Protein AF-A0A9W8TEH3-F1 (afdb_monomer)

pLDDT: mean 74.49, std 23.92, range [21.52, 98.81]

InterPro domains:
  IPR009100 Acyl-CoA dehydrogenase/oxidase, N-terminal and middle domain superfamily [SSF56645] (70-230)
  IPR009100 Acyl-CoA dehydrogenase/oxidase, N-terminal and middle domain superfamily [SSF56645] (592-720)
  IPR012258 Acyl-CoA oxidase [PTHR10909] (7-383)
  IPR036250 Acyl-CoA dehydrogenase-like, C-terminal [SSF47203] (248-397)
  IPR046373 Acyl-CoA oxidase/dehydrogenase, middle domain superfamily [G3DSA:2.40.110.10] (108-241)
  IPR046373 Acyl-CoA oxidase/dehydrogenase, middle domain superfamily [G3DSA:2.40.110.10] (600-730)

Secondary structure (DSSP, 8-state):
--TTHHHHHSHHHH--GGGS-HHHHHHHHHHHHHHHHHHH---HHHHHHT-HHHHHHHH-THHHHSHHHHHHHIIIIIIIIHHHHHHHTT-HHHHHHHHHHHTTSSEEEEE--BSS-STTGGG---EEEEPTTS-EEEE--SGGGSEESS--S--SS-EEEEEEEEEEETTEEEEEEEEEEEEESSSSBPTTEEEEEPPPPTTS-----EEEEESSEEE-GGGB-S-SS--SSHHHHHHHH-HHHHHHHHHHHHHHHHHHHHHHHHHHHHHHH-EEE-TTT-SEEEGGGSHHHHHHHHHHHHHHHHHHHHHHHHHHHHHHHHHTT-HHHHHHHHHHHHHHHHHHHHHHHHHHHHHTTHHHHSGGGSHHHHHHHHHHHTTTTS-HHHHHHHHHHHHHTTSS-PPPPS-TTSHHHHHHHHHHHHHHHHHHHSSSTT-HHHHHHHHHHHHHHHHHHHHHHHHHHHHHTT--HHHHHHHHHHHHTTSHHHHHHTS---HHHHHHHHHHHHHHHGGGHHHHHHTT--GGG---GGG-HHHHHHHHHTSPEE-S-----THHHHHHHHHHT--HHHHHHHHHSHHHHHS-TT-HHHHHHHHHH-EEEEE--BTTTBT-TTT---EEEEPTTS-EEEE--SGGGPEEETT-S--SS-EEEEE--EEEETTEEEEE--EEEEEE-SSSBPTTEEEEES---S-TT---EEEEESSEEE-GGGB-S-----SSHHHHHHHHHHHHHHHHHHHHHHHHHHHHHHHHHTT----TT----------SS-------TTTTTTT-TT---------------TT--------SS---PPPP-SSS--------HHHHHHHHHTTSS---TTTHHHHHHHTHHHHHHHHHHHHHHHHHHHHHHTT--HHHHHHHHHHHHTTSHHHHHHTS---HHHHHHHHHHHHHHHGGGHHHHHHHTT-GGG---GGG-HHHHHHHHTS----S---------S------THHHHHHHHHHIIIIIHHHHHHHHHHHHHHHT--TTSPPPPTTSHHHHHHHHHHHHHHHHHIIIIIGGG--STTT----TTTSSHHHHHHHHHHSHHHHHHHHHHHHHHHHHHHHHHHHHHHHHHHTTT-S--STT-----HHHHHHHHIIIIIHHHHHHHHHHHHSPP---HHHHHHHHHHHHHSHHHH-

Nearest PDB structures (foldseek):
  5k3i-assembly2_C  TM=7.070E-01  e=4.811E-17  Caenorhabditis elegans
  5k3i-assembly3_F  TM=6.897E-01  e=6.397E-17  Caenorhabditis elegans
  5k3i-assembly4_G  TM=6.983E-01  e=1.227E-16  Caenorhabditis elegans
  2ddh-assembly1_A  TM=7.656E-01  e=3.185E-15  Rattus norvegicus
  5k3i-assembly4_H  TM=6.919E-01  e=1.131E-16  Caenorhabditis elegans

Sequence (1179 aa):
MWITNELALSPLFRVRTELLPLEERSRISYERTKAVVQLYSLTIDDILQATPRYWELFTDPILGMDNAVGILVNIQYNMTAGTLARYATERPDIAHMLDRVLNYELSGQYLMSEVAHGTNAIQMKTTATLMPDGSFELHTPSPDEAKFMPPTAPCGIPVVSVVFARLIVHNEDWGIKCFVITLSDGVQMNPGVECKVLPQRGGAHPVKHALTYFNHARIPASALLSKFDKAADPRDSYFNDITGVIRGGLCLGMMAVGAMHIVSFIGAEYSRRRHVIDASTRLPRPIISFSTQYIPVLTAVAQTLVFNAYAREAVNLFGIAARNGHIFRQHFISSLLKTGAVRMAQANSLELGERCGTQGIMEINQLSVIHGDLRGGAIADGDILTTSIRFAVEVLIGRMKPPATLYPDNILSRHEQYMIEELRGIIQSGTSHRDPSVEKQILPFCEPLMAAITYRMAYDAAMGDRLDSRIIDMFVASAVKLDPAWYAEKGGIPRMKQAQMQEAAACALLPDLPSFVEQLEAKDYITAPMISNEEWNGVRAGLLLLEERSRISYERIKAVIQLYNLTADDILEASSRYWELLYAPERPDVAKILKRVLSGQYLMTEIGHGTDAIRMGTTAILKPNGSFDLHTPSSSEAKFMLPSAPCGIPVISIVFPRFIVKDEDWGIKCFMVYLSDGVQMFPGLECEVLAQRAHPIKHAALTYFNHARIPASALLSRLDKSDDPRDSYFNDITAIAQTLVFDSYAREAVNLFDIAALNGDVPKQHFVSVVFKTSGGHRQFRLNLENDMKRKASWKPTKYPCFMEISEGPESPTVIFRLPQPSVYIFNSTPGPINIQRVGYTGFAMDVLLGRIKPPATLYPTIERRILPFCQPLIEAISYRMDYDAAMGHQVRSRIIDMFMASIIKLDPAWYAEKGRISRLKQMEMAEAAAHALYPDLPNLLEQLNAQEYVTAPMLSTEEWDGFDSLKTLRHGIDSAGPHWLHKPCFSAENTTKQLFQNLYLFWGLSGIHAASATLKRLLSPPGQPPRRLTHPISVTGYASLFFLTVHYLTHRYYPTLDVLPIDSLGPAELDYEFVKAGLRTWPIRSWLLYGGLVLYPMMHIVDGSALVRAAWVQEGRIFASFLKKQYSRRKRLVLALGGVVLPVLAGVYTLANEPSMTFASMTTRYLSVFQSSFAYRL

Radius of gyration: 36.96 Å; Cα contacts (8 Å, |Δi|>4): 1592; chains: 1; bounding box: 92×79×120 Å

Structure (mmCIF, N/CA/C/O backbone):
data_AF-A0A9W8TEH3-F1
#
_entry.id   AF-A0A9W8TEH3-F1
#
loop_
_atom_site.group_PDB
_atom_site.id
_atom_site.type_symbol
_atom_site.label_atom_id
_atom_site.label_alt_id
_atom_site.label_comp_id
_atom_site.label_asym_id
_atom_site.label_entity_id
_atom_site.label_seq_id
_atom_site.pdbx_PDB_ins_code
_atom_site.Cartn_x
_atom_site.Cartn_y
_atom_site.Cartn_z
_atom_site.occupancy
_atom_site.B_iso_or_equiv
_atom_site.auth_seq_id
_atom_site.auth_comp_id
_atom_site.auth_asym_id
_atom_site.auth_atom_id
_atom_site.pdbx_PDB_model_num
ATOM 1 N N . MET A 1 1 ? 1.093 -24.243 12.492 1.00 66.62 1 MET A N 1
ATOM 2 C CA . MET A 1 1 ? 2.406 -23.691 12.889 1.00 66.62 1 MET A CA 1
ATOM 3 C C . MET A 1 1 ? 3.306 -23.619 11.658 1.00 66.62 1 MET A C 1
ATOM 5 O O . MET A 1 1 ? 3.543 -24.642 11.025 1.00 66.62 1 MET A O 1
ATOM 9 N N . TRP A 1 2 ? 3.738 -22.418 11.280 1.00 89.62 2 TRP A N 1
ATOM 10 C CA . TRP A 1 2 ? 4.552 -22.125 10.089 1.00 89.62 2 TRP A CA 1
ATOM 11 C C . TRP A 1 2 ? 5.987 -22.680 10.160 1.00 89.62 2 TRP A C 1
ATOM 13 O O . TRP A 1 2 ? 6.563 -22.806 11.242 1.00 89.62 2 TRP A O 1
ATOM 23 N N . ILE A 1 3 ? 6.619 -22.931 9.009 1.00 93.81 3 ILE A N 1
ATOM 24 C CA . ILE A 1 3 ? 7.996 -23.464 8.955 1.00 93.81 3 ILE A CA 1
ATOM 25 C C . ILE A 1 3 ? 9.059 -22.474 9.464 1.00 93.81 3 ILE A C 1
ATOM 27 O O . ILE A 1 3 ? 10.175 -22.870 9.784 1.00 93.81 3 ILE A O 1
ATOM 31 N N . THR A 1 4 ? 8.725 -21.185 9.547 1.00 96.81 4 THR A N 1
ATOM 32 C CA . THR A 1 4 ? 9.632 -20.094 9.931 1.00 96.81 4 THR A CA 1
ATOM 33 C C . THR A 1 4 ? 9.649 -19.783 11.428 1.00 96.81 4 THR A C 1
ATOM 35 O O . THR A 1 4 ? 10.392 -18.888 11.821 1.00 96.81 4 THR A O 1
ATOM 38 N N . ASN A 1 5 ? 8.893 -20.493 12.280 1.00 95.06 5 ASN A N 1
ATOM 39 C CA . ASN A 1 5 ? 8.821 -20.184 13.721 1.00 95.06 5 ASN A CA 1
ATOM 40 C C . ASN A 1 5 ? 10.208 -20.180 14.390 1.00 95.06 5 ASN A C 1
ATOM 42 O O . ASN A 1 5 ? 10.574 -19.216 15.063 1.00 95.06 5 ASN A O 1
ATOM 46 N N . GLU A 1 6 ? 11.035 -21.200 14.131 1.00 96.31 6 GLU A N 1
ATOM 47 C CA . GLU A 1 6 ? 12.410 -21.249 14.654 1.00 96.31 6 GLU A CA 1
ATOM 48 C C . GLU A 1 6 ? 13.273 -20.091 14.125 1.00 96.31 6 GLU A C 1
ATOM 50 O O . GLU A 1 6 ? 14.065 -19.504 14.865 1.00 96.31 6 GLU A O 1
ATOM 55 N N . LEU A 1 7 ? 13.085 -19.704 12.859 1.00 97.44 7 LEU A N 1
ATOM 56 C CA . LEU A 1 7 ? 13.805 -18.583 12.258 1.00 97.44 7 LEU A CA 1
ATOM 57 C C . LEU A 1 7 ? 13.370 -17.238 12.861 1.00 97.44 7 LEU A C 1
ATOM 59 O O . LEU A 1 7 ? 14.227 -16.398 13.138 1.00 97.44 7 LEU A O 1
ATOM 63 N N . ALA A 1 8 ? 12.079 -17.043 13.134 1.00 97.31 8 ALA A N 1
ATOM 64 C CA . ALA A 1 8 ? 11.553 -15.852 13.802 1.00 97.31 8 ALA A CA 1
ATOM 65 C C . ALA A 1 8 ? 12.090 -15.711 15.242 1.00 97.31 8 ALA A C 1
ATOM 67 O O . ALA A 1 8 ? 12.298 -14.603 15.742 1.00 97.31 8 ALA A O 1
ATOM 68 N N . LEU A 1 9 ? 12.378 -16.832 15.910 1.00 96.56 9 LEU A N 1
ATOM 69 C CA . LEU A 1 9 ? 13.013 -16.879 17.232 1.00 96.56 9 LEU A CA 1
ATOM 70 C C . LEU A 1 9 ? 14.543 -16.725 17.194 1.00 96.56 9 LEU A C 1
ATOM 72 O O . LEU A 1 9 ? 15.157 -16.497 18.237 1.00 96.56 9 LEU A O 1
ATOM 76 N N . SER A 1 10 ? 15.169 -16.795 16.017 1.00 97.44 10 SER A N 1
ATOM 77 C CA . SER A 1 10 ? 16.623 -16.679 15.881 1.00 97.44 10 SER A CA 1
ATOM 78 C C . SER A 1 10 ? 17.153 -15.287 16.274 1.00 97.44 10 SER A C 1
ATOM 80 O O . SER A 1 10 ? 16.450 -14.281 16.118 1.00 97.44 10 SER A O 1
ATOM 82 N N . PRO A 1 11 ? 18.432 -15.174 16.693 1.00 96.25 11 PRO A N 1
ATOM 83 C CA . PRO A 1 11 ? 19.046 -13.883 17.009 1.00 96.25 11 PRO A CA 1
ATOM 84 C C . PRO A 1 11 ? 18.917 -12.843 15.887 1.00 96.25 11 PRO A C 1
ATOM 86 O O . PRO A 1 11 ? 18.714 -11.668 16.175 1.00 96.25 11 PRO A O 1
ATOM 89 N N . LEU A 1 12 ? 18.962 -13.272 14.618 1.00 96.19 12 LEU A N 1
ATOM 90 C CA . LEU A 1 12 ? 18.854 -12.407 13.436 1.00 96.19 12 LEU A CA 1
ATOM 91 C C . LEU A 1 12 ? 17.506 -11.666 13.364 1.00 96.19 12 LEU A C 1
ATOM 93 O O . LEU A 1 12 ? 17.436 -10.478 13.033 1.00 96.19 12 LEU A O 1
ATOM 97 N N . PHE A 1 13 ? 16.418 -12.354 13.696 1.00 95.94 13 PHE A N 1
ATOM 98 C CA . PHE A 1 13 ? 15.074 -11.781 13.696 1.00 95.94 13 PHE A CA 1
ATOM 99 C C . PHE A 1 13 ? 14.762 -11.036 15.005 1.00 95.94 13 PHE A C 1
ATOM 101 O O . PHE A 1 13 ? 13.969 -10.100 15.008 1.00 95.94 13 PHE A O 1
ATOM 108 N N . ARG A 1 14 ? 15.478 -11.328 16.096 1.00 93.31 14 ARG A N 1
ATOM 109 C CA . ARG A 1 14 ? 15.306 -10.654 17.395 1.00 93.31 14 ARG A CA 1
ATOM 110 C C . ARG A 1 14 ? 16.108 -9.363 17.580 1.00 93.31 14 ARG A C 1
ATOM 112 O O . ARG A 1 14 ? 15.918 -8.678 18.584 1.00 93.31 14 ARG A O 1
ATOM 119 N N . VAL A 1 15 ? 16.953 -8.983 16.617 1.00 90.06 15 VAL A N 1
ATOM 120 C CA . VAL A 1 15 ? 17.680 -7.701 16.657 1.00 90.06 15 VAL A CA 1
ATOM 121 C C . VAL A 1 15 ? 16.712 -6.507 16.665 1.00 90.06 15 VAL A C 1
ATOM 123 O O . VAL A 1 15 ? 15.855 -6.385 15.785 1.00 90.06 15 VAL A O 1
ATOM 126 N N . ARG A 1 16 ? 16.915 -5.581 17.614 1.00 85.25 16 ARG A N 1
ATOM 127 C CA . ARG A 1 16 ? 16.209 -4.289 17.737 1.00 85.25 16 ARG A CA 1
ATOM 128 C C . ARG A 1 16 ? 16.696 -3.286 16.681 1.00 85.25 16 ARG A C 1
ATOM 130 O O . ARG A 1 16 ? 17.455 -2.363 16.976 1.00 85.25 16 ARG A O 1
ATOM 137 N N . THR A 1 17 ? 16.324 -3.506 15.420 1.00 85.31 17 THR A N 1
ATOM 138 C CA . THR A 1 17 ? 16.832 -2.709 14.285 1.00 85.31 17 THR A CA 1
ATOM 139 C C . THR A 1 17 ? 16.503 -1.219 14.387 1.00 85.31 17 THR A C 1
ATOM 141 O O . THR A 1 17 ? 17.269 -0.388 13.923 1.00 85.31 17 THR A O 1
ATOM 144 N N . GLU A 1 18 ? 15.416 -0.843 15.048 1.00 80.69 18 GLU A N 1
ATOM 145 C CA . GLU A 1 18 ? 15.022 0.544 15.294 1.00 80.69 18 GLU A CA 1
ATOM 146 C C . GLU A 1 18 ? 16.035 1.353 16.121 1.00 80.69 18 GLU A C 1
ATOM 148 O O . GLU A 1 18 ? 16.002 2.582 16.085 1.00 80.69 18 GLU A O 1
ATOM 153 N N . LEU A 1 19 ? 16.956 0.679 16.819 1.00 76.94 19 LEU A N 1
ATOM 154 C CA . LEU A 1 19 ? 18.062 1.295 17.559 1.00 76.94 19 LEU A CA 1
ATOM 155 C C . LEU A 1 19 ? 19.350 1.420 16.726 1.00 76.94 19 LEU A C 1
ATOM 157 O O . LEU A 1 19 ? 20.350 1.935 17.219 1.00 76.94 19 LEU A O 1
ATOM 161 N N . LEU A 1 20 ? 19.353 0.938 15.479 1.00 81.69 20 LEU A N 1
ATOM 162 C CA . LEU A 1 20 ? 20.530 0.902 14.612 1.00 81.69 20 LEU A CA 1
ATOM 163 C C . LEU A 1 20 ? 20.482 1.997 13.531 1.00 81.69 20 LEU A C 1
ATOM 165 O O . LEU A 1 20 ? 19.399 2.416 13.105 1.00 81.69 20 LEU A O 1
ATOM 169 N N . PRO A 1 21 ? 21.644 2.444 13.014 1.00 81.31 21 PRO A N 1
ATOM 170 C CA . PRO A 1 21 ? 21.701 3.325 11.849 1.00 81.31 21 PRO A CA 1
ATOM 171 C C . PRO A 1 21 ? 21.009 2.715 10.620 1.00 81.31 21 PRO A C 1
ATOM 173 O O . PRO A 1 21 ? 21.067 1.508 10.402 1.00 81.31 21 PRO A O 1
ATOM 176 N N . LEU A 1 22 ? 20.411 3.557 9.769 1.00 81.44 22 LEU A N 1
ATOM 177 C CA . LEU A 1 22 ? 19.606 3.137 8.607 1.00 81.44 22 LEU A CA 1
ATOM 178 C C . LEU A 1 22 ? 20.310 2.130 7.677 1.00 81.44 22 LEU A C 1
ATOM 180 O O . LEU A 1 22 ? 19.679 1.201 7.171 1.00 81.44 22 LEU A O 1
ATOM 184 N N . GLU A 1 23 ? 21.611 2.316 7.463 1.00 84.38 23 GLU A N 1
ATOM 185 C CA . GLU A 1 23 ? 22.434 1.437 6.630 1.00 84.38 23 GLU A CA 1
ATOM 186 C C . GLU A 1 23 ? 22.499 0.016 7.202 1.00 84.38 23 GLU A C 1
ATOM 188 O O . GLU A 1 23 ? 22.256 -0.957 6.490 1.00 84.38 23 GLU A O 1
ATOM 193 N N . GLU A 1 24 ? 22.735 -0.095 8.510 1.00 88.56 24 GLU A N 1
ATOM 194 C CA . GLU A 1 24 ? 22.811 -1.374 9.214 1.00 88.56 24 GLU A CA 1
ATOM 195 C C . GLU A 1 24 ? 21.450 -2.072 9.254 1.00 88.56 24 GLU A C 1
ATOM 197 O O . GLU A 1 24 ? 21.352 -3.278 9.042 1.00 88.56 24 GLU A O 1
ATOM 202 N N . ARG A 1 25 ? 20.374 -1.300 9.434 1.00 90.12 25 ARG A N 1
ATOM 203 C CA . ARG A 1 25 ? 19.006 -1.826 9.353 1.00 90.12 25 ARG A CA 1
ATOM 204 C C . ARG A 1 25 ? 18.722 -2.447 7.992 1.00 90.12 25 ARG A C 1
ATOM 206 O O . ARG A 1 25 ? 18.236 -3.570 7.924 1.00 90.12 25 ARG A O 1
ATOM 213 N N . SER A 1 26 ? 19.067 -1.726 6.924 1.00 90.56 26 SER A N 1
ATOM 214 C CA . SER A 1 26 ? 18.898 -2.210 5.553 1.00 90.56 26 SER A CA 1
ATOM 215 C C . SER A 1 26 ? 19.699 -3.495 5.337 1.00 90.56 26 SER A C 1
ATOM 217 O O . SER A 1 26 ? 19.164 -4.463 4.807 1.00 90.56 26 SER A O 1
ATOM 219 N N . ARG A 1 27 ? 20.960 -3.533 5.793 1.00 92.38 27 ARG A N 1
ATOM 220 C CA . ARG A 1 27 ? 21.843 -4.708 5.718 1.00 92.38 27 ARG A CA 1
ATOM 221 C C . ARG A 1 27 ? 21.215 -5.939 6.383 1.00 92.38 27 ARG A C 1
ATOM 223 O O . ARG A 1 27 ? 21.153 -6.996 5.758 1.00 92.38 27 ARG A O 1
ATOM 230 N N . ILE A 1 28 ? 20.685 -5.788 7.598 1.00 95.19 28 ILE A N 1
ATOM 231 C CA . ILE A 1 28 ? 20.006 -6.866 8.335 1.00 95.19 28 ILE A CA 1
ATOM 232 C C . ILE A 1 28 ? 18.773 -7.372 7.575 1.00 95.19 28 ILE A C 1
ATOM 234 O O . ILE A 1 28 ? 18.555 -8.581 7.515 1.00 95.19 28 ILE A O 1
ATOM 238 N N . SER A 1 29 ? 17.986 -6.497 6.942 1.00 95.31 29 SER A N 1
ATOM 239 C CA . SER A 1 29 ? 16.839 -6.931 6.132 1.00 95.31 29 SER A CA 1
ATOM 240 C C . SER A 1 29 ? 17.256 -7.798 4.931 1.00 95.31 29 SER A C 1
ATOM 242 O O . SER A 1 29 ? 16.561 -8.764 4.605 1.00 95.31 29 SER A O 1
ATOM 244 N N . TYR A 1 30 ? 18.416 -7.546 4.308 1.00 95.06 30 TYR A N 1
ATOM 245 C CA . TYR A 1 30 ? 18.967 -8.440 3.274 1.00 95.06 30 TYR A CA 1
ATOM 246 C C . TYR A 1 30 ? 19.410 -9.796 3.844 1.00 95.06 30 TYR A C 1
ATOM 248 O O . TYR A 1 30 ? 19.154 -10.825 3.219 1.00 95.06 30 TYR A O 1
ATOM 256 N N . GLU A 1 31 ? 20.024 -9.826 5.031 1.00 95.81 31 GLU A N 1
ATOM 257 C CA . GLU A 1 31 ? 20.398 -11.080 5.708 1.00 95.81 31 GLU A CA 1
ATOM 258 C C . GLU A 1 31 ? 19.170 -11.913 6.087 1.00 95.81 31 GLU A C 1
ATOM 260 O O . GLU A 1 31 ? 19.124 -13.115 5.824 1.00 95.81 31 GLU A O 1
ATOM 265 N N . ARG A 1 32 ? 18.143 -11.263 6.643 1.00 97.50 32 ARG A N 1
ATOM 266 C CA . ARG A 1 32 ? 16.841 -11.875 6.938 1.00 97.50 32 ARG A CA 1
ATOM 267 C C . ARG A 1 32 ? 16.198 -12.441 5.683 1.00 97.50 32 ARG A C 1
ATOM 269 O O . ARG A 1 32 ? 15.716 -13.570 5.702 1.00 97.50 32 ARG A O 1
ATOM 276 N N . THR A 1 33 ? 16.253 -11.693 4.580 1.00 97.56 33 THR A N 1
ATOM 277 C CA . THR A 1 33 ? 15.743 -12.165 3.290 1.00 97.56 33 THR A CA 1
ATOM 278 C C . THR A 1 33 ? 16.473 -13.415 2.829 1.00 97.56 33 THR A C 1
ATOM 280 O O . THR A 1 33 ? 15.824 -14.401 2.495 1.00 97.56 33 THR A O 1
ATOM 283 N N . LYS A 1 34 ? 17.809 -13.419 2.877 1.00 96.94 34 LYS A N 1
ATOM 284 C CA . LYS A 1 34 ? 18.607 -14.596 2.526 1.00 96.94 34 LYS A CA 1
ATOM 285 C C . LYS A 1 34 ? 18.216 -15.815 3.364 1.00 96.94 34 LYS A C 1
ATOM 287 O O . LYS A 1 34 ? 18.026 -16.888 2.802 1.00 96.94 34 LYS A O 1
ATOM 292 N N . ALA A 1 35 ? 18.045 -15.646 4.675 1.00 97.88 35 ALA A N 1
ATOM 293 C CA . ALA A 1 35 ? 17.645 -16.733 5.566 1.00 97.88 35 ALA A CA 1
ATOM 294 C C . ALA A 1 35 ? 16.250 -17.292 5.226 1.00 97.88 35 ALA A C 1
ATOM 296 O O . ALA A 1 35 ? 16.075 -18.508 5.171 1.00 97.88 35 ALA A O 1
ATOM 297 N N . VAL A 1 36 ? 15.275 -16.422 4.933 1.00 98.12 36 VAL A N 1
ATOM 298 C CA . VAL A 1 36 ? 13.926 -16.841 4.507 1.00 98.12 36 VAL A CA 1
ATOM 299 C C . VAL A 1 36 ? 13.972 -17.563 3.161 1.00 98.12 36 VAL A C 1
ATOM 301 O O . VAL A 1 36 ? 13.377 -18.631 3.026 1.00 98.12 36 VAL A O 1
ATOM 304 N N . VAL A 1 37 ? 14.708 -17.030 2.180 1.00 96.62 37 VAL A N 1
ATOM 305 C CA . VAL A 1 37 ? 14.872 -17.663 0.862 1.00 96.62 37 VAL A CA 1
ATOM 306 C C . VAL A 1 37 ? 15.497 -19.046 1.013 1.00 96.62 37 VAL A C 1
ATOM 308 O O . VAL A 1 37 ? 14.950 -19.996 0.463 1.00 96.62 37 VAL A O 1
ATOM 311 N N . GLN A 1 38 ? 16.575 -19.185 1.787 1.00 94.88 38 GLN A N 1
ATOM 312 C CA . GLN A 1 38 ? 17.253 -20.466 2.001 1.00 94.88 38 GLN A CA 1
ATOM 313 C C . GLN A 1 38 ? 16.382 -21.478 2.753 1.00 94.88 38 GLN A C 1
ATOM 315 O O . GLN A 1 38 ? 16.412 -22.661 2.432 1.00 94.88 38 GLN A O 1
ATOM 320 N N . LEU A 1 39 ? 15.565 -21.042 3.712 1.00 96.75 39 LEU A N 1
ATOM 321 C CA . LEU A 1 39 ? 14.642 -21.936 4.412 1.00 96.75 39 LEU A CA 1
ATOM 322 C C . LEU A 1 39 ? 13.521 -22.435 3.486 1.00 96.75 39 LEU A C 1
ATOM 324 O O . LEU A 1 39 ? 13.223 -23.631 3.446 1.00 96.75 39 LEU A O 1
ATOM 328 N N . TYR A 1 40 ? 12.919 -21.533 2.705 1.00 96.81 40 TYR A N 1
ATOM 329 C CA . TYR A 1 40 ? 11.880 -21.909 1.748 1.00 96.81 40 TYR A CA 1
ATOM 330 C C . TYR A 1 40 ? 12.432 -22.673 0.546 1.00 96.81 40 TYR A C 1
ATOM 332 O O . TYR A 1 40 ? 11.719 -23.544 0.063 1.00 96.81 40 TYR A O 1
ATOM 340 N N . SER A 1 41 ? 13.666 -22.420 0.100 1.00 95.50 41 SER A N 1
ATOM 341 C CA . SER A 1 41 ? 14.362 -23.172 -0.960 1.00 95.50 41 SER A CA 1
ATOM 342 C C . SER A 1 41 ? 13.444 -23.517 -2.146 1.00 95.50 41 SER A C 1
ATOM 344 O O . SER A 1 41 ? 13.285 -24.686 -2.499 1.00 95.50 41 SER A O 1
ATOM 346 N N . LEU A 1 42 ? 12.751 -22.513 -2.701 1.00 96.19 42 LEU A N 1
ATOM 347 C CA . LEU A 1 42 ? 11.788 -22.749 -3.778 1.00 96.19 42 LEU A CA 1
ATOM 348 C C . LEU A 1 42 ? 12.512 -23.176 -5.054 1.00 96.19 42 LEU A C 1
ATOM 350 O O . LEU A 1 42 ? 13.485 -22.550 -5.475 1.00 96.19 42 LEU A O 1
ATOM 354 N N . THR A 1 43 ? 11.999 -24.220 -5.693 1.00 94.88 43 THR A N 1
ATOM 355 C CA . THR A 1 43 ? 12.515 -24.724 -6.966 1.00 94.88 43 THR A CA 1
ATOM 356 C C . THR A 1 43 ? 11.928 -23.961 -8.157 1.00 94.88 43 THR A C 1
ATOM 358 O O . THR A 1 43 ? 10.955 -23.211 -8.041 1.00 94.88 43 THR A O 1
ATOM 361 N N . ILE A 1 44 ? 12.494 -24.181 -9.349 1.00 93.25 44 ILE A N 1
ATOM 362 C CA . ILE A 1 44 ? 11.925 -23.668 -10.606 1.00 93.25 44 ILE A CA 1
ATOM 363 C C . ILE A 1 44 ? 10.477 -24.155 -10.779 1.00 93.25 44 ILE A C 1
ATOM 365 O O . ILE A 1 44 ? 9.606 -23.367 -11.155 1.00 93.25 44 ILE A O 1
ATOM 369 N N . ASP A 1 45 ? 10.207 -25.422 -10.455 1.00 92.38 45 ASP A N 1
ATOM 370 C CA . ASP A 1 45 ? 8.870 -26.009 -10.552 1.00 92.38 45 ASP A CA 1
ATOM 371 C C . ASP A 1 45 ? 7.895 -25.369 -9.560 1.00 92.38 45 ASP A C 1
ATOM 373 O O . ASP A 1 45 ? 6.764 -25.059 -9.940 1.00 92.38 45 ASP A O 1
ATOM 377 N N . ASP A 1 46 ? 8.341 -25.075 -8.331 1.00 94.81 46 ASP A N 1
ATOM 378 C CA . ASP A 1 46 ? 7.526 -24.353 -7.347 1.00 94.81 46 ASP A CA 1
ATOM 379 C C . ASP A 1 46 ? 7.059 -22.996 -7.880 1.00 94.81 46 ASP A C 1
ATOM 381 O O . ASP A 1 46 ? 5.904 -22.613 -7.695 1.00 94.81 46 ASP A O 1
ATOM 385 N N . ILE A 1 47 ? 7.935 -22.284 -8.591 1.00 92.75 47 ILE A N 1
ATOM 386 C CA . ILE A 1 47 ? 7.659 -20.953 -9.142 1.00 92.75 47 ILE A CA 1
ATOM 387 C C . ILE A 1 47 ? 6.785 -21.022 -10.395 1.00 92.75 47 ILE A C 1
ATOM 389 O O . ILE A 1 47 ? 5.844 -20.233 -10.537 1.00 92.75 47 ILE A O 1
ATOM 393 N N . LEU A 1 48 ? 7.080 -21.932 -11.326 1.00 89.56 48 LEU A N 1
ATOM 394 C CA . LEU A 1 48 ? 6.319 -22.061 -12.570 1.00 89.56 48 LEU A CA 1
ATOM 395 C C . LEU A 1 48 ? 4.903 -22.568 -12.306 1.00 89.56 48 LEU A C 1
ATOM 397 O O . LEU A 1 48 ? 3.947 -22.005 -12.843 1.00 89.56 48 LEU A O 1
ATOM 401 N N . GLN A 1 49 ? 4.772 -23.584 -11.451 1.00 89.12 49 GLN A N 1
ATOM 402 C CA . GLN A 1 49 ? 3.486 -24.192 -11.115 1.00 89.12 49 GLN A CA 1
ATOM 403 C C . GLN A 1 49 ? 2.756 -23.463 -9.986 1.00 89.12 49 GLN A C 1
ATOM 405 O O . GLN A 1 49 ? 1.577 -23.739 -9.769 1.00 89.12 49 GLN A O 1
ATOM 410 N N . ALA A 1 50 ? 3.429 -22.534 -9.296 1.00 90.50 50 ALA A N 1
ATOM 411 C CA . ALA A 1 50 ? 2.923 -21.866 -8.101 1.00 90.50 50 ALA A CA 1
ATOM 412 C C . ALA A 1 50 ? 2.362 -22.902 -7.109 1.00 90.50 50 ALA A C 1
ATOM 414 O O . ALA A 1 50 ? 1.156 -22.970 -6.854 1.00 90.50 50 ALA A O 1
ATOM 415 N N . THR A 1 51 ? 3.244 -23.782 -6.630 1.00 93.50 51 THR A N 1
ATOM 416 C CA . THR A 1 51 ? 2.900 -24.881 -5.714 1.00 93.50 51 THR A CA 1
ATOM 417 C C . THR A 1 51 ? 2.372 -24.348 -4.376 1.00 93.50 51 THR A C 1
ATOM 419 O O . THR A 1 51 ? 2.552 -23.170 -4.062 1.00 93.50 51 THR A O 1
ATOM 422 N N . PRO A 1 52 ? 1.739 -25.186 -3.531 1.00 93.00 52 PRO A N 1
ATOM 423 C CA . PRO A 1 52 ? 1.315 -24.762 -2.195 1.00 93.00 52 PRO A CA 1
ATOM 424 C C . PRO A 1 52 ? 2.431 -24.082 -1.387 1.00 93.00 52 PRO A C 1
ATOM 426 O O . PRO A 1 52 ? 2.196 -23.032 -0.802 1.00 93.00 52 PRO A O 1
ATOM 429 N N . ARG A 1 53 ? 3.668 -24.590 -1.471 1.00 93.94 53 ARG A N 1
ATOM 430 C CA . ARG A 1 53 ? 4.849 -24.017 -0.803 1.00 93.94 53 ARG A CA 1
ATOM 431 C C . ARG A 1 53 ? 5.162 -22.584 -1.255 1.00 93.94 53 ARG A C 1
ATOM 433 O O . ARG A 1 53 ? 5.543 -21.754 -0.435 1.00 93.94 53 ARG A O 1
ATOM 440 N N . TYR A 1 54 ? 4.984 -22.279 -2.545 1.00 95.69 54 TYR A N 1
ATOM 441 C CA . TYR A 1 54 ? 5.127 -20.916 -3.073 1.00 95.69 54 TYR A CA 1
ATOM 442 C C . TYR A 1 54 ? 4.105 -19.964 -2.443 1.00 95.69 54 TYR A C 1
ATOM 444 O O . TYR A 1 54 ? 4.437 -18.833 -2.106 1.00 95.69 54 TYR A O 1
ATOM 452 N N . TRP A 1 55 ? 2.864 -20.418 -2.267 1.00 95.38 55 TRP A N 1
ATOM 453 C CA . TRP A 1 55 ? 1.787 -19.615 -1.691 1.00 95.38 55 TRP A CA 1
ATOM 454 C C . TRP A 1 55 ? 1.914 -19.456 -0.174 1.00 95.38 55 TRP A C 1
ATOM 456 O O . TRP A 1 55 ? 1.721 -18.351 0.327 1.00 95.38 55 TRP A O 1
ATOM 466 N N . GLU A 1 56 ? 2.303 -20.514 0.541 1.00 94.69 56 GLU A N 1
ATOM 467 C CA . GLU A 1 56 ? 2.550 -20.490 1.989 1.00 94.69 56 GLU A CA 1
ATOM 468 C C . GLU A 1 56 ? 3.534 -19.380 2.381 1.00 94.69 56 GLU A C 1
ATOM 470 O O . GLU A 1 56 ? 3.256 -18.634 3.322 1.00 94.69 56 GLU A O 1
ATOM 475 N N . LEU A 1 57 ? 4.602 -19.192 1.592 1.00 97.00 57 LEU A N 1
ATOM 476 C CA . LEU A 1 57 ? 5.577 -18.110 1.766 1.00 97.00 57 LEU A CA 1
ATOM 477 C C . LEU A 1 57 ? 4.924 -16.729 1.860 1.00 97.00 57 LEU A C 1
ATOM 479 O O . LEU A 1 57 ? 5.310 -15.930 2.706 1.00 97.00 57 LEU A O 1
ATOM 483 N N . PHE A 1 58 ? 3.943 -16.431 1.007 1.00 97.00 58 PHE A N 1
ATOM 484 C CA . PHE A 1 58 ? 3.346 -15.095 0.946 1.00 97.00 58 PHE A CA 1
ATOM 485 C C . PHE A 1 58 ? 2.300 -14.836 2.031 1.00 97.00 58 PHE A C 1
ATOM 487 O O . PHE A 1 58 ? 1.944 -13.682 2.231 1.00 97.00 58 PHE A O 1
ATOM 494 N N . THR A 1 59 ? 1.824 -15.858 2.743 1.00 95.50 59 THR A N 1
ATOM 495 C CA . THR A 1 59 ? 1.000 -15.697 3.959 1.00 95.50 59 THR A CA 1
ATOM 496 C C . THR A 1 59 ? 1.806 -15.757 5.254 1.00 95.50 59 THR A C 1
ATOM 498 O O . THR A 1 59 ? 1.254 -15.480 6.317 1.00 95.50 59 THR A O 1
ATOM 501 N N . ASP A 1 60 ? 3.089 -16.113 5.181 1.00 97.44 60 ASP A N 1
ATOM 502 C CA . ASP A 1 60 ? 3.941 -16.303 6.348 1.00 97.44 60 ASP A CA 1
ATOM 503 C C . ASP A 1 60 ? 4.125 -14.985 7.133 1.00 97.44 60 ASP A C 1
ATOM 505 O O . ASP A 1 60 ? 4.619 -13.993 6.573 1.00 97.44 60 ASP A O 1
ATOM 509 N N . PRO A 1 61 ? 3.776 -14.942 8.435 1.00 97.12 61 PRO A N 1
ATOM 510 C CA . PRO A 1 61 ? 3.927 -13.744 9.254 1.00 97.12 61 PRO A CA 1
ATOM 511 C C . PRO A 1 61 ? 5.368 -13.220 9.343 1.00 97.12 61 PRO A C 1
ATOM 513 O O . PRO A 1 61 ? 5.554 -12.038 9.638 1.00 97.12 61 PRO A O 1
ATOM 516 N N . ILE A 1 62 ? 6.396 -14.024 9.030 1.00 97.62 62 ILE A N 1
ATOM 517 C CA . ILE A 1 62 ? 7.789 -13.548 9.006 1.00 97.62 62 ILE A CA 1
ATOM 518 C C . ILE A 1 62 ? 7.985 -12.361 8.057 1.00 97.62 62 ILE A C 1
ATOM 520 O O . ILE A 1 62 ? 8.817 -11.492 8.320 1.00 97.62 62 ILE A O 1
ATOM 524 N N . LEU A 1 63 ? 7.188 -12.284 6.983 1.00 96.69 63 LEU A N 1
ATOM 525 C CA . LEU A 1 63 ? 7.227 -11.165 6.046 1.00 96.69 63 LEU A CA 1
ATOM 526 C C . LEU A 1 63 ? 6.658 -9.884 6.670 1.00 96.69 63 LEU A C 1
ATOM 528 O O . LEU A 1 63 ? 7.117 -8.800 6.342 1.00 96.69 63 LEU A O 1
ATOM 532 N N . GLY A 1 64 ? 5.697 -9.987 7.593 1.00 92.94 64 GLY A N 1
ATOM 533 C CA . GLY A 1 64 ? 5.159 -8.844 8.342 1.00 92.94 64 GLY A CA 1
ATOM 534 C C . GLY A 1 64 ? 6.034 -8.419 9.527 1.00 92.94 64 GLY A C 1
ATOM 535 O O . GLY A 1 64 ? 5.918 -7.292 10.008 1.00 92.94 64 GLY A O 1
ATOM 536 N N . MET A 1 65 ? 6.922 -9.304 9.990 1.00 94.06 65 MET A N 1
ATOM 537 C CA . MET A 1 65 ? 7.888 -9.015 11.050 1.00 94.06 65 MET A CA 1
ATOM 538 C C . MET A 1 65 ? 8.984 -8.043 10.585 1.00 94.06 65 MET A C 1
ATOM 540 O O . MET A 1 65 ? 9.432 -7.209 11.368 1.00 94.06 65 MET A O 1
ATOM 544 N N . ASP A 1 66 ? 9.376 -8.134 9.313 1.00 94.25 66 ASP A N 1
ATOM 545 C CA . ASP A 1 66 ? 10.206 -7.156 8.608 1.00 94.25 66 ASP A CA 1
ATOM 546 C C . ASP A 1 66 ? 9.748 -7.078 7.144 1.00 94.25 66 ASP A C 1
ATOM 548 O O . ASP A 1 66 ? 10.144 -7.886 6.305 1.00 94.25 66 ASP A O 1
ATOM 552 N N . ASN A 1 67 ? 8.905 -6.100 6.811 1.00 93.25 67 ASN A N 1
ATOM 553 C CA . ASN A 1 67 ? 8.299 -6.018 5.478 1.00 93.25 67 ASN A CA 1
ATOM 554 C C . ASN A 1 67 ? 9.299 -5.677 4.362 1.00 93.25 67 ASN A C 1
ATOM 556 O O . ASN A 1 67 ? 8.998 -5.883 3.184 1.00 93.25 67 ASN A O 1
ATOM 560 N N . ALA A 1 68 ? 10.514 -5.229 4.700 1.00 94.75 68 ALA A N 1
ATOM 561 C CA . ALA A 1 68 ? 11.601 -5.176 3.728 1.00 94.75 68 ALA A CA 1
ATOM 562 C C . ALA A 1 68 ? 11.884 -6.571 3.144 1.00 94.75 68 ALA A C 1
ATOM 564 O O . ALA A 1 68 ? 12.104 -6.696 1.939 1.00 94.75 68 ALA A O 1
ATOM 565 N N . VAL A 1 69 ? 11.788 -7.617 3.974 1.00 96.75 69 VAL A N 1
ATOM 566 C CA . VAL A 1 69 ? 11.889 -9.017 3.547 1.00 96.75 69 VAL A CA 1
ATOM 567 C C . VAL A 1 69 ? 10.749 -9.370 2.602 1.00 96.75 69 VAL A C 1
ATOM 569 O O . VAL A 1 69 ? 11.009 -9.900 1.530 1.00 96.75 69 VAL A O 1
ATOM 572 N N . GLY A 1 70 ? 9.503 -9.015 2.933 1.00 95.81 70 GLY A N 1
ATOM 573 C CA . GLY A 1 70 ? 8.350 -9.226 2.045 1.00 95.81 70 GLY A CA 1
ATOM 574 C C . GLY A 1 70 ? 8.539 -8.608 0.655 1.00 95.81 70 GLY A C 1
ATOM 575 O O . GLY A 1 70 ? 8.328 -9.272 -0.362 1.00 95.81 70 GLY A O 1
ATOM 576 N N . ILE A 1 71 ? 9.022 -7.362 0.600 1.00 95.31 71 ILE A N 1
ATOM 577 C CA . ILE A 1 71 ? 9.330 -6.662 -0.657 1.00 95.31 71 ILE A CA 1
ATOM 578 C C . ILE A 1 71 ? 10.414 -7.409 -1.442 1.00 95.31 71 ILE A C 1
ATOM 580 O O . ILE A 1 71 ? 10.217 -7.711 -2.620 1.00 95.31 71 ILE A O 1
ATOM 584 N N . LEU A 1 72 ? 11.545 -7.715 -0.803 1.00 96.81 72 LEU A N 1
ATOM 585 C CA . LEU A 1 72 ? 12.678 -8.360 -1.466 1.00 96.81 72 LEU A CA 1
ATOM 586 C C . LEU A 1 72 ? 12.326 -9.779 -1.933 1.00 96.81 72 LEU A C 1
ATOM 588 O O . LEU A 1 72 ? 12.637 -10.127 -3.065 1.00 96.81 72 LEU A O 1
ATOM 592 N N . VAL A 1 73 ? 11.608 -10.565 -1.128 1.00 96.56 73 VAL A N 1
ATOM 593 C CA . VAL A 1 73 ? 11.127 -11.912 -1.480 1.00 96.56 73 VAL A CA 1
ATOM 594 C C . VAL A 1 73 ? 10.161 -11.875 -2.666 1.00 96.56 73 VAL A C 1
ATOM 596 O O . VAL A 1 73 ? 10.299 -12.682 -3.589 1.00 96.56 73 VAL A O 1
ATOM 599 N N . ASN A 1 74 ? 9.206 -10.937 -2.687 1.00 96.31 74 ASN A N 1
ATOM 600 C CA . ASN A 1 74 ? 8.284 -10.789 -3.817 1.00 96.31 74 ASN A CA 1
ATOM 601 C C . ASN A 1 74 ? 9.050 -10.443 -5.106 1.00 96.31 74 ASN A C 1
ATOM 603 O O . ASN A 1 74 ? 8.851 -11.074 -6.143 1.00 96.31 74 ASN A O 1
ATOM 607 N N . ILE A 1 75 ? 9.988 -9.495 -5.052 1.00 96.50 75 ILE A N 1
ATOM 608 C CA . ILE A 1 75 ? 10.793 -9.140 -6.229 1.00 96.50 75 ILE A CA 1
ATOM 609 C C . ILE A 1 75 ? 11.715 -10.304 -6.650 1.00 96.50 75 ILE A C 1
ATOM 611 O O . ILE A 1 75 ? 11.880 -10.564 -7.847 1.00 96.50 75 ILE A O 1
ATOM 615 N N . GLN A 1 76 ? 12.275 -11.042 -5.690 1.00 96.62 76 GLN A N 1
ATOM 616 C CA . GLN A 1 76 ? 13.167 -12.171 -5.937 1.00 96.62 76 GLN A CA 1
ATOM 617 C C . GLN A 1 76 ? 12.439 -13.321 -6.639 1.00 96.62 76 GLN A C 1
ATOM 619 O O . GLN A 1 76 ? 12.790 -13.679 -7.764 1.00 96.62 76 GLN A O 1
ATOM 624 N N . TYR A 1 77 ? 11.429 -13.902 -5.984 1.00 96.19 77 TYR A N 1
ATOM 625 C CA . TYR A 1 77 ? 10.804 -15.149 -6.427 1.00 96.19 77 TYR A CA 1
ATOM 626 C C . TYR A 1 77 ? 9.681 -14.932 -7.433 1.00 96.19 77 TYR A C 1
ATOM 628 O O . TYR A 1 77 ? 9.607 -15.629 -8.444 1.00 96.19 77 TYR A O 1
ATOM 636 N N . ASN A 1 78 ? 8.791 -13.977 -7.172 1.00 95.44 78 ASN A N 1
ATOM 637 C CA . ASN A 1 78 ? 7.633 -13.764 -8.030 1.00 95.44 78 ASN A CA 1
ATOM 638 C C . ASN A 1 78 ? 8.012 -12.991 -9.302 1.00 95.44 78 ASN A C 1
ATOM 640 O O . ASN A 1 78 ? 7.663 -13.415 -10.403 1.00 95.44 78 ASN A O 1
ATOM 644 N N . MET A 1 79 ? 8.769 -11.900 -9.172 1.00 95.06 79 MET A N 1
ATOM 645 C CA . MET A 1 79 ? 9.094 -11.047 -10.319 1.00 95.06 79 MET A CA 1
ATOM 646 C C . MET A 1 79 ? 10.291 -11.569 -11.114 1.00 95.06 79 MET A C 1
ATOM 648 O O . MET A 1 79 ? 10.149 -11.970 -12.271 1.00 95.06 79 MET A O 1
ATOM 652 N N . THR A 1 80 ? 11.478 -11.581 -10.507 1.00 96.56 80 THR A N 1
ATOM 653 C CA . THR A 1 80 ? 12.727 -11.903 -11.209 1.00 96.56 80 THR A CA 1
ATOM 654 C C . THR A 1 80 ? 12.790 -13.380 -11.568 1.00 96.56 80 THR A C 1
ATOM 656 O O . THR A 1 80 ? 12.806 -13.722 -12.751 1.00 96.56 80 THR A O 1
ATOM 659 N N . ALA A 1 81 ? 12.762 -14.267 -10.571 1.00 96.38 81 ALA A N 1
ATOM 660 C CA . ALA A 1 81 ? 12.835 -15.704 -10.805 1.00 96.38 81 ALA A CA 1
ATOM 661 C C . ALA A 1 81 ? 11.636 -16.204 -11.625 1.00 96.38 81 ALA A C 1
ATOM 663 O O . ALA A 1 81 ? 11.829 -16.956 -12.575 1.00 96.38 81 ALA A O 1
ATOM 664 N N . GLY A 1 82 ? 10.422 -15.714 -11.344 1.00 94.31 82 GLY A N 1
ATOM 665 C CA . GLY A 1 82 ? 9.224 -16.025 -12.129 1.00 94.31 82 GLY A CA 1
ATOM 666 C C . GLY A 1 82 ? 9.327 -15.646 -13.607 1.00 94.31 82 GLY A C 1
ATOM 667 O O . GLY A 1 82 ? 8.820 -16.372 -14.462 1.00 94.31 82 GLY A O 1
ATOM 668 N N . THR A 1 83 ? 10.030 -14.558 -13.935 1.00 94.50 83 THR A N 1
ATOM 669 C CA . THR A 1 83 ? 10.291 -14.187 -15.333 1.00 94.50 83 THR A CA 1
ATOM 670 C C . THR A 1 83 ? 11.371 -15.072 -15.953 1.00 94.50 83 THR A C 1
ATOM 672 O O . THR A 1 83 ? 11.164 -15.606 -17.041 1.00 94.50 83 THR A O 1
ATOM 675 N N . LEU A 1 84 ? 12.504 -15.268 -15.270 1.00 95.56 84 LEU A N 1
ATOM 676 C CA . LEU A 1 84 ? 13.631 -16.061 -15.782 1.00 95.56 84 LEU A CA 1
ATOM 677 C C . LEU A 1 84 ? 13.266 -17.542 -15.977 1.00 95.56 84 LEU A C 1
ATOM 679 O O . LEU A 1 84 ? 13.666 -18.150 -16.971 1.00 95.56 84 LEU A O 1
ATOM 683 N N . ALA A 1 85 ? 12.453 -18.109 -15.083 1.00 94.38 85 ALA A N 1
ATOM 684 C CA . ALA A 1 85 ? 12.018 -19.504 -15.126 1.00 94.38 85 ALA A CA 1
ATOM 685 C C . ALA A 1 85 ? 11.307 -19.874 -16.434 1.00 94.38 85 ALA A C 1
ATOM 687 O O . ALA A 1 85 ? 11.435 -21.002 -16.901 1.00 94.38 85 ALA A O 1
ATOM 688 N N . ARG A 1 86 ? 10.622 -18.918 -17.076 1.00 91.19 86 ARG A N 1
ATOM 689 C CA . ARG A 1 86 ? 9.937 -19.125 -18.364 1.00 91.19 86 ARG A CA 1
ATOM 690 C C . ARG A 1 86 ? 10.894 -19.425 -19.520 1.00 91.19 86 ARG A C 1
ATOM 692 O O . ARG A 1 86 ? 10.455 -19.966 -20.528 1.00 91.19 86 ARG A O 1
ATOM 699 N N . TYR A 1 87 ? 12.167 -19.059 -19.381 1.00 91.19 87 TYR A N 1
ATOM 700 C CA . TYR A 1 87 ? 13.185 -19.197 -20.423 1.00 91.19 87 TYR A CA 1
ATOM 701 C C . TYR A 1 87 ? 14.274 -20.212 -20.057 1.00 91.19 87 TYR A C 1
ATOM 703 O O . TYR A 1 87 ? 15.027 -20.638 -20.928 1.00 91.19 87 TYR A O 1
ATOM 711 N N . ALA A 1 88 ? 14.352 -20.623 -18.788 1.00 90.94 88 ALA A N 1
ATOM 712 C CA . ALA A 1 88 ? 15.432 -21.452 -18.261 1.00 90.94 88 ALA A CA 1
ATOM 713 C C . ALA A 1 88 ? 15.600 -22.793 -19.003 1.00 90.94 88 ALA A C 1
ATOM 715 O O . ALA A 1 88 ? 16.727 -23.229 -19.216 1.00 90.94 88 ALA A O 1
ATOM 716 N N . THR A 1 89 ? 14.512 -23.427 -19.454 1.00 88.38 89 THR A N 1
ATOM 717 C CA . THR A 1 89 ? 14.579 -24.717 -20.168 1.00 88.38 89 THR A CA 1
ATOM 718 C C . THR A 1 89 ? 15.300 -24.619 -21.516 1.00 88.38 89 THR A C 1
ATOM 720 O O . THR A 1 89 ? 15.996 -25.551 -21.910 1.00 88.38 89 THR A O 1
ATOM 723 N N . GLU A 1 90 ? 15.157 -23.496 -22.222 1.00 91.81 90 GLU A N 1
ATOM 724 C CA . GLU A 1 90 ? 15.713 -23.293 -23.569 1.00 91.81 90 GLU A CA 1
ATOM 725 C C . GLU A 1 90 ? 17.035 -22.506 -23.551 1.00 91.81 90 GLU A C 1
ATOM 727 O O . GLU A 1 90 ? 17.753 -22.456 -24.551 1.00 91.81 90 GLU A O 1
ATOM 732 N N . ARG A 1 91 ? 17.369 -21.879 -22.416 1.00 93.94 91 ARG A N 1
ATOM 733 C CA . ARG A 1 91 ? 18.502 -20.960 -22.256 1.00 93.94 91 ARG A CA 1
ATOM 734 C C . ARG A 1 91 ? 19.376 -21.369 -21.060 1.00 93.94 91 ARG A C 1
ATOM 736 O O . ARG A 1 91 ? 19.104 -20.934 -19.939 1.00 93.94 91 ARG A O 1
ATOM 743 N N . PRO A 1 92 ? 20.452 -22.156 -21.273 1.00 93.38 92 PRO A N 1
ATOM 744 C CA . PRO A 1 92 ? 21.341 -22.605 -20.195 1.00 93.38 92 PRO A CA 1
ATOM 745 C C . PRO A 1 92 ? 21.986 -21.464 -19.395 1.00 93.38 92 PRO A C 1
ATOM 747 O O . PRO A 1 92 ? 22.203 -21.590 -18.192 1.00 93.38 92 PRO A O 1
ATOM 750 N N . ASP A 1 93 ? 22.257 -20.332 -20.047 1.00 93.69 93 ASP A N 1
ATOM 751 C CA . ASP A 1 93 ? 22.764 -19.120 -19.403 1.00 93.69 93 ASP A CA 1
ATOM 752 C C . ASP A 1 93 ? 21.752 -18.527 -18.407 1.00 93.69 93 ASP A C 1
ATOM 754 O O . ASP A 1 93 ? 22.127 -18.124 -17.304 1.00 93.69 93 ASP A O 1
ATOM 758 N N . ILE A 1 94 ? 20.462 -18.551 -18.759 1.00 96.69 94 ILE A N 1
ATOM 759 C CA . ILE A 1 94 ? 19.368 -18.134 -17.875 1.00 96.69 94 ILE A CA 1
ATOM 760 C C . ILE A 1 94 ? 19.130 -19.162 -16.770 1.00 96.69 94 ILE A C 1
ATOM 762 O O . ILE A 1 94 ? 18.908 -18.759 -15.633 1.00 96.69 94 ILE A O 1
ATOM 766 N N . ALA A 1 95 ? 19.227 -20.464 -17.054 1.00 95.56 95 ALA A N 1
ATOM 767 C CA . ALA A 1 95 ? 19.104 -21.508 -16.034 1.00 95.56 95 ALA A CA 1
ATOM 768 C C . ALA A 1 95 ? 20.168 -21.367 -14.932 1.00 95.56 95 ALA A C 1
ATOM 770 O O . ALA A 1 95 ? 19.833 -21.375 -13.750 1.00 95.56 95 ALA A O 1
ATOM 771 N N . HIS A 1 96 ? 21.433 -21.162 -15.311 1.00 95.44 96 HIS A N 1
ATOM 772 C CA . HIS A 1 96 ? 22.521 -20.947 -14.353 1.00 95.44 96 HIS A CA 1
ATOM 773 C C . HIS A 1 96 ? 22.342 -19.646 -13.554 1.00 95.44 96 HIS A C 1
ATOM 775 O O . HIS A 1 96 ? 22.599 -19.600 -12.354 1.00 95.44 96 HIS A O 1
ATOM 781 N N . MET A 1 97 ? 21.885 -18.569 -14.200 1.00 97.12 97 MET A N 1
ATOM 782 C CA . MET A 1 97 ? 21.568 -17.323 -13.499 1.00 97.12 97 MET A CA 1
ATOM 783 C C . MET A 1 97 ? 20.408 -17.503 -12.513 1.00 97.12 97 MET A C 1
ATOM 785 O O . MET A 1 97 ? 20.482 -17.013 -11.389 1.00 97.12 97 MET A O 1
ATOM 789 N N . LEU A 1 98 ? 19.354 -18.206 -12.928 1.00 97.50 98 LEU A N 1
ATOM 790 C CA . LEU A 1 98 ? 18.179 -18.478 -12.114 1.00 97.50 98 LEU A CA 1
ATOM 791 C C . LEU A 1 98 ? 18.538 -19.292 -10.873 1.00 97.50 98 LEU A C 1
ATOM 793 O O . LEU A 1 98 ? 18.111 -18.908 -9.796 1.00 97.50 98 LEU A O 1
ATOM 797 N N . ASP A 1 99 ? 19.361 -20.334 -10.983 1.00 96.50 99 ASP A N 1
ATOM 798 C CA . ASP A 1 99 ? 19.819 -21.112 -9.822 1.00 96.50 99 ASP A CA 1
ATOM 799 C C . ASP A 1 99 ? 20.469 -20.216 -8.748 1.00 96.50 99 ASP A C 1
ATOM 801 O O . ASP A 1 99 ? 20.120 -20.256 -7.568 1.00 96.50 99 ASP A O 1
ATOM 805 N N . ARG A 1 100 ? 21.319 -19.278 -9.174 1.00 97.38 100 ARG A N 1
ATOM 806 C CA . ARG A 1 100 ? 21.949 -18.298 -8.276 1.00 97.38 100 ARG A CA 1
ATOM 807 C C . ARG A 1 100 ? 20.960 -17.286 -7.689 1.00 97.38 100 ARG A C 1
ATOM 809 O O . ARG A 1 100 ? 21.139 -16.842 -6.554 1.00 97.38 100 ARG A O 1
ATOM 816 N N . VAL A 1 101 ? 19.915 -16.920 -8.434 1.00 97.69 101 VAL A N 1
ATOM 817 C CA . VAL A 1 101 ? 18.789 -16.118 -7.921 1.00 97.69 101 VAL A CA 1
ATOM 818 C C . VAL A 1 101 ? 18.004 -16.927 -6.878 1.00 97.69 101 VAL A C 1
ATOM 820 O O . VAL A 1 101 ? 17.733 -16.414 -5.796 1.00 97.69 101 VAL A O 1
ATOM 823 N N . LEU A 1 102 ? 17.687 -18.198 -7.123 1.00 96.88 102 LEU A N 1
ATOM 824 C CA . LEU A 1 102 ? 16.959 -19.039 -6.161 1.00 96.88 102 LEU A CA 1
ATOM 825 C C . LEU A 1 102 ? 17.739 -19.246 -4.856 1.00 96.88 102 LEU A C 1
ATOM 827 O O . LEU A 1 102 ? 17.140 -19.249 -3.786 1.00 96.88 102 LEU A O 1
ATOM 831 N N . ASN A 1 103 ? 19.071 -19.306 -4.926 1.00 94.88 103 ASN A N 1
ATOM 832 C CA . ASN A 1 103 ? 19.951 -19.428 -3.759 1.00 94.88 103 ASN A CA 1
ATOM 833 C C . ASN A 1 103 ? 20.301 -18.082 -3.078 1.00 94.88 103 ASN A C 1
ATOM 835 O O . ASN A 1 103 ? 21.077 -18.053 -2.118 1.00 94.88 103 ASN A O 1
ATOM 839 N N . TYR A 1 104 ? 19.738 -16.960 -3.551 1.00 96.12 104 TYR A N 1
ATOM 840 C CA . TYR A 1 104 ? 20.038 -15.588 -3.099 1.00 96.12 104 TYR A CA 1
ATOM 841 C C . TYR A 1 104 ? 21.527 -15.200 -3.174 1.00 96.12 104 TYR A C 1
ATOM 843 O O . TYR A 1 104 ? 22.014 -14.366 -2.407 1.00 96.12 104 TYR A O 1
ATOM 851 N N . GLU A 1 105 ? 22.273 -15.805 -4.098 1.00 96.19 105 GLU A N 1
ATOM 852 C CA . GLU A 1 105 ? 23.627 -15.367 -4.457 1.00 96.19 105 GLU A CA 1
ATOM 853 C C . GLU A 1 105 ? 23.598 -14.148 -5.383 1.00 96.19 105 GLU A C 1
ATOM 855 O O . GLU A 1 105 ? 24.557 -13.379 -5.437 1.00 96.19 105 GLU A O 1
ATOM 860 N N . LEU A 1 106 ? 22.494 -13.992 -6.119 1.00 97.06 106 LEU A N 1
ATOM 861 C CA . LEU A 1 106 ? 22.146 -12.804 -6.884 1.00 97.06 106 LEU A CA 1
ATOM 862 C C . LEU A 1 106 ? 20.850 -12.217 -6.322 1.00 97.06 106 LEU A C 1
ATOM 864 O O . LEU A 1 106 ? 19.839 -12.918 -6.236 1.00 97.06 106 LEU A O 1
ATOM 868 N N . SER A 1 107 ? 20.856 -10.927 -5.989 1.00 96.88 107 SER A N 1
ATOM 869 C CA . SER A 1 107 ? 19.624 -10.200 -5.680 1.00 96.88 107 SER A CA 1
ATOM 870 C C . SER A 1 107 ? 18.932 -9.824 -6.988 1.00 96.88 107 SER A C 1
ATOM 872 O O . SER A 1 107 ? 19.482 -9.087 -7.805 1.00 96.88 107 SER A O 1
ATOM 874 N N . GLY A 1 108 ? 17.741 -10.369 -7.207 1.00 97.12 108 GLY A N 1
ATOM 875 C CA . GLY A 1 108 ? 16.907 -10.105 -8.367 1.00 97.12 108 GLY A CA 1
ATOM 876 C C . GLY A 1 108 ? 16.080 -8.838 -8.186 1.00 97.12 108 GLY A C 1
ATOM 877 O O . GLY A 1 108 ? 15.449 -8.657 -7.150 1.00 97.12 108 GLY A O 1
ATOM 878 N N . GLN A 1 109 ? 16.062 -7.976 -9.201 1.00 97.31 109 GLN A N 1
ATOM 879 C CA . GLN A 1 109 ? 15.290 -6.733 -9.235 1.00 97.31 109 GLN A CA 1
ATOM 880 C C . GLN A 1 109 ? 14.392 -6.650 -10.473 1.00 97.31 109 GLN A C 1
ATOM 882 O O . GLN A 1 109 ? 14.697 -7.215 -11.526 1.00 97.31 109 GLN A O 1
ATOM 887 N N . TYR A 1 110 ? 13.302 -5.887 -10.389 1.00 96.44 110 TYR A N 1
ATOM 888 C CA . TYR A 1 110 ? 12.323 -5.766 -11.473 1.00 96.44 110 TYR A CA 1
ATOM 889 C C . TYR A 1 110 ? 12.062 -4.301 -11.836 1.00 96.44 110 TYR A C 1
ATOM 891 O O . TYR A 1 110 ? 11.374 -3.573 -11.123 1.00 96.44 110 TYR A O 1
ATOM 899 N N . LEU A 1 111 ? 12.641 -3.859 -12.951 1.00 97.12 111 LEU A N 1
ATOM 900 C CA . LEU A 1 111 ? 12.694 -2.465 -13.384 1.00 97.12 111 LEU A CA 1
ATOM 901 C C . LEU A 1 111 ? 11.651 -2.195 -14.476 1.00 97.12 111 LEU A C 1
ATOM 903 O O . LEU A 1 111 ? 11.951 -2.231 -15.671 1.00 97.12 111 LEU A O 1
ATOM 907 N N . MET A 1 112 ? 10.420 -1.902 -14.051 1.00 95.00 112 MET A N 1
ATOM 908 C CA . MET A 1 112 ? 9.315 -1.538 -14.945 1.00 95.00 112 MET A CA 1
ATOM 909 C C . MET A 1 112 ? 8.944 -0.057 -14.829 1.00 95.00 112 MET A C 1
ATOM 911 O O . MET A 1 112 ? 9.080 0.675 -15.811 1.00 95.00 112 MET A O 1
ATOM 915 N N . SER A 1 113 ? 8.509 0.365 -13.639 1.00 95.06 113 SER A N 1
ATOM 916 C CA . SER A 1 113 ? 8.021 1.717 -13.358 1.00 95.06 113 SER A CA 1
ATOM 917 C C . SER A 1 113 ? 9.086 2.785 -13.586 1.00 95.06 113 SER A C 1
ATOM 919 O O . SER A 1 113 ? 10.245 2.604 -13.212 1.00 95.06 113 SER A O 1
ATOM 921 N N . GLU A 1 114 ? 8.664 3.912 -14.144 1.00 96.00 114 GLU A N 1
ATOM 922 C CA . GLU A 1 114 ? 9.450 5.139 -14.297 1.00 96.00 114 GLU A CA 1
ATOM 923 C C . GLU A 1 114 ? 8.838 6.252 -13.439 1.00 96.00 114 GLU A C 1
ATOM 925 O O . GLU A 1 114 ? 7.669 6.146 -13.058 1.00 96.00 114 GLU A O 1
ATOM 930 N N . VAL A 1 115 ? 9.598 7.311 -13.138 1.00 90.94 115 VAL A N 1
ATOM 931 C CA . VAL A 1 115 ? 9.112 8.447 -12.327 1.00 90.94 115 VAL A CA 1
ATOM 932 C C . VAL A 1 115 ? 7.801 9.012 -12.891 1.00 90.94 115 VAL A C 1
ATOM 934 O O . VAL A 1 115 ? 6.820 9.126 -12.158 1.00 90.94 115 VAL A O 1
ATOM 937 N N . ALA A 1 116 ? 7.739 9.267 -14.201 1.00 87.94 116 ALA A N 1
ATOM 938 C CA . ALA A 1 116 ? 6.536 9.768 -14.870 1.00 87.94 116 ALA A CA 1
ATOM 939 C C . ALA A 1 116 ? 5.504 8.679 -15.226 1.00 87.94 116 ALA A C 1
ATOM 941 O O . ALA A 1 116 ? 4.350 8.985 -15.552 1.00 87.94 116 ALA A O 1
ATOM 942 N N . HIS A 1 117 ? 5.883 7.396 -15.197 1.00 90.31 117 HIS A N 1
ATOM 943 C CA . HIS A 1 117 ? 5.063 6.301 -15.725 1.00 90.31 117 HIS A CA 1
ATOM 944 C C . HIS A 1 117 ? 5.017 5.090 -14.778 1.00 90.31 117 HIS A C 1
ATOM 946 O O . HIS A 1 117 ? 5.791 4.139 -14.901 1.00 90.31 117 HIS A O 1
ATOM 952 N N . GLY A 1 118 ? 4.040 5.103 -13.862 1.00 86.75 118 GLY A N 1
ATOM 953 C CA . GLY A 1 118 ? 3.692 3.975 -12.985 1.00 86.75 118 GLY A CA 1
ATOM 954 C C . GLY A 1 118 ? 2.445 3.217 -13.455 1.00 86.75 118 GLY A C 1
ATOM 955 O O . GLY A 1 118 ? 2.534 2.192 -14.127 1.00 86.75 118 GLY A O 1
ATOM 956 N N . THR A 1 119 ? 1.252 3.734 -13.140 1.00 84.44 119 THR A N 1
ATOM 957 C CA . THR A 1 119 ? -0.041 3.122 -13.525 1.00 84.44 119 THR A CA 1
ATOM 958 C C . THR A 1 119 ? -0.250 3.049 -15.041 1.00 84.44 119 THR A C 1
ATOM 960 O O . THR A 1 119 ? -0.966 2.171 -15.523 1.00 84.44 119 THR A O 1
ATOM 963 N N . ASN A 1 120 ? 0.419 3.923 -15.801 1.00 87.19 120 ASN A N 1
ATOM 964 C CA . ASN A 1 120 ? 0.440 3.939 -17.264 1.00 87.19 120 ASN A CA 1
ATOM 965 C C . ASN A 1 120 ? 1.796 3.474 -17.835 1.00 87.19 120 ASN A C 1
ATOM 967 O O . ASN A 1 120 ? 2.344 4.088 -18.748 1.00 87.19 120 ASN A O 1
ATOM 971 N N . ALA A 1 121 ? 2.356 2.388 -17.293 1.00 87.69 121 ALA A N 1
ATOM 972 C CA . ALA A 1 121 ? 3.678 1.875 -17.672 1.00 87.69 121 ALA A CA 1
ATOM 973 C C . ALA A 1 121 ? 3.834 1.536 -19.171 1.00 87.69 121 ALA A C 1
ATOM 975 O O . ALA A 1 121 ? 4.952 1.506 -19.674 1.00 87.69 121 ALA A O 1
ATOM 976 N N . ILE A 1 122 ? 2.747 1.344 -19.929 1.00 89.56 122 ILE A N 1
ATOM 977 C CA . ILE A 1 122 ? 2.823 1.133 -21.389 1.00 89.56 122 ILE A CA 1
ATOM 978 C C . ILE A 1 122 ? 3.401 2.350 -22.147 1.00 89.56 122 ILE A C 1
ATOM 980 O O . ILE A 1 122 ? 3.862 2.220 -23.284 1.00 89.56 122 ILE A O 1
ATOM 984 N N . GLN A 1 123 ? 3.386 3.532 -21.520 1.00 92.06 123 GLN A N 1
ATOM 985 C CA . GLN A 1 123 ? 3.950 4.773 -22.056 1.00 92.06 123 GLN A CA 1
ATOM 986 C C . GLN A 1 123 ? 5.425 4.996 -21.696 1.00 92.06 123 GLN A C 1
ATOM 988 O O . GLN A 1 123 ? 5.968 6.023 -22.101 1.00 92.06 123 GLN A O 1
ATOM 993 N N . MET A 1 124 ? 6.069 4.044 -21.004 1.00 94.94 124 MET A N 1
ATOM 994 C CA . MET A 1 124 ? 7.480 4.132 -20.607 1.00 94.94 124 MET A CA 1
ATOM 995 C C . MET A 1 124 ? 8.392 4.567 -21.759 1.00 94.94 124 MET A C 1
ATOM 997 O O . MET A 1 124 ? 8.141 4.179 -22.907 1.00 94.94 124 MET A O 1
ATOM 1001 N N . LYS A 1 125 ? 9.450 5.332 -21.466 1.00 96.94 125 LYS A N 1
ATOM 1002 C CA . LYS A 1 125 ? 10.377 5.855 -22.487 1.00 96.94 125 LYS A CA 1
ATOM 1003 C C . LYS A 1 125 ? 11.788 5.295 -22.418 1.00 96.94 125 LYS A C 1
ATOM 1005 O O . LYS A 1 125 ? 12.544 5.561 -23.348 1.00 96.94 125 LYS A O 1
ATOM 1010 N N . THR A 1 126 ? 12.157 4.505 -21.406 1.00 98.19 126 THR A N 1
ATOM 1011 C CA . THR A 1 126 ? 13.441 3.784 -21.449 1.00 98.19 126 THR A CA 1
ATOM 1012 C C . THR A 1 126 ? 13.517 2.966 -22.740 1.00 98.19 126 THR A C 1
ATOM 1014 O O . THR A 1 126 ? 12.587 2.223 -23.062 1.00 98.19 126 THR A O 1
ATOM 1017 N N . THR A 1 127 ? 14.613 3.100 -23.486 1.00 98.38 127 THR A N 1
ATOM 1018 C CA . THR A 1 127 ? 14.807 2.434 -24.784 1.00 98.38 127 THR A CA 1
ATOM 1019 C C . THR A 1 127 ? 15.883 1.360 -24.709 1.00 98.38 127 THR A C 1
ATOM 1021 O O . THR A 1 127 ? 16.798 1.449 -23.895 1.00 98.38 127 THR A O 1
ATOM 1024 N N . ALA A 1 128 ? 15.761 0.354 -25.572 1.00 98.50 128 ALA A N 1
ATOM 1025 C CA . ALA A 1 128 ? 16.773 -0.647 -25.874 1.00 98.50 128 ALA A CA 1
ATOM 1026 C C . ALA A 1 128 ? 17.000 -0.649 -27.392 1.00 98.50 128 ALA A C 1
ATOM 1028 O O . ALA A 1 128 ? 16.186 -1.186 -28.142 1.00 98.50 128 ALA A O 1
ATOM 1029 N N . THR A 1 129 ? 18.072 -0.017 -27.863 1.00 98.50 129 THR A N 1
ATOM 1030 C CA . THR A 1 129 ? 18.333 0.142 -29.303 1.00 98.50 129 THR A CA 1
ATOM 1031 C C . THR A 1 129 ? 19.224 -0.979 -29.821 1.00 98.50 129 THR A C 1
ATOM 1033 O O . THR A 1 129 ? 20.285 -1.228 -29.255 1.00 98.50 129 THR A O 1
ATOM 1036 N N . LEU A 1 130 ? 18.805 -1.661 -30.893 1.00 98.31 130 LEU A N 1
ATOM 1037 C CA . LEU A 1 130 ? 19.610 -2.679 -31.568 1.00 98.31 130 LEU A CA 1
ATOM 1038 C C . LEU A 1 130 ? 20.803 -2.036 -32.275 1.00 98.31 130 LEU A C 1
ATOM 1040 O O . LEU A 1 130 ? 20.656 -1.123 -33.091 1.00 98.31 130 LEU A O 1
ATOM 1044 N N . MET A 1 131 ? 21.978 -2.583 -32.008 1.00 97.81 131 MET A N 1
ATOM 1045 C CA . MET A 1 131 ? 23.248 -2.070 -32.491 1.00 97.81 131 MET A CA 1
ATOM 1046 C C . MET A 1 131 ? 23.754 -2.876 -33.694 1.00 97.81 131 MET A C 1
ATOM 1048 O O . MET A 1 131 ? 23.349 -4.025 -33.881 1.00 97.81 131 MET A O 1
ATOM 1052 N N . PRO A 1 132 ? 24.658 -2.316 -34.524 1.00 96.31 132 PRO A N 1
ATOM 1053 C CA . PRO A 1 132 ? 25.145 -3.001 -35.727 1.00 96.31 132 PRO A CA 1
ATOM 1054 C C . PRO A 1 132 ? 25.851 -4.342 -35.471 1.00 96.31 132 PRO A C 1
ATOM 1056 O O . PRO A 1 132 ? 25.882 -5.192 -36.353 1.00 96.31 132 PRO A O 1
ATOM 1059 N N . ASP A 1 133 ? 26.416 -4.527 -34.278 1.00 95.50 133 ASP A N 1
ATOM 1060 C CA . ASP A 1 133 ? 27.074 -5.758 -33.821 1.00 95.50 133 ASP A CA 1
ATOM 1061 C C . ASP A 1 133 ? 26.088 -6.799 -33.248 1.00 95.50 133 ASP A C 1
ATOM 1063 O O . ASP A 1 133 ? 26.506 -7.860 -32.790 1.00 95.50 133 ASP A O 1
ATOM 1067 N N . GLY A 1 134 ? 24.783 -6.503 -33.258 1.00 94.94 134 GLY A N 1
ATOM 1068 C CA . GLY A 1 134 ? 23.722 -7.343 -32.702 1.00 94.94 134 GLY A CA 1
ATOM 1069 C C . GLY A 1 134 ? 23.492 -7.169 -31.199 1.00 94.94 134 GLY A C 1
ATOM 1070 O O . GLY A 1 134 ? 22.553 -7.756 -30.668 1.00 94.94 134 GLY A O 1
ATOM 1071 N N . SER A 1 135 ? 24.309 -6.373 -30.504 1.00 97.44 135 SER A N 1
ATOM 1072 C CA . SER A 1 135 ? 24.080 -6.030 -29.095 1.00 97.44 135 SER A CA 1
ATOM 1073 C C . SER A 1 135 ? 22.958 -4.993 -28.940 1.00 97.44 135 SER A C 1
ATOM 1075 O O . SER A 1 135 ? 22.468 -4.443 -29.928 1.00 97.44 135 SER A O 1
ATOM 1077 N N . PHE A 1 136 ? 22.541 -4.714 -27.705 1.00 98.56 136 PHE A N 1
ATOM 1078 C CA . PHE A 1 136 ? 21.583 -3.650 -27.408 1.00 98.56 136 PHE A CA 1
ATOM 1079 C C . PHE A 1 136 ? 22.218 -2.551 -26.561 1.00 98.56 136 PHE A C 1
ATOM 1081 O O . PHE A 1 136 ? 23.120 -2.790 -25.757 1.00 98.56 136 PHE A O 1
ATOM 1088 N N . GLU A 1 137 ? 21.711 -1.339 -26.729 1.00 98.38 137 GLU A N 1
ATOM 1089 C CA . GLU A 1 137 ? 22.047 -0.185 -25.908 1.00 98.38 137 GLU A CA 1
ATOM 1090 C C . GLU A 1 137 ? 20.817 0.271 -25.123 1.00 98.38 137 GLU A C 1
ATOM 1092 O O . GLU A 1 137 ? 19.819 0.678 -25.720 1.00 98.38 137 GLU A O 1
ATOM 1097 N N . LEU A 1 138 ? 20.882 0.190 -23.792 1.00 98.44 138 LEU A N 1
ATOM 1098 C CA . LEU A 1 138 ? 19.851 0.714 -22.902 1.00 98.44 138 LEU A CA 1
ATOM 1099 C C . LEU A 1 138 ? 20.080 2.199 -22.629 1.00 98.44 138 LEU A C 1
ATOM 1101 O O . LEU A 1 138 ? 21.188 2.607 -22.268 1.00 98.44 138 LEU A O 1
ATOM 1105 N N . HIS A 1 139 ? 19.019 2.994 -22.744 1.00 98.50 139 HIS A N 1
ATOM 1106 C CA . HIS A 1 139 ? 19.091 4.428 -22.499 1.00 98.50 139 HIS A CA 1
ATOM 1107 C C . HIS A 1 139 ? 17.829 4.991 -21.834 1.00 98.50 139 HIS A C 1
ATOM 1109 O O . HIS A 1 139 ? 16.705 4.753 -22.288 1.00 98.50 139 HIS A O 1
ATOM 1115 N N . THR A 1 140 ? 18.049 5.768 -20.775 1.00 98.19 140 THR A N 1
ATOM 1116 C CA . THR A 1 140 ? 17.072 6.616 -20.089 1.00 98.19 140 THR A CA 1
ATOM 1117 C C . THR A 1 140 ? 17.131 8.026 -20.696 1.00 98.19 140 THR A C 1
ATOM 1119 O O . THR A 1 140 ? 18.143 8.703 -20.511 1.00 98.19 140 THR A O 1
ATOM 1122 N N . PRO A 1 141 ? 16.095 8.474 -21.432 1.00 95.12 141 PRO A N 1
ATOM 1123 C CA . PRO A 1 141 ? 16.163 9.708 -22.221 1.00 95.12 141 PRO A CA 1
ATOM 1124 C C . PRO A 1 141 ? 16.097 10.999 -21.390 1.00 95.12 141 PRO A C 1
ATOM 1126 O O . PRO A 1 141 ? 16.667 12.008 -21.806 1.00 95.12 141 PRO A O 1
ATOM 1129 N N . SER A 1 142 ? 15.425 10.994 -20.235 1.00 91.44 142 SER A N 1
ATOM 1130 C CA . SER A 1 142 ? 15.398 12.126 -19.303 1.00 91.44 142 SER A CA 1
ATOM 1131 C C . SER A 1 142 ? 15.216 11.663 -17.843 1.00 91.44 142 SER A C 1
ATOM 1133 O O . SER A 1 142 ? 14.943 10.480 -17.607 1.00 91.44 142 SER A O 1
ATOM 1135 N N . PRO A 1 143 ? 15.388 12.555 -16.845 1.00 88.00 143 PRO A N 1
ATOM 1136 C CA . PRO A 1 143 ? 15.197 12.221 -15.431 1.00 88.00 143 PRO A CA 1
ATOM 1137 C C . PRO A 1 143 ? 13.818 11.653 -15.083 1.00 88.00 143 PRO A C 1
ATOM 1139 O O . PRO A 1 143 ? 13.722 10.757 -14.244 1.00 88.00 143 PRO A O 1
ATOM 1142 N N . ASP A 1 144 ? 12.774 12.095 -15.784 1.00 88.38 144 ASP A N 1
ATOM 1143 C CA . ASP A 1 144 ? 11.400 11.611 -15.611 1.00 88.38 144 ASP A CA 1
ATOM 1144 C C . ASP A 1 144 ? 11.229 10.135 -16.007 1.00 88.38 144 ASP A C 1
ATOM 1146 O O . ASP A 1 144 ? 10.268 9.474 -15.597 1.00 88.38 144 ASP A O 1
ATOM 1150 N N . GLU A 1 145 ? 12.176 9.580 -16.769 1.00 94.56 145 GLU A N 1
ATOM 1151 C CA . GLU A 1 145 ? 12.167 8.176 -17.189 1.00 94.56 145 GLU A CA 1
ATOM 1152 C C . GLU A 1 145 ? 13.232 7.328 -16.501 1.00 94.56 145 GLU A C 1
ATOM 1154 O O . GLU A 1 145 ? 13.493 6.188 -16.897 1.00 94.56 145 GLU A O 1
ATOM 1159 N N . ALA A 1 146 ? 13.811 7.848 -15.417 1.00 95.25 146 ALA A N 1
ATOM 1160 C CA . ALA A 1 146 ? 14.530 7.025 -14.462 1.00 95.25 146 ALA A CA 1
ATOM 1161 C C . ALA A 1 146 ? 13.599 5.938 -13.921 1.00 95.25 146 ALA A C 1
ATOM 1163 O O . ALA A 1 146 ? 12.448 6.199 -13.551 1.00 95.25 146 ALA A O 1
ATOM 1164 N N . LYS A 1 147 ? 14.100 4.705 -13.835 1.00 97.75 147 LYS A N 1
ATOM 1165 C CA . LYS A 1 147 ? 13.345 3.628 -13.198 1.00 97.75 147 LYS A CA 1
ATOM 1166 C C . LYS A 1 147 ? 13.196 3.932 -11.714 1.00 97.75 147 LYS A C 1
ATOM 1168 O O . LYS A 1 147 ? 14.180 4.274 -11.064 1.00 97.75 147 LYS A O 1
ATOM 1173 N N . PHE A 1 148 ? 11.986 3.794 -11.185 1.00 94.00 148 PHE A N 1
ATOM 1174 C CA . PHE A 1 148 ? 11.615 4.316 -9.871 1.00 94.00 148 PHE A CA 1
ATOM 1175 C C . PHE A 1 148 ? 11.134 3.207 -8.936 1.00 94.00 148 PHE A C 1
ATOM 1177 O O . PHE A 1 148 ? 10.201 2.484 -9.283 1.00 94.00 148 PHE A O 1
ATOM 1184 N N . MET A 1 149 ? 11.736 3.141 -7.739 1.00 93.25 149 MET A N 1
ATOM 1185 C CA . MET A 1 149 ? 11.436 2.281 -6.578 1.00 93.25 149 MET A CA 1
ATOM 1186 C C . MET A 1 149 ? 12.286 1.018 -6.383 1.00 93.25 149 MET A C 1
ATOM 1188 O O . MET A 1 149 ? 12.665 0.796 -5.236 1.00 93.25 149 MET A O 1
ATOM 1192 N N . PRO A 1 150 ? 12.607 0.161 -7.368 1.00 95.12 150 PRO A N 1
ATOM 1193 C CA . PRO A 1 150 ? 13.370 -1.058 -7.087 1.00 95.12 150 PRO A CA 1
ATOM 1194 C C . PRO A 1 150 ? 14.684 -0.783 -6.330 1.00 95.12 150 PRO A C 1
ATOM 1196 O O . PRO A 1 150 ? 15.381 0.183 -6.655 1.00 95.12 150 PRO A O 1
ATOM 1199 N N . PRO A 1 151 ? 15.025 -1.575 -5.296 1.00 94.19 151 PRO A N 1
ATOM 1200 C CA . PRO A 1 151 ? 16.258 -1.386 -4.545 1.00 94.19 151 PRO A CA 1
ATOM 1201 C C . PRO A 1 151 ? 17.480 -1.882 -5.322 1.00 94.19 151 PRO A C 1
ATOM 1203 O O . PRO A 1 151 ? 17.933 -3.010 -5.163 1.00 94.19 151 PRO A O 1
ATOM 1206 N N . THR A 1 152 ? 18.013 -1.025 -6.189 1.00 94.88 152 THR A N 1
ATOM 1207 C CA . THR A 1 152 ? 19.136 -1.353 -7.085 1.00 94.88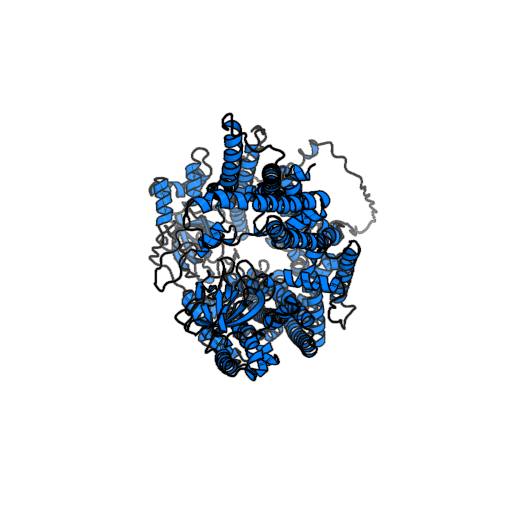 152 THR A CA 1
ATOM 1208 C C . THR A 1 152 ? 20.504 -0.962 -6.539 1.00 94.88 152 THR A C 1
ATOM 1210 O O . THR A 1 152 ? 21.525 -1.318 -7.128 1.00 94.88 152 THR A O 1
ATOM 1213 N N . ALA A 1 153 ? 20.541 -0.236 -5.421 1.00 91.62 153 ALA A N 1
ATOM 1214 C CA . ALA A 1 153 ? 21.787 0.222 -4.830 1.00 91.62 153 ALA A CA 1
ATOM 1215 C C . ALA A 1 153 ? 22.636 -0.954 -4.309 1.00 91.62 153 ALA A C 1
ATOM 1217 O O . ALA A 1 153 ? 22.083 -1.863 -3.684 1.00 91.62 153 ALA A O 1
ATOM 1218 N N . PRO A 1 154 ? 23.972 -0.922 -4.490 1.00 89.56 154 PRO A N 1
ATOM 1219 C CA . PRO A 1 154 ? 24.862 -1.961 -3.983 1.00 89.56 154 PRO A CA 1
ATOM 1220 C C . PRO A 1 154 ? 24.674 -2.220 -2.479 1.00 89.56 154 PRO A C 1
ATOM 1222 O O . PRO A 1 154 ? 24.609 -1.293 -1.660 1.00 89.56 154 PRO A O 1
ATOM 1225 N N . CYS A 1 155 ? 24.569 -3.499 -2.118 1.00 87.00 155 CYS A N 1
ATOM 1226 C CA . CYS A 1 155 ? 24.284 -3.953 -0.754 1.00 87.00 155 CYS A CA 1
ATOM 1227 C C . CYS A 1 155 ? 25.163 -5.137 -0.309 1.00 87.00 155 CYS A C 1
ATOM 1229 O O . CYS A 1 155 ? 24.795 -5.868 0.607 1.00 87.00 155 CYS A O 1
ATOM 1231 N N . GLY A 1 156 ? 26.302 -5.360 -0.972 1.00 90.06 156 GLY A N 1
ATOM 1232 C CA . GLY A 1 156 ? 27.201 -6.492 -0.719 1.00 90.06 156 GLY A CA 1
ATOM 1233 C C . GLY A 1 156 ? 26.801 -7.801 -1.411 1.00 90.06 156 GLY A C 1
ATOM 1234 O O . GLY A 1 156 ? 27.507 -8.795 -1.276 1.00 90.06 156 GLY A O 1
ATOM 1235 N N . ILE A 1 157 ? 25.696 -7.808 -2.164 1.00 94.00 157 ILE A N 1
ATOM 1236 C CA . ILE A 1 157 ? 25.234 -8.938 -2.981 1.00 94.00 157 ILE A CA 1
ATOM 1237 C C . ILE A 1 157 ? 25.127 -8.443 -4.429 1.00 94.00 157 ILE A C 1
ATOM 1239 O O . ILE A 1 157 ? 24.533 -7.381 -4.633 1.00 94.00 157 ILE A O 1
ATOM 1243 N N . PRO A 1 158 ? 25.675 -9.159 -5.431 1.00 96.88 158 PRO A N 1
ATOM 1244 C CA . PRO A 1 158 ? 25.511 -8.773 -6.826 1.00 96.88 158 PRO A CA 1
ATOM 1245 C C . PRO A 1 158 ? 24.037 -8.682 -7.217 1.00 96.88 158 PRO A C 1
ATOM 1247 O O . PRO A 1 158 ? 23.227 -9.538 -6.850 1.00 96.88 158 PRO A O 1
ATOM 1250 N N . VAL A 1 159 ? 23.693 -7.646 -7.977 1.00 97.50 159 VAL A N 1
ATOM 1251 C CA . VAL A 1 159 ? 22.308 -7.339 -8.338 1.00 97.50 159 VAL A CA 1
ATOM 1252 C C . VAL A 1 159 ? 22.086 -7.645 -9.812 1.00 97.50 159 VAL A C 1
ATOM 1254 O O . VAL A 1 159 ? 22.776 -7.108 -10.678 1.00 97.50 159 VAL A O 1
ATOM 1257 N N . VAL A 1 160 ? 21.089 -8.474 -10.105 1.00 97.62 160 VAL A N 1
ATOM 1258 C CA . VAL A 1 160 ? 20.603 -8.755 -11.460 1.00 97.62 160 VAL A CA 1
ATOM 1259 C C . VAL A 1 160 ? 19.186 -8.231 -11.606 1.00 97.62 160 VAL A C 1
ATOM 1261 O O . VAL A 1 160 ? 18.432 -8.205 -10.639 1.00 97.62 160 VAL A O 1
ATOM 1264 N N . SER A 1 161 ? 18.796 -7.799 -12.800 1.00 97.69 161 SER A N 1
ATOM 1265 C CA . SER A 1 161 ? 17.457 -7.272 -13.007 1.00 97.69 161 SER A CA 1
ATOM 1266 C C . SER A 1 161 ? 16.843 -7.632 -14.343 1.00 97.69 161 SER A C 1
ATOM 1268 O O . SER A 1 161 ? 17.526 -7.685 -15.364 1.00 97.69 161 SER A O 1
ATOM 1270 N N . VAL A 1 162 ? 15.523 -7.821 -14.309 1.00 97.75 162 VAL A N 1
ATOM 1271 C CA . VAL A 1 162 ? 14.652 -7.765 -15.480 1.00 97.75 162 VAL A CA 1
ATOM 1272 C C . VAL A 1 162 ? 14.262 -6.307 -15.724 1.00 97.75 162 VAL A C 1
ATOM 1274 O O . VAL A 1 162 ? 13.601 -5.689 -14.889 1.00 97.75 162 VAL A O 1
ATOM 1277 N N . VAL A 1 163 ? 14.654 -5.763 -16.873 1.00 97.88 163 VAL A N 1
ATOM 1278 C CA . VAL A 1 163 ? 14.408 -4.382 -17.299 1.00 97.88 163 VAL A CA 1
ATOM 1279 C C . VAL A 1 163 ? 13.387 -4.360 -18.427 1.00 97.88 163 VAL A C 1
ATOM 1281 O O . VAL A 1 163 ? 13.558 -5.036 -19.442 1.00 97.88 163 VAL A O 1
ATOM 1284 N N . PHE A 1 164 ? 12.349 -3.542 -18.267 1.00 97.38 164 PHE A N 1
ATOM 1285 C CA . PHE A 1 164 ? 11.382 -3.248 -19.320 1.00 97.38 164 PHE A CA 1
ATOM 1286 C C . PHE A 1 164 ? 11.800 -1.984 -20.059 1.00 97.38 164 PHE A C 1
ATOM 1288 O O . PHE A 1 164 ? 11.961 -0.921 -19.449 1.00 97.38 164 PHE A O 1
ATOM 1295 N N . ALA A 1 165 ? 11.952 -2.104 -21.374 1.00 97.50 165 ALA A N 1
ATOM 1296 C CA . ALA A 1 165 ? 12.332 -1.005 -22.250 1.00 97.50 165 ALA A CA 1
ATOM 1297 C C . ALA A 1 165 ? 11.662 -1.148 -23.620 1.00 97.50 165 ALA A C 1
ATOM 1299 O O . ALA A 1 165 ? 11.320 -2.254 -24.049 1.00 97.50 165 ALA A O 1
ATOM 1300 N N . ARG A 1 166 ? 11.490 -0.029 -24.325 1.00 96.81 166 ARG A N 1
ATOM 1301 C CA . ARG A 1 166 ? 11.025 -0.011 -25.715 1.00 96.81 166 ARG A CA 1
ATOM 1302 C C . ARG A 1 166 ? 12.149 -0.474 -26.636 1.00 96.81 166 ARG A C 1
ATOM 1304 O O . ARG A 1 166 ? 13.197 0.167 -26.693 1.00 96.81 166 ARG A O 1
ATOM 1311 N N . LEU A 1 167 ? 11.939 -1.573 -27.349 1.00 97.56 167 LEU A N 1
ATOM 1312 C CA . LEU A 1 167 ? 12.904 -2.109 -28.300 1.00 97.56 167 LEU A CA 1
ATOM 1313 C C . LEU A 1 167 ? 12.892 -1.266 -29.583 1.00 97.56 167 LEU A C 1
ATOM 1315 O O . LEU A 1 167 ? 11.866 -1.181 -30.252 1.00 97.56 167 LEU A O 1
ATOM 1319 N N . ILE A 1 168 ? 14.036 -0.684 -29.946 1.00 97.88 168 ILE A N 1
ATOM 1320 C CA . ILE A 1 168 ? 14.209 0.092 -31.178 1.00 97.88 168 ILE A CA 1
ATOM 1321 C C . ILE A 1 168 ? 15.064 -0.708 -32.166 1.00 97.88 168 ILE A C 1
ATOM 1323 O O . ILE A 1 168 ? 16.238 -0.971 -31.905 1.00 97.88 168 ILE A O 1
ATOM 1327 N N . VAL A 1 169 ? 14.503 -1.076 -33.320 1.00 97.50 169 VAL A N 1
ATOM 1328 C CA . VAL A 1 169 ? 15.197 -1.821 -34.387 1.00 97.50 169 VAL A CA 1
ATOM 1329 C C . VAL A 1 169 ? 15.143 -1.006 -35.669 1.00 97.50 169 VAL A C 1
ATOM 1331 O O . VAL A 1 169 ? 14.068 -0.636 -36.122 1.00 97.50 169 VAL A O 1
ATOM 1334 N N . HIS A 1 170 ? 16.299 -0.688 -36.257 1.00 94.69 170 HIS A N 1
ATOM 1335 C CA . HIS A 1 170 ? 16.381 0.146 -37.468 1.00 94.69 170 HIS A CA 1
ATOM 1336 C C . HIS A 1 170 ? 15.606 1.480 -37.353 1.00 94.69 170 HIS A C 1
ATOM 1338 O O . HIS A 1 170 ? 14.962 1.915 -38.306 1.00 94.69 170 HIS A O 1
ATOM 1344 N N . ASN A 1 171 ? 15.693 2.135 -36.185 1.00 93.12 171 ASN A N 1
ATOM 1345 C CA . ASN A 1 171 ? 14.954 3.356 -35.818 1.00 93.12 171 ASN A CA 1
ATOM 1346 C C . ASN A 1 171 ? 13.423 3.205 -35.775 1.00 93.12 171 ASN A C 1
ATOM 1348 O O . ASN A 1 171 ? 12.704 4.204 -35.790 1.00 93.12 171 ASN A O 1
ATOM 1352 N N . GLU A 1 172 ? 12.916 1.978 -35.704 1.00 96.19 172 GLU A N 1
ATOM 1353 C CA . GLU A 1 172 ? 11.502 1.682 -35.526 1.00 96.19 172 GLU A CA 1
ATOM 1354 C C . GLU A 1 172 ? 11.243 1.132 -34.121 1.00 96.19 172 GLU A C 1
ATOM 1356 O O . GLU A 1 172 ? 11.965 0.263 -33.638 1.00 96.19 172 GLU A O 1
ATOM 1361 N N . ASP A 1 173 ? 10.186 1.621 -33.475 1.00 94.75 173 ASP A N 1
ATOM 1362 C CA . ASP A 1 173 ? 9.727 1.128 -32.178 1.00 94.75 173 ASP A CA 1
ATOM 1363 C C . ASP A 1 173 ? 8.951 -0.188 -32.341 1.00 94.75 173 ASP A C 1
ATOM 1365 O O . ASP A 1 173 ? 7.888 -0.247 -32.970 1.00 94.75 173 ASP A O 1
ATOM 1369 N N . TRP A 1 174 ? 9.513 -1.259 -31.786 1.00 95.00 174 TRP A N 1
ATOM 1370 C CA . TRP A 1 174 ? 8.966 -2.616 -31.808 1.00 95.00 174 TRP A CA 1
ATOM 1371 C C . TRP A 1 174 ? 8.197 -2.966 -30.525 1.00 95.00 174 TRP A C 1
ATOM 1373 O O . TRP A 1 174 ? 7.795 -4.116 -30.330 1.00 95.00 174 TRP A O 1
ATOM 1383 N N . GLY A 1 175 ? 7.932 -1.970 -29.679 1.00 92.94 175 GLY A N 1
ATOM 1384 C CA . GLY A 1 175 ? 7.180 -2.104 -28.441 1.00 92.94 175 GLY A CA 1
ATOM 1385 C C . GLY A 1 175 ? 8.051 -2.465 -27.243 1.00 92.94 175 GLY A C 1
ATOM 1386 O O . GLY A 1 175 ? 9.277 -2.532 -27.314 1.00 92.94 175 GLY A O 1
ATOM 1387 N N . ILE A 1 176 ? 7.398 -2.675 -26.104 1.00 95.06 176 ILE A N 1
ATOM 1388 C CA . ILE A 1 176 ? 8.069 -2.985 -24.840 1.00 95.06 176 ILE A CA 1
ATOM 1389 C C . ILE A 1 176 ? 8.519 -4.445 -24.844 1.00 95.06 176 ILE A C 1
ATOM 1391 O O . ILE A 1 176 ? 7.744 -5.333 -25.199 1.00 95.06 176 ILE A O 1
ATOM 1395 N N . LYS A 1 177 ? 9.766 -4.680 -24.431 1.00 94.75 177 LYS A N 1
ATOM 1396 C CA . LYS A 1 177 ? 10.378 -6.004 -24.289 1.00 94.75 177 LYS A CA 1
ATOM 1397 C C . LYS A 1 177 ? 11.125 -6.104 -22.958 1.00 94.75 177 LYS A C 1
ATOM 1399 O O . LYS A 1 177 ? 11.488 -5.087 -22.360 1.00 94.75 177 LYS A O 1
ATOM 1404 N N . CYS A 1 178 ? 11.356 -7.336 -22.515 1.00 94.69 178 CYS A N 1
ATOM 1405 C CA . CYS A 1 178 ? 12.089 -7.647 -21.292 1.00 94.69 178 CYS A CA 1
ATOM 1406 C C . CYS A 1 178 ? 13.552 -7.979 -21.599 1.00 94.69 178 CYS A C 1
ATOM 1408 O O . CYS A 1 178 ? 13.832 -8.840 -22.438 1.00 94.69 178 CYS A O 1
ATOM 1410 N N . PHE A 1 179 ? 14.471 -7.360 -20.863 1.00 97.31 179 PHE A N 1
ATOM 1411 C CA . PHE A 1 179 ? 15.909 -7.611 -20.932 1.00 97.31 179 PHE A CA 1
ATOM 1412 C C . PHE A 1 179 ? 16.437 -8.031 -19.563 1.00 97.31 179 PHE A C 1
ATOM 1414 O O . PHE A 1 179 ? 15.954 -7.538 -18.549 1.00 97.31 179 PHE A O 1
ATOM 1421 N N . VAL A 1 180 ? 17.441 -8.902 -19.518 1.00 97.69 180 VAL A N 1
ATOM 1422 C CA . VAL A 1 180 ? 18.170 -9.224 -18.289 1.00 97.69 180 VAL A CA 1
ATOM 1423 C C . VAL A 1 180 ? 19.536 -8.549 -18.281 1.00 97.69 180 VAL A C 1
ATOM 1425 O O . VAL A 1 180 ? 20.279 -8.607 -19.259 1.00 97.69 180 VAL A O 1
ATOM 1428 N N . ILE A 1 181 ? 19.877 -7.898 -17.173 1.00 97.19 181 ILE A N 1
ATOM 1429 C CA . ILE A 1 181 ? 21.151 -7.198 -16.999 1.00 97.19 181 ILE A CA 1
ATOM 1430 C C . ILE A 1 181 ? 21.642 -7.343 -15.557 1.00 97.19 181 ILE A C 1
ATOM 1432 O O . ILE A 1 181 ? 20.861 -7.277 -14.610 1.00 97.19 181 ILE A O 1
ATOM 1436 N N . THR A 1 182 ? 22.949 -7.501 -15.372 1.00 96.44 182 THR A N 1
ATOM 1437 C CA . THR A 1 182 ? 23.580 -7.300 -14.063 1.00 96.44 182 THR A CA 1
ATOM 1438 C C . THR A 1 182 ? 23.701 -5.797 -13.810 1.00 96.44 182 THR A C 1
ATOM 1440 O O . THR A 1 182 ? 24.312 -5.091 -14.607 1.00 96.44 182 THR A O 1
ATOM 1443 N N . LEU A 1 183 ? 23.124 -5.283 -12.727 1.00 97.44 183 LEU A N 1
ATOM 1444 C CA . LEU A 1 183 ? 23.184 -3.859 -12.384 1.00 97.44 183 LEU A CA 1
ATOM 1445 C C . LEU A 1 183 ? 24.438 -3.507 -11.586 1.00 97.44 183 LEU A C 1
ATOM 1447 O O . LEU A 1 183 ? 24.992 -2.430 -11.779 1.00 97.44 183 LEU A O 1
ATOM 1451 N N . SER A 1 184 ? 24.878 -4.400 -10.698 1.00 96.25 184 SER A N 1
ATOM 1452 C CA . SER A 1 184 ? 26.057 -4.204 -9.852 1.00 96.25 184 SER A CA 1
ATOM 1453 C C . SER A 1 184 ? 26.698 -5.535 -9.463 1.00 96.25 184 SER A C 1
ATOM 1455 O O . SER A 1 184 ? 26.040 -6.578 -9.452 1.00 96.25 184 SER A O 1
ATOM 1457 N N . ASP A 1 185 ? 27.976 -5.496 -9.094 1.00 94.62 185 ASP A N 1
ATOM 1458 C CA . ASP A 1 185 ? 28.698 -6.636 -8.509 1.00 94.62 185 ASP A CA 1
ATOM 1459 C C . ASP A 1 185 ? 28.498 -6.758 -6.982 1.00 94.62 185 ASP A C 1
ATOM 1461 O O . ASP A 1 185 ? 29.126 -7.583 -6.323 1.00 94.62 185 ASP A O 1
ATOM 1465 N N . GLY A 1 186 ? 27.603 -5.940 -6.417 1.00 92.19 186 GLY A N 1
ATOM 1466 C CA . GLY A 1 186 ? 27.344 -5.835 -4.983 1.00 92.19 186 GLY A CA 1
ATOM 1467 C C . GLY A 1 186 ? 28.138 -4.728 -4.293 1.00 92.19 186 GLY A C 1
ATOM 1468 O O . GLY A 1 186 ? 27.773 -4.340 -3.182 1.00 92.19 186 GLY A O 1
ATOM 1469 N N . VAL A 1 187 ? 29.147 -4.163 -4.959 1.00 92.00 187 VAL A N 1
ATOM 1470 C CA . VAL A 1 187 ? 29.948 -3.030 -4.476 1.00 92.00 187 VAL A CA 1
ATOM 1471 C C . VAL A 1 187 ? 29.832 -1.837 -5.427 1.00 92.00 187 VAL A C 1
ATOM 1473 O O . VAL A 1 187 ? 29.549 -0.725 -4.985 1.00 92.00 187 VAL A O 1
ATOM 1476 N N . GLN A 1 188 ? 30.001 -2.058 -6.728 1.00 93.69 188 GLN A N 1
ATOM 1477 C CA . GLN A 1 188 ? 29.997 -1.039 -7.773 1.00 93.69 188 GLN A CA 1
ATOM 1478 C C . GLN A 1 188 ? 28.911 -1.310 -8.814 1.00 93.69 188 GLN A C 1
ATOM 1480 O O . GLN A 1 188 ? 28.604 -2.454 -9.149 1.00 93.69 188 GLN A O 1
ATOM 1485 N N . MET A 1 189 ? 28.334 -0.230 -9.342 1.00 95.75 189 MET A N 1
ATOM 1486 C CA . MET A 1 189 ? 27.404 -0.298 -10.469 1.00 95.75 189 MET A CA 1
ATOM 1487 C C . MET A 1 189 ? 28.144 -0.671 -11.757 1.00 95.75 189 MET A C 1
ATOM 1489 O O . MET A 1 189 ? 29.288 -0.263 -11.966 1.00 95.75 189 MET A O 1
ATOM 1493 N N . ASN A 1 190 ? 27.477 -1.412 -12.638 1.00 95.25 190 ASN A N 1
ATOM 1494 C CA . ASN A 1 190 ? 28.029 -1.771 -13.938 1.00 95.25 190 ASN A CA 1
ATOM 1495 C C . ASN A 1 190 ? 28.141 -0.555 -14.876 1.00 95.25 190 ASN A C 1
ATOM 1497 O O . ASN A 1 190 ? 27.370 0.400 -14.748 1.00 95.25 190 ASN A O 1
ATOM 1501 N N . PRO A 1 191 ? 29.071 -0.582 -15.853 1.00 95.75 191 PRO A N 1
ATOM 1502 C CA . PRO A 1 191 ? 29.265 0.527 -16.784 1.00 95.75 191 PRO A CA 1
ATOM 1503 C C . PRO A 1 191 ? 27.972 0.950 -17.494 1.00 95.75 191 PRO A C 1
ATOM 1505 O O . PRO A 1 191 ? 27.258 0.121 -18.056 1.00 95.75 191 PRO A O 1
ATOM 1508 N N . GLY A 1 192 ? 27.690 2.255 -17.481 1.00 95.88 192 GLY A N 1
ATOM 1509 C CA . GLY A 1 192 ? 26.474 2.831 -18.062 1.00 95.88 192 GLY A CA 1
ATOM 1510 C C . GLY A 1 192 ? 25.221 2.693 -17.190 1.00 95.88 192 GLY A C 1
ATOM 1511 O O . GLY A 1 192 ? 24.160 3.142 -17.610 1.00 95.88 192 GLY A O 1
ATOM 1512 N N . VAL A 1 193 ? 25.312 2.107 -15.991 1.00 97.31 193 VAL A N 1
ATOM 1513 C CA . VAL A 1 193 ? 24.209 2.041 -15.022 1.00 97.31 193 VAL A CA 1
ATOM 1514 C C . VAL A 1 193 ? 24.516 2.955 -13.841 1.00 97.31 193 VAL A C 1
ATOM 1516 O O . VAL A 1 193 ? 25.579 2.868 -13.230 1.00 97.31 193 VAL A O 1
ATOM 1519 N N . GLU A 1 194 ? 23.568 3.813 -13.484 1.00 94.62 194 GLU A N 1
ATOM 1520 C CA . GLU A 1 194 ? 23.682 4.699 -12.325 1.00 94.62 194 GLU A CA 1
ATOM 1521 C C . GLU A 1 194 ? 22.478 4.502 -11.405 1.00 94.62 194 GLU A C 1
ATOM 1523 O O . GLU A 1 194 ? 21.354 4.327 -11.875 1.00 94.62 194 GLU A O 1
ATOM 1528 N N . CYS A 1 195 ? 22.695 4.538 -10.088 1.00 92.19 195 CYS A N 1
ATOM 1529 C CA . CYS A 1 195 ? 21.611 4.507 -9.109 1.00 92.19 195 CYS A CA 1
ATOM 1530 C C . CYS A 1 195 ? 21.696 5.686 -8.133 1.00 92.19 195 CYS A C 1
ATOM 1532 O O . CYS A 1 195 ? 22.787 6.067 -7.701 1.00 92.19 195 CYS A O 1
ATOM 1534 N N . LYS A 1 196 ? 20.541 6.215 -7.721 1.00 90.75 196 LYS A N 1
ATOM 1535 C CA . LYS A 1 196 ? 20.419 7.206 -6.643 1.00 90.75 196 LYS A CA 1
ATOM 1536 C C . LYS A 1 196 ? 19.434 6.696 -5.596 1.00 90.75 196 LYS A C 1
ATOM 1538 O O . LYS A 1 196 ? 18.270 6.463 -5.907 1.00 90.75 196 LYS A O 1
ATOM 1543 N N . VAL A 1 197 ? 19.902 6.493 -4.366 1.00 89.56 197 VAL A N 1
ATOM 1544 C CA . VAL A 1 197 ? 19.068 5.986 -3.265 1.00 89.56 197 VAL A CA 1
ATOM 1545 C C . VAL A 1 197 ? 18.045 7.045 -2.858 1.00 89.56 197 VAL A C 1
ATOM 1547 O O . VAL A 1 197 ? 18.400 8.193 -2.600 1.00 89.56 197 VAL A O 1
ATOM 1550 N N . LEU A 1 198 ? 16.781 6.641 -2.781 1.00 87.25 198 LEU A N 1
ATOM 1551 C CA . LEU A 1 198 ? 15.679 7.468 -2.312 1.00 87.25 198 LEU A CA 1
ATOM 1552 C C . LEU A 1 198 ? 15.687 7.559 -0.776 1.00 87.25 198 LEU A C 1
ATOM 1554 O O . LEU A 1 198 ? 16.089 6.611 -0.096 1.00 87.25 198 LEU A O 1
ATOM 1558 N N . PRO A 1 199 ? 15.199 8.668 -0.196 1.00 83.50 199 PRO A N 1
ATOM 1559 C CA . PRO A 1 199 ? 14.990 8.780 1.239 1.00 83.50 199 PRO A CA 1
ATOM 1560 C C . PRO A 1 199 ? 14.052 7.702 1.780 1.00 83.50 199 PRO A C 1
ATOM 1562 O O . PRO A 1 199 ? 13.162 7.203 1.088 1.00 83.50 199 PRO A O 1
ATOM 1565 N N . GLN A 1 200 ? 14.218 7.401 3.068 1.00 80.69 200 GLN A N 1
ATOM 1566 C CA . GLN A 1 200 ? 13.398 6.411 3.753 1.00 80.69 200 GLN A CA 1
ATOM 1567 C C . GLN A 1 200 ? 11.908 6.772 3.690 1.00 80.69 200 GLN A C 1
ATOM 1569 O O . GLN A 1 200 ? 11.506 7.895 4.007 1.00 80.69 200 GLN A O 1
ATOM 1574 N N . ARG A 1 201 ? 11.077 5.779 3.356 1.00 83.62 201 ARG A N 1
ATOM 1575 C CA . ARG A 1 201 ? 9.617 5.906 3.411 1.00 83.62 201 ARG A CA 1
ATOM 1576 C C . ARG A 1 201 ? 9.179 6.131 4.860 1.00 83.62 201 ARG A C 1
ATOM 1578 O O . ARG A 1 201 ? 9.585 5.402 5.766 1.00 83.62 201 ARG A O 1
ATOM 1585 N N . GLY A 1 202 ? 8.361 7.158 5.085 1.00 70.31 202 GLY A N 1
ATOM 1586 C CA . GLY A 1 202 ? 7.943 7.568 6.424 1.00 70.31 202 GLY A CA 1
ATOM 1587 C C . GLY A 1 202 ? 7.221 6.450 7.178 1.00 70.31 202 GLY A C 1
ATOM 1588 O O . GLY A 1 202 ? 6.102 6.097 6.820 1.00 70.31 202 GLY A O 1
ATOM 1589 N N . GLY A 1 203 ? 7.858 5.931 8.231 1.00 76.12 203 GLY A N 1
ATOM 1590 C CA . GLY A 1 203 ? 7.272 4.921 9.113 1.00 76.12 203 GLY A CA 1
ATOM 1591 C C . GLY A 1 203 ? 7.209 3.509 8.530 1.00 76.12 203 GLY A C 1
ATOM 1592 O O . GLY A 1 203 ? 6.372 2.751 8.976 1.00 76.12 203 GLY A O 1
ATOM 1593 N N . ALA A 1 204 ? 8.037 3.153 7.545 1.00 86.12 204 ALA A N 1
ATOM 1594 C CA . ALA A 1 204 ? 8.123 1.795 6.988 1.00 86.12 204 ALA A CA 1
ATOM 1595 C C . ALA A 1 204 ? 9.490 1.151 7.280 1.00 86.12 204 ALA A C 1
ATOM 1597 O O . ALA A 1 204 ? 10.457 1.879 7.543 1.00 86.12 204 ALA A O 1
ATOM 1598 N N . HIS A 1 205 ? 9.596 -0.181 7.175 1.00 89.31 205 HIS A N 1
ATOM 1599 C CA . HIS A 1 205 ? 10.891 -0.870 7.247 1.00 89.31 205 HIS A CA 1
ATOM 1600 C C . HIS A 1 205 ? 11.853 -0.375 6.146 1.00 89.31 205 HIS A C 1
ATOM 1602 O O . HIS A 1 205 ? 11.419 -0.002 5.045 1.00 89.31 205 HIS A O 1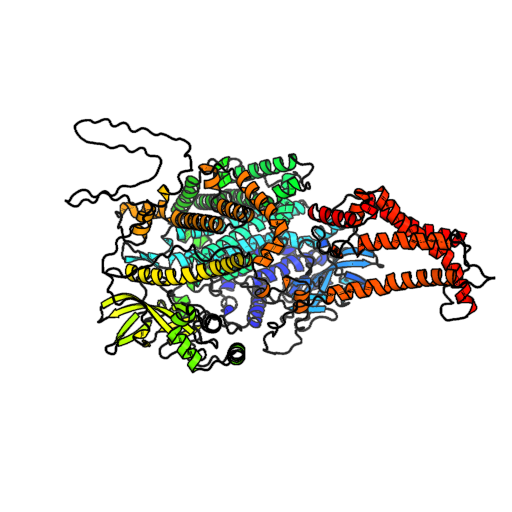
ATOM 1608 N N . PRO A 1 206 ? 13.166 -0.299 6.427 1.00 85.69 206 PRO A N 1
ATOM 1609 C CA . PRO A 1 206 ? 14.115 0.295 5.505 1.00 85.69 206 PRO A CA 1
ATOM 1610 C C . PRO A 1 206 ? 14.507 -0.634 4.366 1.00 85.69 206 PRO A C 1
ATOM 1612 O O . PRO A 1 206 ? 14.984 -1.745 4.561 1.00 85.69 206 PRO A O 1
ATOM 1615 N N . VAL A 1 207 ? 14.336 -0.114 3.155 1.00 87.50 207 VAL A N 1
ATOM 1616 C CA . VAL A 1 207 ? 14.761 -0.720 1.897 1.00 87.50 207 VAL A CA 1
ATOM 1617 C C . VAL A 1 207 ? 15.421 0.386 1.092 1.00 87.50 207 VAL A C 1
ATOM 1619 O O . VAL A 1 207 ? 14.871 1.485 0.994 1.00 87.50 207 VAL A O 1
ATOM 1622 N N . LYS A 1 208 ? 16.581 0.105 0.492 1.00 89.06 208 LYS A N 1
ATOM 1623 C CA . LYS A 1 208 ? 17.321 1.060 -0.349 1.00 89.06 208 LYS A CA 1
ATOM 1624 C C . LYS A 1 208 ? 16.663 1.258 -1.718 1.00 89.06 208 LYS A C 1
ATOM 1626 O O . LYS A 1 208 ? 17.298 1.028 -2.743 1.00 89.06 208 LYS A O 1
ATOM 1631 N N . HIS A 1 209 ? 15.388 1.644 -1.735 1.00 92.50 209 HIS A N 1
ATOM 1632 C CA . HIS A 1 209 ? 14.684 2.038 -2.952 1.00 92.50 209 HIS A CA 1
ATOM 1633 C C . HIS A 1 209 ? 15.500 3.093 -3.699 1.00 92.50 209 HIS A C 1
ATOM 1635 O O . HIS A 1 209 ? 16.113 3.954 -3.068 1.00 92.50 209 HIS A O 1
ATOM 1641 N N . ALA A 1 210 ? 15.530 3.024 -5.025 1.00 93.62 210 ALA A N 1
ATOM 1642 C CA . ALA A 1 210 ? 16.400 3.882 -5.814 1.00 93.62 210 ALA A CA 1
ATOM 1643 C C . ALA A 1 210 ? 15.744 4.358 -7.113 1.00 93.62 210 ALA A C 1
ATOM 1645 O O . ALA A 1 210 ? 14.807 3.743 -7.631 1.00 93.62 210 ALA A O 1
ATOM 1646 N N . LEU A 1 211 ? 16.284 5.457 -7.635 1.00 95.31 211 LEU A N 1
ATOM 1647 C CA . LEU A 1 211 ? 16.222 5.816 -9.046 1.00 95.31 211 LEU A CA 1
ATOM 1648 C C . LEU A 1 211 ? 17.336 5.069 -9.776 1.00 95.31 211 LEU A C 1
ATOM 1650 O O . LEU A 1 211 ? 18.465 5.044 -9.285 1.00 95.31 211 LEU A O 1
ATOM 1654 N N . THR A 1 212 ? 17.042 4.468 -10.927 1.00 97.19 212 THR A N 1
ATOM 1655 C CA . THR A 1 212 ? 18.044 3.788 -11.766 1.00 97.19 212 THR A CA 1
ATOM 1656 C C . THR A 1 212 ? 18.026 4.348 -13.180 1.00 97.19 212 THR A C 1
ATOM 1658 O O . THR A 1 212 ? 16.970 4.409 -13.810 1.00 97.19 212 THR A O 1
ATOM 1661 N N . TYR A 1 213 ? 19.202 4.722 -13.677 1.00 97.56 213 TYR A N 1
ATOM 1662 C CA . TYR A 1 213 ? 19.409 5.329 -14.986 1.00 97.56 213 TYR A CA 1
ATOM 1663 C C . TYR A 1 213 ? 20.275 4.426 -15.853 1.00 97.56 213 TYR A C 1
ATOM 1665 O O . TYR A 1 213 ? 21.231 3.812 -15.371 1.00 97.56 213 TYR A O 1
ATOM 1673 N N . PHE A 1 214 ? 19.972 4.415 -17.147 1.00 98.38 214 PHE A N 1
ATOM 1674 C CA . PHE A 1 214 ? 20.810 3.804 -18.166 1.00 98.38 214 PHE A CA 1
ATOM 1675 C C . PHE A 1 214 ? 21.400 4.896 -19.058 1.00 98.38 214 PHE A C 1
ATOM 1677 O O . PHE A 1 214 ? 20.694 5.576 -19.803 1.00 98.38 214 PHE A O 1
ATOM 1684 N N . ASN A 1 215 ? 22.712 5.069 -18.991 1.00 97.31 215 ASN A N 1
ATOM 1685 C CA . ASN A 1 215 ? 23.462 5.999 -19.818 1.00 97.31 215 ASN A CA 1
ATOM 1686 C C . ASN A 1 215 ? 24.215 5.216 -20.900 1.00 97.31 215 ASN A C 1
ATOM 1688 O O . ASN A 1 215 ? 25.367 4.825 -20.707 1.00 97.31 215 ASN A O 1
ATOM 1692 N N . HIS A 1 216 ? 23.522 4.938 -22.008 1.00 97.38 216 HIS A N 1
ATOM 1693 C CA . HIS A 1 216 ? 24.034 4.166 -23.145 1.00 97.38 216 HIS A CA 1
ATOM 1694 C C . HIS A 1 216 ? 24.688 2.832 -22.722 1.00 97.38 216 HIS A C 1
ATOM 1696 O O . HIS A 1 216 ? 25.767 2.458 -23.189 1.00 97.38 216 HIS A O 1
ATOM 1702 N N . ALA A 1 217 ? 24.039 2.107 -21.803 1.00 97.94 217 ALA A N 1
ATOM 1703 C CA . ALA A 1 217 ? 24.557 0.858 -21.255 1.00 97.94 217 ALA A CA 1
ATOM 1704 C C . ALA A 1 217 ? 24.507 -0.257 -22.308 1.00 97.94 217 ALA A C 1
ATOM 1706 O O . ALA A 1 217 ? 23.445 -0.578 -22.843 1.00 97.94 217 ALA A O 1
ATOM 1707 N N . ARG A 1 218 ? 25.656 -0.872 -22.596 1.00 97.69 218 ARG A N 1
ATOM 1708 C CA . ARG A 1 218 ? 25.781 -1.942 -23.595 1.00 97.69 218 ARG A CA 1
ATOM 1709 C C . ARG A 1 218 ? 25.457 -3.296 -22.979 1.00 97.69 218 ARG A C 1
ATOM 1711 O O . ARG A 1 218 ? 26.110 -3.706 -22.023 1.00 97.69 218 ARG A O 1
ATOM 1718 N N . ILE A 1 219 ? 24.503 -4.013 -23.565 1.00 97.56 219 ILE A N 1
ATOM 1719 C CA . ILE A 1 219 ? 24.120 -5.370 -23.160 1.00 97.56 219 ILE A CA 1
ATOM 1720 C C . ILE A 1 219 ? 24.181 -6.326 -24.360 1.00 97.56 219 ILE A C 1
ATOM 1722 O O . ILE A 1 219 ? 23.903 -5.917 -25.488 1.00 97.56 219 ILE A O 1
ATOM 1726 N N . PRO A 1 220 ? 24.561 -7.600 -24.167 1.00 97.00 220 PRO A N 1
ATOM 1727 C CA . PRO A 1 220 ? 24.687 -8.549 -25.271 1.00 97.00 220 PRO A CA 1
ATOM 1728 C C . PRO A 1 220 ? 23.329 -8.878 -25.905 1.00 97.00 220 PRO A C 1
ATOM 1730 O O . PRO A 1 220 ? 22.286 -8.727 -25.274 1.00 97.00 220 PRO A O 1
ATOM 1733 N N . ALA A 1 221 ? 23.339 -9.419 -27.127 1.00 95.38 221 ALA A N 1
ATOM 1734 C CA . ALA A 1 221 ? 22.126 -9.897 -27.804 1.00 95.38 221 ALA A CA 1
ATOM 1735 C C . ALA A 1 221 ? 21.337 -10.912 -26.952 1.00 95.38 221 ALA A C 1
ATOM 1737 O O . ALA A 1 221 ? 20.107 -10.916 -26.941 1.00 95.38 221 ALA A O 1
ATOM 1738 N N . SER A 1 222 ? 22.058 -11.744 -26.190 1.00 95.25 222 SER A N 1
ATOM 1739 C CA . SER A 1 222 ? 21.490 -12.733 -25.271 1.00 95.25 222 SER A CA 1
ATOM 1740 C C . SER A 1 222 ? 20.705 -12.114 -24.109 1.00 95.25 222 SER A C 1
ATOM 1742 O O . SER A 1 222 ? 19.923 -12.822 -23.481 1.00 95.25 222 SER A O 1
ATOM 1744 N N . ALA A 1 223 ? 20.857 -10.817 -23.827 1.00 96.69 223 ALA A N 1
ATOM 1745 C CA . ALA A 1 223 ? 20.120 -10.145 -22.761 1.00 96.69 223 ALA A CA 1
ATOM 1746 C C . ALA A 1 223 ? 18.613 -10.048 -23.041 1.00 96.69 223 ALA A C 1
ATOM 1748 O O . ALA A 1 223 ? 17.831 -9.940 -22.101 1.00 96.69 223 ALA A O 1
ATOM 1749 N N . LEU A 1 224 ? 18.185 -10.084 -24.306 1.00 96.06 224 LEU A N 1
ATOM 1750 C CA . LEU A 1 224 ? 16.767 -10.071 -24.654 1.00 96.06 224 LEU A CA 1
ATOM 1751 C C . LEU A 1 224 ? 16.101 -11.395 -24.233 1.00 96.06 224 LEU A C 1
ATOM 1753 O O . LEU A 1 224 ? 16.488 -12.470 -24.697 1.00 96.06 224 LEU A O 1
ATOM 1757 N N . LEU A 1 225 ? 15.095 -11.297 -23.357 1.00 93.88 225 LEU A N 1
ATOM 1758 C CA . LEU A 1 225 ? 14.284 -12.427 -22.892 1.00 93.88 225 LEU A CA 1
ATOM 1759 C C . LEU A 1 225 ? 13.036 -12.620 -23.760 1.00 93.88 225 LEU A C 1
ATOM 1761 O O . LEU A 1 225 ? 12.721 -13.738 -24.160 1.00 93.88 225 LEU A O 1
ATOM 1765 N N . SER A 1 226 ? 12.323 -11.530 -24.058 1.00 88.00 226 SER A N 1
ATOM 1766 C CA . SER A 1 226 ? 11.126 -11.567 -24.907 1.00 88.00 226 SER A CA 1
ATOM 1767 C C . SER A 1 226 ? 11.473 -11.995 -26.342 1.00 88.00 226 SER A C 1
ATOM 1769 O O . SER A 1 226 ? 12.616 -11.903 -26.788 1.00 88.00 226 SER A O 1
ATOM 1771 N N . LYS A 1 227 ? 10.470 -12.406 -27.124 1.00 86.94 227 LYS A N 1
ATOM 1772 C CA . LYS A 1 227 ? 10.671 -12.711 -28.550 1.00 86.94 227 LYS A CA 1
ATOM 1773 C C . LYS A 1 227 ? 11.200 -11.487 -29.311 1.00 86.94 227 LYS A C 1
ATOM 1775 O O . LYS A 1 227 ? 10.716 -10.367 -29.114 1.00 86.94 227 LYS A O 1
ATOM 1780 N N . PHE A 1 228 ? 12.178 -11.718 -30.189 1.00 92.19 228 PHE A N 1
ATOM 1781 C CA . PHE A 1 228 ? 12.735 -10.705 -31.088 1.00 92.19 228 PHE A CA 1
ATOM 1782 C C . PHE A 1 228 ? 11.830 -10.517 -32.313 1.00 92.19 228 PHE A C 1
ATOM 1784 O O . PHE A 1 228 ? 12.113 -10.983 -33.414 1.00 92.19 228 PHE A O 1
ATOM 1791 N N . ASP A 1 229 ? 10.688 -9.880 -32.091 1.00 91.12 229 ASP A N 1
ATOM 1792 C CA . ASP A 1 229 ? 9.665 -9.625 -33.097 1.00 91.12 229 ASP A CA 1
ATOM 1793 C C . ASP A 1 229 ? 8.904 -8.327 -32.806 1.00 91.12 229 ASP A C 1
ATOM 1795 O O . ASP A 1 229 ? 8.791 -7.880 -31.659 1.00 91.12 229 ASP A O 1
ATOM 1799 N N . LYS A 1 230 ? 8.344 -7.727 -33.859 1.00 91.69 230 LYS A N 1
ATOM 1800 C CA . LYS A 1 230 ? 7.348 -6.669 -33.715 1.00 91.69 230 LYS A CA 1
ATOM 1801 C C . LYS A 1 230 ? 5.983 -7.320 -33.504 1.00 91.69 230 LYS A C 1
ATOM 1803 O O . LYS A 1 230 ? 5.461 -7.970 -34.410 1.00 91.69 230 LYS A O 1
ATOM 1808 N N . ALA A 1 231 ? 5.416 -7.161 -32.311 1.00 85.50 231 ALA A N 1
ATOM 1809 C CA . ALA A 1 231 ? 4.124 -7.754 -31.977 1.00 85.50 231 ALA A CA 1
ATOM 1810 C C . ALA A 1 231 ? 2.996 -7.186 -32.858 1.00 85.50 231 ALA A C 1
ATOM 1812 O O . ALA A 1 231 ? 2.959 -5.986 -33.132 1.00 85.50 231 ALA A O 1
ATOM 1813 N N . ALA A 1 232 ? 2.051 -8.043 -33.258 1.00 86.31 232 ALA A N 1
ATOM 1814 C CA . ALA A 1 232 ? 0.854 -7.620 -33.990 1.00 86.31 232 ALA A CA 1
ATOM 1815 C C . ALA A 1 232 ? -0.079 -6.759 -33.118 1.00 86.31 232 ALA A C 1
ATOM 1817 O O . ALA A 1 232 ? -0.602 -5.752 -33.588 1.00 86.31 232 ALA A O 1
ATOM 1818 N N . ASP A 1 233 ? -0.235 -7.135 -31.843 1.00 86.88 233 ASP A N 1
ATOM 1819 C CA . ASP A 1 233 ? -0.894 -6.337 -30.809 1.00 86.88 233 ASP A CA 1
ATOM 1820 C C . ASP A 1 233 ? 0.116 -6.025 -29.683 1.00 86.88 233 ASP A C 1
ATOM 1822 O O . ASP A 1 233 ? 0.455 -6.903 -28.877 1.00 86.88 233 ASP A O 1
ATOM 1826 N N . PRO A 1 234 ? 0.629 -4.781 -29.614 1.00 85.00 234 PRO A N 1
ATOM 1827 C CA . PRO A 1 234 ? 1.576 -4.368 -28.580 1.00 85.00 234 PRO A CA 1
ATOM 1828 C C . PRO A 1 234 ? 1.020 -4.462 -27.155 1.00 85.00 234 PRO A C 1
ATOM 1830 O O . PRO A 1 234 ? 1.781 -4.684 -26.212 1.00 85.00 234 PRO A O 1
ATOM 1833 N N . ARG A 1 235 ? -0.294 -4.291 -26.975 1.00 84.31 235 ARG A N 1
ATOM 1834 C CA . ARG A 1 235 ? -0.936 -4.311 -25.658 1.00 84.31 235 ARG A CA 1
ATOM 1835 C C . ARG A 1 235 ? -1.030 -5.735 -25.129 1.00 84.31 235 ARG A C 1
ATOM 1837 O O . ARG A 1 235 ? -0.701 -5.964 -23.966 1.00 84.31 235 ARG A O 1
ATOM 1844 N N . ASP A 1 236 ? -1.431 -6.678 -25.972 1.00 83.06 236 ASP A N 1
ATOM 1845 C CA . ASP A 1 236 ? -1.482 -8.092 -25.594 1.00 83.06 236 ASP A CA 1
ATOM 1846 C C . ASP A 1 236 ? -0.076 -8.647 -25.333 1.00 83.06 236 ASP A C 1
ATOM 1848 O O . ASP A 1 236 ? 0.136 -9.341 -24.338 1.00 83.06 236 ASP A O 1
ATOM 1852 N N . SER A 1 237 ? 0.913 -8.275 -26.159 1.00 85.00 237 SER A N 1
ATOM 1853 C CA . SER A 1 237 ? 2.321 -8.614 -25.905 1.00 85.00 237 SER A CA 1
ATOM 1854 C C . SER A 1 237 ? 2.793 -8.084 -24.549 1.00 85.00 237 SER A C 1
ATOM 1856 O O . SER A 1 237 ? 3.399 -8.828 -23.785 1.00 85.00 237 SER A O 1
ATOM 1858 N N . TYR A 1 238 ? 2.472 -6.830 -24.217 1.00 86.12 238 TYR A N 1
ATOM 1859 C CA . TYR A 1 238 ? 2.817 -6.236 -22.926 1.00 86.12 238 TYR A CA 1
ATOM 1860 C C . TYR A 1 238 ? 2.191 -7.001 -21.748 1.00 86.12 238 TYR A C 1
ATOM 1862 O O . TYR A 1 238 ? 2.898 -7.357 -20.808 1.00 86.12 238 TYR A O 1
ATOM 1870 N N . PHE A 1 239 ? 0.890 -7.322 -21.799 1.00 82.81 239 PHE A N 1
ATOM 1871 C CA . PHE A 1 239 ? 0.227 -8.072 -20.721 1.00 82.81 239 PHE A CA 1
ATOM 1872 C C . PHE A 1 239 ? 0.775 -9.495 -20.537 1.00 82.81 239 PHE A C 1
ATOM 1874 O O . PHE A 1 239 ? 0.811 -9.984 -19.407 1.00 82.81 239 PHE A O 1
ATOM 1881 N N . ASN A 1 240 ? 1.233 -10.138 -21.613 1.00 82.31 240 ASN A N 1
ATOM 1882 C CA . ASN A 1 240 ? 1.889 -11.446 -21.548 1.00 82.31 240 ASN A CA 1
ATOM 1883 C C . ASN A 1 240 ? 3.290 -11.391 -20.915 1.00 82.31 240 ASN A C 1
ATOM 1885 O O . ASN A 1 240 ? 3.735 -12.387 -20.332 1.00 82.31 240 ASN A O 1
ATOM 1889 N N . ASP A 1 241 ? 3.967 -10.247 -21.003 1.00 85.00 241 ASP A N 1
ATOM 1890 C CA . ASP A 1 241 ? 5.289 -10.028 -20.410 1.00 85.00 241 ASP A CA 1
ATOM 1891 C C . ASP A 1 241 ? 5.196 -9.625 -18.921 1.00 85.00 241 ASP A C 1
ATOM 1893 O O . ASP A 1 241 ? 6.078 -9.966 -18.134 1.00 85.00 241 ASP A O 1
ATOM 1897 N N . ILE A 1 242 ? 4.091 -9.002 -18.484 1.00 87.25 242 ILE A N 1
ATOM 1898 C CA . ILE A 1 242 ? 3.881 -8.572 -17.083 1.00 87.25 242 ILE A CA 1
ATOM 1899 C C . ILE A 1 242 ? 3.081 -9.564 -16.217 1.00 87.25 242 ILE A C 1
ATOM 1901 O O . ILE A 1 242 ? 2.451 -9.176 -15.231 1.00 87.25 242 ILE A O 1
ATOM 1905 N N . THR A 1 243 ? 3.094 -10.861 -16.536 1.00 86.50 243 THR A N 1
ATOM 1906 C CA . THR A 1 243 ? 2.387 -11.886 -15.735 1.00 86.50 243 THR A CA 1
ATOM 1907 C C . THR A 1 243 ? 2.829 -11.907 -14.268 1.00 86.50 243 THR A C 1
ATOM 1909 O O . THR A 1 243 ? 2.013 -12.204 -13.395 1.00 86.50 243 THR A O 1
ATOM 1912 N N . GLY A 1 244 ? 4.092 -11.552 -13.992 1.00 88.75 244 GLY A N 1
ATOM 1913 C CA . GLY A 1 244 ? 4.620 -11.397 -12.632 1.00 88.75 244 GLY A CA 1
ATOM 1914 C C . GLY A 1 244 ? 3.854 -10.348 -11.824 1.00 88.75 244 GLY A C 1
ATOM 1915 O O . GLY A 1 244 ? 3.468 -10.619 -10.695 1.00 88.75 244 GLY A O 1
ATOM 1916 N N . VAL A 1 245 ? 3.505 -9.208 -12.433 1.00 91.75 245 VAL A N 1
ATOM 1917 C CA . VAL A 1 245 ? 2.716 -8.129 -11.803 1.00 91.75 245 VAL A CA 1
ATOM 1918 C C . VAL A 1 245 ? 1.316 -8.610 -11.420 1.00 91.75 245 VAL A C 1
ATOM 1920 O O . VAL A 1 245 ? 0.839 -8.351 -10.318 1.00 91.75 245 VAL A O 1
ATOM 1923 N N . ILE A 1 246 ? 0.668 -9.373 -12.304 1.00 92.50 246 ILE A N 1
ATOM 1924 C CA . ILE A 1 246 ? -0.665 -9.939 -12.052 1.00 92.50 246 ILE A CA 1
ATOM 1925 C C . ILE A 1 246 ? -0.636 -10.894 -10.856 1.00 92.50 246 ILE A C 1
ATOM 1927 O O . ILE A 1 246 ? -1.504 -10.817 -9.984 1.00 92.50 246 ILE A O 1
ATOM 1931 N N . ARG A 1 247 ? 0.362 -11.782 -10.805 1.00 94.31 247 ARG A N 1
ATOM 1932 C CA . ARG A 1 247 ? 0.568 -12.702 -9.681 1.00 94.31 247 ARG A CA 1
ATOM 1933 C C . ARG A 1 247 ? 0.961 -11.950 -8.402 1.00 94.31 247 ARG A C 1
ATOM 1935 O O . ARG A 1 247 ? 0.452 -12.270 -7.334 1.00 94.31 247 ARG A O 1
ATOM 1942 N N . GLY A 1 248 ? 1.775 -10.902 -8.528 1.00 94.81 248 GLY A N 1
ATOM 1943 C CA . GLY A 1 248 ? 2.234 -10.047 -7.430 1.00 94.81 248 GLY A CA 1
ATOM 1944 C C . GLY A 1 248 ? 1.118 -9.337 -6.687 1.00 94.81 248 GLY A C 1
ATOM 1945 O O . GLY A 1 248 ? 1.154 -9.281 -5.462 1.00 94.81 248 GLY A O 1
ATOM 1946 N N . GLY A 1 249 ? 0.059 -8.914 -7.383 1.00 95.81 249 GLY A N 1
ATOM 1947 C CA . GLY A 1 249 ? -1.139 -8.400 -6.715 1.00 95.81 249 GLY A CA 1
ATOM 1948 C C . GLY A 1 249 ? -1.743 -9.399 -5.714 1.00 95.81 249 GLY A C 1
ATOM 1949 O O . GLY A 1 249 ? -2.111 -9.003 -4.608 1.00 95.81 249 GLY A O 1
ATOM 1950 N N . LEU A 1 250 ? -1.754 -10.696 -6.049 1.00 96.62 250 LEU A N 1
ATOM 1951 C CA . LEU A 1 250 ? -2.250 -11.757 -5.173 1.00 96.62 250 LEU A CA 1
ATOM 1952 C C . LEU A 1 250 ? -1.281 -11.978 -4.004 1.00 96.62 250 LEU A C 1
ATOM 1954 O O . LEU A 1 250 ? -1.721 -12.005 -2.858 1.00 96.62 250 LEU A O 1
ATOM 1958 N N . CYS A 1 251 ? 0.028 -12.033 -4.282 1.00 97.62 251 CYS A N 1
ATOM 1959 C CA . CYS A 1 251 ? 1.080 -12.113 -3.264 1.00 97.62 251 CYS A CA 1
ATOM 1960 C C . CYS A 1 251 ? 0.987 -10.962 -2.244 1.00 97.62 251 CYS A C 1
ATOM 1962 O O . CYS A 1 251 ? 1.091 -11.204 -1.047 1.00 97.62 251 CYS A O 1
ATOM 1964 N N . LEU A 1 252 ? 0.740 -9.720 -2.680 1.00 97.50 252 LEU A N 1
ATOM 1965 C CA . LEU A 1 252 ? 0.546 -8.560 -1.792 1.00 97.50 252 LEU A CA 1
ATOM 1966 C C . LEU A 1 252 ? -0.716 -8.676 -0.935 1.00 97.50 252 LEU A C 1
ATOM 1968 O O . LEU A 1 252 ? -0.685 -8.319 0.242 1.00 97.50 252 LEU A O 1
ATOM 1972 N N . GLY A 1 253 ? -1.811 -9.195 -1.497 1.00 97.69 253 GLY A N 1
ATOM 1973 C CA . GLY A 1 253 ? -3.010 -9.511 -0.722 1.00 97.69 253 GLY A CA 1
ATOM 1974 C C . GLY A 1 253 ? -2.733 -10.551 0.367 1.00 97.69 253 GLY A C 1
ATOM 1975 O O . GLY A 1 253 ? -3.143 -10.369 1.507 1.00 97.69 253 GLY A O 1
ATOM 1976 N N . MET A 1 254 ? -1.974 -11.597 0.043 1.00 97.69 254 MET A N 1
ATOM 1977 C CA . MET A 1 254 ? -1.569 -12.642 0.989 1.00 97.69 254 MET A CA 1
ATOM 1978 C C . MET A 1 254 ? -0.620 -12.125 2.075 1.00 97.69 254 MET A C 1
ATOM 1980 O O . MET A 1 254 ? -0.825 -12.422 3.251 1.00 97.69 254 MET A O 1
ATOM 1984 N N . MET A 1 255 ? 0.346 -11.275 1.715 1.00 97.75 255 MET A N 1
ATOM 1985 C CA . MET A 1 255 ? 1.249 -10.641 2.683 1.00 97.75 255 MET A CA 1
ATOM 1986 C C . MET A 1 255 ? 0.477 -9.757 3.666 1.00 97.75 255 MET A C 1
ATOM 1988 O O . MET A 1 255 ? 0.791 -9.729 4.856 1.00 97.75 255 MET A O 1
ATOM 1992 N N . ALA A 1 256 ? -0.575 -9.075 3.198 1.00 98.12 256 ALA A N 1
ATOM 1993 C CA . ALA A 1 256 ? -1.467 -8.326 4.075 1.00 98.12 256 ALA A CA 1
ATOM 1994 C C . ALA A 1 256 ? -2.197 -9.241 5.071 1.00 98.12 256 ALA A C 1
ATOM 1996 O O . ALA A 1 256 ? -2.307 -8.871 6.238 1.00 98.12 256 ALA A O 1
ATOM 1997 N N . VAL A 1 257 ? -2.622 -10.444 4.659 1.00 98.12 257 VAL A N 1
ATOM 1998 C CA . VAL A 1 257 ? -3.174 -11.449 5.586 1.00 98.12 257 VAL A CA 1
ATOM 1999 C C . VAL A 1 257 ? -2.132 -11.831 6.638 1.00 98.12 257 VAL A C 1
ATOM 2001 O O . VAL A 1 257 ? -2.431 -11.732 7.825 1.00 98.12 257 VAL A O 1
ATOM 2004 N N . GLY A 1 258 ? -0.893 -12.150 6.245 1.00 97.12 258 GLY A N 1
ATOM 2005 C CA . GLY A 1 258 ? 0.201 -12.440 7.187 1.00 97.12 258 GLY A CA 1
ATOM 2006 C C . GLY A 1 258 ? 0.458 -11.307 8.194 1.00 97.12 258 GLY A C 1
ATOM 2007 O O . GLY A 1 258 ? 0.629 -11.547 9.389 1.00 97.12 258 GLY A O 1
ATOM 2008 N N . ALA A 1 259 ? 0.385 -10.048 7.754 1.00 97.56 259 ALA A N 1
ATOM 2009 C CA . ALA A 1 259 ? 0.488 -8.884 8.637 1.00 97.56 259 ALA A CA 1
ATOM 2010 C C . ALA A 1 259 ? -0.697 -8.761 9.622 1.00 97.56 259 ALA A C 1
ATOM 2012 O O . ALA A 1 259 ? -0.504 -8.357 10.773 1.00 97.56 259 ALA A O 1
ATOM 2013 N N . MET A 1 260 ? -1.915 -9.134 9.208 1.00 98.12 260 MET A N 1
ATOM 2014 C CA . MET A 1 260 ? -3.101 -9.123 10.077 1.00 98.12 260 MET A CA 1
ATOM 2015 C C . MET A 1 260 ? -2.967 -10.088 11.263 1.00 98.12 260 MET A C 1
ATOM 2017 O O . MET A 1 260 ? -3.454 -9.766 12.349 1.00 98.12 260 MET A O 1
ATOM 2021 N N . HIS A 1 261 ? -2.262 -11.215 11.097 1.00 98.25 261 HIS A N 1
ATOM 2022 C CA . HIS A 1 261 ? -1.955 -12.142 12.193 1.00 98.25 261 HIS A CA 1
ATOM 2023 C C . HIS A 1 261 ? -1.160 -11.450 13.315 1.00 98.25 261 HIS A C 1
ATOM 2025 O O . HIS A 1 261 ? -1.566 -11.503 14.478 1.00 98.25 261 HIS A O 1
ATOM 2031 N N . ILE A 1 262 ? -0.086 -10.728 12.972 1.00 98.25 262 ILE A N 1
ATOM 2032 C CA . ILE A 1 262 ? 0.748 -9.988 13.937 1.00 98.25 262 ILE A CA 1
ATOM 2033 C C . ILE A 1 262 ? -0.055 -8.871 14.613 1.00 98.25 262 ILE A C 1
ATOM 2035 O O . ILE A 1 262 ? -0.094 -8.772 15.839 1.00 98.25 262 ILE A O 1
ATOM 2039 N N . VAL A 1 263 ? -0.719 -8.037 13.812 1.00 98.06 263 VAL A N 1
ATOM 2040 C CA . VAL A 1 263 ? -1.454 -6.853 14.285 1.00 98.06 263 VAL A CA 1
ATOM 2041 C C . VAL A 1 263 ? -2.577 -7.237 15.252 1.00 98.06 263 VAL A C 1
ATOM 2043 O O . VAL A 1 263 ? -2.699 -6.643 16.327 1.00 98.06 263 VAL A O 1
ATOM 2046 N N . SER A 1 264 ? -3.362 -8.260 14.904 1.00 98.31 264 SER A N 1
ATOM 2047 C CA . SER A 1 264 ? -4.471 -8.739 15.736 1.00 98.31 264 SER A CA 1
ATOM 2048 C C . SER A 1 264 ? -3.977 -9.344 17.050 1.00 98.31 264 SER A C 1
ATOM 2050 O O . SER A 1 264 ? -4.558 -9.080 18.103 1.00 98.31 264 SER A O 1
ATOM 2052 N N . PHE A 1 265 ? -2.878 -10.106 17.009 1.00 98.38 265 PHE A N 1
ATOM 2053 C CA . PHE A 1 265 ? -2.290 -10.721 18.198 1.00 98.38 265 PHE A CA 1
ATOM 2054 C C . PHE A 1 265 ? -1.771 -9.666 19.181 1.00 98.38 265 PHE A C 1
ATOM 2056 O O . PHE A 1 265 ? -2.120 -9.694 20.362 1.00 98.38 265 PHE A O 1
ATOM 2063 N N . ILE A 1 266 ? -0.998 -8.688 18.691 1.00 97.88 266 ILE A N 1
ATOM 2064 C CA . ILE A 1 266 ? -0.460 -7.597 19.515 1.00 97.88 266 ILE A CA 1
ATOM 2065 C C . ILE A 1 266 ? -1.592 -6.820 20.190 1.00 97.88 266 ILE A C 1
ATOM 2067 O O . ILE A 1 266 ? -1.554 -6.604 21.404 1.00 97.88 266 ILE A O 1
ATOM 2071 N N . GLY A 1 267 ? -2.610 -6.416 19.422 1.00 96.75 267 GLY A N 1
ATOM 2072 C CA . GLY A 1 267 ? -3.744 -5.665 19.958 1.00 96.75 267 GLY A CA 1
ATOM 2073 C C . GLY A 1 267 ? -4.521 -6.448 21.018 1.00 96.75 267 GLY A C 1
ATOM 2074 O O . GLY A 1 267 ? -4.914 -5.875 22.038 1.00 96.75 267 GLY A O 1
ATOM 2075 N N . ALA A 1 268 ? -4.701 -7.758 20.827 1.00 97.12 268 ALA A N 1
ATOM 2076 C CA . ALA A 1 268 ? -5.386 -8.617 21.787 1.00 97.12 268 ALA A CA 1
ATOM 2077 C C . ALA A 1 268 ? -4.598 -8.790 23.094 1.00 97.12 268 ALA A C 1
ATOM 2079 O O . ALA A 1 268 ? -5.143 -8.528 24.171 1.00 97.12 268 ALA A O 1
ATOM 2080 N N . GLU A 1 269 ? -3.320 -9.169 23.019 1.00 96.19 269 GLU A N 1
ATOM 2081 C CA . GLU A 1 269 ? -2.485 -9.403 24.204 1.00 96.19 269 GLU A CA 1
ATOM 2082 C C . GLU A 1 269 ? -2.230 -8.116 24.992 1.00 96.19 269 GLU A C 1
ATOM 2084 O O . GLU A 1 269 ? -2.398 -8.087 26.216 1.00 96.19 269 GLU A O 1
ATOM 2089 N N . TYR A 1 270 ? -1.947 -7.006 24.298 1.00 94.38 270 TYR A N 1
ATOM 2090 C CA . TYR A 1 270 ? -1.840 -5.700 24.944 1.00 94.38 270 TYR A CA 1
ATOM 2091 C C . TYR A 1 270 ? -3.118 -5.358 25.718 1.00 94.38 270 TYR A C 1
ATOM 2093 O O . TYR A 1 270 ? -3.057 -4.965 26.884 1.00 94.38 270 TYR A O 1
ATOM 2101 N N . SER A 1 271 ? -4.285 -5.545 25.096 1.00 93.50 271 SER A N 1
ATOM 2102 C CA . SER A 1 271 ? -5.574 -5.195 25.700 1.00 93.50 271 SER A CA 1
ATOM 2103 C C . SER A 1 271 ? -5.930 -6.063 26.906 1.00 93.50 271 SER A C 1
ATOM 2105 O O . SER A 1 271 ? -6.566 -5.583 27.847 1.00 93.50 271 SER A O 1
ATOM 2107 N N . ARG A 1 272 ? -5.533 -7.340 26.893 1.00 92.62 272 ARG A N 1
ATOM 2108 C CA . ARG A 1 272 ? -5.726 -8.274 28.013 1.00 92.62 272 ARG A CA 1
ATOM 2109 C C . ARG A 1 272 ? -4.817 -7.936 29.192 1.00 92.62 272 ARG A C 1
ATOM 2111 O O . ARG A 1 272 ? -5.248 -8.026 30.339 1.00 92.62 272 ARG A O 1
ATOM 2118 N N . ARG A 1 273 ? -3.577 -7.524 28.913 1.00 88.50 273 ARG A N 1
ATOM 2119 C CA . ARG A 1 273 ? -2.577 -7.181 29.933 1.00 88.50 273 ARG A CA 1
ATOM 2120 C C . ARG A 1 273 ? -2.779 -5.786 30.522 1.00 88.50 273 ARG A C 1
ATOM 2122 O O . ARG A 1 273 ? -2.566 -5.588 31.720 1.00 88.50 273 ARG A O 1
ATOM 2129 N N . ARG A 1 274 ? -3.122 -4.786 29.708 1.00 84.06 274 ARG A N 1
ATOM 2130 C CA . ARG A 1 274 ? -3.191 -3.385 30.144 1.00 84.06 274 ARG A CA 1
ATOM 2131 C C . ARG A 1 274 ? -4.415 -3.155 31.028 1.00 84.06 274 ARG A C 1
ATOM 2133 O O . ARG A 1 274 ? -5.522 -3.519 30.655 1.00 84.06 274 ARG A O 1
ATOM 2140 N N . HIS A 1 275 ? -4.219 -2.516 32.180 1.00 81.44 275 HIS A N 1
ATOM 2141 C CA . HIS A 1 275 ? -5.281 -2.207 33.140 1.00 81.44 275 HIS A CA 1
ATOM 2142 C C . HIS A 1 275 ? -5.486 -0.699 33.295 1.00 81.44 275 HIS A C 1
ATOM 2144 O O . HIS A 1 275 ? -4.546 0.081 33.154 1.00 81.44 275 HIS A O 1
ATOM 2150 N N . VAL A 1 276 ? -6.710 -0.321 33.653 1.00 68.94 276 VAL A N 1
ATOM 2151 C CA . VAL A 1 276 ? -7.096 1.007 34.159 1.00 68.94 276 VAL A CA 1
ATOM 2152 C C . VAL A 1 276 ? -7.817 0.839 35.498 1.00 68.94 276 VAL A C 1
ATOM 2154 O O . VAL A 1 276 ? -8.225 -0.277 35.832 1.00 68.94 276 VAL A O 1
ATOM 2157 N N . ILE A 1 277 ? -7.972 1.907 36.285 1.00 63.69 277 ILE A N 1
ATOM 2158 C CA . ILE A 1 277 ? -8.842 1.857 37.467 1.00 63.69 277 ILE A CA 1
ATOM 2159 C C . ILE A 1 277 ? -10.289 2.082 37.069 1.00 63.69 277 ILE A C 1
ATOM 2161 O O . ILE A 1 277 ? -10.648 3.099 36.480 1.00 63.69 277 ILE A O 1
ATOM 2165 N N . ASP A 1 278 ? -11.143 1.142 37.455 1.00 61.41 278 ASP A N 1
ATOM 2166 C CA . ASP A 1 278 ? -12.578 1.322 37.345 1.00 61.41 278 ASP A CA 1
ATOM 2167 C C . ASP A 1 278 ? -13.030 2.408 38.336 1.00 61.41 278 ASP A C 1
ATOM 2169 O O . ASP A 1 278 ? -12.834 2.299 39.549 1.00 61.41 278 ASP A O 1
ATOM 2173 N N . ALA A 1 279 ? -13.631 3.482 37.823 1.00 53.62 279 ALA A N 1
ATOM 2174 C CA . ALA A 1 279 ? -14.026 4.630 38.637 1.00 53.62 279 ALA A CA 1
ATOM 2175 C C . ALA A 1 279 ? -15.077 4.283 39.710 1.00 53.62 279 ALA A C 1
ATOM 2177 O O . ALA A 1 279 ? -15.154 4.963 40.737 1.00 53.62 279 ALA A O 1
ATOM 2178 N N . SER A 1 280 ? -15.880 3.237 39.483 1.00 52.94 280 SER A N 1
ATOM 2179 C CA . SER A 1 280 ? -16.961 2.822 40.378 1.00 52.94 280 SER A CA 1
ATOM 2180 C C . SER A 1 280 ? -16.464 1.914 41.504 1.00 52.94 280 SER A C 1
ATOM 2182 O O . SER A 1 280 ? -16.851 2.107 42.657 1.00 52.94 280 SER A O 1
ATOM 2184 N N . THR A 1 281 ? -15.574 0.968 41.187 1.00 63.28 281 THR A N 1
ATOM 2185 C CA . THR A 1 281 ? -15.064 -0.026 42.148 1.00 63.28 281 THR A CA 1
ATOM 2186 C C . THR A 1 281 ? -13.712 0.344 42.751 1.00 63.28 281 THR A C 1
ATOM 2188 O O . THR A 1 281 ? -13.341 -0.205 43.784 1.00 63.28 281 THR A O 1
ATOM 2191 N N . ARG A 1 282 ? -12.974 1.276 42.131 1.00 64.25 282 ARG A N 1
ATOM 2192 C CA . ARG A 1 282 ? -11.576 1.628 42.443 1.00 64.25 282 ARG A CA 1
ATOM 2193 C C . ARG A 1 282 ? -10.589 0.462 42.298 1.00 64.25 282 ARG A C 1
ATOM 2195 O O . ARG A 1 282 ? -9.450 0.567 42.750 1.00 64.25 282 ARG A O 1
ATOM 2202 N N . LEU A 1 283 ? -10.995 -0.625 41.641 1.00 72.44 283 LEU A N 1
ATOM 2203 C CA . LEU A 1 283 ? -10.154 -1.790 41.387 1.00 72.44 283 LEU A CA 1
ATOM 2204 C C . LEU A 1 283 ? -9.549 -1.747 39.973 1.00 72.44 283 LEU A C 1
ATOM 2206 O O . LEU A 1 283 ? -10.143 -1.154 39.066 1.00 72.44 283 LEU A O 1
ATOM 2210 N N . PRO A 1 284 ? -8.373 -2.368 39.758 1.00 72.44 284 PRO A N 1
ATOM 2211 C CA . PRO A 1 284 ? -7.817 -2.538 38.422 1.00 72.44 284 PRO A CA 1
ATOM 2212 C C . PRO A 1 284 ? -8.736 -3.414 37.568 1.00 72.44 284 PRO A C 1
ATOM 2214 O O . PRO A 1 284 ? -9.139 -4.495 37.992 1.00 72.44 284 PRO A O 1
ATOM 2217 N N . ARG A 1 285 ? -9.009 -2.974 36.341 1.00 79.19 285 ARG A N 1
ATOM 2218 C CA . ARG A 1 285 ? -9.795 -3.704 35.343 1.00 79.19 285 ARG A CA 1
ATOM 2219 C C . ARG A 1 285 ? -9.036 -3.695 34.007 1.00 79.19 285 ARG A C 1
ATOM 2221 O O . ARG A 1 285 ? -8.551 -2.631 33.610 1.00 79.19 285 ARG A O 1
ATOM 2228 N N . PRO A 1 286 ? -8.874 -4.843 33.322 1.00 85.31 286 PRO A N 1
ATOM 2229 C CA . PRO A 1 286 ? -8.156 -4.891 32.053 1.00 85.31 286 PRO A CA 1
ATOM 2230 C C . PRO A 1 286 ? -8.940 -4.146 30.971 1.00 85.31 286 PRO A C 1
ATOM 2232 O O . PRO A 1 286 ? -10.172 -4.227 30.927 1.00 85.31 286 PRO A O 1
ATOM 2235 N N . ILE A 1 287 ? -8.255 -3.434 30.078 1.00 85.69 287 ILE A N 1
ATOM 2236 C CA . ILE A 1 287 ? -8.919 -2.583 29.084 1.00 85.69 287 ILE A CA 1
ATOM 2237 C C . ILE A 1 287 ? -9.738 -3.396 28.079 1.00 85.69 287 ILE A C 1
ATOM 2239 O O . ILE A 1 287 ? -10.749 -2.906 27.590 1.00 85.69 287 ILE A O 1
ATOM 2243 N N . ILE A 1 288 ? -9.390 -4.668 27.836 1.00 89.06 288 ILE A N 1
ATOM 2244 C CA . ILE A 1 288 ? -10.199 -5.567 26.995 1.00 89.06 288 ILE A CA 1
ATOM 2245 C C . ILE A 1 288 ? -11.634 -5.742 27.509 1.00 89.06 288 ILE A C 1
ATOM 2247 O O . ILE A 1 288 ? -12.501 -6.192 26.781 1.00 89.06 288 ILE A O 1
ATOM 2251 N N . SER A 1 289 ? -11.932 -5.393 28.758 1.00 84.62 289 SER A N 1
ATOM 2252 C CA . SER A 1 289 ? -13.287 -5.513 29.300 1.00 84.62 289 SER A CA 1
ATOM 2253 C C . SER A 1 289 ? -14.241 -4.378 28.887 1.00 84.62 289 SER A C 1
ATOM 2255 O O . SER A 1 289 ? -15.419 -4.437 29.247 1.00 84.62 289 SER A O 1
ATOM 2257 N N . PHE A 1 290 ? -13.767 -3.358 28.160 1.00 82.81 290 PHE A N 1
ATOM 2258 C CA . PHE A 1 290 ? -14.595 -2.276 27.615 1.00 82.81 290 PHE A CA 1
ATOM 2259 C C . PHE A 1 290 ? -15.009 -2.579 26.174 1.00 82.81 290 PHE A C 1
ATOM 2261 O O . PHE A 1 290 ? -14.188 -3.010 25.366 1.00 82.81 290 PHE A O 1
ATOM 2268 N N . SER A 1 291 ? -16.266 -2.296 25.820 1.00 79.31 291 SER A N 1
ATOM 2269 C CA . SER A 1 291 ? -16.802 -2.509 24.462 1.00 79.31 291 SER A CA 1
ATOM 2270 C C . SER A 1 291 ? -16.037 -1.757 23.387 1.00 79.31 291 SER A C 1
ATOM 2272 O O . SER A 1 291 ? -15.771 -2.301 22.320 1.00 79.31 291 SER A O 1
ATOM 2274 N N . THR A 1 292 ? -15.584 -0.550 23.705 1.00 81.50 292 THR A N 1
ATOM 2275 C CA . THR A 1 292 ? -14.729 0.270 22.843 1.00 81.50 292 THR A CA 1
ATOM 2276 C C . THR A 1 292 ? -13.341 -0.329 22.600 1.00 81.50 292 THR A C 1
ATOM 2278 O O . THR A 1 292 ? -12.661 0.116 21.680 1.00 81.50 292 THR A O 1
ATOM 2281 N N . GLN A 1 293 ? -12.934 -1.339 23.378 1.00 85.75 293 GLN A N 1
ATOM 2282 C CA . GLN A 1 293 ? -11.672 -2.059 23.214 1.00 85.75 293 GLN A CA 1
ATOM 2283 C C . GLN A 1 293 ? -11.869 -3.456 22.618 1.00 85.75 293 GLN A C 1
ATOM 2285 O O . GLN A 1 293 ? -11.190 -3.806 21.654 1.00 85.75 293 GLN A O 1
ATOM 2290 N N . TYR A 1 294 ? -12.785 -4.271 23.160 1.00 92.50 294 TYR A N 1
ATOM 2291 C CA . TYR A 1 294 ? -12.938 -5.643 22.667 1.00 92.50 294 TYR A CA 1
ATOM 2292 C C . TYR A 1 294 ? -13.570 -5.720 21.283 1.00 92.50 294 TYR A C 1
ATOM 2294 O O . TYR A 1 294 ? -13.247 -6.647 20.548 1.00 92.50 294 TYR A O 1
ATOM 2302 N N . ILE A 1 295 ? -14.444 -4.780 20.899 1.00 94.56 295 ILE A N 1
ATOM 2303 C CA . ILE A 1 295 ? -15.089 -4.817 19.580 1.00 94.56 295 ILE A CA 1
ATOM 2304 C C . ILE A 1 295 ? -14.043 -4.680 18.459 1.00 94.56 295 ILE A C 1
ATOM 2306 O O . ILE A 1 295 ? -14.028 -5.550 17.586 1.00 94.56 295 ILE A O 1
ATOM 2310 N N . PRO A 1 296 ? -13.140 -3.675 18.461 1.00 95.44 296 PRO A N 1
ATOM 2311 C CA . PRO A 1 296 ? -12.075 -3.587 17.459 1.00 95.44 296 PRO A CA 1
ATOM 2312 C C . PRO A 1 296 ? -11.125 -4.791 17.463 1.00 95.44 296 PRO A C 1
ATOM 2314 O O . PRO A 1 296 ? -10.815 -5.328 16.403 1.00 95.44 296 PRO A O 1
ATOM 2317 N N . VAL A 1 297 ? -10.717 -5.272 18.644 1.00 97.94 297 VAL A N 1
ATOM 2318 C CA . VAL A 1 297 ? -9.831 -6.446 18.772 1.00 97.94 297 VAL A CA 1
ATOM 2319 C C . VAL A 1 297 ? -10.473 -7.693 18.158 1.00 97.94 297 VAL A C 1
ATOM 2321 O O . VAL A 1 297 ? -9.864 -8.358 17.324 1.00 97.94 297 VAL A O 1
ATOM 2324 N N . LEU A 1 298 ? -11.722 -7.993 18.520 1.00 98.38 298 LEU A N 1
ATOM 2325 C CA . LEU A 1 298 ? -12.452 -9.148 17.994 1.00 98.38 298 LEU A CA 1
ATOM 2326 C C . LEU A 1 298 ? -12.781 -9.002 16.507 1.00 98.38 298 LEU A C 1
ATOM 2328 O O . LEU A 1 298 ? -12.801 -10.001 15.794 1.00 98.38 298 LEU A O 1
ATOM 2332 N N . THR A 1 299 ? -12.992 -7.771 16.030 1.00 98.44 299 THR A N 1
ATOM 2333 C CA . THR A 1 299 ? -13.150 -7.484 14.598 1.00 98.44 299 THR A CA 1
ATOM 2334 C C . THR A 1 299 ? -11.893 -7.899 13.839 1.00 98.44 299 THR A C 1
ATOM 2336 O O . THR A 1 299 ? -11.994 -8.659 12.879 1.00 98.44 299 THR A O 1
ATOM 2339 N N . ALA A 1 300 ? -10.715 -7.464 14.293 1.00 98.50 300 ALA A N 1
ATOM 2340 C CA . ALA A 1 300 ? -9.447 -7.775 13.640 1.00 98.50 300 ALA A CA 1
ATOM 2341 C C . ALA A 1 300 ? -9.143 -9.284 13.653 1.00 98.50 300 ALA A C 1
ATOM 2343 O O . ALA A 1 300 ? -8.780 -9.850 12.619 1.00 98.50 300 ALA A O 1
ATOM 2344 N N . VAL A 1 301 ? -9.382 -9.963 14.783 1.00 98.69 301 VAL A N 1
ATOM 2345 C CA . VAL A 1 301 ? -9.244 -11.427 14.893 1.00 98.69 301 VAL A CA 1
ATOM 2346 C C . VAL A 1 301 ? -10.172 -12.140 13.904 1.00 98.69 301 VAL A C 1
ATOM 2348 O O . VAL A 1 301 ? -9.714 -12.973 13.124 1.00 98.69 301 VAL A O 1
ATOM 2351 N N . ALA A 1 302 ? -11.460 -11.783 13.878 1.00 98.69 302 ALA A N 1
ATOM 2352 C CA . ALA A 1 302 ? -12.430 -12.415 12.989 1.00 98.69 302 ALA A CA 1
ATOM 2353 C C . ALA A 1 302 ? -12.106 -12.183 11.507 1.00 98.69 302 ALA A C 1
ATOM 2355 O O . ALA A 1 302 ? -12.134 -13.122 10.712 1.00 98.69 302 ALA A O 1
ATOM 2356 N N . GLN A 1 303 ? -11.740 -10.952 11.140 1.00 98.69 303 GLN A N 1
ATOM 2357 C CA . GLN A 1 303 ? -11.300 -10.623 9.786 1.00 98.69 303 GLN A CA 1
ATOM 2358 C C . GLN A 1 303 ? -10.059 -11.417 9.384 1.00 98.69 303 GLN A C 1
ATOM 2360 O O . GLN A 1 303 ? -10.017 -11.915 8.266 1.00 98.69 303 GLN A O 1
ATOM 2365 N N . THR A 1 304 ? -9.084 -11.584 10.281 1.00 98.62 304 THR A N 1
ATOM 2366 C CA . THR A 1 304 ? -7.862 -12.356 10.004 1.00 98.62 304 THR A CA 1
ATOM 2367 C C . THR A 1 304 ? -8.182 -13.815 9.691 1.00 98.62 304 THR A C 1
ATOM 2369 O O . THR A 1 304 ? -7.743 -14.336 8.667 1.00 98.62 304 THR A O 1
ATOM 2372 N N . LEU A 1 305 ? -9.007 -14.465 10.518 1.00 98.50 305 LEU A N 1
ATOM 2373 C CA . LEU A 1 305 ? -9.379 -15.869 10.321 1.00 98.50 305 LEU A CA 1
ATOM 2374 C C . LEU A 1 305 ? -10.195 -16.080 9.034 1.00 98.50 305 LEU A C 1
ATOM 2376 O O . LEU A 1 305 ? -9.939 -17.026 8.288 1.00 98.50 305 LEU A O 1
ATOM 2380 N N . VAL A 1 306 ? -11.126 -15.170 8.727 1.00 98.81 306 VAL A N 1
ATOM 2381 C CA . VAL A 1 306 ? -11.917 -15.214 7.486 1.00 98.81 306 VAL A CA 1
ATOM 2382 C C . VAL A 1 306 ? -11.051 -14.952 6.251 1.00 98.81 306 VAL A C 1
ATOM 2384 O O . VAL A 1 306 ? -11.166 -15.669 5.257 1.00 98.81 306 VAL A O 1
ATOM 2387 N N . PHE A 1 307 ? -10.148 -13.970 6.297 1.00 98.62 307 PHE A N 1
ATOM 2388 C CA . PHE A 1 307 ? -9.258 -13.687 5.171 1.00 98.62 307 PHE A CA 1
ATOM 2389 C C . PHE A 1 307 ? -8.207 -14.775 4.947 1.00 98.62 307 PHE A C 1
ATOM 2391 O O . PHE A 1 307 ? -7.794 -14.971 3.808 1.00 98.62 307 PHE A O 1
ATOM 2398 N N . ASN A 1 308 ? -7.833 -15.537 5.977 1.00 97.56 308 ASN A N 1
ATOM 2399 C CA . ASN A 1 308 ? -6.997 -16.722 5.808 1.00 97.56 308 ASN A CA 1
ATOM 2400 C C . ASN A 1 308 ? -7.715 -17.816 4.986 1.00 97.56 308 ASN A C 1
ATOM 2402 O O . ASN A 1 308 ? -7.125 -18.394 4.072 1.00 97.56 308 ASN A O 1
ATOM 2406 N N . ALA A 1 309 ? -9.010 -18.055 5.240 1.00 98.25 309 ALA A N 1
ATOM 2407 C CA . ALA A 1 309 ? -9.835 -18.937 4.402 1.00 98.25 309 ALA A CA 1
ATOM 2408 C C . ALA A 1 309 ? -9.980 -18.389 2.974 1.00 98.25 309 ALA A C 1
ATOM 2410 O O . ALA A 1 309 ? -9.784 -19.103 1.989 1.00 98.25 309 ALA A O 1
ATOM 2411 N N . TYR A 1 310 ? -10.246 -17.087 2.847 1.00 98.56 310 TYR A N 1
ATOM 2412 C CA . TYR A 1 310 ? -10.387 -16.448 1.545 1.00 98.56 310 TYR A CA 1
ATOM 2413 C C . TYR A 1 310 ? -9.102 -16.476 0.709 1.00 98.56 310 TYR A C 1
ATOM 2415 O O . TYR A 1 310 ? -9.174 -16.702 -0.495 1.00 98.56 310 TYR A O 1
ATOM 2423 N N . ALA A 1 311 ? -7.929 -16.291 1.318 1.00 98.25 311 ALA A N 1
ATOM 2424 C CA . ALA A 1 311 ? -6.650 -16.352 0.618 1.00 98.25 311 ALA A CA 1
ATOM 2425 C C . ALA A 1 311 ? -6.432 -17.722 -0.046 1.00 98.25 311 ALA A C 1
ATOM 2427 O O . ALA A 1 311 ? -6.039 -17.777 -1.213 1.00 98.25 311 ALA A O 1
ATOM 2428 N N . ARG A 1 312 ? -6.765 -18.823 0.647 1.00 97.31 312 ARG A N 1
ATOM 2429 C CA . ARG A 1 312 ? -6.704 -20.183 0.079 1.00 97.31 312 ARG A CA 1
ATOM 2430 C C . ARG A 1 312 ? -7.632 -20.345 -1.122 1.00 97.31 312 ARG A C 1
ATOM 2432 O O . ARG A 1 312 ? -7.212 -20.857 -2.160 1.00 97.31 312 ARG A O 1
ATOM 2439 N N . GLU A 1 313 ? -8.870 -19.870 -1.011 1.00 97.62 313 GLU A N 1
ATOM 2440 C CA . GLU A 1 313 ? -9.826 -19.960 -2.117 1.00 97.62 313 GLU A CA 1
ATOM 2441 C C . GLU A 1 313 ? -9.444 -19.045 -3.292 1.00 97.62 313 GLU A C 1
ATOM 2443 O O . GLU A 1 313 ? -9.550 -19.435 -4.454 1.00 97.62 313 GLU A O 1
ATOM 2448 N N . ALA A 1 314 ? -8.909 -17.852 -3.026 1.00 98.06 314 ALA A N 1
ATOM 2449 C CA . ALA A 1 314 ? -8.400 -16.959 -4.062 1.00 98.06 314 ALA A CA 1
ATOM 2450 C C . ALA A 1 314 ? -7.233 -17.598 -4.835 1.00 98.06 314 ALA A C 1
ATOM 2452 O O . ALA A 1 314 ? -7.212 -17.528 -6.065 1.00 98.06 314 ALA A O 1
ATOM 2453 N N . VAL A 1 315 ? -6.310 -18.284 -4.149 1.00 97.62 315 VAL A N 1
ATOM 2454 C CA . VAL A 1 315 ? -5.237 -19.074 -4.779 1.00 97.62 315 VAL A CA 1
ATOM 2455 C C . VAL A 1 315 ? -5.809 -20.197 -5.649 1.00 97.62 315 VAL A C 1
ATOM 2457 O O . VAL A 1 315 ? -5.386 -20.367 -6.796 1.00 97.62 315 VAL A O 1
ATOM 2460 N N . ASN A 1 316 ? -6.809 -20.931 -5.156 1.00 96.81 316 ASN A N 1
ATOM 2461 C CA . ASN A 1 316 ? -7.479 -21.984 -5.920 1.00 96.81 316 ASN A CA 1
ATOM 2462 C C . ASN A 1 316 ? -8.122 -21.434 -7.211 1.00 96.81 316 ASN A C 1
ATOM 2464 O O . ASN A 1 316 ? -7.840 -21.917 -8.313 1.00 96.81 316 ASN A O 1
ATOM 2468 N N . LEU A 1 317 ? -8.920 -20.368 -7.101 1.00 96.81 317 LEU A N 1
ATOM 2469 C CA . LEU A 1 317 ? -9.575 -19.709 -8.236 1.00 96.81 317 LEU A CA 1
ATOM 2470 C C . LEU A 1 317 ? -8.570 -19.114 -9.228 1.00 96.81 317 LEU A C 1
ATOM 2472 O O . LEU A 1 317 ? -8.762 -19.218 -10.445 1.00 96.81 317 LEU A O 1
ATOM 2476 N N . PHE A 1 318 ? -7.483 -18.527 -8.725 1.00 96.19 318 PHE A N 1
ATOM 2477 C CA . PHE A 1 318 ? -6.379 -18.040 -9.544 1.00 96.19 318 PHE A CA 1
ATOM 2478 C C . PHE A 1 318 ? -5.739 -19.190 -10.334 1.00 96.19 318 PHE A C 1
ATOM 2480 O O . PHE A 1 318 ? -5.584 -19.086 -11.551 1.00 96.19 318 PHE A O 1
ATOM 2487 N N . GLY A 1 319 ? -5.455 -20.321 -9.680 1.00 94.88 319 GLY A N 1
ATOM 2488 C CA . GLY A 1 319 ? -4.907 -21.520 -10.316 1.00 94.88 319 GLY A CA 1
ATOM 2489 C C . GLY A 1 319 ? -5.837 -22.127 -11.374 1.00 94.88 319 GLY A C 1
ATOM 2490 O O . GLY A 1 319 ? -5.380 -22.516 -12.450 1.00 94.88 319 GLY A O 1
ATOM 2491 N N . ILE A 1 320 ? -7.152 -22.160 -11.125 1.00 95.38 320 ILE A N 1
ATOM 2492 C CA . ILE A 1 320 ? -8.154 -22.584 -12.121 1.00 95.38 320 ILE A CA 1
ATOM 2493 C C . ILE A 1 320 ? -8.128 -21.653 -13.340 1.00 95.38 320 ILE A C 1
ATOM 2495 O O . ILE A 1 320 ? -8.138 -22.119 -14.481 1.00 95.38 320 ILE A O 1
ATOM 2499 N N . ALA A 1 321 ? -8.084 -20.337 -13.125 1.00 94.38 321 ALA A N 1
ATOM 2500 C CA . ALA A 1 321 ? -7.999 -19.369 -14.214 1.00 94.38 321 ALA A CA 1
ATOM 2501 C C . ALA A 1 321 ? -6.687 -19.505 -15.006 1.00 94.38 321 ALA A C 1
ATOM 2503 O O . ALA A 1 321 ? -6.710 -19.396 -16.232 1.00 94.38 321 ALA A O 1
ATOM 2504 N N . ALA A 1 322 ? -5.572 -19.788 -14.327 1.00 91.19 322 ALA A N 1
ATOM 2505 C CA . ALA A 1 322 ? -4.273 -20.025 -14.948 1.00 91.19 322 ALA A CA 1
ATOM 2506 C C . ALA A 1 322 ? -4.267 -21.268 -15.846 1.00 91.19 322 ALA A C 1
ATOM 2508 O O . ALA A 1 322 ? -3.902 -21.159 -17.015 1.00 91.19 322 ALA A O 1
ATOM 2509 N N . ARG A 1 323 ? -4.759 -22.416 -15.356 1.00 92.88 323 ARG A N 1
ATOM 2510 C CA . ARG A 1 323 ? -4.848 -23.664 -16.142 1.00 92.88 323 ARG A CA 1
ATOM 2511 C C . ARG A 1 323 ? -5.717 -23.532 -17.395 1.00 92.88 323 ARG A C 1
ATOM 2513 O O . ARG A 1 323 ? -5.459 -24.200 -18.388 1.00 92.88 323 ARG A O 1
ATOM 2520 N N . ASN A 1 324 ? -6.709 -22.645 -17.361 1.00 92.62 324 ASN A N 1
ATOM 2521 C CA . ASN A 1 324 ? -7.584 -22.357 -18.498 1.00 92.62 324 ASN A CA 1
ATOM 2522 C C . ASN A 1 324 ? -7.056 -21.233 -19.415 1.00 92.62 324 ASN A C 1
ATOM 2524 O O . ASN A 1 324 ? -7.750 -20.836 -20.344 1.00 92.62 324 ASN A O 1
ATOM 2528 N N . GLY A 1 325 ? -5.869 -20.669 -19.157 1.00 88.81 325 GLY A N 1
ATOM 2529 C CA . GLY A 1 325 ? -5.302 -19.581 -19.964 1.00 88.81 325 GLY A CA 1
ATOM 2530 C C . GLY A 1 325 ? -6.026 -18.233 -19.825 1.00 88.81 325 GLY A C 1
ATOM 2531 O O . GLY A 1 325 ? -5.871 -17.348 -20.663 1.00 88.81 325 GLY A O 1
ATOM 2532 N N . HIS A 1 326 ? -6.829 -18.034 -18.775 1.00 91.44 326 HIS A N 1
ATOM 2533 C CA . HIS A 1 326 ? -7.651 -16.833 -18.588 1.00 91.44 326 HIS A CA 1
ATOM 2534 C C . HIS A 1 326 ? -6.914 -15.753 -17.772 1.00 91.44 326 HIS A C 1
ATOM 2536 O O . HIS A 1 326 ? -7.238 -15.501 -16.608 1.00 91.44 326 HIS A O 1
ATOM 2542 N N . ILE A 1 327 ? -5.933 -15.078 -18.379 1.00 90.06 327 ILE A N 1
ATOM 2543 C CA . ILE A 1 327 ? -5.090 -14.063 -17.710 1.00 90.06 327 ILE A CA 1
ATOM 2544 C C . ILE A 1 327 ? -5.884 -12.898 -17.092 1.00 90.06 327 ILE A C 1
ATOM 2546 O O . ILE A 1 327 ? -5.599 -12.461 -15.978 1.00 90.06 327 ILE A O 1
ATOM 2550 N N . PHE A 1 328 ? -6.943 -12.423 -17.754 1.00 91.38 328 PHE A N 1
ATOM 2551 C CA . PHE A 1 328 ? -7.781 -11.350 -17.205 1.00 91.38 328 PHE A CA 1
ATOM 2552 C C . PHE A 1 328 ? -8.585 -11.796 -15.981 1.00 91.38 328 PHE A C 1
ATOM 2554 O O . PHE A 1 328 ? -8.834 -10.983 -15.094 1.00 91.38 328 PHE A O 1
ATOM 2561 N N . ARG A 1 329 ? -8.954 -13.083 -15.901 1.00 95.12 329 ARG A N 1
ATOM 2562 C CA . ARG A 1 329 ? -9.617 -13.649 -14.721 1.00 95.12 329 ARG A CA 1
ATOM 2563 C C . ARG A 1 329 ? -8.628 -13.845 -13.571 1.00 95.12 329 ARG A C 1
ATOM 2565 O O . ARG A 1 329 ? -8.992 -13.554 -12.441 1.00 95.12 329 ARG A O 1
ATOM 2572 N N . GLN A 1 330 ? -7.383 -14.241 -13.849 1.00 94.81 330 GLN A N 1
ATOM 2573 C CA . GLN A 1 330 ? -6.307 -14.241 -12.845 1.00 94.81 330 GLN A CA 1
ATOM 2574 C C . GLN A 1 330 ? -6.120 -12.846 -12.234 1.00 94.81 330 GLN A C 1
ATOM 2576 O O . GLN A 1 330 ? -6.122 -12.692 -11.016 1.00 94.81 330 GLN A O 1
ATOM 2581 N N . HIS A 1 331 ? -6.030 -11.819 -13.082 1.00 95.44 331 HIS A N 1
ATOM 2582 C CA . HIS A 1 331 ? -5.877 -10.438 -12.632 1.00 95.44 331 HIS A CA 1
ATOM 2583 C C . HIS A 1 331 ? -7.093 -9.947 -11.841 1.00 95.44 331 HIS A C 1
ATOM 2585 O O . HIS A 1 331 ? -6.917 -9.328 -10.802 1.00 95.44 331 HIS A O 1
ATOM 2591 N N . PHE A 1 332 ? -8.310 -10.304 -12.249 1.00 97.50 332 PHE A N 1
ATOM 2592 C CA . PHE A 1 332 ? -9.508 -9.978 -11.479 1.00 97.50 332 PHE A CA 1
ATOM 2593 C C . PHE A 1 332 ? -9.487 -10.580 -10.061 1.00 97.50 332 PHE A C 1
ATOM 2595 O O . PHE A 1 332 ? -9.718 -9.855 -9.097 1.00 97.50 332 PHE A O 1
ATOM 2602 N N . ILE A 1 333 ? -9.152 -11.870 -9.914 1.00 97.94 333 ILE A N 1
ATOM 2603 C CA . ILE A 1 333 ? -9.049 -12.537 -8.600 1.00 97.94 333 ILE A CA 1
ATOM 2604 C C . ILE A 1 333 ? -7.937 -11.920 -7.739 1.00 97.94 333 ILE A C 1
ATOM 2606 O O . ILE A 1 333 ? -8.149 -11.643 -6.560 1.00 97.94 333 ILE A O 1
ATOM 2610 N N . SER A 1 334 ? -6.781 -11.650 -8.346 1.00 97.06 334 SER A N 1
ATOM 2611 C CA . SER A 1 334 ? -5.654 -10.955 -7.714 1.00 97.06 334 SER A CA 1
ATOM 2612 C C . SER A 1 334 ? -6.064 -9.582 -7.169 1.00 97.06 334 SER A C 1
ATOM 2614 O O . SER A 1 334 ? -5.849 -9.292 -5.991 1.00 97.06 334 SER A O 1
ATOM 2616 N N . SER A 1 335 ? -6.752 -8.772 -7.982 1.00 97.75 335 SER A N 1
ATOM 2617 C CA . SER A 1 335 ? -7.263 -7.465 -7.563 1.00 97.75 335 SER A CA 1
ATOM 2618 C C . SER A 1 335 ? -8.279 -7.568 -6.425 1.00 97.75 335 SER A C 1
ATOM 2620 O O . SER A 1 335 ? -8.224 -6.752 -5.513 1.00 97.75 335 SER A O 1
ATOM 2622 N N . LEU A 1 336 ? -9.171 -8.564 -6.427 1.00 98.31 336 LEU A N 1
ATOM 2623 C CA . LEU A 1 336 ? -10.151 -8.749 -5.350 1.00 98.31 336 LEU A CA 1
ATOM 2624 C C . LEU A 1 336 ? -9.478 -9.050 -4.003 1.00 98.31 336 LEU A C 1
ATOM 2626 O O . LEU A 1 336 ? -9.703 -8.324 -3.035 1.00 98.31 336 LEU A O 1
ATOM 2630 N N . LEU A 1 337 ? -8.616 -10.077 -3.931 1.00 98.25 337 LEU A N 1
ATOM 2631 C CA . LEU A 1 337 ? -7.921 -10.411 -2.679 1.00 98.25 337 LEU A CA 1
ATOM 2632 C C . LEU A 1 337 ? -7.132 -9.216 -2.149 1.00 98.25 337 LEU A C 1
ATOM 2634 O O . LEU A 1 337 ? -7.248 -8.872 -0.973 1.00 98.25 337 LEU A O 1
ATOM 2638 N N . LYS A 1 338 ? -6.376 -8.559 -3.030 1.00 98.00 338 LYS A N 1
ATOM 2639 C CA . LYS A 1 338 ? -5.575 -7.393 -2.677 1.00 98.00 338 LYS A CA 1
ATOM 2640 C C . LYS A 1 338 ? -6.422 -6.256 -2.116 1.00 98.00 338 LYS A C 1
ATOM 2642 O O . LYS A 1 338 ? -6.100 -5.748 -1.045 1.00 98.00 338 LYS A O 1
ATOM 2647 N N . THR A 1 339 ? -7.500 -5.877 -2.805 1.00 97.81 339 THR A N 1
ATOM 2648 C CA . THR A 1 339 ? -8.390 -4.795 -2.368 1.00 97.81 339 THR A CA 1
ATOM 2649 C C . THR A 1 339 ? -8.948 -5.074 -0.977 1.00 97.81 339 THR A C 1
ATOM 2651 O O . THR A 1 339 ? -8.845 -4.219 -0.102 1.00 97.81 339 THR A O 1
ATOM 2654 N N . GLY A 1 340 ? -9.488 -6.271 -0.727 1.00 97.06 340 GLY A N 1
ATOM 2655 C CA . GLY A 1 340 ? -10.054 -6.592 0.585 1.00 97.06 340 GLY A CA 1
ATOM 2656 C C . GLY A 1 340 ? -9.006 -6.691 1.694 1.00 97.06 340 GLY A C 1
ATOM 2657 O O . GLY A 1 340 ? -9.146 -6.034 2.727 1.00 97.06 340 GLY A O 1
ATOM 2658 N N . ALA A 1 341 ? -7.956 -7.489 1.475 1.00 98.00 341 ALA A N 1
ATOM 2659 C CA . ALA A 1 341 ? -6.986 -7.832 2.512 1.00 98.00 341 ALA A CA 1
ATOM 2660 C C . ALA A 1 341 ? -6.144 -6.619 2.919 1.00 98.00 341 ALA A C 1
ATOM 2662 O O . ALA A 1 341 ? -6.002 -6.337 4.106 1.00 98.00 341 ALA A O 1
ATOM 2663 N N . VAL A 1 342 ? -5.644 -5.843 1.948 1.00 98.25 342 VAL A N 1
ATOM 2664 C CA . VAL A 1 342 ? -4.823 -4.656 2.234 1.00 98.25 342 VAL A CA 1
ATOM 2665 C C . VAL A 1 342 ? -5.643 -3.585 2.952 1.00 98.25 342 VAL A C 1
ATOM 2667 O O . VAL A 1 342 ? -5.146 -2.988 3.905 1.00 98.25 342 VAL A O 1
ATOM 2670 N N . ARG A 1 343 ? -6.903 -3.348 2.553 1.00 97.06 343 ARG A N 1
ATOM 2671 C CA . ARG A 1 343 ? -7.761 -2.351 3.220 1.00 97.06 343 ARG A CA 1
ATOM 2672 C C . ARG A 1 343 ? -8.101 -2.743 4.652 1.00 97.06 343 ARG A C 1
ATOM 2674 O O . ARG A 1 343 ? -8.017 -1.893 5.536 1.00 97.06 343 ARG A O 1
ATOM 2681 N N . MET A 1 344 ? -8.423 -4.014 4.897 1.00 96.25 344 MET A N 1
ATOM 2682 C CA . MET A 1 344 ? -8.656 -4.497 6.260 1.00 96.25 344 MET A CA 1
ATOM 2683 C C . MET A 1 344 ? -7.388 -4.442 7.110 1.00 96.25 344 MET A C 1
ATOM 2685 O O . MET A 1 344 ? -7.435 -3.943 8.230 1.00 96.25 344 MET A O 1
ATOM 2689 N N . ALA A 1 345 ? -6.243 -4.865 6.573 1.00 97.50 345 ALA A N 1
ATOM 2690 C CA . ALA A 1 345 ? -4.970 -4.780 7.278 1.00 97.50 345 ALA A CA 1
ATOM 2691 C C . ALA A 1 345 ? -4.623 -3.327 7.651 1.00 97.50 345 ALA A C 1
ATOM 2693 O O . ALA A 1 345 ? -4.308 -3.053 8.806 1.00 97.50 345 ALA A O 1
ATOM 2694 N N . GLN A 1 346 ? -4.762 -2.376 6.715 1.00 96.88 346 GLN A N 1
ATOM 2695 C CA . GLN A 1 346 ? -4.530 -0.948 6.970 1.00 96.88 346 GLN A CA 1
ATOM 2696 C C . GLN A 1 346 ? -5.436 -0.401 8.080 1.00 96.88 346 GLN A C 1
ATOM 2698 O O . GLN A 1 346 ? -4.941 0.297 8.971 1.00 96.88 346 GLN A O 1
ATOM 2703 N N . ALA A 1 347 ? -6.733 -0.725 8.030 1.00 95.69 347 ALA A N 1
ATOM 2704 C CA . ALA A 1 347 ? -7.711 -0.302 9.028 1.00 95.69 347 ALA A CA 1
ATOM 2705 C C . ALA A 1 347 ? -7.402 -0.896 10.411 1.00 95.69 347 ALA A C 1
ATOM 2707 O O . ALA A 1 347 ? -7.363 -0.160 11.393 1.00 95.69 347 ALA A O 1
ATOM 2708 N N . ASN A 1 348 ? -7.096 -2.195 10.478 1.00 96.81 348 ASN A N 1
ATOM 2709 C CA . ASN A 1 348 ? -6.784 -2.884 11.730 1.00 96.81 348 ASN A CA 1
ATOM 2710 C C . ASN A 1 348 ? -5.495 -2.360 12.370 1.00 96.81 348 ASN A C 1
ATOM 2712 O O . ASN A 1 348 ? -5.472 -2.135 13.577 1.00 96.81 348 ASN A O 1
ATOM 2716 N N . SER A 1 349 ? -4.432 -2.122 11.591 1.00 95.25 349 SER A N 1
ATOM 2717 C CA . SER A 1 349 ? -3.179 -1.578 12.134 1.00 95.25 349 SER A CA 1
ATOM 2718 C C . SER A 1 349 ? -3.356 -0.174 12.708 1.00 95.25 349 SER A C 1
ATOM 2720 O O . SER A 1 349 ? -2.768 0.133 13.744 1.00 95.25 349 SER A O 1
ATOM 2722 N N . LEU A 1 350 ? -4.168 0.665 12.056 1.00 91.69 350 LEU A N 1
ATOM 2723 C CA . LEU A 1 350 ? -4.464 2.011 12.539 1.00 91.69 350 LEU A CA 1
ATOM 2724 C C . LEU A 1 350 ? -5.329 1.962 13.803 1.00 91.69 350 LEU A C 1
ATOM 2726 O O . LEU A 1 350 ? -4.925 2.488 14.837 1.00 91.69 350 LEU A O 1
ATOM 2730 N N . GLU A 1 351 ? -6.480 1.285 13.738 1.00 90.94 351 GLU A N 1
ATOM 2731 C CA . GLU A 1 351 ? -7.431 1.247 14.848 1.00 90.94 351 GLU A CA 1
ATOM 2732 C C . GLU A 1 351 ? -6.804 0.585 16.081 1.00 90.94 351 GLU A C 1
ATOM 2734 O O . GLU A 1 351 ? -6.823 1.170 17.160 1.00 90.94 351 GLU A O 1
ATOM 2739 N N . LEU A 1 352 ? -6.163 -0.583 15.951 1.00 94.25 352 LEU A N 1
ATOM 2740 C CA . LEU A 1 352 ? -5.511 -1.227 17.098 1.00 94.25 352 LEU A CA 1
ATOM 2741 C C . LEU A 1 352 ? -4.304 -0.433 17.615 1.00 94.25 352 LEU A C 1
ATOM 2743 O O . LEU A 1 352 ? -4.075 -0.414 18.823 1.00 94.25 352 LEU A O 1
ATOM 2747 N N . GLY A 1 353 ? -3.576 0.269 16.739 1.00 88.94 353 GLY A N 1
ATOM 2748 C CA . GLY A 1 353 ? -2.516 1.198 17.138 1.00 88.94 353 GLY A CA 1
ATOM 2749 C C . GLY A 1 353 ? -3.032 2.295 18.071 1.00 88.94 353 GLY A C 1
ATOM 2750 O O . GLY A 1 353 ? -2.469 2.507 19.144 1.00 88.94 353 GLY A O 1
ATOM 2751 N N . GLU A 1 354 ? -4.152 2.932 17.724 1.00 83.44 354 GLU A N 1
ATOM 2752 C CA . GLU A 1 354 ? -4.810 3.939 18.568 1.00 83.44 354 GLU A CA 1
ATOM 2753 C C . GLU A 1 354 ? -5.332 3.340 19.885 1.00 83.44 354 GLU A C 1
ATOM 2755 O O . GLU A 1 354 ? -5.198 3.948 20.951 1.00 83.44 354 GLU A O 1
ATOM 2760 N N . ARG A 1 355 ? -5.863 2.110 19.845 1.00 84.94 355 ARG A N 1
ATOM 2761 C CA . ARG A 1 355 ? -6.326 1.369 21.035 1.00 84.94 355 ARG A CA 1
ATOM 2762 C C . ARG A 1 355 ? -5.193 0.935 21.973 1.00 84.94 355 ARG A C 1
ATOM 2764 O O . ARG A 1 355 ? -5.463 0.603 23.129 1.00 84.94 355 ARG A O 1
ATOM 2771 N N . CYS A 1 356 ? -3.942 0.966 21.516 1.00 83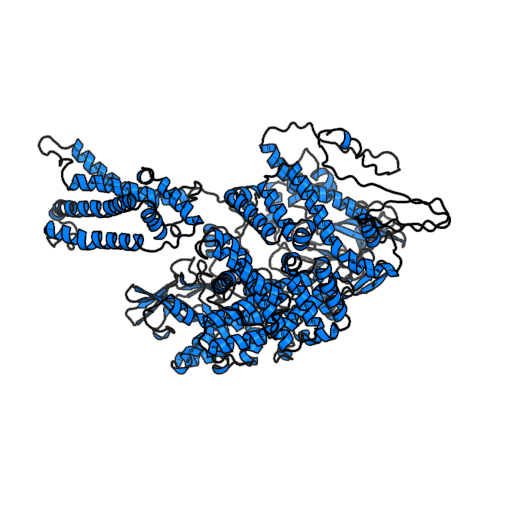.25 356 CYS A N 1
ATOM 2772 C CA . CYS A 1 356 ? -2.742 0.770 22.334 1.00 83.25 356 CYS A CA 1
ATOM 2773 C C . CYS A 1 356 ? -2.188 2.085 22.924 1.00 83.25 356 CYS A C 1
ATOM 2775 O O . CYS A 1 356 ? -1.146 2.083 23.589 1.00 83.25 356 CYS A O 1
ATOM 2777 N N . GLY A 1 357 ? -2.865 3.216 22.692 1.00 72.44 357 GLY A N 1
ATOM 2778 C CA . GLY A 1 357 ? -2.408 4.541 23.099 1.00 72.44 357 GLY A CA 1
ATOM 2779 C C . GLY A 1 357 ? -1.054 4.894 22.481 1.00 72.44 357 GLY A C 1
ATOM 2780 O O . GLY A 1 357 ? -0.677 4.404 21.420 1.00 72.44 357 GLY A O 1
ATOM 2781 N N . THR A 1 358 ? -0.264 5.715 23.172 1.00 66.31 358 THR A N 1
ATOM 2782 C CA . THR A 1 358 ? 1.048 6.149 22.669 1.00 66.31 358 THR A CA 1
ATOM 2783 C C . THR A 1 358 ? 2.014 4.987 22.400 1.00 66.31 358 THR A C 1
ATOM 2785 O O . THR A 1 358 ? 2.869 5.082 21.526 1.00 66.31 358 THR A O 1
ATOM 2788 N N . GLN A 1 359 ? 1.897 3.861 23.109 1.00 77.44 359 GLN A N 1
ATOM 2789 C CA . GLN A 1 359 ? 2.762 2.710 22.831 1.00 77.44 359 GLN A CA 1
ATOM 2790 C C . GLN A 1 359 ? 2.502 2.137 21.428 1.00 77.44 359 GLN A C 1
ATOM 2792 O O . GLN A 1 359 ? 3.446 1.697 20.777 1.00 77.44 359 GLN A O 1
ATOM 2797 N N . GLY A 1 360 ? 1.270 2.230 20.916 1.00 79.50 360 GLY A N 1
ATOM 2798 C CA . GLY A 1 360 ? 0.914 1.749 19.580 1.00 79.50 360 GLY A CA 1
ATOM 2799 C C . GLY A 1 360 ? 1.538 2.533 18.422 1.00 79.50 360 GLY A C 1
ATOM 2800 O O . GLY A 1 360 ? 1.677 1.985 17.332 1.00 79.50 360 GLY A O 1
ATOM 2801 N N . ILE A 1 361 ? 1.975 3.781 18.644 1.00 77.06 361 ILE A N 1
ATOM 2802 C CA . ILE A 1 361 ? 2.667 4.575 17.611 1.00 77.06 361 ILE A CA 1
ATOM 2803 C C . ILE A 1 361 ? 4.185 4.348 17.593 1.00 77.06 361 ILE A C 1
ATOM 2805 O O . ILE A 1 361 ? 4.858 4.760 16.645 1.00 77.06 361 ILE A O 1
ATOM 2809 N N . MET A 1 362 ? 4.740 3.692 18.616 1.00 77.06 362 MET A N 1
ATOM 2810 C CA . MET A 1 362 ? 6.175 3.437 18.707 1.00 77.06 362 MET A CA 1
ATOM 2811 C C . MET A 1 362 ? 6.587 2.333 17.732 1.00 77.06 362 MET A C 1
ATOM 2813 O O . MET A 1 362 ? 6.054 1.228 17.764 1.00 77.06 362 MET A O 1
ATOM 2817 N N . GLU A 1 363 ? 7.598 2.621 16.914 1.00 83.44 363 GLU A N 1
ATOM 2818 C CA . GLU A 1 363 ? 8.165 1.689 15.928 1.00 83.44 363 GLU A CA 1
ATOM 2819 C C . GLU A 1 363 ? 8.592 0.345 16.554 1.00 83.44 363 GLU A C 1
ATOM 2821 O O . GLU A 1 363 ? 8.404 -0.712 15.958 1.00 83.44 363 GLU A O 1
ATOM 2826 N N . ILE A 1 364 ? 9.033 0.384 17.815 1.00 85.12 364 ILE A N 1
ATOM 2827 C CA . ILE A 1 364 ? 9.405 -0.764 18.651 1.00 85.12 364 ILE A CA 1
ATOM 2828 C C . ILE A 1 364 ? 8.302 -1.836 18.788 1.00 85.12 364 ILE A C 1
ATOM 2830 O O . ILE A 1 364 ? 8.606 -2.987 19.103 1.00 85.12 364 ILE A O 1
ATOM 2834 N N . ASN A 1 365 ? 7.037 -1.449 18.569 1.00 89.12 365 ASN A N 1
ATOM 2835 C CA . ASN A 1 365 ? 5.837 -2.254 18.792 1.00 89.12 365 ASN A CA 1
ATOM 2836 C C . ASN A 1 365 ? 5.162 -2.747 17.497 1.00 89.12 365 ASN A C 1
ATOM 2838 O O . ASN A 1 365 ? 4.024 -3.208 17.548 1.00 89.12 365 ASN A O 1
ATOM 2842 N N . GLN A 1 366 ? 5.844 -2.660 16.348 1.00 92.88 366 GLN A N 1
ATOM 2843 C CA . GLN A 1 366 ? 5.441 -3.179 15.025 1.00 92.88 366 GLN A CA 1
ATOM 2844 C C . GLN A 1 366 ? 4.200 -2.531 14.371 1.00 92.88 366 GLN A C 1
ATOM 2846 O O . GLN A 1 366 ? 4.206 -2.347 13.157 1.00 92.88 366 GLN A O 1
ATOM 2851 N N . LEU A 1 367 ? 3.158 -2.141 15.118 1.00 92.38 367 LEU A N 1
ATOM 2852 C CA . LEU A 1 367 ? 1.864 -1.689 14.573 1.00 92.38 367 LEU A CA 1
ATOM 2853 C C . LEU A 1 367 ? 1.985 -0.506 13.599 1.00 92.38 367 LEU A C 1
ATOM 2855 O O . LEU A 1 367 ? 1.495 -0.579 12.469 1.00 92.38 367 LEU A O 1
ATOM 2859 N N . SER A 1 368 ? 2.661 0.572 14.012 1.00 89.44 368 SER A N 1
ATOM 2860 C CA . SER A 1 368 ? 2.821 1.772 13.180 1.00 89.44 368 SER A CA 1
ATOM 2861 C C . SER A 1 368 ? 3.676 1.519 11.938 1.00 89.44 368 SER A C 1
ATOM 2863 O O . SER A 1 368 ? 3.408 2.102 10.885 1.00 89.44 368 SER A O 1
ATOM 2865 N N . VAL A 1 369 ? 4.653 0.611 12.038 1.00 90.38 369 VAL A N 1
ATOM 2866 C CA . VAL A 1 369 ? 5.544 0.267 10.925 1.00 90.38 369 VAL A CA 1
ATOM 2867 C C . VAL A 1 369 ? 4.832 -0.595 9.893 1.00 90.38 369 VAL A C 1
ATOM 2869 O O . VAL A 1 369 ? 4.857 -0.279 8.707 1.00 90.38 369 VAL A O 1
ATOM 2872 N N . ILE A 1 370 ? 4.115 -1.624 10.354 1.00 94.69 370 ILE A N 1
ATOM 2873 C CA . ILE A 1 370 ? 3.274 -2.471 9.503 1.00 94.69 370 ILE A CA 1
ATOM 2874 C C . ILE A 1 370 ? 2.244 -1.613 8.759 1.00 94.69 370 ILE A C 1
ATOM 2876 O O . ILE A 1 370 ? 2.063 -1.777 7.553 1.00 94.69 370 ILE A O 1
ATOM 2880 N N . HIS A 1 371 ? 1.619 -0.640 9.432 1.00 94.12 371 HIS A N 1
ATOM 2881 C CA . HIS A 1 371 ? 0.721 0.301 8.762 1.00 94.12 371 HIS A CA 1
ATOM 2882 C C . HIS A 1 371 ? 1.438 1.098 7.656 1.00 94.12 371 HIS A C 1
ATOM 2884 O O . HIS A 1 371 ? 0.934 1.185 6.533 1.00 94.12 371 HIS A O 1
ATOM 2890 N N . GLY A 1 372 ? 2.620 1.662 7.941 1.00 91.56 372 GLY A N 1
ATOM 2891 C CA . GLY A 1 372 ? 3.427 2.388 6.955 1.00 91.56 372 GLY A CA 1
ATOM 2892 C C . GLY A 1 372 ? 3.832 1.529 5.752 1.00 91.56 372 GLY A C 1
ATOM 2893 O O . GLY A 1 372 ? 3.838 2.001 4.613 1.00 91.56 372 GLY A O 1
ATOM 2894 N N . ASP A 1 373 ? 4.094 0.249 5.983 1.00 92.62 373 ASP A N 1
ATOM 2895 C CA . ASP A 1 373 ? 4.441 -0.728 4.960 1.00 92.62 373 ASP A CA 1
ATOM 2896 C C . ASP A 1 373 ? 3.269 -1.112 4.052 1.00 92.62 373 ASP A C 1
ATOM 2898 O O . ASP A 1 373 ? 3.396 -1.066 2.821 1.00 92.62 373 ASP A O 1
ATOM 2902 N N . LEU A 1 374 ? 2.097 -1.377 4.635 1.00 93.81 374 LEU A N 1
ATOM 2903 C CA . LEU A 1 374 ? 0.868 -1.700 3.906 1.00 93.81 374 LEU A CA 1
ATOM 2904 C C . LEU A 1 374 ? 0.424 -0.575 2.958 1.00 93.81 374 LEU A C 1
ATOM 2906 O O . LEU A 1 374 ? -0.266 -0.834 1.969 1.00 93.81 374 LEU A O 1
ATOM 2910 N N . ARG A 1 375 ? 0.826 0.681 3.204 1.00 91.75 375 ARG A N 1
ATOM 2911 C CA . ARG A 1 375 ? 0.599 1.793 2.259 1.00 91.75 375 ARG A CA 1
ATOM 2912 C C . ARG A 1 375 ? 1.321 1.581 0.929 1.00 91.75 375 ARG A C 1
ATOM 2914 O O . ARG A 1 375 ? 0.769 1.925 -0.109 1.00 91.75 375 ARG A O 1
ATOM 2921 N N . GLY A 1 376 ? 2.515 0.986 0.949 1.00 89.69 376 GLY A N 1
ATOM 2922 C CA . GLY A 1 376 ? 3.230 0.601 -0.269 1.00 89.69 376 GLY A CA 1
ATOM 2923 C C . GLY A 1 376 ? 2.521 -0.529 -1.020 1.00 89.69 376 GLY A C 1
ATOM 2924 O O . GLY A 1 376 ? 2.366 -0.451 -2.237 1.00 89.69 376 GLY A O 1
ATOM 2925 N N . GLY A 1 377 ? 2.019 -1.535 -0.294 1.00 91.00 377 GLY A N 1
ATOM 2926 C CA . GLY A 1 377 ? 1.290 -2.672 -0.872 1.00 91.00 377 GLY A CA 1
ATOM 2927 C C . GLY A 1 377 ? -0.020 -2.292 -1.575 1.00 91.00 377 GLY A C 1
ATOM 2928 O O . GLY A 1 377 ? -0.411 -2.942 -2.540 1.00 91.00 377 GLY A O 1
ATOM 2929 N N . ALA A 1 378 ? -0.670 -1.200 -1.158 1.00 93.94 378 ALA A N 1
ATOM 2930 C CA . ALA A 1 378 ? -1.851 -0.669 -1.845 1.00 93.94 378 ALA A CA 1
ATOM 2931 C C . ALA A 1 378 ? -1.547 -0.107 -3.251 1.00 93.94 378 ALA A C 1
ATOM 2933 O O . ALA A 1 378 ? -2.451 -0.040 -4.083 1.00 93.94 378 ALA A O 1
ATOM 2934 N N . ILE A 1 379 ? -0.290 0.275 -3.511 1.00 92.62 379 ILE A N 1
ATOM 2935 C CA . ILE A 1 379 ? 0.148 0.987 -4.723 1.00 92.62 379 ILE A CA 1
ATOM 2936 C C . ILE A 1 379 ? 0.933 0.058 -5.666 1.00 92.62 379 ILE A C 1
ATOM 2938 O O . ILE A 1 379 ? 0.702 0.061 -6.876 1.00 92.62 379 ILE A O 1
ATOM 2942 N N . ALA A 1 380 ? 1.866 -0.734 -5.125 1.00 91.81 380 ALA A N 1
ATOM 2943 C CA . ALA A 1 380 ? 2.726 -1.649 -5.887 1.00 91.81 380 ALA A CA 1
ATOM 2944 C C . ALA A 1 380 ? 1.914 -2.752 -6.581 1.00 91.81 380 ALA A C 1
ATOM 2946 O O . ALA A 1 380 ? 0.861 -3.104 -6.084 1.00 91.81 380 ALA A O 1
ATOM 2947 N N . ASP A 1 381 ? 2.375 -3.321 -7.697 1.00 90.19 381 ASP A N 1
ATOM 2948 C CA . ASP A 1 381 ? 1.681 -4.377 -8.464 1.00 90.19 381 ASP A CA 1
ATOM 2949 C C . ASP A 1 381 ? 0.205 -4.068 -8.793 1.00 90.19 381 ASP A C 1
ATOM 2951 O O . ASP A 1 381 ? -0.696 -4.892 -8.617 1.00 90.19 381 ASP A O 1
ATOM 2955 N N . GLY A 1 382 ? -0.046 -2.832 -9.230 1.00 88.62 382 GLY A N 1
ATOM 2956 C CA . GLY A 1 382 ? -1.361 -2.334 -9.631 1.00 88.62 382 GLY A CA 1
ATOM 2957 C C . GLY A 1 382 ? -2.096 -1.634 -8.494 1.00 88.62 382 GLY A C 1
ATOM 2958 O O . GLY A 1 382 ? -2.663 -2.283 -7.619 1.00 88.62 382 GLY A O 1
ATOM 2959 N N . ASP A 1 383 ? -2.129 -0.307 -8.540 1.00 94.75 383 ASP A N 1
ATOM 2960 C CA . ASP A 1 383 ? -2.858 0.523 -7.581 1.00 94.75 383 ASP A CA 1
ATOM 2961 C C . ASP A 1 383 ? -4.308 0.030 -7.378 1.00 94.75 383 ASP A C 1
ATOM 2963 O O . ASP A 1 383 ? -5.017 -0.273 -8.348 1.00 94.75 383 ASP A O 1
ATOM 2967 N N . ILE A 1 384 ? -4.735 -0.091 -6.113 1.00 96.50 384 ILE A N 1
ATOM 2968 C CA . ILE A 1 384 ? -6.053 -0.643 -5.748 1.00 96.50 384 ILE A CA 1
ATOM 2969 C C . ILE A 1 384 ? -7.180 0.125 -6.438 1.00 96.50 384 ILE A C 1
ATOM 2971 O O . ILE A 1 384 ? -8.093 -0.500 -6.979 1.00 96.50 384 ILE A O 1
ATOM 2975 N N . LEU A 1 385 ? -7.119 1.457 -6.475 1.00 95.19 385 LEU A N 1
ATOM 2976 C CA . LEU A 1 385 ? -8.170 2.260 -7.094 1.00 95.19 385 LEU A CA 1
ATOM 2977 C C . LEU A 1 385 ? -8.191 2.044 -8.610 1.00 95.19 385 LEU A C 1
ATOM 2979 O O . LEU A 1 385 ? -9.236 1.748 -9.185 1.00 95.19 385 LEU A O 1
ATOM 2983 N N . THR A 1 386 ? -7.031 2.116 -9.258 1.00 94.38 386 THR A N 1
ATOM 2984 C CA . THR A 1 386 ? -6.889 1.954 -10.712 1.00 94.38 386 THR A CA 1
ATOM 2985 C C . THR A 1 386 ? -7.354 0.572 -11.180 1.00 94.38 386 THR A C 1
ATOM 2987 O O . THR A 1 386 ? -8.096 0.443 -12.160 1.00 94.38 386 THR A O 1
ATOM 2990 N N . THR A 1 387 ? -6.949 -0.485 -10.472 1.00 95.31 387 THR A N 1
ATOM 2991 C CA . THR A 1 387 ? -7.388 -1.858 -10.763 1.00 95.31 387 THR A CA 1
ATOM 2992 C C . THR A 1 387 ? -8.869 -2.054 -10.455 1.00 95.31 387 THR A C 1
ATOM 2994 O O . THR A 1 387 ? -9.565 -2.725 -11.222 1.00 95.31 387 THR A O 1
ATOM 2997 N N . SER A 1 388 ? -9.383 -1.407 -9.407 1.00 97.38 388 SER A N 1
ATOM 2998 C CA . SER A 1 388 ? -10.806 -1.445 -9.092 1.00 97.38 388 SER A CA 1
ATOM 2999 C C . SER A 1 388 ? -11.653 -0.765 -10.159 1.00 97.38 388 SER A C 1
ATOM 3001 O O . SER A 1 388 ? -12.640 -1.349 -10.584 1.00 97.38 388 SER A O 1
ATOM 3003 N N . ILE A 1 389 ? -11.248 0.406 -10.664 1.00 95.75 389 ILE A N 1
ATOM 3004 C CA . ILE A 1 389 ? -11.912 1.088 -11.787 1.00 95.75 389 ILE A CA 1
ATOM 3005 C C . ILE A 1 389 ? -11.988 0.162 -12.996 1.00 95.75 389 ILE A C 1
ATOM 3007 O O . ILE A 1 389 ? -13.065 -0.056 -13.551 1.00 95.75 389 ILE A O 1
ATOM 3011 N N . ARG A 1 390 ? -10.855 -0.443 -13.370 1.00 93.50 390 ARG A N 1
ATOM 3012 C CA . ARG A 1 390 ? -10.800 -1.388 -14.488 1.00 93.50 390 ARG A CA 1
ATOM 3013 C C . ARG A 1 390 ? -11.813 -2.519 -14.317 1.00 93.50 390 ARG A C 1
ATOM 3015 O O . ARG A 1 390 ? -12.611 -2.762 -15.219 1.00 93.50 390 ARG A O 1
ATOM 3022 N N . PHE A 1 391 ? -11.753 -3.249 -13.207 1.00 97.19 391 PHE A N 1
ATOM 3023 C CA . PHE A 1 391 ? -12.532 -4.477 -13.069 1.00 97.19 391 PHE A CA 1
ATOM 3024 C C . PHE A 1 391 ? -13.989 -4.244 -12.689 1.00 97.19 391 PHE A C 1
ATOM 3026 O O . PHE A 1 391 ? -14.844 -4.975 -13.184 1.00 97.19 391 PHE A O 1
ATOM 3033 N N . ALA A 1 392 ? -14.292 -3.206 -11.910 1.00 97.50 392 ALA A N 1
ATOM 3034 C CA . ALA A 1 392 ? -15.664 -2.781 -11.668 1.00 97.50 392 ALA A CA 1
ATOM 3035 C C . ALA A 1 392 ? -16.362 -2.474 -12.996 1.00 97.50 392 ALA A C 1
ATOM 3037 O O . ALA A 1 392 ? -17.409 -3.048 -13.277 1.00 97.50 392 ALA A O 1
ATOM 3038 N N . VAL A 1 393 ? -15.751 -1.664 -13.869 1.00 95.69 393 VAL A N 1
ATOM 3039 C CA . VAL A 1 393 ? -16.332 -1.349 -15.183 1.00 95.69 393 VAL A CA 1
ATOM 3040 C C . VAL A 1 393 ? -16.537 -2.612 -16.024 1.00 95.69 393 VAL A C 1
ATOM 3042 O O . VAL A 1 393 ? -17.617 -2.787 -16.584 1.00 95.69 393 VAL A O 1
ATOM 3045 N N . GLU A 1 394 ? -15.564 -3.528 -16.074 1.00 96.25 394 GLU A N 1
ATOM 3046 C CA . GLU A 1 394 ? -15.692 -4.801 -16.807 1.00 96.25 394 GLU A CA 1
ATOM 3047 C C . GLU A 1 394 ? -16.821 -5.699 -16.256 1.00 96.25 394 GLU A C 1
ATOM 3049 O O . GLU A 1 394 ? -17.520 -6.360 -17.033 1.00 96.25 394 GLU A O 1
ATOM 3054 N N . VAL A 1 395 ? -17.047 -5.699 -14.935 1.00 97.38 395 VAL A N 1
ATOM 3055 C CA . VAL A 1 395 ? -18.193 -6.369 -14.293 1.00 97.38 395 VAL A CA 1
ATOM 3056 C C . VAL A 1 395 ? -19.508 -5.697 -14.686 1.00 97.38 395 VAL A C 1
ATOM 3058 O O . VAL A 1 395 ? -20.467 -6.372 -15.079 1.00 97.38 395 VAL A O 1
ATOM 3061 N N . LEU A 1 396 ? -19.562 -4.368 -14.635 1.00 95.75 396 LEU A N 1
ATOM 3062 C CA . LEU A 1 396 ? -20.773 -3.607 -14.924 1.00 95.75 396 LEU A CA 1
ATOM 3063 C C . LEU A 1 396 ? -21.205 -3.760 -16.390 1.00 95.75 396 LEU A C 1
ATOM 3065 O O . LEU A 1 396 ? -22.379 -4.020 -16.641 1.00 95.75 396 LEU A O 1
ATOM 3069 N N . ILE A 1 397 ? -20.277 -3.739 -17.350 1.00 94.31 397 ILE A N 1
ATOM 3070 C CA . ILE A 1 397 ? -20.587 -3.967 -18.777 1.00 94.31 397 ILE A CA 1
ATOM 3071 C C . ILE A 1 397 ? -20.759 -5.452 -19.147 1.00 94.31 397 ILE A C 1
ATOM 3073 O O . ILE A 1 397 ? -21.045 -5.771 -20.299 1.00 94.31 397 ILE A O 1
ATOM 3077 N N . GLY A 1 398 ? -20.581 -6.371 -18.191 1.00 93.94 398 GLY A N 1
ATOM 3078 C CA . GLY A 1 398 ? -20.860 -7.801 -18.357 1.00 93.94 398 GLY A CA 1
ATOM 3079 C C . GLY A 1 398 ? -19.765 -8.617 -19.050 1.00 93.94 398 GLY A C 1
ATOM 3080 O O . GLY A 1 398 ? -20.002 -9.780 -19.382 1.00 93.94 398 GLY A O 1
ATOM 3081 N N . ARG A 1 399 ? -18.572 -8.047 -19.251 1.00 94.38 399 ARG A N 1
ATOM 3082 C CA . ARG A 1 399 ? -17.402 -8.752 -19.809 1.00 94.38 399 ARG A CA 1
ATOM 3083 C C . ARG A 1 399 ? -16.671 -9.596 -18.768 1.00 94.38 399 ARG A C 1
ATOM 3085 O O . ARG A 1 399 ? -16.085 -10.621 -19.108 1.00 94.38 399 ARG A O 1
ATOM 3092 N N . MET A 1 400 ? -16.743 -9.194 -17.503 1.00 95.94 400 MET A N 1
ATOM 3093 C CA . MET A 1 400 ? -16.286 -9.968 -16.354 1.00 95.94 400 MET A CA 1
ATOM 3094 C C . MET A 1 400 ? -17.489 -10.358 -15.494 1.00 95.94 400 MET A C 1
ATOM 3096 O O . MET A 1 400 ? -18.461 -9.612 -15.386 1.00 95.94 400 MET A O 1
ATOM 3100 N N . LYS A 1 401 ? -17.436 -11.534 -14.868 1.00 94.75 401 LYS A N 1
ATOM 3101 C CA . LYS A 1 401 ? -18.438 -11.962 -13.884 1.00 94.75 401 LYS A CA 1
ATOM 3102 C C . LYS A 1 401 ? -17.737 -12.361 -12.587 1.00 94.75 401 LYS A C 1
ATOM 3104 O O . LYS A 1 401 ? -16.801 -13.169 -12.674 1.00 94.75 401 LYS A O 1
ATOM 3109 N N . PRO A 1 402 ? -18.188 -11.844 -11.428 1.00 94.69 402 PRO A N 1
ATOM 3110 C CA . PRO A 1 402 ? -17.804 -12.377 -10.128 1.00 94.69 402 PRO A CA 1
ATOM 3111 C C . PRO A 1 402 ? -18.034 -13.894 -10.064 1.00 94.69 402 PRO A C 1
ATOM 3113 O O . PRO A 1 402 ? -18.966 -14.395 -10.707 1.00 94.69 402 PRO A O 1
ATOM 3116 N N . PRO A 1 403 ? -17.193 -14.650 -9.338 1.00 93.75 403 PRO A N 1
ATOM 3117 C CA . PRO A 1 403 ? -17.479 -16.046 -9.027 1.00 93.75 403 PRO A CA 1
ATOM 3118 C C . PRO A 1 403 ? -18.856 -16.187 -8.372 1.00 93.75 403 PRO A C 1
ATOM 3120 O O . PRO A 1 403 ? -19.219 -15.385 -7.513 1.00 93.75 403 PRO A O 1
ATOM 3123 N N . ALA A 1 404 ? -19.625 -17.188 -8.805 1.00 92.69 404 ALA A N 1
ATOM 3124 C CA . ALA A 1 404 ? -20.971 -17.415 -8.294 1.00 92.69 404 ALA A CA 1
ATOM 3125 C C . ALA A 1 404 ? -20.937 -17.771 -6.802 1.00 92.69 404 ALA A C 1
ATOM 3127 O O . ALA A 1 404 ? -20.024 -18.460 -6.348 1.00 92.69 404 ALA A O 1
ATOM 3128 N N . THR A 1 405 ? -21.949 -17.321 -6.063 1.00 95.12 405 THR A N 1
ATOM 3129 C CA . THR A 1 405 ? -22.106 -17.649 -4.645 1.00 95.12 405 THR A CA 1
ATOM 3130 C C . THR A 1 405 ? -22.974 -18.882 -4.438 1.00 95.12 405 THR A C 1
ATOM 3132 O O . THR A 1 405 ? -23.924 -19.113 -5.189 1.00 95.12 405 THR A O 1
ATOM 3135 N N . LEU A 1 406 ? -22.666 -19.649 -3.393 1.00 93.06 406 LEU A N 1
ATOM 3136 C CA . LEU A 1 406 ? -23.527 -20.732 -2.903 1.00 93.06 406 LEU A CA 1
ATOM 3137 C C . LEU A 1 406 ? -24.587 -20.237 -1.905 1.00 93.06 406 LEU A C 1
ATOM 3139 O O . LEU A 1 406 ? -25.485 -20.994 -1.541 1.00 93.06 406 LEU A O 1
ATOM 3143 N N . TYR A 1 407 ? -24.508 -18.971 -1.486 1.00 95.44 407 TYR A N 1
ATOM 3144 C CA . TYR A 1 407 ? -25.351 -18.373 -0.451 1.00 95.44 407 TYR A CA 1
ATOM 3145 C C . TYR A 1 407 ? -26.048 -17.103 -0.972 1.00 95.44 407 TYR A C 1
ATOM 3147 O O . TYR A 1 407 ? -25.836 -16.015 -0.430 1.00 95.44 407 TYR A O 1
ATOM 3155 N N . PRO A 1 408 ? -26.894 -17.201 -2.018 1.00 92.50 408 PRO A N 1
ATOM 3156 C CA . PRO A 1 408 ? -27.481 -16.032 -2.678 1.00 92.50 408 PRO A CA 1
ATOM 3157 C C . PRO A 1 408 ? -28.322 -15.155 -1.738 1.00 92.50 408 PRO A C 1
ATOM 3159 O O . PRO A 1 408 ? -28.344 -13.937 -1.910 1.00 92.50 408 PRO A O 1
ATOM 3162 N N . ASP A 1 409 ? -28.944 -15.755 -0.719 1.00 89.50 409 ASP A N 1
ATOM 3163 C CA . ASP A 1 409 ? -29.804 -15.070 0.254 1.00 89.50 409 ASP A CA 1
ATOM 3164 C C . ASP A 1 409 ? -29.031 -14.349 1.374 1.00 89.50 409 ASP A C 1
ATOM 3166 O O . ASP A 1 409 ? -29.619 -13.578 2.141 1.00 89.50 409 ASP A O 1
ATOM 3170 N N . ASN A 1 410 ? -27.716 -14.572 1.482 1.00 94.25 410 ASN A N 1
ATOM 3171 C CA . ASN A 1 410 ? -26.877 -13.883 2.457 1.00 94.25 410 ASN A CA 1
ATOM 3172 C C . ASN A 1 410 ? -26.864 -12.363 2.200 1.00 94.25 410 ASN A C 1
ATOM 3174 O O . ASN A 1 410 ? -26.878 -11.899 1.058 1.00 94.25 410 ASN A O 1
ATOM 3178 N N . ILE A 1 411 ? -26.796 -11.567 3.271 1.00 95.38 411 ILE A N 1
ATOM 3179 C CA . ILE A 1 411 ? -26.883 -10.103 3.177 1.00 95.38 411 ILE A CA 1
ATOM 3180 C C . ILE A 1 411 ? -25.736 -9.463 2.378 1.00 95.38 411 ILE A C 1
ATOM 3182 O O . ILE A 1 411 ? -25.976 -8.460 1.713 1.00 95.38 411 ILE A O 1
ATOM 3186 N N . LEU A 1 412 ? -24.533 -10.049 2.390 1.00 97.31 412 LEU A N 1
ATOM 3187 C CA . LEU A 1 412 ? -23.387 -9.578 1.605 1.00 97.31 412 LEU A CA 1
ATOM 3188 C C . LEU A 1 412 ? -23.560 -9.920 0.118 1.00 97.31 412 LEU A C 1
ATOM 3190 O O . LEU A 1 412 ? -23.258 -9.095 -0.738 1.00 97.31 412 LEU A O 1
ATOM 3194 N N . SER A 1 413 ? -24.118 -11.096 -0.197 1.00 96.56 413 SER A N 1
ATOM 3195 C CA . SER A 1 413 ? -24.480 -11.472 -1.576 1.00 96.56 413 SER A CA 1
ATOM 3196 C C . SER A 1 413 ? -25.531 -10.525 -2.151 1.00 96.56 413 SER A C 1
ATOM 3198 O O . SER A 1 413 ? -25.372 -10.001 -3.252 1.00 96.56 413 SER A O 1
ATOM 3200 N N . ARG A 1 414 ? -26.581 -10.234 -1.377 1.00 96.19 414 ARG A N 1
ATOM 3201 C CA . ARG A 1 414 ? -27.618 -9.276 -1.777 1.00 96.19 414 ARG A CA 1
ATOM 3202 C C . ARG A 1 414 ? -27.059 -7.865 -1.974 1.00 96.19 414 ARG A C 1
ATOM 3204 O O . ARG A 1 414 ? -27.503 -7.171 -2.884 1.00 96.19 414 ARG A O 1
ATOM 3211 N N . HIS A 1 415 ? -26.103 -7.446 -1.140 1.00 96.50 415 HIS A N 1
ATOM 3212 C CA . HIS A 1 415 ? -25.411 -6.160 -1.282 1.00 96.50 415 HIS A CA 1
ATOM 3213 C C . HIS A 1 415 ? -24.602 -6.091 -2.575 1.00 96.50 415 HIS A C 1
ATOM 3215 O O . HIS A 1 415 ? -24.801 -5.158 -3.349 1.00 96.50 415 HIS A O 1
ATOM 3221 N N . GLU A 1 416 ? -23.777 -7.104 -2.855 1.00 96.88 416 GLU A N 1
ATOM 3222 C CA . GLU A 1 416 ? -23.019 -7.213 -4.108 1.00 96.88 416 GLU A CA 1
ATOM 3223 C C . GLU A 1 416 ? -23.945 -7.124 -5.330 1.00 96.88 416 GLU A C 1
ATOM 3225 O O . GLU A 1 416 ? -23.746 -6.280 -6.207 1.00 96.88 416 GLU A O 1
ATOM 3230 N N . GLN A 1 417 ? -24.974 -7.975 -5.378 1.00 95.25 417 GLN A N 1
ATOM 3231 C CA . GLN A 1 417 ? -25.911 -8.046 -6.501 1.00 95.25 417 GLN A CA 1
ATOM 3232 C C . GLN A 1 417 ? -26.605 -6.703 -6.733 1.00 95.25 417 GLN A C 1
ATOM 3234 O O . GLN A 1 417 ? -26.615 -6.198 -7.856 1.00 95.25 417 GLN A O 1
ATOM 3239 N N . TYR A 1 418 ? -27.109 -6.087 -5.662 1.00 94.62 418 TYR A N 1
ATOM 3240 C CA . TYR A 1 418 ? -27.776 -4.797 -5.755 1.00 94.62 418 TYR A CA 1
ATOM 3241 C C . TYR A 1 418 ? -26.822 -3.692 -6.217 1.00 94.62 418 TYR A C 1
ATOM 3243 O O . TYR A 1 418 ? -27.203 -2.882 -7.056 1.00 94.62 418 TYR A O 1
ATOM 3251 N N . MET A 1 419 ? -25.585 -3.638 -5.707 1.00 94.06 419 MET A N 1
ATOM 3252 C CA . MET A 1 419 ? -24.606 -2.640 -6.158 1.00 94.06 419 MET A CA 1
ATOM 3253 C C . MET A 1 419 ? -24.313 -2.775 -7.656 1.00 94.06 419 MET A C 1
ATOM 3255 O O . MET A 1 419 ? -24.242 -1.769 -8.360 1.00 94.06 419 MET A O 1
ATOM 3259 N N . ILE A 1 420 ? -24.179 -4.004 -8.165 1.00 95.94 420 ILE A N 1
ATOM 3260 C CA . ILE A 1 420 ? -23.988 -4.251 -9.601 1.00 95.94 420 ILE A CA 1
ATOM 3261 C C . ILE A 1 420 ? -25.205 -3.768 -10.401 1.00 95.94 420 ILE A C 1
ATOM 3263 O O . ILE A 1 420 ? -25.034 -3.137 -11.444 1.00 95.94 420 ILE A O 1
ATOM 3267 N N . GLU A 1 421 ? -26.422 -4.057 -9.941 1.00 94.38 421 GLU A N 1
ATOM 3268 C CA . GLU A 1 421 ? -27.666 -3.636 -10.598 1.00 94.38 421 GLU A CA 1
ATOM 3269 C C . GLU A 1 421 ? -27.841 -2.112 -10.599 1.00 94.38 421 GLU A C 1
ATOM 3271 O O . GLU A 1 421 ? -28.102 -1.528 -11.651 1.00 94.38 421 GLU A O 1
ATOM 3276 N N . GLU A 1 422 ? -27.634 -1.463 -9.451 1.00 90.88 422 GLU A N 1
ATOM 3277 C CA . GLU A 1 422 ? -27.720 -0.009 -9.276 1.00 90.88 422 GLU A CA 1
ATOM 3278 C C . GLU A 1 422 ? -26.763 0.715 -10.231 1.00 90.88 422 GLU A C 1
ATOM 3280 O O . GLU A 1 422 ? -27.180 1.563 -11.021 1.00 90.88 422 GLU A O 1
ATOM 3285 N N . LEU A 1 423 ? -25.486 0.323 -10.232 1.00 92.50 423 LEU A N 1
ATOM 3286 C CA . LEU A 1 423 ? -24.462 0.950 -11.069 1.00 92.50 423 LEU A CA 1
ATOM 3287 C C . LEU A 1 423 ? -24.647 0.636 -12.563 1.00 92.50 423 LEU A C 1
ATOM 3289 O O . LEU A 1 423 ? -24.352 1.476 -13.415 1.00 92.50 423 LEU A O 1
ATOM 3293 N N . ARG A 1 424 ? -25.187 -0.540 -12.914 1.00 94.06 424 ARG A N 1
ATOM 3294 C CA . ARG A 1 424 ? -25.602 -0.836 -14.297 1.00 94.06 424 ARG A CA 1
ATOM 3295 C C . ARG A 1 424 ? -26.735 0.072 -14.756 1.00 94.06 424 ARG A C 1
ATOM 3297 O O . ARG A 1 424 ? -26.704 0.511 -15.905 1.00 94.06 424 ARG A O 1
ATOM 3304 N N . GLY A 1 425 ? -27.688 0.380 -13.878 1.00 90.88 425 GLY A N 1
ATOM 3305 C CA . GLY A 1 425 ? -28.755 1.343 -14.153 1.00 90.88 425 GLY A CA 1
ATOM 3306 C C . GLY A 1 425 ? -28.207 2.725 -14.521 1.00 90.88 425 GLY A C 1
ATOM 3307 O O . GLY A 1 425 ? -28.677 3.335 -15.480 1.00 90.88 425 GLY A O 1
ATOM 3308 N N . ILE A 1 426 ? -27.145 3.175 -13.841 1.00 87.62 426 ILE A N 1
ATOM 3309 C CA . ILE A 1 426 ? -26.462 4.438 -14.169 1.00 87.62 426 ILE A CA 1
ATOM 3310 C C . ILE A 1 426 ? -25.830 4.367 -15.564 1.00 87.62 426 ILE A C 1
ATOM 3312 O O . ILE A 1 426 ? -26.037 5.268 -16.374 1.00 87.62 426 ILE A O 1
ATOM 3316 N N . ILE A 1 427 ? -25.122 3.283 -15.901 1.00 88.19 427 ILE A N 1
ATOM 3317 C CA . ILE A 1 427 ? -24.516 3.123 -17.237 1.00 88.19 427 ILE A CA 1
ATOM 3318 C C . ILE A 1 427 ? -25.572 3.133 -18.347 1.00 88.19 427 ILE A C 1
ATOM 3320 O O . ILE A 1 427 ? -25.346 3.731 -19.396 1.00 88.19 427 ILE A O 1
ATOM 3324 N N . GLN A 1 428 ? -26.724 2.499 -18.116 1.00 87.25 428 GLN A N 1
ATOM 3325 C CA . GLN A 1 428 ? -27.835 2.462 -19.072 1.00 87.25 428 GLN A CA 1
ATOM 3326 C C . GLN A 1 428 ? -28.493 3.833 -19.289 1.00 87.25 428 GLN A C 1
ATOM 3328 O O . GLN A 1 428 ? -29.146 4.028 -20.312 1.00 87.25 428 GLN A O 1
ATOM 3333 N N . SER A 1 429 ? -28.327 4.775 -18.354 1.00 83.44 429 SER A N 1
ATOM 3334 C CA . SER A 1 429 ? -28.857 6.137 -18.482 1.00 83.44 429 SER A CA 1
ATOM 3335 C C . SER A 1 429 ? -28.035 7.034 -19.420 1.00 83.44 429 SER A C 1
ATOM 3337 O O . SER A 1 429 ? -28.548 8.050 -19.889 1.00 83.44 429 SER A O 1
ATOM 3339 N N . GLY A 1 430 ? -26.786 6.660 -19.721 1.00 81.69 430 GLY A N 1
ATOM 3340 C CA . GLY A 1 430 ? -25.904 7.391 -20.632 1.00 81.69 430 GLY A CA 1
ATOM 3341 C C . GLY A 1 430 ? -25.680 6.693 -21.972 1.00 81.69 430 GLY A C 1
ATOM 3342 O O . GLY A 1 430 ? -26.219 5.626 -22.260 1.00 81.69 430 GLY A O 1
ATOM 3343 N N . THR A 1 431 ? -24.843 7.302 -22.815 1.00 78.75 431 THR A N 1
ATOM 3344 C CA . THR A 1 431 ? -24.520 6.758 -24.149 1.00 78.75 431 THR A CA 1
ATOM 3345 C C . THR A 1 431 ? -23.529 5.593 -24.100 1.00 78.75 431 THR A C 1
ATOM 3347 O O . THR A 1 431 ? -23.562 4.697 -24.945 1.00 78.75 431 THR A O 1
ATOM 3350 N N . SER A 1 432 ? -22.625 5.598 -23.118 1.00 83.75 432 SER A N 1
ATOM 3351 C CA . SER A 1 432 ? -21.673 4.521 -22.847 1.00 83.75 432 SER A CA 1
ATOM 3352 C C . SER A 1 432 ? -21.099 4.646 -21.432 1.00 83.75 432 SER A C 1
ATOM 3354 O O . SER A 1 432 ? -21.220 5.685 -20.793 1.00 83.75 432 SER A O 1
ATOM 3356 N N . HIS A 1 433 ? -20.369 3.628 -20.971 1.00 77.31 433 HIS A N 1
ATOM 3357 C CA . HIS A 1 433 ? -19.596 3.693 -19.721 1.00 77.31 433 HIS A CA 1
ATOM 3358 C C . HIS A 1 433 ? -18.454 4.733 -19.739 1.00 77.31 433 HIS A C 1
ATOM 3360 O O . HIS A 1 433 ? -17.838 4.959 -18.706 1.00 77.31 433 HIS A O 1
ATOM 3366 N N . ARG A 1 434 ? -18.148 5.333 -20.902 1.00 80.69 434 ARG A N 1
ATOM 3367 C CA . ARG A 1 434 ? -17.175 6.430 -21.070 1.00 80.69 434 ARG A CA 1
ATOM 3368 C C . ARG A 1 434 ? -17.841 7.795 -21.235 1.00 80.69 434 ARG A C 1
ATOM 3370 O O . ARG A 1 434 ? -17.172 8.772 -21.553 1.00 80.69 434 ARG A O 1
ATOM 3377 N N . ASP A 1 435 ? -19.163 7.853 -21.113 1.00 81.12 435 ASP A N 1
ATOM 3378 C CA . ASP A 1 435 ? -19.877 9.119 -21.074 1.00 81.12 435 ASP A CA 1
ATOM 3379 C C . ASP A 1 435 ? -19.430 9.886 -19.816 1.00 81.12 435 ASP A C 1
ATOM 3381 O O . ASP A 1 435 ? -19.547 9.328 -18.723 1.00 81.12 435 ASP A O 1
ATOM 3385 N N . PRO A 1 436 ? -18.934 11.133 -19.921 1.00 81.94 436 PRO A N 1
ATOM 3386 C CA . PRO A 1 436 ? -18.424 11.877 -18.768 1.00 81.94 436 PRO A CA 1
ATOM 3387 C C . PRO A 1 436 ? -19.444 12.022 -17.632 1.00 81.94 436 PRO A C 1
ATOM 3389 O O . PRO A 1 436 ? -19.064 12.104 -16.467 1.00 81.94 436 PRO A O 1
ATOM 3392 N N . SER A 1 437 ? -20.741 12.047 -17.958 1.00 77.94 437 SER A N 1
ATOM 3393 C CA . SER A 1 437 ? -21.814 12.132 -16.962 1.00 77.94 437 SER A CA 1
ATOM 3394 C C . SER A 1 437 ? -22.034 10.819 -16.201 1.00 77.94 437 SER A C 1
ATOM 3396 O O . SER A 1 437 ? -22.386 10.851 -15.022 1.00 77.94 437 SER A O 1
ATOM 3398 N N . VAL A 1 438 ? -21.785 9.677 -16.849 1.00 83.06 438 VAL A N 1
ATOM 3399 C CA . VAL A 1 438 ? -21.837 8.334 -16.249 1.00 83.06 438 VAL A CA 1
ATOM 3400 C C . VAL A 1 438 ? -20.559 8.055 -15.471 1.00 83.06 438 VAL A C 1
ATOM 3402 O O . VAL A 1 438 ? -20.625 7.609 -14.331 1.00 83.06 438 VAL A O 1
ATOM 3405 N N . GLU A 1 439 ? -19.401 8.339 -16.068 1.00 84.19 439 GLU A N 1
ATOM 3406 C CA . GLU A 1 439 ? -18.079 8.125 -15.477 1.00 84.19 439 GLU A CA 1
ATOM 3407 C C . GLU A 1 439 ? -17.985 8.780 -14.095 1.00 84.19 439 GLU A C 1
ATOM 3409 O O . GLU A 1 439 ? -17.659 8.125 -13.104 1.00 84.19 439 GLU A O 1
ATOM 3414 N N . LYS A 1 440 ? -18.385 10.052 -14.015 1.00 81.50 440 LYS A N 1
ATOM 3415 C CA . LYS A 1 440 ? -18.397 10.845 -12.783 1.00 81.50 440 LYS A CA 1
ATOM 3416 C C . LYS A 1 440 ? -19.202 10.192 -11.651 1.00 81.50 440 LYS A C 1
ATOM 3418 O O . LYS A 1 440 ? -18.781 10.247 -10.498 1.00 81.50 440 LYS A O 1
ATOM 3423 N N . GLN A 1 441 ? -20.299 9.519 -11.996 1.00 81.69 441 GLN A N 1
ATOM 3424 C CA . GLN A 1 441 ? -21.162 8.831 -11.040 1.00 81.69 441 GLN A CA 1
ATOM 3425 C C . GLN A 1 441 ? -20.641 7.440 -10.664 1.00 81.69 441 GLN A C 1
ATOM 3427 O O . GLN A 1 441 ? -20.788 7.048 -9.515 1.00 81.69 441 GLN A O 1
ATOM 3432 N N . ILE A 1 442 ? -20.030 6.678 -11.582 1.00 88.62 442 ILE A N 1
ATOM 3433 C CA . ILE A 1 442 ? -19.608 5.289 -11.304 1.00 88.62 442 ILE A CA 1
ATOM 3434 C C . ILE A 1 442 ? -18.218 5.177 -10.665 1.00 88.62 442 ILE A C 1
ATOM 3436 O O . ILE A 1 442 ? -17.990 4.265 -9.865 1.00 88.62 442 ILE A O 1
ATOM 3440 N N . LEU A 1 443 ? -17.276 6.070 -10.998 1.00 89.81 443 LEU A N 1
ATOM 3441 C CA . LEU A 1 443 ? -15.882 5.959 -10.545 1.00 89.81 443 LEU A CA 1
ATOM 3442 C C . LEU A 1 443 ? -15.740 5.920 -9.012 1.00 89.81 443 LEU A C 1
ATOM 3444 O O . LEU A 1 443 ? -15.014 5.046 -8.527 1.00 89.81 443 LEU A O 1
ATOM 3448 N N . PRO A 1 444 ? -16.459 6.751 -8.226 1.00 88.06 444 PRO A N 1
ATOM 3449 C CA . PRO A 1 444 ? -16.388 6.706 -6.763 1.00 88.06 444 PRO A CA 1
ATOM 3450 C C . PRO A 1 444 ? -16.802 5.361 -6.146 1.00 88.06 444 PRO A C 1
ATOM 3452 O O . PRO A 1 444 ? -16.445 5.079 -5.004 1.00 88.06 444 PRO A O 1
ATOM 3455 N N . PHE A 1 445 ? -17.540 4.522 -6.880 1.00 90.12 445 PHE A N 1
ATOM 3456 C CA . PHE A 1 445 ? -18.028 3.227 -6.402 1.00 90.12 445 PHE A CA 1
ATOM 3457 C C . PHE A 1 445 ? -17.210 2.035 -6.874 1.00 90.12 445 PHE A C 1
ATOM 3459 O O . PHE A 1 445 ? -17.487 0.915 -6.453 1.00 90.12 445 PHE A O 1
ATOM 3466 N N . CYS A 1 446 ? -16.222 2.237 -7.740 1.00 95.50 446 CYS A N 1
ATOM 3467 C CA . CYS A 1 446 ? -15.489 1.119 -8.317 1.00 95.50 446 CYS A CA 1
ATOM 3468 C C . CYS A 1 446 ? -14.722 0.322 -7.252 1.00 95.50 446 CYS A C 1
ATOM 3470 O O . CYS A 1 446 ? -14.816 -0.903 -7.216 1.00 95.50 446 CYS A O 1
ATOM 3472 N N . GLU A 1 447 ? -14.016 1.001 -6.343 1.00 96.31 447 GLU A N 1
ATOM 3473 C CA . GLU A 1 447 ? -13.362 0.339 -5.207 1.00 96.31 447 GLU A CA 1
ATOM 3474 C C . GLU A 1 447 ? -14.379 -0.258 -4.211 1.00 96.31 447 GLU A C 1
ATOM 3476 O O . GLU A 1 447 ? -14.263 -1.452 -3.928 1.00 96.31 447 GLU A O 1
ATOM 3481 N N . PRO A 1 448 ? -15.419 0.470 -3.745 1.00 95.19 448 PRO A N 1
ATOM 3482 C CA . PRO A 1 448 ? -16.481 -0.116 -2.922 1.00 95.19 448 PRO A CA 1
ATOM 3483 C C . PRO A 1 448 ? -17.149 -1.360 -3.523 1.00 95.19 448 PRO A C 1
ATOM 3485 O O . PRO A 1 448 ? -17.411 -2.315 -2.798 1.00 95.19 448 PRO A O 1
ATOM 3488 N N . LEU A 1 449 ? -17.390 -1.392 -4.839 1.00 97.19 449 LEU A N 1
ATOM 3489 C CA . LEU A 1 449 ? -17.949 -2.558 -5.525 1.00 97.19 449 LEU A CA 1
ATOM 3490 C C . LEU A 1 449 ? -16.987 -3.750 -5.476 1.00 97.19 449 LEU A C 1
ATOM 3492 O O . LEU A 1 449 ? -17.396 -4.863 -5.155 1.00 97.19 449 LEU A O 1
ATOM 3496 N N . MET A 1 450 ? -15.705 -3.526 -5.768 1.00 98.00 450 MET A N 1
ATOM 3497 C CA . MET A 1 450 ? -14.685 -4.575 -5.682 1.00 98.00 450 MET A CA 1
ATOM 3498 C C . MET A 1 450 ? -14.522 -5.098 -4.253 1.00 98.00 450 MET A C 1
ATOM 3500 O O . MET A 1 450 ? -14.353 -6.303 -4.051 1.00 98.00 450 MET A O 1
ATOM 3504 N N . ALA A 1 451 ? -14.623 -4.217 -3.257 1.00 97.31 451 ALA A N 1
ATOM 3505 C CA . ALA A 1 451 ? -14.626 -4.589 -1.850 1.00 97.31 451 ALA A CA 1
ATOM 3506 C C . ALA A 1 451 ? -15.878 -5.410 -1.484 1.00 97.31 451 ALA A C 1
ATOM 3508 O O . ALA A 1 451 ? -15.742 -6.462 -0.867 1.00 97.31 451 ALA A O 1
ATOM 3509 N N . ALA A 1 452 ? -17.075 -5.011 -1.931 1.00 97.56 452 ALA A N 1
ATOM 3510 C CA . ALA A 1 452 ? -18.321 -5.751 -1.701 1.00 97.56 452 ALA A CA 1
ATOM 3511 C C . ALA A 1 452 ? -18.267 -7.173 -2.284 1.00 97.56 452 ALA A C 1
ATOM 3513 O O . ALA A 1 452 ? -18.567 -8.134 -1.571 1.00 97.56 452 ALA A O 1
ATOM 3514 N N . ILE A 1 453 ? -17.788 -7.316 -3.530 1.00 98.44 453 ILE A N 1
ATOM 3515 C CA . ILE A 1 453 ? -17.539 -8.628 -4.149 1.00 98.44 453 ILE A CA 1
ATOM 3516 C C . ILE A 1 453 ? -16.588 -9.436 -3.265 1.00 98.44 453 ILE A C 1
ATOM 3518 O O . ILE A 1 453 ? -16.873 -10.579 -2.916 1.00 98.44 453 ILE A O 1
ATOM 3522 N N . THR A 1 454 ? -15.476 -8.823 -2.856 1.00 98.25 454 THR A N 1
ATOM 3523 C CA . THR A 1 454 ? -14.456 -9.463 -2.021 1.00 98.25 454 THR A CA 1
ATOM 3524 C C . THR A 1 454 ? -15.007 -9.968 -0.689 1.00 98.25 454 THR A C 1
ATOM 3526 O O . THR A 1 454 ? -14.752 -11.113 -0.328 1.00 98.25 454 THR A O 1
ATOM 3529 N N . TYR A 1 455 ? -15.774 -9.161 0.044 1.00 98.00 455 TYR A N 1
ATOM 3530 C CA . TYR A 1 455 ? -16.296 -9.559 1.354 1.00 98.00 455 TYR A CA 1
ATOM 3531 C C . TYR A 1 455 ? -17.328 -10.673 1.251 1.00 98.00 455 TYR A C 1
ATOM 3533 O O . TYR A 1 455 ? -17.347 -11.565 2.099 1.00 98.00 455 TYR A O 1
ATOM 3541 N N . ARG A 1 456 ? -18.129 -10.684 0.182 1.00 98.06 456 ARG A N 1
ATOM 3542 C CA . ARG A 1 456 ? -18.977 -11.834 -0.117 1.00 98.06 456 ARG A CA 1
ATOM 3543 C C . ARG A 1 456 ? -18.143 -13.076 -0.447 1.00 98.06 456 ARG A C 1
ATOM 3545 O O . ARG A 1 456 ? -18.454 -14.150 0.058 1.00 98.06 456 ARG A O 1
ATOM 3552 N N . MET A 1 457 ? -17.066 -12.960 -1.230 1.00 98.38 457 MET A N 1
ATOM 3553 C CA . MET A 1 457 ? -16.183 -14.108 -1.501 1.00 98.38 457 MET A CA 1
ATOM 3554 C C . MET A 1 457 ? -15.546 -14.652 -0.223 1.00 98.38 457 MET A C 1
ATOM 3556 O O . MET A 1 457 ? -15.463 -15.864 -0.043 1.00 98.38 457 MET A O 1
ATOM 3560 N N . ALA A 1 458 ? -15.119 -13.758 0.665 1.00 98.50 458 ALA A N 1
ATOM 3561 C CA . ALA A 1 458 ? -14.514 -14.128 1.930 1.00 98.50 458 ALA A CA 1
ATOM 3562 C C . ALA A 1 458 ? -15.518 -14.822 2.862 1.00 98.50 458 ALA A C 1
ATOM 3564 O O . ALA A 1 458 ? -15.170 -15.806 3.510 1.00 98.50 458 ALA A O 1
ATOM 3565 N N . TYR A 1 459 ? -16.778 -14.376 2.866 1.00 98.56 459 TYR A N 1
ATOM 3566 C CA . TYR A 1 459 ? -17.866 -15.076 3.546 1.00 98.56 459 TYR A CA 1
ATOM 3567 C C . TYR A 1 459 ? -18.080 -16.491 2.992 1.00 98.56 459 TYR A C 1
ATOM 3569 O O . TYR A 1 459 ? -18.115 -17.444 3.766 1.00 98.56 459 TYR A O 1
ATOM 3577 N N . ASP A 1 460 ? -18.170 -16.657 1.669 1.00 98.31 460 ASP A N 1
ATOM 3578 C CA . ASP A 1 460 ? -18.337 -17.983 1.059 1.00 98.31 460 ASP A CA 1
ATOM 3579 C C . ASP A 1 460 ? -17.165 -18.915 1.386 1.00 98.31 460 ASP A C 1
ATOM 3581 O O . ASP A 1 460 ? -17.388 -20.084 1.696 1.00 98.31 460 ASP A O 1
ATOM 3585 N N . ALA A 1 461 ? -15.933 -18.398 1.365 1.00 98.25 461 ALA A N 1
ATOM 3586 C CA . ALA A 1 461 ? -14.745 -19.158 1.740 1.00 98.25 461 ALA A CA 1
ATOM 3587 C C . ALA A 1 461 ? -14.785 -19.577 3.219 1.00 98.25 461 ALA A C 1
ATOM 3589 O O . ALA A 1 461 ? -14.541 -20.737 3.535 1.00 98.25 461 ALA A O 1
ATOM 3590 N N . ALA A 1 462 ? -15.168 -18.670 4.123 1.00 98.31 462 ALA A N 1
ATOM 3591 C CA . ALA A 1 462 ? -15.322 -18.974 5.546 1.00 98.31 462 ALA A CA 1
ATOM 3592 C C . ALA A 1 462 ? -16.402 -20.036 5.815 1.00 98.31 462 ALA A C 1
ATOM 3594 O O . ALA A 1 462 ? -16.219 -20.907 6.666 1.00 98.31 462 ALA A O 1
ATOM 3595 N N . MET A 1 463 ? -17.513 -19.987 5.074 1.00 97.94 463 MET A N 1
ATOM 3596 C CA . MET A 1 463 ? -18.562 -21.006 5.133 1.00 97.94 463 MET A CA 1
ATOM 3597 C C . MET A 1 463 ? -18.078 -22.353 4.575 1.00 97.94 463 MET A C 1
ATOM 3599 O O . MET A 1 463 ? -18.362 -23.397 5.167 1.00 97.94 463 MET A O 1
ATOM 3603 N N . GLY A 1 464 ? -17.328 -22.338 3.468 1.00 96.44 464 GLY A N 1
ATOM 3604 C CA . GLY A 1 464 ? -16.723 -23.527 2.860 1.00 96.44 464 GLY A CA 1
ATOM 3605 C C . GLY A 1 464 ? -15.733 -24.230 3.790 1.00 96.44 464 GLY A C 1
ATOM 3606 O O . GLY A 1 464 ? -15.799 -25.451 3.947 1.00 96.44 464 GLY A O 1
ATOM 3607 N N . ASP A 1 465 ? -14.904 -23.449 4.484 1.00 96.69 465 ASP A N 1
ATOM 3608 C CA . ASP A 1 465 ? -13.941 -23.922 5.487 1.00 96.69 465 ASP A CA 1
ATOM 3609 C C . ASP A 1 465 ? -14.585 -24.252 6.845 1.00 96.69 465 ASP A C 1
ATOM 3611 O O . ASP A 1 465 ? -13.906 -24.740 7.749 1.00 96.69 465 ASP A O 1
ATOM 3615 N N . ARG A 1 466 ? -15.901 -24.037 6.992 1.00 97.06 466 ARG A N 1
ATOM 3616 C CA . ARG A 1 466 ? -16.677 -24.311 8.213 1.00 97.06 466 ARG A CA 1
ATOM 3617 C C . ARG A 1 466 ? -16.104 -23.613 9.450 1.00 97.06 466 ARG A C 1
ATOM 3619 O O . ARG A 1 466 ? -16.023 -24.216 10.522 1.00 97.06 466 ARG A O 1
ATOM 3626 N N . LEU A 1 467 ? -15.713 -22.346 9.301 1.00 97.44 467 LEU A N 1
ATOM 3627 C CA . LEU A 1 467 ? -15.281 -21.531 10.437 1.00 97.44 467 LEU A CA 1
ATOM 3628 C C . LEU A 1 467 ? -16.403 -21.399 11.480 1.00 97.44 467 LEU A C 1
ATOM 3630 O O . LEU A 1 467 ? -17.589 -21.503 11.161 1.00 97.44 467 LEU A O 1
ATOM 3634 N N . ASP A 1 468 ? -16.017 -21.154 12.736 1.00 97.19 468 ASP A N 1
ATOM 3635 C CA . ASP A 1 468 ? -16.956 -20.903 13.834 1.00 97.19 468 ASP A CA 1
ATOM 3636 C C . ASP A 1 468 ? -17.950 -19.798 13.434 1.00 97.19 468 ASP A C 1
ATOM 3638 O O . ASP A 1 468 ? -17.553 -18.709 13.005 1.00 97.19 468 ASP A O 1
ATOM 3642 N N . SER A 1 469 ? -19.251 -20.065 13.579 1.00 96.81 469 SER A N 1
ATOM 3643 C CA . SER A 1 469 ? -20.299 -19.134 13.153 1.00 96.81 469 SER A CA 1
ATOM 3644 C C . SER A 1 469 ? -20.182 -17.773 13.836 1.00 96.81 469 SER A C 1
ATOM 3646 O O . SER A 1 469 ? -20.516 -16.762 13.233 1.00 96.81 469 SER A O 1
ATOM 3648 N N . ARG A 1 470 ? -19.639 -17.715 15.058 1.00 97.44 470 ARG A N 1
ATOM 3649 C CA . ARG A 1 470 ? -19.430 -16.464 15.799 1.00 97.44 470 ARG A CA 1
ATOM 3650 C C . ARG A 1 470 ? -18.353 -15.589 15.155 1.00 97.44 470 ARG A C 1
ATOM 3652 O O . ARG A 1 470 ? -18.475 -14.366 15.159 1.00 97.44 470 ARG A O 1
ATOM 3659 N N . ILE A 1 471 ? -17.315 -16.204 14.579 1.00 98.31 471 ILE A N 1
ATOM 3660 C CA . ILE A 1 471 ? -16.281 -15.504 13.799 1.00 98.31 471 ILE A CA 1
ATOM 3661 C C . ILE A 1 471 ? -16.899 -14.944 12.520 1.00 98.31 471 ILE A C 1
ATOM 3663 O O . ILE A 1 471 ? -16.684 -13.779 12.184 1.00 98.31 471 ILE A O 1
ATOM 3667 N N . ILE A 1 472 ? -17.719 -15.751 11.846 1.00 98.44 472 ILE A N 1
ATOM 3668 C CA . ILE A 1 472 ? -18.432 -15.346 10.632 1.00 98.44 472 ILE A CA 1
ATOM 3669 C C . ILE A 1 472 ? -19.393 -14.185 10.927 1.00 98.44 472 ILE A C 1
ATOM 3671 O O . ILE A 1 472 ? -19.389 -13.195 10.199 1.00 98.44 472 ILE A O 1
ATOM 3675 N N . ASP A 1 473 ? -20.161 -14.249 12.015 1.00 98.31 473 ASP A N 1
ATOM 3676 C CA . ASP A 1 473 ? -21.090 -13.190 12.422 1.00 98.31 473 ASP A CA 1
ATOM 3677 C C . ASP A 1 473 ? -20.359 -11.873 12.714 1.00 98.31 473 ASP A C 1
ATOM 3679 O O . ASP A 1 473 ? -20.803 -10.801 12.290 1.00 98.31 473 ASP A O 1
ATOM 3683 N N . MET A 1 474 ? -19.204 -11.943 13.384 1.00 98.25 474 MET A N 1
ATOM 3684 C CA . MET A 1 474 ? -18.370 -10.772 13.657 1.00 98.25 474 MET A CA 1
ATOM 3685 C C . MET A 1 474 ? -17.792 -10.173 12.370 1.00 98.25 474 MET A C 1
ATOM 3687 O O . MET A 1 474 ? -17.802 -8.952 12.189 1.00 98.25 474 MET A O 1
ATOM 3691 N N . PHE A 1 475 ? -17.343 -11.023 11.444 1.00 98.50 475 PHE A N 1
ATOM 3692 C CA . PHE A 1 475 ? -16.884 -10.599 10.125 1.00 98.50 475 PHE A CA 1
ATOM 3693 C C . PHE A 1 475 ? -17.998 -9.904 9.333 1.00 98.50 475 PHE A C 1
ATOM 3695 O O . PHE A 1 475 ? -17.795 -8.792 8.839 1.00 98.50 475 PHE A O 1
ATOM 3702 N N . VAL A 1 476 ? -19.191 -10.503 9.271 1.00 98.25 476 VAL A N 1
ATOM 3703 C CA . VAL A 1 476 ? -20.365 -9.935 8.592 1.00 98.25 476 VAL A CA 1
ATOM 3704 C C . VAL A 1 476 ? -20.742 -8.587 9.209 1.00 98.25 476 VAL A C 1
ATOM 3706 O O . VAL A 1 476 ? -20.948 -7.622 8.474 1.00 98.25 476 VAL A O 1
ATOM 3709 N N . ALA A 1 477 ? -20.766 -8.473 10.540 1.00 97.25 477 ALA A N 1
ATOM 3710 C CA . ALA A 1 477 ? -21.021 -7.200 11.214 1.00 97.25 477 ALA A CA 1
ATOM 3711 C C . ALA A 1 477 ? -19.975 -6.129 10.849 1.00 97.25 477 ALA A C 1
ATOM 3713 O O . ALA A 1 477 ? -20.327 -4.964 10.651 1.00 97.25 477 ALA A O 1
ATOM 3714 N N . SER A 1 478 ? -18.705 -6.520 10.699 1.00 96.44 478 SER A N 1
ATOM 3715 C CA . SER A 1 478 ? -17.643 -5.608 10.263 1.00 96.44 478 SER A CA 1
ATOM 3716 C C . SER A 1 478 ? -17.806 -5.146 8.810 1.00 96.44 478 SER A C 1
ATOM 3718 O O . SER A 1 478 ? -17.602 -3.969 8.525 1.00 96.44 478 SER A O 1
ATOM 3720 N N . ALA A 1 479 ? -18.246 -6.028 7.905 1.00 96.25 479 ALA A N 1
ATOM 3721 C CA . ALA A 1 479 ? -18.503 -5.692 6.505 1.00 96.25 479 ALA A CA 1
ATOM 3722 C C . ALA A 1 479 ? -19.731 -4.777 6.348 1.00 96.25 479 ALA A C 1
ATOM 3724 O O . ALA A 1 479 ? -19.708 -3.837 5.555 1.00 96.25 479 ALA A O 1
ATOM 3725 N N . VAL A 1 480 ? -20.778 -4.987 7.157 1.00 95.75 480 VAL A N 1
ATOM 3726 C CA . VAL A 1 480 ? -21.980 -4.133 7.181 1.00 95.75 480 VAL A CA 1
ATOM 3727 C C . VAL A 1 480 ? -21.641 -2.673 7.506 1.00 95.75 480 VAL A C 1
ATOM 3729 O O . VAL A 1 480 ? -22.231 -1.759 6.927 1.00 95.75 480 VAL A O 1
ATOM 3732 N N . LYS A 1 481 ? -20.646 -2.436 8.372 1.00 91.75 481 LYS A N 1
ATOM 3733 C CA . LYS A 1 481 ? -20.181 -1.091 8.755 1.00 91.75 481 LYS A CA 1
ATOM 3734 C C . LYS A 1 481 ? -19.606 -0.285 7.578 1.00 91.75 481 LYS A C 1
ATOM 3736 O O . LYS A 1 481 ? -19.511 0.934 7.688 1.00 91.75 481 LYS A O 1
ATOM 3741 N N . LEU A 1 482 ? -19.236 -0.931 6.470 1.00 91.81 482 LEU A N 1
ATOM 3742 C CA . LEU A 1 482 ? -18.608 -0.278 5.315 1.00 91.81 482 LEU A CA 1
ATOM 3743 C C . LEU A 1 482 ? -19.615 0.371 4.353 1.00 91.81 482 LEU A C 1
ATOM 3745 O O . LEU A 1 482 ? -19.238 1.270 3.608 1.00 91.81 482 LEU A O 1
ATOM 3749 N N . ASP A 1 483 ? -20.890 -0.029 4.390 1.00 93.38 483 ASP A N 1
ATOM 3750 C CA . ASP A 1 483 ? -21.966 0.628 3.628 1.00 93.38 483 ASP A CA 1
ATOM 3751 C C . ASP A 1 483 ? -23.275 0.704 4.441 1.00 93.38 483 ASP A C 1
ATOM 3753 O O . ASP A 1 483 ? -24.320 0.172 4.046 1.00 93.38 483 ASP A O 1
ATOM 3757 N N . PRO A 1 484 ? -23.254 1.343 5.624 1.00 93.19 484 PRO A N 1
ATOM 3758 C CA . PRO A 1 484 ? -24.330 1.195 6.595 1.00 93.19 484 PRO A CA 1
ATOM 3759 C C . PRO A 1 484 ? -25.627 1.881 6.125 1.00 93.19 484 PRO A C 1
ATOM 3761 O O . PRO A 1 484 ? -26.717 1.484 6.544 1.00 93.19 484 PRO A O 1
ATOM 3764 N N . ALA A 1 485 ? -25.543 2.860 5.212 1.00 92.88 485 ALA A N 1
ATOM 3765 C CA . ALA A 1 485 ? -26.707 3.460 4.557 1.00 92.88 485 ALA A CA 1
ATOM 3766 C C . ALA A 1 485 ? -27.426 2.477 3.632 1.00 92.88 485 ALA A C 1
ATOM 3768 O O . ALA A 1 485 ? -28.656 2.411 3.661 1.00 92.88 485 ALA A O 1
ATOM 3769 N N . TRP A 1 486 ? -26.686 1.676 2.858 1.00 93.56 486 TRP A N 1
ATOM 3770 C CA . TRP A 1 486 ? -27.300 0.656 2.016 1.00 93.56 486 TRP A CA 1
ATOM 3771 C C . TRP A 1 486 ? -28.016 -0.402 2.860 1.00 93.56 486 TRP A C 1
ATOM 3773 O O . TRP A 1 486 ? -29.176 -0.728 2.597 1.00 93.56 486 TRP A O 1
ATOM 3783 N N . TYR A 1 487 ? -27.371 -0.899 3.921 1.00 95.00 487 TYR A N 1
ATOM 3784 C CA . TYR A 1 487 ? -27.977 -1.908 4.797 1.00 95.00 487 TYR A CA 1
ATOM 3785 C C . TYR A 1 487 ? -29.222 -1.384 5.524 1.00 95.00 487 TYR A C 1
ATOM 3787 O O . TYR A 1 487 ? -30.176 -2.140 5.717 1.00 95.00 487 TYR A O 1
ATOM 3795 N N . ALA A 1 488 ? -29.255 -0.094 5.865 1.00 93.06 488 ALA A N 1
ATOM 3796 C CA . ALA A 1 488 ? -30.438 0.553 6.421 1.00 93.06 488 ALA A CA 1
ATOM 3797 C C . ALA A 1 488 ? -31.571 0.688 5.389 1.00 93.06 488 ALA A C 1
ATOM 3799 O O . ALA A 1 488 ? -32.703 0.293 5.666 1.00 93.06 488 ALA A O 1
ATOM 3800 N N . GLU A 1 489 ? -31.272 1.215 4.198 1.00 91.62 489 GLU A N 1
ATOM 3801 C CA . GLU A 1 489 ? -32.275 1.553 3.182 1.00 91.62 489 GLU A CA 1
ATOM 3802 C C . GLU A 1 489 ? -32.806 0.324 2.425 1.00 91.62 489 GLU A C 1
ATOM 3804 O O . GLU A 1 489 ? -34.012 0.191 2.219 1.00 91.62 489 GLU A O 1
ATOM 3809 N N . LYS A 1 490 ? -31.910 -0.568 1.989 1.00 90.81 490 LYS A N 1
ATOM 3810 C CA . LYS A 1 490 ? -32.217 -1.721 1.121 1.00 90.81 490 LYS A CA 1
ATOM 3811 C C . LYS A 1 490 ? -32.078 -3.054 1.843 1.00 90.81 490 LYS A C 1
ATOM 3813 O O . LYS A 1 490 ? -32.835 -3.985 1.571 1.00 90.81 490 LYS A O 1
ATOM 3818 N N . GLY A 1 491 ? -31.138 -3.143 2.783 1.00 89.50 491 GLY A N 1
ATOM 3819 C CA . GLY A 1 491 ? -30.925 -4.347 3.587 1.00 89.50 491 GLY A CA 1
ATOM 3820 C C . GLY A 1 491 ? -32.015 -4.593 4.637 1.00 89.50 491 GLY A C 1
ATOM 3821 O O . GLY A 1 491 ? -32.153 -5.719 5.113 1.00 89.50 491 GLY A O 1
ATOM 3822 N N . GLY A 1 492 ? -32.802 -3.573 5.001 1.00 90.56 492 GLY A N 1
ATOM 3823 C CA . GLY A 1 492 ? -33.798 -3.671 6.074 1.00 90.56 492 GLY A CA 1
ATOM 3824 C C . GLY A 1 492 ? -33.168 -3.870 7.458 1.00 90.56 492 GLY A C 1
ATOM 3825 O O . GLY A 1 492 ? -33.797 -4.435 8.356 1.00 90.56 492 GLY A O 1
ATOM 3826 N N . ILE A 1 493 ? -31.914 -3.441 7.629 1.00 94.00 493 ILE A N 1
ATOM 3827 C CA . ILE A 1 493 ? -31.147 -3.533 8.872 1.00 94.00 493 ILE A CA 1
ATOM 3828 C C . ILE A 1 493 ? -30.899 -2.108 9.374 1.00 94.00 493 ILE A C 1
ATOM 3830 O O . ILE A 1 493 ? -29.909 -1.490 8.981 1.00 94.00 493 ILE A O 1
ATOM 3834 N N . PRO A 1 494 ? -31.769 -1.565 10.244 1.00 91.38 494 PRO A N 1
ATOM 3835 C CA . PRO A 1 494 ? -31.591 -0.214 10.756 1.00 91.38 494 PRO A CA 1
ATOM 3836 C C . PRO A 1 494 ? -30.260 -0.056 11.495 1.00 91.38 494 PRO A C 1
ATOM 3838 O O . PRO A 1 494 ? -29.784 -1.013 12.106 1.00 91.38 494 PRO A O 1
ATOM 3841 N N . ARG A 1 495 ? -29.703 1.153 11.542 1.00 88.38 495 ARG A N 1
ATOM 3842 C CA . ARG A 1 495 ? -28.448 1.523 12.207 1.00 88.38 495 ARG A CA 1
ATOM 3843 C C . ARG A 1 495 ? -28.332 0.913 13.598 1.00 88.38 495 ARG A C 1
ATOM 3845 O O . ARG A 1 495 ? -27.297 0.355 13.950 1.00 88.38 495 ARG A O 1
ATOM 3852 N N . MET A 1 496 ? -29.406 0.974 14.387 1.00 85.69 496 MET A N 1
ATOM 3853 C CA . MET A 1 496 ? -29.383 0.399 15.731 1.00 85.69 496 MET A CA 1
ATOM 3854 C C . MET A 1 496 ? -29.264 -1.123 15.741 1.00 85.69 496 MET A C 1
ATOM 3856 O O . MET A 1 496 ? -28.607 -1.674 16.618 1.00 85.69 496 MET A O 1
ATOM 3860 N N . LYS A 1 497 ? -29.862 -1.801 14.760 1.00 91.56 497 LYS A N 1
ATOM 3861 C CA . LYS A 1 497 ? -29.710 -3.244 14.580 1.00 91.56 497 LYS A CA 1
ATOM 3862 C C . LYS A 1 497 ? -28.305 -3.593 14.088 1.00 91.56 497 LYS A C 1
ATOM 3864 O O . LYS A 1 497 ? -27.755 -4.580 14.552 1.00 91.56 497 LYS A O 1
ATOM 3869 N N . GLN A 1 498 ? -27.698 -2.772 13.228 1.00 92.94 498 GLN A N 1
ATOM 3870 C CA . GLN A 1 498 ? -26.303 -2.954 12.803 1.00 92.94 498 GLN A CA 1
ATOM 3871 C C . GLN A 1 498 ? -25.344 -2.887 14.005 1.00 92.94 498 GLN A C 1
ATOM 3873 O O . GLN A 1 498 ? -24.520 -3.780 14.188 1.00 92.94 498 GLN A O 1
ATOM 3878 N N . ALA A 1 499 ? -25.511 -1.891 14.885 1.00 88.00 499 ALA A N 1
ATOM 3879 C CA . ALA A 1 499 ? -24.734 -1.790 16.124 1.00 88.00 499 ALA A CA 1
ATOM 3880 C C . ALA A 1 499 ? -24.957 -3.002 17.053 1.00 88.00 499 ALA A C 1
ATOM 3882 O O . ALA A 1 499 ? -24.001 -3.549 17.597 1.00 88.00 499 ALA A O 1
ATOM 3883 N N . GLN A 1 500 ? -26.205 -3.467 17.186 1.00 89.38 500 GLN A N 1
ATOM 3884 C CA . GLN A 1 500 ? -26.539 -4.665 17.967 1.00 89.38 500 GLN A CA 1
ATOM 3885 C C . GLN A 1 500 ? -25.932 -5.945 17.386 1.00 89.38 500 GLN A C 1
ATOM 3887 O O . GLN A 1 500 ? -25.525 -6.807 18.154 1.00 89.38 500 GLN A O 1
ATOM 3892 N N . MET A 1 501 ? -25.863 -6.084 16.058 1.00 93.81 501 MET A N 1
ATOM 3893 C CA . MET A 1 501 ? -25.208 -7.226 15.409 1.00 93.81 501 MET A CA 1
ATOM 3894 C C . MET A 1 501 ? -23.730 -7.289 15.793 1.00 93.81 501 MET A C 1
ATOM 3896 O O . MET A 1 501 ? -23.250 -8.345 16.194 1.00 93.81 501 MET A O 1
ATOM 3900 N N . GLN A 1 502 ? -23.032 -6.151 15.733 1.00 92.25 502 GLN A N 1
ATOM 3901 C CA . GLN A 1 502 ? -21.624 -6.069 16.117 1.00 92.25 502 GLN A CA 1
ATOM 3902 C C . GLN A 1 502 ? -21.421 -6.363 17.607 1.00 92.25 502 GLN A C 1
ATOM 3904 O O . GLN A 1 502 ? -20.549 -7.150 17.968 1.00 92.25 502 GLN A O 1
ATOM 3909 N N . GLU A 1 503 ? -22.237 -5.764 18.476 1.00 88.44 503 GLU A N 1
ATOM 3910 C CA . GLU A 1 503 ? -22.160 -5.995 19.919 1.00 88.44 503 GLU A CA 1
ATOM 3911 C C . GLU A 1 503 ? -22.445 -7.461 20.275 1.00 88.44 503 GLU A C 1
ATOM 3913 O O . GLU A 1 503 ? -21.713 -8.052 21.068 1.00 88.44 503 GLU A O 1
ATOM 3918 N N . ALA A 1 504 ? -23.481 -8.062 19.683 1.00 92.19 504 ALA A N 1
ATOM 3919 C CA . ALA A 1 504 ? -23.868 -9.445 19.938 1.00 92.19 504 ALA A CA 1
ATOM 3920 C C . ALA A 1 504 ? -22.783 -10.430 19.485 1.00 92.19 504 ALA A C 1
ATOM 3922 O O . ALA A 1 504 ? -22.416 -11.316 20.258 1.00 92.19 504 ALA A O 1
ATOM 3923 N N . ALA A 1 505 ? -22.231 -10.244 18.282 1.00 95.75 505 ALA A N 1
ATOM 3924 C CA . ALA A 1 505 ? -21.142 -11.072 17.772 1.00 95.75 505 ALA A CA 1
ATOM 3925 C C . ALA A 1 505 ? -19.880 -10.944 18.642 1.00 95.75 505 ALA A C 1
ATOM 3927 O O . ALA A 1 505 ? -19.296 -11.948 19.049 1.00 95.75 505 ALA A O 1
ATOM 3928 N N . ALA A 1 506 ? -19.511 -9.718 19.026 1.00 94.81 506 ALA A N 1
ATOM 3929 C CA . ALA A 1 506 ? -18.375 -9.485 19.910 1.00 94.81 506 ALA A CA 1
ATOM 3930 C C . ALA A 1 506 ? -18.588 -10.115 21.298 1.00 94.81 506 ALA A C 1
ATOM 3932 O O . ALA A 1 506 ? -17.702 -10.788 21.821 1.00 94.81 506 ALA A O 1
ATOM 3933 N N . CYS A 1 507 ? -19.779 -9.966 21.885 1.00 93.31 507 CYS A N 1
ATOM 3934 C CA . CYS A 1 507 ? -20.118 -10.583 23.168 1.00 93.31 507 CYS A CA 1
ATOM 3935 C C . CYS A 1 507 ? -20.077 -12.119 23.112 1.00 93.31 507 CYS A C 1
ATOM 3937 O O . CYS A 1 507 ? -19.693 -12.743 24.098 1.00 93.31 507 CYS A O 1
ATOM 3939 N N . ALA A 1 508 ? -20.452 -12.724 21.981 1.00 95.62 508 ALA A N 1
ATOM 3940 C CA . ALA A 1 508 ? -20.406 -14.174 21.788 1.00 95.62 508 ALA A CA 1
ATOM 3941 C C . ALA A 1 508 ? -18.973 -14.722 21.656 1.00 95.62 508 ALA A C 1
ATOM 3943 O O . ALA A 1 508 ? -18.724 -15.872 22.022 1.00 95.62 508 ALA A O 1
ATOM 3944 N N . LEU A 1 509 ? -18.040 -13.913 21.142 1.00 95.44 509 LEU A N 1
ATOM 3945 C CA . LEU A 1 509 ? -16.633 -14.287 20.972 1.00 95.44 509 LEU A CA 1
ATOM 3946 C C . LEU A 1 509 ? -15.763 -13.990 22.198 1.00 95.44 509 LEU A C 1
ATOM 3948 O O . LEU A 1 509 ? -14.799 -14.709 22.446 1.00 95.44 509 LEU A O 1
ATOM 3952 N N . LEU A 1 510 ? -16.078 -12.934 22.955 1.00 94.81 510 LEU A N 1
ATOM 3953 C CA . LEU A 1 510 ? -15.228 -12.423 24.035 1.00 94.81 510 LEU A CA 1
ATOM 3954 C C . LEU A 1 510 ? -14.771 -13.487 25.059 1.00 94.81 510 LEU A C 1
ATOM 3956 O O . LEU A 1 510 ? -13.589 -13.455 25.410 1.00 94.81 510 LEU A O 1
ATOM 3960 N N . PRO A 1 511 ? -15.621 -14.429 25.528 1.00 95.62 511 PRO A N 1
ATOM 3961 C CA . PRO A 1 511 ? -15.195 -15.460 26.481 1.00 95.62 511 PRO A CA 1
ATOM 3962 C C . PRO A 1 511 ? -14.068 -16.358 25.953 1.00 95.62 511 PRO A C 1
ATOM 3964 O O . PRO A 1 511 ? -13.178 -16.730 26.715 1.00 95.62 511 PRO A O 1
ATOM 3967 N N . ASP A 1 512 ? -14.070 -16.632 24.647 1.00 96.25 512 ASP A N 1
ATOM 3968 C CA . ASP A 1 512 ? -13.137 -17.544 23.979 1.00 96.25 512 ASP A CA 1
ATOM 3969 C C . ASP A 1 512 ? -12.023 -16.805 23.221 1.00 96.25 512 ASP A C 1
ATOM 3971 O O . ASP A 1 512 ? -11.229 -17.429 22.516 1.00 96.25 512 ASP A O 1
ATOM 3975 N N . LEU A 1 513 ? -11.904 -15.480 23.402 1.00 95.31 513 LEU A N 1
ATOM 3976 C CA . LEU A 1 513 ? -10.835 -14.666 22.815 1.00 95.31 513 LEU A CA 1
ATOM 3977 C C . LEU A 1 513 ? -9.437 -15.315 22.923 1.00 95.31 513 LEU A C 1
ATOM 3979 O O . LEU A 1 513 ? -8.757 -15.332 21.902 1.00 95.31 513 LEU A O 1
ATOM 3983 N N . PRO A 1 514 ? -8.979 -15.865 24.074 1.00 95.94 514 PRO A N 1
ATOM 3984 C CA . PRO A 1 514 ? -7.649 -16.475 24.123 1.00 95.94 514 PRO A CA 1
ATOM 3985 C C . PRO A 1 514 ? -7.478 -17.653 23.149 1.00 95.94 514 PRO A C 1
ATOM 3987 O O . PRO A 1 514 ? -6.417 -17.777 22.548 1.00 95.94 514 PRO A O 1
ATOM 3990 N N . SER A 1 515 ? -8.519 -18.466 22.933 1.00 96.81 515 SER A N 1
ATOM 3991 C CA . SER A 1 515 ? -8.466 -19.569 21.964 1.00 96.81 515 SER A CA 1
ATOM 3992 C C . SER A 1 515 ? -8.388 -19.051 20.526 1.00 96.81 515 SER A C 1
ATOM 3994 O O . SER A 1 515 ? -7.608 -19.559 19.724 1.00 96.81 515 SER A O 1
ATOM 3996 N N . PHE A 1 516 ? -9.139 -17.999 20.191 1.00 96.44 516 PHE A N 1
ATOM 3997 C CA . PHE A 1 516 ? -9.065 -17.397 18.857 1.00 96.44 516 PHE A CA 1
ATOM 3998 C C . PHE A 1 516 ? -7.739 -16.672 18.600 1.00 96.44 516 PHE A C 1
ATOM 4000 O O . PHE A 1 516 ? -7.260 -16.669 17.470 1.00 96.44 516 PHE A O 1
ATOM 4007 N N . VAL A 1 517 ? -7.122 -16.085 19.631 1.00 96.12 517 VAL A N 1
ATOM 4008 C CA . VAL A 1 517 ? -5.781 -15.486 19.534 1.00 96.12 517 VAL A CA 1
ATOM 4009 C C . VAL A 1 517 ? -4.716 -16.561 19.299 1.00 96.12 517 VAL A C 1
ATOM 4011 O O . VAL A 1 517 ? -3.804 -16.341 18.507 1.00 96.12 517 VAL A O 1
ATOM 4014 N N . GLU A 1 518 ? -4.847 -17.740 19.912 1.00 96.00 518 GLU A N 1
ATOM 4015 C CA . GLU A 1 518 ? -3.957 -18.882 19.660 1.00 96.00 518 GLU A CA 1
ATOM 4016 C C . GLU A 1 518 ? -4.049 -19.378 18.207 1.00 96.00 518 GLU A C 1
ATOM 4018 O O . GLU A 1 518 ? -3.022 -19.637 17.581 1.00 96.00 518 GLU A O 1
ATOM 4023 N N . GLN A 1 519 ? -5.255 -19.395 17.622 1.00 95.75 519 GLN A N 1
ATOM 4024 C CA . GLN A 1 519 ? -5.471 -19.735 16.205 1.00 95.75 519 GLN A CA 1
ATOM 4025 C C . GLN A 1 519 ? -4.802 -18.761 15.222 1.00 95.75 519 GLN A C 1
ATOM 4027 O O . GLN A 1 519 ? -4.656 -19.091 14.045 1.00 95.75 519 GLN A O 1
ATOM 4032 N N . LEU A 1 520 ? -4.380 -17.571 15.669 1.00 95.81 520 LEU A N 1
ATOM 4033 C CA . LEU A 1 520 ? -3.585 -16.674 14.831 1.00 95.81 520 LEU A CA 1
ATOM 4034 C C . LEU A 1 520 ? -2.163 -17.207 14.607 1.00 95.81 520 LEU A C 1
ATOM 4036 O O . LEU A 1 520 ? -1.505 -16.736 13.689 1.00 95.81 520 LEU A O 1
ATOM 4040 N N . GLU A 1 521 ? -1.653 -18.127 15.431 1.00 95.56 521 GLU A N 1
ATOM 4041 C CA . GLU A 1 521 ? -0.295 -18.686 15.297 1.00 95.56 521 GLU A CA 1
ATOM 4042 C C . GLU A 1 521 ? 0.812 -17.613 15.147 1.00 95.56 521 GLU A C 1
ATOM 4044 O O . GLU A 1 521 ? 1.818 -17.822 14.471 1.00 95.56 521 GLU A O 1
ATOM 4049 N N . ALA A 1 522 ? 0.614 -16.434 15.752 1.00 96.00 522 ALA A N 1
ATOM 4050 C CA . ALA A 1 522 ? 1.452 -15.251 15.531 1.00 96.00 522 ALA A CA 1
ATOM 4051 C C . ALA A 1 522 ? 2.472 -14.991 16.651 1.00 96.00 522 ALA A C 1
ATOM 4053 O O . ALA A 1 522 ? 3.329 -14.122 16.504 1.00 96.00 522 ALA A O 1
ATOM 4054 N N . LYS A 1 523 ? 2.380 -15.721 17.772 1.00 95.50 523 LYS A N 1
ATOM 4055 C CA . LYS A 1 523 ? 3.149 -15.474 19.004 1.00 95.50 523 LYS A CA 1
ATOM 4056 C C . LYS A 1 523 ? 4.655 -15.359 18.752 1.00 95.50 523 LYS A C 1
ATOM 4058 O O . LYS A 1 523 ? 5.285 -14.416 19.224 1.00 95.50 523 LYS A O 1
ATOM 4063 N N . ASP A 1 524 ? 5.211 -16.272 17.965 1.00 95.81 524 ASP A N 1
ATOM 4064 C CA . ASP A 1 524 ? 6.650 -16.329 17.703 1.00 95.81 524 ASP A CA 1
ATOM 4065 C C . ASP A 1 524 ? 7.125 -15.230 16.738 1.00 95.81 524 ASP A C 1
ATOM 4067 O O . ASP A 1 524 ? 8.322 -15.034 16.577 1.00 95.81 524 ASP A O 1
ATOM 4071 N N . TYR A 1 525 ? 6.226 -14.439 16.154 1.00 96.94 525 TYR A N 1
ATOM 4072 C CA . TYR A 1 525 ? 6.556 -13.318 15.262 1.00 96.94 525 TYR A CA 1
ATOM 4073 C C . TYR A 1 525 ? 6.474 -11.958 15.957 1.00 96.94 525 TYR A C 1
ATOM 4075 O O . TYR A 1 525 ? 6.729 -10.915 15.345 1.00 96.94 525 TYR A O 1
ATOM 4083 N N . ILE A 1 526 ? 6.105 -11.948 17.240 1.00 95.81 526 ILE A N 1
ATOM 4084 C CA . ILE A 1 526 ? 5.957 -10.714 18.000 1.00 95.81 526 ILE A CA 1
ATOM 4085 C C . ILE A 1 526 ? 7.302 -10.301 18.585 1.00 95.81 526 ILE A C 1
ATOM 4087 O O . ILE A 1 526 ? 7.919 -11.037 19.353 1.00 95.81 526 ILE A O 1
ATOM 4091 N N . THR A 1 527 ? 7.743 -9.099 18.235 1.00 93.31 527 THR A N 1
ATOM 4092 C CA . THR A 1 527 ? 8.874 -8.381 18.838 1.00 93.31 527 THR A CA 1
ATOM 4093 C C . THR A 1 527 ? 8.432 -7.160 19.633 1.00 93.31 527 THR A C 1
ATOM 4095 O O . THR A 1 527 ? 9.276 -6.500 20.241 1.00 93.31 527 THR A O 1
ATOM 4098 N N . ALA A 1 528 ? 7.135 -6.848 19.638 1.00 92.62 528 ALA A N 1
ATOM 4099 C CA . ALA A 1 528 ? 6.560 -5.738 20.378 1.00 92.62 528 ALA A CA 1
ATOM 4100 C C . ALA A 1 528 ? 6.664 -5.964 21.899 1.00 92.62 528 ALA A C 1
ATOM 4102 O O . ALA A 1 528 ? 5.863 -6.720 22.445 1.00 92.62 528 ALA A O 1
ATOM 4103 N N . PRO A 1 529 ? 7.568 -5.278 22.625 1.00 89.00 529 PRO A N 1
ATOM 4104 C CA . PRO A 1 529 ? 7.772 -5.536 24.052 1.00 89.00 529 PRO A CA 1
ATOM 4105 C C . PRO A 1 529 ? 6.546 -5.172 24.896 1.00 89.00 529 PRO A C 1
ATOM 4107 O O . PRO A 1 529 ? 6.405 -5.627 26.026 1.00 89.00 529 PRO A O 1
ATOM 4110 N N . MET A 1 530 ? 5.620 -4.362 24.367 1.00 87.56 530 MET A N 1
ATOM 4111 C CA . MET A 1 530 ? 4.411 -3.965 25.087 1.00 87.56 530 MET A CA 1
ATOM 4112 C C . MET A 1 530 ? 3.432 -5.114 25.367 1.00 87.56 530 MET A C 1
ATOM 4114 O O . MET A 1 530 ? 2.451 -4.900 26.079 1.00 87.56 530 MET A O 1
ATOM 4118 N N . ILE A 1 531 ? 3.639 -6.323 24.844 1.00 89.25 531 ILE A N 1
ATOM 4119 C CA . ILE A 1 531 ? 2.782 -7.463 25.195 1.00 89.25 531 ILE A CA 1
ATOM 4120 C C . ILE A 1 531 ? 3.166 -8.098 26.541 1.00 89.25 531 ILE A C 1
ATOM 4122 O O . ILE A 1 531 ? 2.357 -8.822 27.111 1.00 89.25 531 ILE A O 1
ATOM 4126 N N . SER A 1 532 ? 4.335 -7.763 27.106 1.00 86.25 532 SER A N 1
ATOM 4127 C CA . SER A 1 532 ? 4.831 -8.296 28.381 1.00 86.25 532 SER A CA 1
ATOM 4128 C C . SER A 1 532 ? 5.413 -7.196 29.275 1.00 86.25 532 SER A C 1
ATOM 4130 O O . SER A 1 532 ? 6.139 -6.318 28.823 1.00 86.25 532 SER A O 1
ATOM 4132 N N . ASN A 1 533 ? 5.120 -7.237 30.581 1.00 78.56 533 ASN A N 1
ATOM 4133 C CA . ASN A 1 533 ? 5.753 -6.312 31.534 1.00 78.56 533 ASN A CA 1
ATOM 4134 C C . ASN A 1 533 ? 7.263 -6.559 31.641 1.00 78.56 533 ASN A C 1
ATOM 4136 O O . ASN A 1 533 ? 8.027 -5.615 31.800 1.00 78.56 533 ASN A O 1
ATOM 4140 N N . GLU A 1 534 ? 7.679 -7.822 31.574 1.00 84.44 534 GLU A N 1
ATOM 4141 C CA . GLU A 1 534 ? 9.082 -8.219 31.672 1.00 84.44 534 GLU A CA 1
ATOM 4142 C C . GLU A 1 534 ? 9.875 -7.719 30.463 1.00 84.44 534 GLU A C 1
ATOM 4144 O O . GLU A 1 534 ? 10.885 -7.039 30.632 1.00 84.44 534 GLU A O 1
ATOM 4149 N N . GLU A 1 535 ? 9.369 -7.959 29.250 1.00 82.94 535 GLU A N 1
ATOM 4150 C CA . GLU A 1 535 ? 10.018 -7.507 28.013 1.00 82.94 535 GLU A CA 1
ATOM 4151 C C . GLU A 1 535 ? 10.054 -5.981 27.921 1.00 82.94 535 GLU A C 1
ATOM 4153 O O . GLU A 1 535 ? 11.088 -5.406 27.578 1.00 82.94 535 GLU A O 1
ATOM 4158 N N . TRP A 1 536 ? 8.952 -5.309 28.280 1.00 81.19 536 TRP A N 1
ATOM 4159 C CA . TRP A 1 536 ? 8.899 -3.850 28.352 1.00 81.19 536 TRP A CA 1
ATOM 4160 C C . TRP A 1 536 ? 9.955 -3.282 29.305 1.00 81.19 536 TRP A C 1
ATOM 4162 O O . TRP A 1 536 ? 10.685 -2.356 28.946 1.00 81.19 536 TRP A O 1
ATOM 4172 N N . ASN A 1 537 ? 10.078 -3.856 30.503 1.00 77.75 537 ASN A N 1
ATOM 4173 C CA . ASN A 1 537 ? 11.064 -3.416 31.487 1.00 77.75 537 ASN A CA 1
ATOM 4174 C C . ASN A 1 537 ? 12.503 -3.717 31.041 1.00 77.75 537 ASN A C 1
ATOM 4176 O O . ASN A 1 537 ? 13.387 -2.891 31.267 1.00 77.75 537 ASN A O 1
ATOM 4180 N N . GLY A 1 538 ? 12.739 -4.855 30.382 1.00 75.12 538 GLY A N 1
ATOM 4181 C CA . GLY A 1 538 ? 14.050 -5.226 29.847 1.00 75.12 538 GLY A CA 1
ATOM 4182 C C . GLY A 1 538 ? 14.524 -4.280 28.743 1.00 75.12 538 GLY A C 1
ATOM 4183 O O . GLY A 1 538 ? 15.646 -3.783 28.795 1.00 75.12 538 GLY A O 1
ATOM 4184 N N . VAL A 1 539 ? 13.649 -3.966 27.782 1.00 72.75 539 VAL A N 1
ATOM 4185 C CA . VAL A 1 539 ? 13.929 -2.973 26.732 1.00 72.75 539 VAL A CA 1
ATOM 4186 C C . VAL A 1 539 ? 14.224 -1.607 27.337 1.00 72.75 539 VAL A C 1
ATOM 4188 O O . VAL A 1 539 ? 15.182 -0.949 26.936 1.00 72.75 539 VAL A O 1
ATOM 4191 N N . ARG A 1 540 ? 13.427 -1.194 28.326 1.00 66.81 540 ARG A N 1
ATOM 4192 C CA . ARG A 1 540 ? 13.620 0.084 29.005 1.00 66.81 540 ARG A CA 1
ATOM 4193 C C . ARG A 1 540 ? 14.992 0.183 29.674 1.00 66.81 540 ARG A C 1
ATOM 4195 O O . ARG A 1 540 ? 15.650 1.203 29.527 1.00 66.81 540 ARG A O 1
ATOM 4202 N N . ALA A 1 541 ? 15.436 -0.861 30.374 1.00 66.88 541 ALA A N 1
ATOM 4203 C CA . ALA A 1 541 ? 16.736 -0.866 31.050 1.00 66.88 541 ALA A CA 1
ATOM 4204 C C . ALA A 1 541 ? 17.927 -0.649 30.092 1.00 66.88 541 ALA A C 1
ATOM 4206 O O . ALA A 1 541 ? 18.998 -0.245 30.535 1.00 66.88 541 ALA A O 1
ATOM 4207 N N . GLY A 1 542 ? 17.743 -0.910 28.792 1.00 61.56 542 GLY A N 1
ATOM 4208 C CA . GLY A 1 542 ? 18.735 -0.654 27.746 1.00 61.56 542 GLY A CA 1
ATOM 4209 C C . GLY A 1 542 ? 18.630 0.716 27.064 1.00 61.56 542 GLY A C 1
ATOM 4210 O O . GLY A 1 542 ? 19.441 1.002 26.183 1.00 61.56 542 GLY A O 1
ATOM 4211 N N . LEU A 1 543 ? 17.650 1.555 27.417 1.00 64.94 543 LEU A N 1
ATOM 4212 C CA . LEU A 1 543 ? 17.537 2.910 26.873 1.00 64.94 543 LEU A CA 1
ATOM 4213 C C . LEU A 1 543 ? 18.639 3.814 27.435 1.00 64.94 543 LEU A C 1
ATOM 4215 O O . LEU A 1 543 ? 19.075 3.677 28.576 1.00 64.94 543 LEU A O 1
ATOM 4219 N N . LEU A 1 544 ? 19.086 4.772 26.623 1.00 57.12 544 LEU A N 1
ATOM 4220 C CA . LEU A 1 544 ? 20.095 5.742 27.037 1.00 57.12 544 LEU A CA 1
ATOM 4221 C C . LEU A 1 544 ? 19.483 6.786 27.973 1.00 57.12 544 LEU A C 1
ATOM 4223 O O . LEU A 1 544 ? 18.607 7.557 27.568 1.00 57.12 544 LEU A O 1
ATOM 4227 N N . LEU A 1 545 ? 20.005 6.831 29.197 1.00 54.28 545 LEU A N 1
ATOM 4228 C CA . LEU A 1 545 ? 19.767 7.894 30.163 1.00 54.28 545 LEU A CA 1
ATOM 4229 C C . LEU A 1 545 ? 20.633 9.107 29.778 1.00 54.28 545 LEU A C 1
ATOM 4231 O O . LEU A 1 545 ? 21.862 9.015 29.734 1.00 54.28 545 LEU A O 1
ATOM 4235 N N . LEU A 1 546 ? 20.012 10.239 29.441 1.00 52.78 546 LEU A N 1
ATOM 4236 C CA . LEU A 1 546 ? 20.742 11.471 29.140 1.00 52.78 546 LEU A CA 1
ATOM 4237 C C . LEU A 1 546 ? 21.017 12.240 30.435 1.00 52.78 546 LEU A C 1
ATOM 4239 O O . LEU A 1 546 ? 20.176 13.021 30.873 1.00 52.78 546 LEU A O 1
ATOM 4243 N N . GLU A 1 547 ? 22.201 12.046 31.018 1.00 47.12 547 GLU A N 1
ATOM 4244 C CA . GLU A 1 547 ? 22.643 12.812 32.195 1.00 47.12 547 GLU A CA 1
ATOM 4245 C C . GLU A 1 547 ? 23.561 13.993 31.847 1.00 47.12 547 GLU A C 1
ATOM 4247 O O . GLU A 1 547 ? 23.543 14.987 32.562 1.00 47.12 547 GLU A O 1
ATOM 4252 N N . GLU A 1 548 ? 24.297 13.979 30.726 1.00 41.19 548 GLU A N 1
ATOM 4253 C CA . GLU A 1 548 ? 25.132 15.121 30.323 1.00 41.19 548 GLU A CA 1
ATOM 4254 C C . GLU A 1 548 ? 25.561 15.074 28.839 1.00 41.19 548 GLU A C 1
ATOM 4256 O O . GLU A 1 548 ? 25.945 14.035 28.306 1.00 41.19 548 GLU A O 1
ATOM 4261 N N . ARG A 1 549 ? 25.563 16.255 28.198 1.00 38.41 549 ARG A N 1
ATOM 4262 C CA . ARG A 1 549 ? 26.119 16.599 26.866 1.00 38.41 549 ARG A CA 1
ATOM 4263 C C . ARG A 1 549 ? 25.511 15.921 25.621 1.00 38.41 549 ARG A C 1
ATOM 4265 O O . ARG A 1 549 ? 26.166 15.121 24.956 1.00 38.41 549 ARG A O 1
ATOM 4272 N N . SER A 1 550 ? 24.387 16.454 25.131 1.00 36.78 550 SER A N 1
ATOM 4273 C CA . SER A 1 550 ? 24.071 16.472 23.688 1.00 36.78 550 SER A CA 1
ATOM 4274 C C . SER A 1 550 ? 24.386 17.854 23.084 1.00 36.78 550 SER A C 1
ATOM 4276 O O . SER A 1 550 ? 23.558 18.759 23.033 1.00 36.78 550 SER A O 1
ATOM 4278 N N . ARG A 1 551 ? 25.613 18.058 22.583 1.00 40.19 551 ARG A N 1
ATOM 4279 C CA . ARG A 1 551 ? 25.913 19.211 21.707 1.00 40.19 551 ARG A CA 1
ATOM 4280 C C . ARG A 1 551 ? 25.308 18.960 20.326 1.00 40.19 551 ARG A C 1
ATOM 4282 O O . ARG A 1 551 ? 26.007 18.421 19.473 1.00 40.19 551 ARG A O 1
ATOM 4289 N N . ILE A 1 552 ? 24.057 19.352 20.066 1.00 40.22 552 ILE A N 1
ATOM 4290 C CA . ILE A 1 552 ? 23.546 19.361 18.685 1.00 40.22 552 ILE A CA 1
ATOM 4291 C C . ILE A 1 552 ? 22.754 20.640 18.342 1.00 40.22 552 ILE A C 1
ATOM 4293 O O . ILE A 1 552 ? 21.729 20.951 18.930 1.00 40.22 552 ILE A O 1
ATOM 4297 N N . SER A 1 553 ? 23.289 21.344 17.332 1.00 38.16 553 SER A N 1
ATOM 4298 C CA . SER A 1 553 ? 22.735 22.396 16.458 1.00 38.16 553 SER A CA 1
ATOM 4299 C C . SER A 1 553 ? 22.158 23.690 17.066 1.00 38.16 553 SER A C 1
ATOM 4301 O O . SER A 1 553 ? 21.028 24.086 16.785 1.00 38.16 553 SER A O 1
ATOM 4303 N N . TYR A 1 554 ? 23.029 24.437 17.744 1.00 38.16 554 TYR A N 1
ATOM 4304 C CA . TYR A 1 554 ? 22.856 25.828 18.196 1.00 38.16 554 TYR A CA 1
ATOM 4305 C C . TYR A 1 554 ? 22.685 26.869 17.055 1.00 38.16 554 TYR A C 1
ATOM 4307 O O . TYR A 1 554 ? 22.195 27.970 17.285 1.00 38.16 554 TYR A O 1
ATOM 4315 N N . GLU A 1 555 ? 23.044 26.540 15.809 1.00 38.66 555 GLU A N 1
ATOM 4316 C CA . GLU A 1 555 ? 23.219 27.512 14.708 1.00 38.66 555 GLU A CA 1
ATOM 4317 C C . GLU A 1 555 ? 21.933 28.236 14.253 1.00 38.66 555 GLU A C 1
ATOM 4319 O O . GLU A 1 555 ? 21.967 29.430 13.962 1.00 38.66 555 GLU A O 1
ATOM 4324 N N . ARG A 1 556 ? 20.769 27.567 14.236 1.00 37.62 556 ARG A N 1
ATOM 4325 C CA . ARG A 1 556 ? 19.508 28.194 13.774 1.00 37.62 556 ARG A CA 1
ATOM 4326 C C . ARG A 1 556 ? 18.931 29.195 14.771 1.00 37.62 556 ARG A C 1
ATOM 4328 O O . ARG A 1 556 ? 18.381 30.215 14.373 1.00 37.62 556 ARG A O 1
ATOM 4335 N N . ILE A 1 557 ? 19.068 28.910 16.061 1.00 42.06 557 ILE A N 1
ATOM 4336 C CA . ILE A 1 557 ? 18.592 29.792 17.131 1.00 42.06 557 ILE A CA 1
ATOM 4337 C C . ILE A 1 557 ? 19.560 30.952 17.292 1.00 42.06 557 ILE A C 1
ATOM 4339 O O . ILE A 1 557 ? 19.115 32.080 17.440 1.00 42.06 557 ILE A O 1
ATOM 4343 N N . LYS A 1 558 ? 20.870 30.707 17.151 1.00 41.25 558 LYS A N 1
ATOM 4344 C CA . LYS A 1 558 ? 21.879 31.766 17.080 1.00 41.25 558 LYS A CA 1
ATOM 4345 C C . LYS A 1 558 ? 21.582 32.744 15.948 1.00 41.25 558 LYS A C 1
ATOM 4347 O O . LYS A 1 558 ? 21.665 33.940 16.180 1.00 41.25 558 LYS A O 1
ATOM 4352 N N . ALA A 1 559 ? 21.158 32.255 14.779 1.00 41.38 559 ALA A N 1
ATOM 4353 C CA . ALA A 1 559 ? 20.736 33.113 13.676 1.00 41.38 559 ALA A CA 1
ATOM 4354 C C . ALA A 1 559 ? 19.522 33.982 14.047 1.00 41.38 559 ALA A C 1
ATOM 4356 O O . ALA A 1 559 ? 19.537 35.162 13.738 1.00 41.38 559 ALA A O 1
ATOM 4357 N N . VAL A 1 560 ? 18.517 33.455 14.761 1.00 40.94 560 VAL A N 1
ATOM 4358 C CA . VAL A 1 560 ? 17.357 34.240 15.242 1.00 40.94 560 VAL A CA 1
ATOM 4359 C C . VAL A 1 560 ? 17.751 35.220 16.356 1.00 40.94 560 VAL A C 1
ATOM 4361 O O . VAL A 1 560 ? 17.385 36.389 16.297 1.00 40.94 560 VAL A O 1
ATOM 4364 N N . ILE A 1 561 ? 18.540 34.780 17.338 1.00 44.62 561 ILE A N 1
ATOM 4365 C CA . ILE A 1 561 ? 19.064 35.612 18.431 1.00 44.62 561 ILE A CA 1
ATOM 4366 C C . ILE A 1 561 ? 19.935 36.746 17.875 1.00 44.62 561 ILE A C 1
ATOM 4368 O O . ILE A 1 561 ? 19.834 37.869 18.352 1.00 44.62 561 ILE A O 1
ATOM 4372 N N . GLN A 1 562 ? 20.739 36.484 16.839 1.00 45.91 562 GLN A N 1
ATOM 4373 C CA . GLN A 1 562 ? 21.556 37.490 16.154 1.00 45.91 562 GLN A CA 1
ATOM 4374 C C . GLN A 1 562 ? 20.729 38.405 15.246 1.00 45.91 562 GLN A C 1
ATOM 4376 O O . GLN A 1 562 ? 21.006 39.599 15.207 1.00 45.91 562 GLN A O 1
ATOM 4381 N N . LEU A 1 563 ? 19.706 37.888 14.550 1.00 42.47 563 LEU A N 1
ATOM 4382 C CA . LEU A 1 563 ? 18.823 38.707 13.706 1.00 42.47 563 LEU A CA 1
ATOM 4383 C C . LEU A 1 563 ? 18.059 39.756 14.528 1.00 42.47 563 LEU A C 1
ATOM 4385 O O . LEU A 1 563 ? 17.769 40.835 14.020 1.00 42.47 563 LEU A O 1
ATOM 4389 N N . TYR A 1 564 ? 17.729 39.424 15.781 1.00 43.91 564 TYR A N 1
ATOM 4390 C CA . TYR A 1 564 ? 16.916 40.254 16.676 1.00 43.91 564 TYR A CA 1
ATOM 4391 C C . TYR A 1 564 ? 17.673 40.795 17.901 1.00 43.91 564 TYR A C 1
ATOM 4393 O O . TYR A 1 564 ? 17.071 41.463 18.736 1.00 43.91 564 TYR A O 1
ATOM 4401 N N . ASN A 1 565 ? 18.982 40.545 17.993 1.00 42.84 565 ASN A N 1
ATOM 4402 C CA . ASN A 1 565 ? 19.894 41.058 19.020 1.00 42.84 565 ASN A CA 1
ATOM 4403 C C . ASN A 1 565 ? 19.435 40.821 20.480 1.00 42.84 565 ASN A C 1
ATOM 4405 O O . ASN A 1 565 ? 19.523 41.719 21.315 1.00 42.84 565 ASN A O 1
ATOM 4409 N N . LEU A 1 566 ? 18.921 39.623 20.778 1.00 46.44 566 LEU A N 1
ATOM 4410 C CA . LEU A 1 566 ? 18.356 39.268 22.091 1.00 46.44 566 LEU A CA 1
ATOM 4411 C C . LEU A 1 566 ? 19.460 38.878 23.092 1.00 46.44 566 LEU A C 1
ATOM 4413 O O . LEU A 1 566 ? 20.341 38.082 22.755 1.00 46.44 566 LEU A O 1
ATOM 4417 N N . THR A 1 567 ? 19.408 39.387 24.327 1.00 46.84 567 THR A N 1
ATOM 4418 C CA . THR A 1 567 ? 20.326 38.995 25.415 1.00 46.84 567 THR A CA 1
ATOM 4419 C C . THR A 1 567 ? 19.785 37.813 26.235 1.00 46.84 567 THR A C 1
ATOM 4421 O O . THR A 1 567 ? 18.616 37.442 26.132 1.00 46.84 567 THR A O 1
ATOM 4424 N N . ALA A 1 568 ? 20.634 37.185 27.059 1.00 40.41 568 ALA A N 1
ATOM 4425 C CA . ALA A 1 568 ? 20.210 36.103 27.957 1.00 40.41 568 ALA A CA 1
ATOM 4426 C C . ALA A 1 568 ? 19.195 36.583 29.014 1.00 40.41 568 ALA A C 1
ATOM 4428 O O . ALA A 1 568 ? 18.259 35.851 29.337 1.00 40.41 568 ALA A O 1
ATOM 4429 N N . ASP A 1 569 ? 19.340 37.825 29.485 1.00 43.28 569 ASP A N 1
ATOM 4430 C CA . ASP A 1 569 ? 18.408 38.448 30.426 1.00 43.28 569 ASP A CA 1
ATOM 4431 C C . ASP A 1 569 ? 17.055 38.751 29.760 1.00 43.28 569 ASP A C 1
ATOM 4433 O O . ASP A 1 569 ? 16.021 38.520 30.380 1.00 43.28 569 ASP A O 1
ATOM 4437 N N . ASP A 1 570 ? 17.031 39.128 28.472 1.00 43.16 570 ASP A N 1
ATOM 4438 C CA . ASP A 1 570 ? 15.778 39.309 27.715 1.00 43.16 570 ASP A CA 1
ATOM 4439 C C . ASP A 1 570 ? 14.978 38.002 27.602 1.00 43.16 570 ASP A C 1
ATOM 4441 O O . ASP A 1 570 ? 13.750 38.010 27.672 1.00 43.16 570 ASP A O 1
ATOM 4445 N N . ILE A 1 571 ? 15.658 36.861 27.444 1.00 42.53 571 ILE A N 1
ATOM 4446 C CA . ILE A 1 571 ? 15.016 35.539 27.369 1.00 42.53 571 ILE A CA 1
ATOM 4447 C C . ILE A 1 571 ? 14.442 35.139 28.738 1.00 42.53 571 ILE A C 1
ATOM 4449 O O . ILE A 1 571 ? 13.327 34.619 28.796 1.00 42.53 571 ILE A O 1
ATOM 4453 N N . LEU A 1 572 ? 15.168 35.415 29.827 1.00 39.50 572 LEU A N 1
ATOM 4454 C CA . LEU A 1 572 ? 14.749 35.137 31.208 1.00 39.50 572 LEU A CA 1
ATOM 4455 C C . LEU A 1 572 ? 13.606 36.052 31.688 1.00 39.50 572 LEU A C 1
ATOM 4457 O O . LEU A 1 572 ? 12.658 35.602 32.345 1.00 39.50 572 LEU A O 1
ATOM 4461 N N . GLU A 1 573 ? 13.657 37.339 31.348 1.00 41.44 573 GLU A N 1
ATOM 4462 C CA . 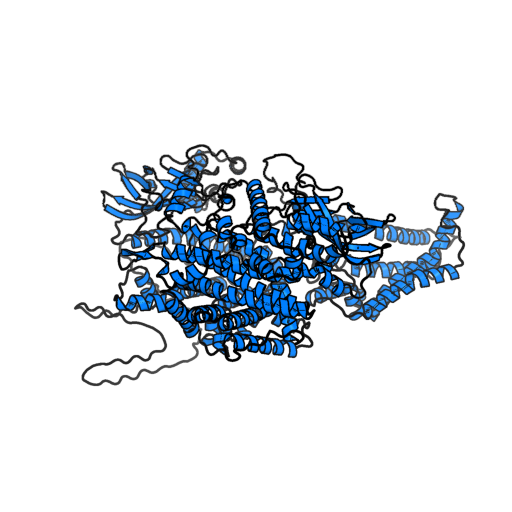GLU A 1 573 ? 12.579 38.285 31.637 1.00 41.44 573 GLU A CA 1
ATOM 4463 C C . GLU A 1 573 ? 11.328 37.937 30.815 1.00 41.44 573 GLU A C 1
ATOM 4465 O O . GLU A 1 573 ? 10.211 37.912 31.339 1.00 41.44 573 GLU A O 1
ATOM 4470 N N . ALA A 1 574 ? 11.504 37.542 29.553 1.00 40.03 574 ALA A N 1
ATOM 4471 C CA . ALA A 1 574 ? 10.396 37.145 28.700 1.00 40.03 574 ALA A CA 1
ATOM 4472 C C . ALA A 1 574 ? 9.763 35.792 29.073 1.00 40.03 574 ALA A C 1
ATOM 4474 O O . ALA A 1 574 ? 8.559 35.616 28.883 1.00 40.03 574 ALA A O 1
ATOM 4475 N N . SER A 1 575 ? 10.519 34.847 29.644 1.00 36.97 575 SER A N 1
ATOM 4476 C CA . SER A 1 575 ? 9.976 33.576 30.147 1.00 36.97 575 SER A CA 1
ATOM 4477 C C . SER A 1 575 ? 9.232 33.729 31.477 1.00 36.97 575 SER A C 1
ATOM 4479 O O . SER A 1 575 ? 8.256 33.021 31.719 1.00 36.97 575 SER A O 1
ATOM 4481 N N . SER A 1 576 ? 9.640 34.674 32.330 1.00 36.50 576 SER A N 1
ATOM 4482 C CA . SER A 1 576 ? 8.948 34.967 33.598 1.00 36.50 576 SER A CA 1
ATOM 4483 C C . SER A 1 576 ? 7.677 35.807 33.412 1.00 36.50 576 SER A C 1
ATOM 4485 O O . SER A 1 576 ? 6.722 35.645 34.171 1.00 36.50 576 SER A O 1
ATOM 4487 N N . ARG A 1 577 ? 7.622 36.638 32.362 1.00 40.06 577 ARG A N 1
ATOM 4488 C CA . ARG A 1 577 ? 6.461 37.468 31.981 1.00 40.06 577 ARG A CA 1
ATOM 4489 C C . ARG A 1 577 ? 5.724 36.954 30.742 1.00 40.06 577 ARG A C 1
ATOM 4491 O O . ARG A 1 577 ? 4.972 37.701 30.118 1.00 40.06 577 ARG A O 1
ATOM 4498 N N . TYR A 1 578 ? 5.918 35.680 30.397 1.00 40.84 578 TYR A N 1
ATOM 4499 C CA . TYR A 1 578 ? 5.429 35.047 29.165 1.00 40.84 578 TYR A CA 1
ATOM 4500 C C . TYR A 1 578 ? 3.960 35.373 28.858 1.00 40.84 578 TYR A C 1
ATOM 4502 O O . TYR A 1 578 ? 3.624 35.755 27.740 1.00 40.84 578 TYR A O 1
ATOM 4510 N N . TRP A 1 579 ? 3.098 35.310 29.877 1.00 39.75 579 TRP A N 1
ATOM 4511 C CA . TRP A 1 579 ? 1.666 35.595 29.760 1.00 39.75 579 TRP A CA 1
ATOM 4512 C C . TRP A 1 579 ? 1.329 37.084 29.616 1.00 39.75 579 TRP A C 1
ATOM 4514 O O . TRP A 1 579 ? 0.368 37.415 28.933 1.00 39.75 579 TRP A O 1
ATOM 4524 N N . GLU A 1 580 ? 2.108 37.993 30.202 1.00 40.03 580 GLU A N 1
ATOM 4525 C CA . GLU A 1 580 ? 1.901 39.439 30.032 1.00 40.03 580 GLU A CA 1
ATOM 4526 C C . GLU A 1 580 ? 2.342 39.901 28.638 1.00 40.03 580 GLU A C 1
ATOM 4528 O O . GLU A 1 580 ? 1.684 40.736 28.026 1.00 40.03 580 GLU A O 1
ATOM 4533 N N . LEU A 1 581 ? 3.427 39.324 28.111 1.00 37.84 581 LEU A N 1
ATOM 4534 C CA . LEU A 1 581 ? 4.021 39.701 26.827 1.00 37.84 581 LEU A CA 1
ATOM 4535 C C . LEU A 1 581 ? 3.294 39.099 25.617 1.00 37.84 581 LEU A C 1
ATOM 4537 O O . LEU A 1 581 ? 3.283 39.723 24.559 1.00 37.84 581 LEU A O 1
ATOM 4541 N N . LEU A 1 582 ? 2.648 37.932 25.754 1.00 38.66 582 LEU A N 1
ATOM 4542 C CA . LEU A 1 582 ? 1.845 37.337 24.674 1.00 38.66 582 LEU A CA 1
ATOM 4543 C C . LEU A 1 582 ? 0.596 38.169 24.332 1.00 38.66 582 LEU A C 1
ATOM 4545 O O . LEU A 1 582 ? 0.113 38.103 23.201 1.00 38.66 582 LEU A O 1
ATOM 4549 N N . TYR A 1 583 ? 0.093 38.933 25.308 1.00 39.31 583 TYR A N 1
ATOM 4550 C CA . TYR A 1 583 ? -1.133 39.733 25.222 1.00 39.31 583 TYR A CA 1
ATOM 4551 C C . TYR A 1 583 ? -0.891 41.245 25.377 1.00 39.31 583 TYR A C 1
ATOM 4553 O O . TYR A 1 583 ? -1.854 42.011 25.408 1.00 39.31 583 TYR A O 1
ATOM 4561 N N . ALA A 1 584 ? 0.369 41.692 25.451 1.00 38.31 584 ALA A N 1
ATOM 4562 C CA . ALA A 1 584 ? 0.723 43.108 25.492 1.00 38.31 584 ALA A CA 1
ATOM 4563 C C . ALA A 1 584 ? 0.505 43.750 24.105 1.00 38.31 584 ALA A C 1
ATOM 4565 O O . ALA A 1 584 ? 1.232 43.417 23.164 1.00 38.31 584 ALA A O 1
ATOM 4566 N N . PRO A 1 585 ? -0.432 44.706 23.950 1.00 40.22 585 PRO A N 1
ATOM 4567 C CA . PRO A 1 585 ? -0.725 45.327 22.653 1.00 40.22 585 PRO A CA 1
ATOM 4568 C C . PRO A 1 585 ? 0.450 46.125 22.068 1.00 40.22 585 PRO A C 1
ATOM 4570 O O . PRO A 1 585 ? 0.471 46.413 20.875 1.00 40.22 585 PRO A O 1
ATOM 4573 N N . GLU A 1 586 ? 1.415 46.505 22.907 1.00 38.12 586 GLU A N 1
ATOM 4574 C CA . GLU A 1 586 ? 2.431 47.508 22.578 1.00 38.12 586 GLU A CA 1
ATOM 4575 C C . GLU A 1 586 ? 3.747 46.924 22.022 1.00 38.12 586 GLU A C 1
ATOM 4577 O O . GLU A 1 586 ? 4.599 47.686 21.570 1.00 38.12 586 GLU A O 1
ATOM 4582 N N . ARG A 1 587 ? 3.932 45.588 22.025 1.00 38.66 587 ARG A N 1
ATOM 4583 C CA . ARG A 1 587 ? 5.173 44.894 21.583 1.00 38.66 587 ARG A CA 1
ATOM 4584 C C . ARG A 1 587 ? 4.893 43.590 20.788 1.00 38.66 587 ARG A C 1
ATOM 4586 O O . ARG A 1 587 ? 5.255 42.496 21.232 1.00 38.66 587 ARG A O 1
ATOM 4593 N N . PRO A 1 588 ? 4.215 43.658 19.624 1.00 45.03 588 PRO A N 1
ATOM 4594 C CA . PRO A 1 588 ? 3.806 42.480 18.837 1.00 45.03 588 PRO A CA 1
ATOM 4595 C C . PRO A 1 588 ? 4.976 41.678 18.230 1.00 45.03 588 PRO A C 1
ATOM 4597 O O . PRO A 1 588 ? 4.841 40.493 17.918 1.00 45.03 588 PRO A O 1
ATOM 4600 N N . ASP A 1 589 ? 6.136 42.307 18.083 1.00 42.41 589 ASP A N 1
ATOM 4601 C CA . ASP A 1 589 ? 7.411 41.728 17.664 1.00 42.41 589 ASP A CA 1
ATOM 4602 C C . ASP A 1 589 ? 7.961 40.715 18.684 1.00 42.41 589 ASP A C 1
ATOM 4604 O O . ASP A 1 589 ? 8.331 39.598 18.312 1.00 42.41 589 ASP A O 1
ATOM 4608 N N . VAL A 1 590 ? 7.915 41.048 19.977 1.00 38.97 590 VAL A N 1
ATOM 4609 C CA . VAL A 1 590 ? 8.393 40.183 21.071 1.00 38.97 590 VAL A CA 1
ATOM 4610 C C . VAL A 1 590 ? 7.510 38.940 21.233 1.00 38.97 590 VAL A C 1
ATOM 4612 O O . VAL A 1 590 ? 8.024 37.829 21.373 1.00 38.97 590 VAL A O 1
ATOM 4615 N N . ALA A 1 591 ? 6.185 39.077 21.118 1.00 42.62 591 ALA A N 1
ATOM 4616 C CA . ALA A 1 591 ? 5.257 37.943 21.154 1.00 42.62 591 ALA A CA 1
ATOM 4617 C C . ALA A 1 591 ? 5.488 36.957 19.990 1.00 42.62 591 ALA A C 1
ATOM 4619 O O . ALA A 1 591 ? 5.401 35.740 20.166 1.00 42.62 591 ALA A O 1
ATOM 4620 N N . LYS A 1 592 ? 5.828 37.463 18.795 1.00 42.12 592 LYS A N 1
ATOM 4621 C CA . LYS A 1 592 ? 6.130 36.649 17.603 1.00 42.12 592 LYS A CA 1
ATOM 4622 C C . LYS A 1 592 ? 7.451 35.881 17.748 1.00 42.12 592 LYS A C 1
ATOM 4624 O O . LYS A 1 592 ? 7.564 34.761 17.252 1.00 42.12 592 LYS A O 1
ATOM 4629 N N . ILE A 1 593 ? 8.422 36.462 18.454 1.00 40.75 593 ILE A N 1
ATOM 4630 C CA . ILE A 1 593 ? 9.717 35.854 18.790 1.00 40.75 593 ILE A CA 1
ATOM 4631 C C . ILE A 1 593 ? 9.555 34.794 19.889 1.00 40.75 593 ILE A C 1
ATOM 4633 O O . ILE A 1 593 ? 10.024 33.671 19.721 1.00 40.75 593 ILE A O 1
ATOM 4637 N N . LEU A 1 594 ? 8.822 35.084 20.969 1.00 42.47 594 LEU A N 1
ATOM 4638 C CA . LEU A 1 594 ? 8.577 34.125 22.056 1.00 42.47 594 LEU A CA 1
ATOM 4639 C C . LEU A 1 594 ? 7.824 32.880 21.582 1.00 42.47 594 LEU A C 1
ATOM 4641 O O . LEU A 1 594 ? 8.169 31.769 21.977 1.00 42.47 594 LEU A O 1
ATOM 4645 N N . LYS A 1 595 ? 6.871 33.050 20.655 1.00 45.12 595 LYS A N 1
ATOM 4646 C CA . LYS A 1 595 ? 6.176 31.948 19.965 1.00 45.12 595 LYS A CA 1
ATOM 4647 C C . LYS A 1 595 ? 7.106 31.060 19.125 1.00 45.12 595 LYS A C 1
ATOM 4649 O O . LYS A 1 595 ? 6.734 29.934 18.812 1.00 45.12 595 LYS A O 1
ATOM 4654 N N . ARG A 1 596 ? 8.287 31.555 18.736 1.00 38.59 596 ARG A N 1
ATOM 4655 C CA . ARG A 1 596 ? 9.290 30.825 17.937 1.00 38.59 596 ARG A CA 1
ATOM 4656 C C . ARG A 1 596 ? 10.423 30.225 18.778 1.00 38.59 596 ARG A C 1
ATOM 4658 O O . ARG A 1 596 ? 11.068 29.296 18.303 1.00 38.59 596 ARG A O 1
ATOM 4665 N N . VAL A 1 597 ? 10.676 30.753 19.979 1.00 36.50 597 VAL A N 1
ATOM 4666 C CA . VAL A 1 597 ? 11.849 30.409 20.810 1.00 36.50 597 VAL A CA 1
ATOM 4667 C C . VAL A 1 597 ? 11.492 29.554 22.033 1.00 36.50 597 VAL A C 1
ATOM 4669 O O . VAL A 1 597 ? 12.330 28.774 22.466 1.00 36.50 597 VAL A O 1
ATOM 4672 N N . LEU A 1 598 ? 10.271 29.629 22.577 1.00 39.62 598 LEU A N 1
ATOM 4673 C CA . LEU A 1 598 ? 9.851 28.813 23.726 1.00 39.62 598 LEU A CA 1
ATOM 4674 C C . LEU A 1 598 ? 8.914 27.680 23.286 1.00 39.62 598 LEU A C 1
ATOM 4676 O O . LEU A 1 598 ? 7.801 27.924 22.822 1.00 39.62 598 LEU A O 1
ATOM 4680 N N . SER A 1 599 ? 9.345 26.430 23.472 1.00 42.16 599 SER A N 1
ATOM 4681 C CA . SER A 1 599 ? 8.482 25.253 23.319 1.00 42.16 599 SER A CA 1
ATOM 4682 C C . SER A 1 599 ? 7.755 24.980 24.639 1.00 42.16 599 SER A C 1
ATOM 4684 O O . SER A 1 599 ? 8.297 24.287 25.498 1.00 42.16 599 SER A O 1
ATOM 4686 N N . GLY A 1 600 ? 6.534 25.495 24.800 1.00 44.47 600 GLY A N 1
ATOM 4687 C CA . GLY A 1 600 ? 5.652 25.121 25.913 1.00 44.47 600 GLY A CA 1
ATOM 4688 C C . GLY A 1 600 ? 5.077 23.710 25.731 1.00 44.47 600 GLY A C 1
ATOM 4689 O O . GLY A 1 600 ? 4.534 23.405 24.670 1.00 44.47 600 GLY A O 1
ATOM 4690 N N . GLN A 1 601 ? 5.207 22.844 26.742 1.00 55.84 601 GLN A N 1
ATOM 4691 C CA . GLN A 1 601 ? 4.773 21.434 26.692 1.00 55.84 601 GLN A CA 1
ATOM 4692 C C . GLN A 1 601 ? 3.829 21.044 27.838 1.00 55.84 601 GLN A C 1
ATOM 4694 O O . GLN A 1 601 ? 3.683 21.787 28.805 1.00 55.84 601 GLN A O 1
ATOM 4699 N N . TYR A 1 602 ? 3.189 19.871 27.731 1.00 57.03 602 TYR A N 1
ATOM 4700 C CA . TYR A 1 602 ? 2.271 19.325 28.741 1.00 57.03 602 TYR A CA 1
ATOM 4701 C C . TYR A 1 602 ? 2.654 17.889 29.115 1.00 57.03 602 TYR A C 1
ATOM 4703 O O . TYR A 1 602 ? 2.372 16.944 28.384 1.00 57.03 602 TYR A O 1
ATOM 4711 N N . LEU A 1 603 ? 3.246 17.705 30.290 1.00 56.78 603 LEU A N 1
ATOM 4712 C CA . LEU A 1 603 ? 3.574 16.404 30.869 1.00 56.78 603 LEU A CA 1
ATOM 4713 C C . LEU A 1 603 ? 2.399 15.901 31.717 1.00 56.78 603 LEU A C 1
ATOM 4715 O O . LEU A 1 603 ? 2.426 15.924 32.951 1.00 56.78 603 LEU A O 1
ATOM 4719 N N . MET A 1 604 ? 1.340 15.473 31.028 1.00 58.78 604 MET A N 1
ATOM 4720 C CA . MET A 1 604 ? 0.140 14.907 31.653 1.00 58.78 604 MET A CA 1
ATOM 4721 C C . MET A 1 604 ? 0.171 13.374 31.705 1.00 58.78 604 MET A C 1
ATOM 4723 O O . MET A 1 604 ? -0.286 12.785 32.681 1.00 58.78 604 MET A O 1
ATOM 4727 N N . THR A 1 605 ? 0.726 12.734 30.675 1.00 59.03 605 THR A N 1
ATOM 4728 C CA . THR A 1 605 ? 0.619 11.286 30.453 1.00 59.03 605 THR A CA 1
ATOM 4729 C C . THR A 1 605 ? 1.763 10.518 31.112 1.00 59.03 605 THR A C 1
ATOM 4731 O O . THR A 1 605 ? 2.928 10.794 30.833 1.00 59.03 605 THR A O 1
ATOM 4734 N N . GLU A 1 606 ? 1.432 9.518 31.932 1.00 66.38 606 GLU A N 1
ATOM 4735 C CA . GLU A 1 606 ? 2.374 8.535 32.488 1.00 66.38 606 GLU A CA 1
ATOM 4736 C C . GLU A 1 606 ? 2.387 7.247 31.647 1.00 66.38 606 GLU A C 1
ATOM 4738 O O . GLU A 1 606 ? 1.354 6.832 31.124 1.00 66.38 606 GLU A O 1
ATOM 4743 N N . ILE A 1 607 ? 3.525 6.562 31.504 1.00 61.47 607 ILE A N 1
ATOM 4744 C CA . ILE A 1 607 ? 3.620 5.341 30.669 1.00 61.47 607 ILE A CA 1
ATOM 4745 C C . ILE A 1 607 ? 2.674 4.228 31.163 1.00 61.47 607 ILE A C 1
ATOM 4747 O O . ILE A 1 607 ? 1.940 3.589 30.400 1.00 61.47 607 ILE A O 1
ATOM 4751 N N . GLY A 1 608 ? 2.708 3.959 32.462 1.00 54.16 608 GLY A N 1
ATOM 4752 C CA . GLY A 1 608 ? 2.000 2.873 33.133 1.00 54.16 608 GLY A CA 1
ATOM 4753 C C . GLY A 1 608 ? 0.528 3.166 33.394 1.00 54.16 608 GLY A C 1
ATOM 4754 O O . GLY A 1 608 ? -0.269 2.231 33.411 1.00 54.16 608 GLY A O 1
ATOM 4755 N N . HIS A 1 609 ? 0.156 4.444 33.497 1.00 58.97 609 HIS A N 1
ATOM 4756 C CA . HIS A 1 609 ? -1.201 4.858 33.881 1.00 58.97 609 HIS A CA 1
ATOM 4757 C C . HIS A 1 609 ? -1.911 5.716 32.825 1.00 58.97 609 HIS A C 1
ATOM 4759 O O . HIS A 1 609 ? -3.115 5.934 32.907 1.00 58.97 609 HIS A O 1
ATOM 4765 N N . GLY A 1 610 ? -1.219 6.147 31.768 1.00 58.44 610 GLY A N 1
ATOM 4766 C CA . GLY A 1 610 ? -1.782 7.024 30.743 1.00 58.44 610 GLY A CA 1
ATOM 4767 C C . GLY A 1 610 ? -2.184 8.372 31.340 1.00 58.44 610 GLY A C 1
ATOM 4768 O O . GLY A 1 610 ? -1.399 9.008 32.039 1.00 58.44 610 GLY A O 1
ATOM 4769 N N . THR A 1 611 ? -3.416 8.797 31.076 1.00 51.41 611 THR A N 1
ATOM 4770 C CA . THR A 1 611 ? -4.036 9.997 31.661 1.00 51.41 611 THR A CA 1
ATOM 4771 C C . THR A 1 611 ? -4.921 9.675 32.873 1.00 51.41 611 THR A C 1
ATOM 4773 O O . THR A 1 611 ? -5.742 10.503 33.265 1.00 51.41 611 THR A O 1
ATOM 4776 N N . ASP A 1 612 ? -4.782 8.485 33.479 1.00 59.47 612 ASP A N 1
ATOM 4777 C CA . ASP A 1 612 ? -5.518 8.105 34.691 1.00 59.47 612 ASP A CA 1
ATOM 4778 C C . ASP A 1 612 ? -5.075 8.966 35.887 1.00 59.47 612 ASP A C 1
ATOM 4780 O O . ASP A 1 612 ? -4.133 8.657 36.620 1.00 59.47 612 ASP A O 1
ATOM 4784 N N . ALA A 1 613 ? -5.800 10.068 36.079 1.00 56.47 613 ALA A N 1
ATOM 4785 C CA . ALA A 1 613 ? -5.605 11.043 37.141 1.00 56.47 613 ALA A CA 1
ATOM 4786 C C . ALA A 1 613 ? -5.606 10.435 38.559 1.00 56.47 613 ALA A C 1
ATOM 4788 O O . ALA A 1 613 ? -5.008 10.991 39.477 1.00 56.47 613 ALA A O 1
ATOM 4789 N N . ILE A 1 614 ? -6.269 9.294 38.770 1.00 58.00 614 ILE A N 1
ATOM 4790 C CA . ILE A 1 614 ? -6.360 8.665 40.095 1.00 58.00 614 ILE A CA 1
ATOM 4791 C C . ILE A 1 614 ? -5.066 7.912 40.423 1.00 58.00 614 ILE A C 1
ATOM 4793 O O . ILE A 1 614 ? -4.637 7.888 41.579 1.00 58.00 614 ILE A O 1
ATOM 4797 N N . ARG A 1 615 ? -4.456 7.281 39.416 1.00 60.62 615 ARG A N 1
ATOM 4798 C CA . ARG A 1 615 ? -3.233 6.478 39.562 1.00 60.62 615 ARG A CA 1
ATOM 4799 C C . ARG A 1 615 ? -1.942 7.218 39.291 1.00 60.62 615 ARG A C 1
ATOM 4801 O O . ARG A 1 615 ? -0.885 6.624 39.475 1.00 60.62 615 ARG A O 1
ATOM 4808 N N . MET A 1 616 ? -2.034 8.479 38.893 1.00 70.88 616 MET A N 1
ATOM 4809 C CA . MET A 1 616 ? -0.876 9.323 38.665 1.00 70.88 616 MET A CA 1
ATOM 4810 C C . MET A 1 616 ? 0.070 9.248 39.864 1.00 70.88 616 MET A C 1
ATOM 4812 O O . MET A 1 616 ? -0.306 9.620 40.976 1.00 70.88 616 MET A O 1
ATOM 4816 N N . GLY A 1 617 ? 1.260 8.694 39.662 1.00 78.00 617 GLY A N 1
ATOM 4817 C CA . GLY A 1 617 ? 2.178 8.436 40.767 1.00 78.00 617 GLY A CA 1
ATOM 4818 C C . GLY A 1 617 ? 3.285 9.475 40.889 1.00 78.00 617 GLY A C 1
ATOM 4819 O O . GLY A 1 617 ? 3.928 9.538 41.933 1.00 78.00 617 GLY A O 1
ATOM 4820 N N . THR A 1 618 ? 3.467 10.347 39.892 1.00 83.88 618 THR A N 1
ATOM 4821 C CA . THR A 1 618 ? 4.302 11.544 40.058 1.00 83.88 618 THR A CA 1
ATOM 4822 C C . THR A 1 618 ? 3.707 12.442 41.144 1.00 83.88 618 THR A C 1
ATOM 4824 O O . THR A 1 618 ? 2.547 12.849 41.037 1.00 83.88 618 THR A O 1
ATOM 4827 N N . THR A 1 619 ? 4.486 12.789 42.169 1.00 89.19 619 THR A N 1
ATOM 4828 C CA . THR A 1 619 ? 4.054 13.650 43.282 1.00 89.19 619 THR A CA 1
ATOM 4829 C C . THR A 1 619 ? 4.775 14.996 43.284 1.00 89.19 619 THR A C 1
ATOM 4831 O O . THR A 1 619 ? 5.871 15.118 42.748 1.00 89.19 619 THR A O 1
ATOM 4834 N N . ALA A 1 620 ? 4.146 16.011 43.878 1.00 88.12 620 ALA A N 1
ATOM 4835 C CA . ALA A 1 620 ? 4.736 17.300 44.223 1.00 88.12 620 ALA A CA 1
ATOM 4836 C C . ALA A 1 620 ? 4.475 17.577 45.707 1.00 88.12 620 ALA A C 1
ATOM 4838 O O . ALA A 1 620 ? 3.335 17.816 46.103 1.00 88.12 620 ALA A O 1
ATOM 4839 N N . ILE A 1 621 ? 5.520 17.537 46.531 1.00 88.94 621 ILE A N 1
ATOM 4840 C CA . ILE A 1 621 ? 5.412 17.698 47.986 1.00 88.94 621 ILE A CA 1
ATOM 4841 C C . ILE A 1 621 ? 5.775 19.134 48.372 1.00 88.94 621 ILE A C 1
ATOM 4843 O O . ILE A 1 621 ? 6.882 19.590 48.080 1.00 88.94 621 ILE A O 1
ATOM 4847 N N . LEU A 1 622 ? 4.879 19.842 49.068 1.00 84.25 622 LEU A N 1
ATOM 4848 C CA . LEU A 1 622 ? 5.170 21.175 49.612 1.00 84.25 622 LEU A CA 1
ATOM 4849 C C . LEU A 1 622 ? 6.193 21.086 50.758 1.00 84.25 622 LEU A C 1
ATOM 4851 O O . LEU A 1 622 ? 5.960 20.416 51.765 1.00 84.25 622 LEU A O 1
ATOM 4855 N N . LYS A 1 623 ? 7.315 21.800 50.634 1.00 86.44 623 LYS A N 1
ATOM 4856 C CA . LYS A 1 623 ? 8.365 21.888 51.658 1.00 86.44 623 LYS A CA 1
ATOM 4857 C C . LYS A 1 623 ? 8.166 23.107 52.575 1.00 86.44 623 LYS A C 1
ATOM 4859 O O . LYS A 1 623 ? 7.523 24.080 52.181 1.00 86.44 623 LYS A O 1
ATOM 4864 N N . PRO A 1 624 ? 8.761 23.114 53.787 1.00 79.19 624 PRO A N 1
ATOM 4865 C CA . PRO A 1 624 ? 8.584 24.198 54.765 1.00 79.19 624 PRO A CA 1
ATOM 4866 C C . PRO A 1 624 ? 9.006 25.593 54.281 1.00 79.19 624 PRO A C 1
ATOM 4868 O O . PRO A 1 624 ? 8.491 26.595 54.761 1.00 79.19 624 PRO A O 1
ATOM 4871 N N . ASN A 1 625 ? 9.934 25.664 53.326 1.00 78.19 625 ASN A N 1
ATOM 4872 C CA . ASN A 1 625 ? 10.399 26.910 52.712 1.00 78.19 625 ASN A CA 1
ATOM 4873 C C . ASN A 1 625 ? 9.487 27.411 51.569 1.00 78.19 625 ASN A C 1
ATOM 4875 O O . ASN A 1 625 ? 9.864 28.338 50.859 1.00 78.19 625 ASN A O 1
ATOM 4879 N N . GLY A 1 626 ? 8.335 26.770 51.344 1.00 74.19 626 GLY A N 1
ATOM 4880 C CA . GLY A 1 626 ? 7.384 27.106 50.283 1.00 74.19 626 GLY A CA 1
ATOM 4881 C C . GLY A 1 626 ? 7.709 26.516 48.906 1.00 74.19 626 GLY A C 1
ATOM 4882 O O . GLY A 1 626 ? 6.888 26.634 48.004 1.00 74.19 626 GLY A O 1
ATOM 4883 N N . SER A 1 627 ? 8.870 25.877 48.723 1.00 79.81 627 SER A N 1
ATOM 4884 C CA . SER A 1 627 ? 9.210 25.179 47.471 1.00 79.81 627 SER A CA 1
ATOM 4885 C C . SER A 1 627 ? 8.509 23.822 47.357 1.00 79.81 627 SER A C 1
ATOM 4887 O O . SER A 1 627 ? 8.053 23.262 48.355 1.00 79.81 627 SER A O 1
ATOM 4889 N N . PHE A 1 628 ? 8.441 23.283 46.145 1.00 84.69 628 PHE A N 1
ATOM 4890 C CA . PHE A 1 628 ? 7.887 21.966 45.852 1.00 84.69 628 PHE A CA 1
ATOM 4891 C C . PHE A 1 628 ? 8.996 20.983 45.501 1.00 84.69 628 PHE A C 1
ATOM 4893 O O . PHE A 1 628 ? 9.979 21.344 44.860 1.00 84.69 628 PHE A O 1
ATOM 4900 N N . ASP A 1 629 ? 8.825 19.738 45.915 1.00 88.12 629 ASP A N 1
ATOM 4901 C CA . ASP A 1 629 ? 9.707 18.622 45.589 1.00 88.12 629 ASP A CA 1
ATOM 4902 C C . ASP A 1 629 ? 8.943 17.650 44.706 1.00 88.12 629 ASP A C 1
ATOM 4904 O O . ASP A 1 629 ? 7.993 17.013 45.171 1.00 88.12 629 ASP A O 1
ATOM 4908 N N . LEU A 1 630 ? 9.301 17.613 43.424 1.00 89.00 630 LEU A N 1
ATOM 4909 C CA . LEU A 1 630 ? 8.674 16.715 42.469 1.00 89.00 630 LEU A CA 1
ATOM 4910 C C . LEU A 1 630 ? 9.415 15.385 42.438 1.00 89.00 630 LEU A C 1
ATOM 4912 O O . LEU A 1 630 ? 10.639 15.344 42.298 1.00 89.00 630 LEU A O 1
ATOM 4916 N N . HIS A 1 631 ? 8.653 14.298 42.518 1.00 89.69 631 HIS A N 1
ATOM 4917 C CA . HIS A 1 631 ? 9.201 12.953 42.534 1.00 89.69 631 HIS A CA 1
ATOM 4918 C C . HIS A 1 631 ? 8.397 11.987 41.662 1.00 89.69 631 HIS A C 1
ATOM 4920 O O . HIS A 1 631 ? 7.172 11.910 41.748 1.00 89.69 631 HIS A O 1
ATOM 4926 N N . THR A 1 632 ? 9.100 11.235 40.822 1.00 85.81 632 THR A N 1
ATOM 4927 C CA . THR A 1 632 ? 8.593 10.120 40.023 1.00 85.81 632 THR A CA 1
ATOM 4928 C C . THR A 1 632 ? 9.062 8.823 40.682 1.00 85.81 632 THR A C 1
ATOM 4930 O O . THR A 1 632 ? 10.252 8.523 40.618 1.00 85.81 632 THR A O 1
ATOM 4933 N N . PRO A 1 633 ? 8.168 8.059 41.334 1.00 79.50 633 PRO A N 1
ATOM 4934 C CA . PRO A 1 633 ? 8.564 6.947 42.200 1.00 79.50 633 PRO A CA 1
ATOM 4935 C C . PRO A 1 633 ? 9.044 5.722 41.427 1.00 79.50 633 PRO A C 1
ATOM 4937 O O . PRO A 1 633 ? 9.821 4.921 41.944 1.00 79.50 633 PRO A O 1
ATOM 4940 N N . SER A 1 634 ? 8.563 5.539 40.200 1.00 74.19 634 SER A N 1
ATOM 4941 C CA . SER A 1 634 ? 9.010 4.463 39.335 1.00 74.19 634 SER A CA 1
ATOM 4942 C C . SER A 1 634 ? 8.762 4.805 37.871 1.00 74.19 634 SER A C 1
ATOM 4944 O O . SER A 1 634 ? 8.217 5.840 37.496 1.00 74.19 634 SER A O 1
ATOM 4946 N N . SER A 1 635 ? 9.172 3.897 37.006 1.00 64.50 635 SER A N 1
ATOM 4947 C CA . SER A 1 635 ? 9.052 4.062 35.570 1.00 64.50 635 SER A CA 1
ATOM 4948 C C . SER A 1 635 ? 7.671 3.956 34.974 1.00 64.50 635 SER A C 1
ATOM 4950 O O . SER A 1 635 ? 7.452 4.492 33.891 1.00 64.50 635 SER A O 1
ATOM 4952 N N . SER A 1 636 ? 6.735 3.293 35.652 1.00 64.44 636 SER A N 1
ATOM 4953 C CA . SER A 1 636 ? 5.337 3.353 35.228 1.00 64.44 636 SER A CA 1
ATOM 4954 C C . SER A 1 636 ? 4.781 4.771 35.348 1.00 64.44 636 SER A C 1
ATOM 4956 O O . SER A 1 636 ? 3.852 5.116 34.627 1.00 64.44 636 SER A O 1
ATOM 4958 N N . GLU A 1 637 ? 5.375 5.613 36.188 1.00 78.75 637 GLU A N 1
ATOM 4959 C CA . GLU A 1 637 ? 4.940 6.983 36.443 1.00 78.75 637 GLU A CA 1
ATOM 4960 C C . GLU A 1 637 ? 5.739 8.020 35.640 1.00 78.75 637 GLU A C 1
ATOM 4962 O O . GLU A 1 637 ? 5.458 9.212 35.732 1.00 78.75 637 GLU A O 1
ATOM 4967 N N . ALA A 1 638 ? 6.716 7.592 34.833 1.00 73.00 638 ALA A N 1
ATOM 4968 C CA . ALA A 1 638 ? 7.496 8.493 33.992 1.00 73.00 638 ALA A CA 1
ATOM 4969 C C . ALA A 1 638 ? 6.593 9.241 33.007 1.00 73.00 638 ALA A C 1
ATOM 4971 O O . ALA A 1 638 ? 5.706 8.646 32.379 1.00 73.00 638 ALA A O 1
ATOM 4972 N N . LYS A 1 639 ? 6.825 10.547 32.855 1.00 73.31 639 LYS A N 1
ATOM 4973 C CA . LYS A 1 639 ? 6.028 11.391 31.963 1.00 73.31 639 LYS A CA 1
ATOM 4974 C C . LYS A 1 639 ? 6.536 11.258 30.525 1.00 73.31 639 LYS A C 1
ATOM 4976 O O . LYS A 1 639 ? 7.720 11.442 30.275 1.00 73.31 639 LYS A O 1
ATOM 4981 N N . PHE A 1 640 ? 5.655 10.963 29.573 1.00 60.06 640 PHE A N 1
ATOM 4982 C CA . PHE A 1 640 ? 6.008 10.813 28.151 1.00 60.06 640 PHE A CA 1
ATOM 4983 C C . PHE A 1 640 ? 5.663 12.081 27.356 1.00 60.06 640 PHE A C 1
ATOM 4985 O O . PHE A 1 640 ? 4.489 12.445 27.359 1.00 60.06 640 PHE A O 1
ATOM 4992 N N . MET A 1 641 ? 6.616 12.698 26.630 1.00 60.91 641 MET A N 1
ATOM 4993 C CA . MET A 1 641 ? 6.350 13.773 25.642 1.00 60.91 641 MET A CA 1
ATOM 4994 C C . MET A 1 641 ? 7.485 13.986 24.609 1.00 60.91 641 MET A C 1
ATOM 4996 O O . MET A 1 641 ? 8.597 13.474 24.731 1.00 60.91 641 MET A O 1
ATOM 5000 N N . LEU A 1 642 ? 7.179 14.778 23.572 1.00 49.78 642 LEU A N 1
ATOM 5001 C CA . LEU A 1 642 ? 8.065 15.228 22.490 1.00 49.78 642 LEU A CA 1
ATOM 5002 C C . LEU A 1 642 ? 8.180 16.771 22.482 1.00 49.78 642 LEU A C 1
ATOM 5004 O O . LEU A 1 642 ? 7.134 17.416 22.383 1.00 49.78 642 LEU A O 1
ATOM 5008 N N . PRO A 1 643 ? 9.386 17.374 22.398 1.00 48.09 643 PRO A N 1
ATOM 5009 C CA . PRO A 1 643 ? 10.694 16.901 22.876 1.00 48.09 643 PRO A CA 1
ATOM 5010 C C . PRO A 1 643 ? 10.984 17.323 24.331 1.00 48.09 643 PRO A C 1
ATOM 5012 O O . PRO A 1 643 ? 11.121 18.512 24.603 1.00 48.09 643 PRO A O 1
ATOM 5015 N N . SER A 1 644 ? 11.159 16.381 25.262 1.00 49.94 644 SER A N 1
ATOM 5016 C CA . SER A 1 644 ? 11.582 16.700 26.641 1.00 49.94 644 SER A CA 1
ATOM 5017 C C . SER A 1 644 ? 13.097 16.601 26.882 1.00 49.94 644 SER A C 1
ATOM 5019 O O . SER A 1 644 ? 13.573 16.985 27.948 1.00 49.94 644 SER A O 1
ATOM 5021 N N . ALA A 1 645 ? 13.869 16.114 25.904 1.00 53.53 645 ALA A N 1
ATOM 5022 C CA . ALA A 1 645 ? 15.332 16.043 25.962 1.00 53.53 645 ALA A CA 1
ATOM 5023 C C . ALA A 1 645 ? 16.005 17.366 25.521 1.00 53.53 645 ALA A C 1
ATOM 5025 O O . ALA A 1 645 ? 15.435 18.081 24.686 1.00 53.53 645 ALA A O 1
ATOM 5026 N N . PRO A 1 646 ? 17.232 17.675 25.999 1.00 52.62 646 PRO A N 1
ATOM 5027 C CA . PRO A 1 646 ? 17.987 18.844 25.549 1.00 52.62 646 PRO A CA 1
ATOM 5028 C C . PRO A 1 646 ? 18.192 18.824 24.026 1.00 52.62 646 PRO A C 1
ATOM 5030 O O . PRO A 1 646 ? 18.828 17.922 23.474 1.00 52.62 646 PRO A O 1
ATOM 5033 N N . CYS A 1 647 ? 17.619 19.817 23.344 1.00 49.25 647 CYS A N 1
ATOM 5034 C CA . CYS A 1 647 ? 17.559 19.901 21.878 1.00 49.25 647 CYS A CA 1
ATOM 5035 C C . CYS A 1 647 ? 18.078 21.240 21.325 1.00 49.25 647 CYS A C 1
ATOM 5037 O O . CYS A 1 647 ? 17.745 21.638 20.209 1.00 49.25 647 CYS A O 1
ATOM 5039 N N . GLY A 1 648 ? 18.878 21.960 22.114 1.00 48.22 648 GLY A N 1
ATOM 5040 C CA . GLY A 1 648 ? 19.419 23.274 21.767 1.00 48.22 648 GLY A CA 1
ATOM 5041 C C . GLY A 1 648 ? 18.506 24.458 22.100 1.00 48.22 648 GLY A C 1
ATOM 5042 O O . GLY A 1 648 ? 18.932 25.591 21.898 1.00 48.22 648 GLY A O 1
ATOM 5043 N N . ILE A 1 649 ? 17.289 24.224 22.616 1.00 48.22 649 ILE A N 1
ATOM 5044 C CA . ILE A 1 649 ? 16.303 25.248 23.022 1.00 48.22 649 ILE A CA 1
ATOM 5045 C C . ILE A 1 649 ? 15.874 25.000 24.477 1.00 48.22 649 ILE A C 1
ATOM 5047 O O . ILE A 1 649 ? 15.605 23.842 24.805 1.00 48.22 649 ILE A O 1
ATOM 5051 N N . PRO A 1 650 ? 15.744 26.036 25.331 1.00 51.81 650 PRO A N 1
ATOM 5052 C CA . PRO A 1 650 ? 15.117 25.893 26.641 1.00 51.81 650 PRO A CA 1
ATOM 5053 C C . PRO A 1 650 ? 13.712 25.281 26.549 1.00 51.81 650 PRO A C 1
ATOM 5055 O O . PRO A 1 650 ? 12.861 25.748 25.788 1.00 51.81 650 PRO A O 1
ATOM 5058 N N . VAL A 1 651 ? 13.455 24.245 27.344 1.00 55.75 651 VAL A N 1
ATOM 5059 C CA . VAL A 1 651 ? 12.171 23.535 27.376 1.00 55.75 651 VAL A CA 1
ATOM 5060 C C . VAL A 1 651 ? 11.461 23.847 28.685 1.00 55.75 651 VAL A C 1
ATOM 5062 O O . VAL A 1 651 ? 11.987 23.576 29.765 1.00 55.75 651 VAL A O 1
ATOM 5065 N N . ILE A 1 652 ? 10.244 24.380 28.583 1.00 57.44 652 ILE A N 1
ATOM 5066 C CA . ILE A 1 652 ? 9.346 24.616 29.716 1.00 57.44 652 ILE A CA 1
ATOM 5067 C C . ILE A 1 652 ? 8.120 23.730 29.524 1.00 57.44 652 ILE A C 1
ATOM 5069 O O . ILE A 1 652 ? 7.528 23.695 28.445 1.00 57.44 652 ILE A O 1
ATOM 5073 N N . SER A 1 653 ? 7.710 23.028 30.573 1.00 61.94 653 SER A N 1
ATOM 5074 C CA . SER A 1 653 ? 6.520 22.191 30.547 1.00 61.94 653 SER A CA 1
ATOM 5075 C C . SER A 1 653 ? 5.590 22.500 31.700 1.00 61.94 653 SER A C 1
ATOM 5077 O O . SER A 1 653 ? 6.006 22.708 32.833 1.00 61.94 653 SER A O 1
ATOM 5079 N N . ILE A 1 654 ? 4.300 22.431 31.418 1.00 66.38 654 ILE A N 1
ATOM 5080 C CA . ILE A 1 654 ? 3.268 22.250 32.418 1.00 66.38 654 ILE A CA 1
ATOM 5081 C C . ILE A 1 654 ? 3.278 20.779 32.843 1.00 66.38 654 ILE A C 1
ATOM 5083 O O . ILE A 1 654 ? 3.191 19.887 32.001 1.00 66.38 654 ILE A O 1
ATOM 5087 N N . VAL A 1 655 ? 3.418 20.517 34.135 1.00 69.38 655 VAL A N 1
ATOM 5088 C CA . VAL A 1 655 ? 3.451 19.179 34.729 1.00 69.38 655 VAL A CA 1
ATOM 5089 C C . VAL A 1 655 ? 2.234 19.020 35.622 1.00 69.38 655 VAL A C 1
ATOM 5091 O O . VAL A 1 655 ? 1.906 19.914 36.405 1.00 69.38 655 VAL A O 1
ATOM 5094 N N . PHE A 1 656 ? 1.596 17.858 35.520 1.00 74.38 656 PHE A N 1
ATOM 5095 C CA . PHE A 1 656 ? 0.489 17.457 36.379 1.00 74.38 656 PHE A CA 1
ATOM 5096 C C . PHE A 1 656 ? 0.983 16.350 37.320 1.00 74.38 656 PHE A C 1
ATOM 5098 O O . PHE A 1 656 ? 1.116 15.209 36.879 1.00 74.38 656 PHE A O 1
ATOM 5105 N N . PRO A 1 657 ? 1.363 16.666 38.567 1.00 80.38 657 PRO A N 1
ATOM 5106 C CA . PRO A 1 657 ? 1.604 15.689 39.623 1.00 80.38 657 PRO A CA 1
ATOM 5107 C C . PRO A 1 657 ? 0.485 15.705 40.681 1.00 80.38 657 PRO A C 1
ATOM 5109 O O . PRO A 1 657 ? -0.276 16.671 40.798 1.00 80.38 657 PRO A O 1
ATOM 5112 N N . ARG A 1 658 ? 0.421 14.655 41.508 1.00 83.25 658 ARG A N 1
ATOM 5113 C CA . ARG A 1 658 ? -0.373 14.656 42.746 1.00 83.25 658 ARG A CA 1
ATOM 5114 C C . ARG A 1 658 ? 0.265 15.578 43.771 1.00 83.25 658 ARG A C 1
ATOM 5116 O O . ARG A 1 658 ? 1.432 15.413 44.125 1.00 83.25 658 ARG A O 1
ATOM 5123 N N . PHE A 1 659 ? -0.496 16.552 44.236 1.00 84.88 659 PHE A N 1
ATOM 5124 C CA . PHE A 1 659 ? -0.020 17.569 45.150 1.00 84.88 659 PHE A CA 1
ATOM 5125 C C . PHE A 1 659 ? -0.207 17.119 46.597 1.00 84.88 659 PHE A C 1
ATOM 5127 O O . PHE A 1 659 ? -1.330 16.892 47.038 1.00 84.88 659 PHE A O 1
ATOM 5134 N N . ILE A 1 660 ? 0.895 16.999 47.336 1.00 84.19 660 ILE A N 1
ATOM 5135 C CA . ILE A 1 660 ? 0.906 16.498 48.710 1.00 84.19 660 ILE A CA 1
ATOM 5136 C C . ILE A 1 660 ? 1.291 17.627 49.670 1.00 84.19 660 ILE A C 1
ATOM 5138 O O . ILE A 1 660 ? 2.352 18.247 49.539 1.00 84.19 660 ILE A O 1
ATOM 5142 N N . VAL A 1 661 ? 0.450 17.870 50.675 1.00 82.12 661 VAL A N 1
ATOM 5143 C CA . VAL A 1 661 ? 0.689 18.863 51.732 1.00 82.12 661 VAL A CA 1
ATOM 5144 C C . VAL A 1 661 ? 0.536 18.185 53.086 1.00 82.12 661 VAL A C 1
ATOM 5146 O O . VAL A 1 661 ? -0.552 17.730 53.420 1.00 82.12 661 VAL A O 1
ATOM 5149 N N . LYS A 1 662 ? 1.616 18.149 53.882 1.00 82.56 662 LYS A N 1
ATOM 5150 C CA . LYS A 1 662 ? 1.645 17.486 55.205 1.00 82.56 662 LYS A CA 1
ATOM 5151 C C . LYS A 1 662 ? 1.106 16.044 55.153 1.00 82.56 662 LYS A C 1
ATOM 5153 O O . LYS A 1 662 ? 0.255 15.676 55.953 1.00 82.56 662 LYS A O 1
ATOM 5158 N N . ASP A 1 663 ? 1.575 15.277 54.168 1.00 79.62 663 ASP A N 1
ATOM 5159 C CA . ASP A 1 663 ? 1.186 13.880 53.911 1.00 79.62 663 ASP A CA 1
ATOM 5160 C C . ASP A 1 663 ? -0.289 13.655 53.529 1.00 79.62 663 ASP A C 1
ATOM 5162 O O . ASP A 1 663 ? -0.735 12.518 53.388 1.00 79.62 663 ASP A O 1
ATOM 5166 N N . GLU A 1 664 ? -1.046 14.725 53.280 1.00 78.12 664 GLU A N 1
ATOM 5167 C CA . GLU A 1 664 ? -2.381 14.644 52.696 1.00 78.12 664 GLU A CA 1
ATOM 5168 C C . GLU A 1 664 ? -2.323 14.882 51.186 1.00 78.12 664 GLU A C 1
ATOM 5170 O O . GLU A 1 664 ? -1.637 15.795 50.724 1.00 78.12 664 GLU A O 1
ATOM 5175 N N . ASP A 1 665 ? -3.082 14.101 50.415 1.00 77.81 665 ASP A N 1
ATOM 5176 C CA . ASP A 1 665 ? -3.255 14.314 48.977 1.00 77.81 665 ASP A CA 1
ATOM 5177 C C . ASP A 1 665 ? -4.335 15.364 48.705 1.00 77.81 665 ASP A C 1
ATOM 5179 O O . ASP A 1 665 ? -5.485 15.231 49.126 1.00 77.81 665 ASP A O 1
ATOM 5183 N N . TRP A 1 666 ? -3.944 16.420 48.001 1.00 75.44 666 TRP A N 1
ATOM 5184 C CA . TRP A 1 666 ? -4.791 17.550 47.623 1.00 75.44 666 TRP A CA 1
ATOM 5185 C C . TRP A 1 666 ? -5.256 17.453 46.162 1.00 75.44 666 TRP A C 1
ATOM 5187 O O . TRP A 1 666 ? -5.848 18.396 45.630 1.00 75.44 666 TRP A O 1
ATOM 5197 N N . GLY A 1 667 ? -5.023 16.304 45.523 1.00 71.62 667 GLY A N 1
ATOM 5198 C CA . GLY A 1 667 ? -5.391 16.008 44.148 1.00 71.62 667 GLY A CA 1
ATOM 5199 C C . GLY A 1 667 ? -4.321 16.441 43.150 1.00 71.62 667 GLY A C 1
ATOM 5200 O O . GLY A 1 667 ? -3.197 16.782 43.511 1.00 71.62 667 GLY A O 1
ATOM 5201 N N . ILE A 1 668 ? -4.660 16.420 41.862 1.00 72.81 668 ILE A N 1
ATOM 5202 C CA . ILE A 1 668 ? -3.734 16.875 40.820 1.00 72.81 668 ILE A CA 1
ATOM 5203 C C . ILE A 1 668 ? -3.769 18.395 40.727 1.00 72.81 668 ILE A C 1
ATOM 5205 O O . ILE A 1 668 ? -4.846 18.994 40.645 1.00 72.81 668 ILE A O 1
ATOM 5209 N N . LYS A 1 669 ? -2.578 18.993 40.695 1.00 72.19 669 LYS A N 1
ATOM 5210 C CA . LYS A 1 669 ? -2.368 20.424 40.464 1.00 72.19 669 LYS A CA 1
ATOM 5211 C C . LYS A 1 669 ? -1.414 20.627 39.289 1.00 72.19 669 LYS A C 1
ATOM 5213 O O . LYS A 1 669 ? -0.740 19.701 38.855 1.00 72.19 669 LYS A O 1
ATOM 5218 N N . CYS A 1 670 ? -1.382 21.837 38.754 1.00 67.88 670 CYS A N 1
ATOM 5219 C CA . CYS A 1 670 ? -0.606 22.205 37.582 1.00 67.88 670 CYS A CA 1
ATOM 5220 C C . CYS A 1 670 ? 0.620 23.032 37.986 1.00 67.88 670 CYS A C 1
ATOM 5222 O O . CYS A 1 670 ? 0.484 24.067 38.644 1.00 67.88 670 CYS A O 1
ATOM 5224 N N . PHE A 1 671 ? 1.804 22.613 37.538 1.00 63.81 671 PHE A N 1
ATOM 5225 C CA . PHE A 1 671 ? 3.071 23.299 37.796 1.00 63.81 671 PHE A CA 1
ATOM 5226 C C . PHE A 1 671 ? 3.768 23.664 36.491 1.00 63.81 671 PHE A C 1
ATOM 5228 O O . PHE A 1 671 ? 3.865 22.831 35.598 1.00 63.81 671 PHE A O 1
ATOM 5235 N N . MET A 1 672 ? 4.299 24.878 36.387 1.00 64.25 672 MET A N 1
ATOM 5236 C CA . MET A 1 672 ? 5.198 25.269 35.305 1.00 64.25 672 MET A CA 1
ATOM 5237 C C . MET A 1 672 ? 6.638 24.919 35.683 1.00 64.25 672 MET A C 1
ATOM 5239 O O . MET A 1 672 ? 7.200 25.486 36.617 1.00 64.25 672 MET A O 1
ATOM 5243 N N . VAL A 1 673 ? 7.237 23.981 34.957 1.00 65.81 673 VAL A N 1
ATOM 5244 C CA . VAL A 1 673 ? 8.555 23.420 35.252 1.00 65.81 673 VAL A CA 1
ATOM 5245 C C . VAL A 1 673 ? 9.501 23.649 34.085 1.00 65.81 673 VAL A C 1
ATOM 5247 O O . VAL A 1 673 ? 9.189 23.325 32.941 1.00 65.81 673 VAL A O 1
ATOM 5250 N N . TYR A 1 674 ? 10.684 24.176 34.381 1.00 64.56 674 TYR A N 1
ATOM 5251 C CA . TYR A 1 674 ? 11.780 24.235 33.425 1.00 64.56 674 TYR A CA 1
ATOM 5252 C C . TYR A 1 674 ? 12.428 22.852 33.348 1.00 64.56 674 TYR A C 1
ATOM 5254 O O . TYR A 1 674 ? 12.946 22.362 34.349 1.00 64.56 674 TYR A O 1
ATOM 5262 N N . LEU A 1 675 ? 12.356 22.207 32.183 1.00 66.06 675 LEU A N 1
ATOM 5263 C CA . LEU A 1 675 ? 12.906 20.867 31.981 1.00 66.06 675 LEU A CA 1
ATOM 5264 C C . LEU A 1 675 ? 14.381 20.911 31.597 1.00 66.06 675 LEU A C 1
ATOM 5266 O O . LEU A 1 675 ? 15.196 20.186 32.159 1.00 66.06 675 LEU A O 1
ATOM 5270 N N . SER A 1 676 ? 14.729 21.803 30.670 1.00 59.97 676 SER A N 1
ATOM 5271 C CA . SER A 1 676 ? 16.091 21.974 30.167 1.00 59.97 676 SER A CA 1
ATOM 5272 C C . SER A 1 676 ? 16.348 23.431 29.790 1.00 59.97 676 SER A C 1
ATOM 5274 O O . SER A 1 676 ? 15.424 24.136 29.387 1.00 59.97 676 SER A O 1
ATOM 5276 N N . ASP A 1 677 ? 17.599 23.881 29.876 1.00 53.91 677 ASP A N 1
ATOM 5277 C CA . ASP A 1 677 ? 18.063 25.164 29.320 1.00 53.91 677 ASP A CA 1
ATOM 5278 C C . ASP A 1 677 ? 18.434 25.070 27.821 1.00 53.91 677 ASP A C 1
ATOM 5280 O O . ASP A 1 677 ? 18.948 26.016 27.227 1.00 53.91 677 ASP A O 1
ATOM 5284 N N . GLY A 1 678 ? 18.162 23.918 27.200 1.00 51.31 678 GLY A N 1
ATOM 5285 C CA . GLY A 1 678 ? 18.514 23.584 25.825 1.00 51.31 678 GLY A CA 1
ATOM 5286 C C . GLY A 1 678 ? 19.837 22.841 25.682 1.00 51.31 678 GLY A C 1
ATOM 5287 O O . GLY A 1 678 ? 20.048 22.205 24.652 1.00 51.31 678 GLY A O 1
ATOM 5288 N N . VAL A 1 679 ? 20.697 22.853 26.700 1.00 51.09 679 VAL A N 1
ATOM 5289 C CA . VAL A 1 679 ? 21.988 22.147 26.707 1.00 51.09 679 VAL A CA 1
ATOM 5290 C C . VAL A 1 679 ? 21.990 21.009 27.725 1.00 51.09 679 VAL A C 1
ATOM 5292 O O . VAL A 1 679 ? 22.521 19.934 27.446 1.00 51.09 679 VAL A O 1
ATOM 5295 N N . GLN A 1 680 ? 21.381 21.230 28.885 1.00 56.38 680 GLN A N 1
ATOM 5296 C CA . GLN A 1 680 ? 21.339 20.298 30.009 1.00 56.38 680 GLN A CA 1
ATOM 5297 C C . GLN A 1 680 ? 19.944 20.277 30.637 1.00 56.38 680 GLN A C 1
ATOM 5299 O O . GLN A 1 680 ? 19.157 21.216 30.479 1.00 56.38 680 GLN A O 1
ATOM 5304 N N . MET A 1 681 ? 19.620 19.184 31.322 1.00 62.97 681 MET A N 1
ATOM 5305 C CA . MET A 1 681 ? 18.415 19.100 32.147 1.00 62.97 681 MET A CA 1
ATOM 5306 C C . MET A 1 681 ? 18.598 19.932 33.422 1.00 62.97 681 MET A C 1
ATOM 5308 O O . MET A 1 681 ? 19.718 20.084 33.914 1.00 62.97 681 MET A O 1
ATOM 5312 N N . PHE A 1 682 ? 17.510 20.477 33.969 1.00 66.06 682 PHE A N 1
ATOM 5313 C CA . PHE A 1 682 ? 17.575 21.133 35.277 1.00 66.06 682 PHE A CA 1
ATOM 5314 C C . PHE A 1 682 ? 17.822 20.109 36.403 1.00 66.06 682 PHE A C 1
ATOM 5316 O O . PHE A 1 682 ? 17.404 18.956 36.282 1.00 66.06 682 PHE A O 1
ATOM 5323 N N . PRO A 1 683 ? 18.476 20.504 37.514 1.00 68.88 683 PRO A N 1
ATOM 5324 C CA . PRO A 1 683 ? 18.827 19.584 38.596 1.00 68.88 683 PRO A CA 1
ATOM 5325 C C . PRO A 1 683 ? 17.631 18.792 39.145 1.00 68.88 683 PRO A C 1
ATOM 5327 O O . PRO A 1 683 ? 16.589 19.366 39.467 1.00 68.88 683 PRO A O 1
ATOM 5330 N N . GLY A 1 684 ? 17.810 17.477 39.295 1.00 71.06 684 GLY A N 1
ATOM 5331 C CA . GLY A 1 684 ? 16.760 16.555 39.737 1.00 71.06 684 GLY A CA 1
ATOM 5332 C C . GLY A 1 684 ? 15.792 16.128 38.628 1.00 71.06 684 GLY A C 1
ATOM 5333 O O . GLY A 1 684 ? 14.771 15.520 38.931 1.00 71.06 684 GLY A O 1
ATOM 5334 N N . LEU A 1 685 ? 16.074 16.438 37.358 1.00 75.06 685 LEU A N 1
ATOM 5335 C CA . LEU A 1 685 ? 15.333 15.922 36.207 1.00 75.06 685 LEU A CA 1
ATOM 5336 C C . LEU A 1 685 ? 16.207 14.985 35.376 1.00 75.06 685 LEU A C 1
ATOM 5338 O O . LEU A 1 685 ? 17.329 15.333 35.019 1.00 75.06 685 LEU A O 1
ATOM 5342 N N . GLU A 1 686 ? 15.650 13.837 35.003 1.00 72.06 686 GLU A N 1
ATOM 5343 C CA . GLU A 1 686 ? 16.301 12.839 34.148 1.00 72.06 686 GLU A CA 1
ATOM 5344 C C . GLU A 1 686 ? 15.425 12.557 32.918 1.00 72.06 686 GLU A C 1
ATOM 5346 O O . GLU A 1 686 ? 14.198 12.711 32.957 1.00 72.06 686 GLU A O 1
ATOM 5351 N N . CYS A 1 687 ? 16.051 12.177 31.802 1.00 69.94 687 CYS A N 1
ATOM 5352 C CA . CYS A 1 687 ? 15.366 11.980 30.526 1.00 69.94 687 CYS A CA 1
ATOM 5353 C C . CYS A 1 687 ? 15.899 10.740 29.782 1.00 69.94 687 CYS A C 1
ATOM 5355 O O . CYS A 1 687 ? 17.082 10.687 29.446 1.00 69.94 687 CYS A O 1
ATOM 5357 N N . GLU A 1 688 ? 15.037 9.756 29.494 1.00 66.62 688 GLU A N 1
ATOM 5358 C CA . GLU A 1 688 ? 15.364 8.572 28.674 1.00 66.62 688 GLU A CA 1
ATOM 5359 C C . GLU A 1 688 ? 14.832 8.766 27.240 1.00 66.62 688 GLU A C 1
ATOM 5361 O O . GLU A 1 688 ? 13.629 8.952 27.041 1.00 66.62 688 GLU A O 1
ATOM 5366 N N . VAL A 1 689 ? 15.692 8.712 26.216 1.00 59.47 689 VAL A N 1
ATOM 5367 C CA . VAL A 1 689 ? 15.271 8.899 24.810 1.00 59.47 689 VAL A CA 1
ATOM 5368 C C . VAL A 1 689 ? 14.825 7.582 24.181 1.00 59.47 689 VAL A C 1
ATOM 5370 O O . VAL A 1 689 ? 15.585 6.621 24.111 1.00 59.47 689 VAL A O 1
ATOM 5373 N N . LEU A 1 690 ? 13.609 7.571 23.630 1.00 54.41 690 LEU A N 1
ATOM 5374 C CA . LEU A 1 690 ? 12.969 6.385 23.051 1.00 54.41 690 LEU A CA 1
ATOM 5375 C C . LEU A 1 690 ? 13.332 6.127 21.578 1.00 54.41 690 LEU A C 1
ATOM 5377 O O . LEU A 1 690 ? 12.986 5.077 21.046 1.00 54.41 690 LEU A O 1
ATOM 5381 N N . ALA A 1 691 ? 14.004 7.069 20.902 1.00 48.03 691 ALA A N 1
ATOM 5382 C CA . ALA A 1 691 ? 14.472 6.889 19.525 1.00 48.03 691 ALA A CA 1
ATOM 5383 C C . ALA A 1 691 ? 15.730 7.724 19.214 1.00 48.03 691 ALA A C 1
ATOM 5385 O O . ALA A 1 691 ? 15.683 8.961 19.179 1.00 48.03 691 ALA A O 1
ATOM 5386 N N . GLN A 1 692 ? 16.846 7.051 18.912 1.00 41.41 692 GLN A N 1
ATOM 5387 C CA . GLN A 1 692 ? 18.021 7.670 18.294 1.00 41.41 692 GLN A CA 1
ATOM 5388 C C . GLN A 1 692 ? 17.728 7.940 16.810 1.00 41.41 692 GLN A C 1
ATOM 5390 O O . GLN A 1 692 ? 17.912 7.080 15.955 1.00 41.41 692 GLN A O 1
ATOM 5395 N N . ARG A 1 693 ? 17.261 9.143 16.465 1.00 42.25 693 ARG A N 1
ATOM 5396 C CA . ARG A 1 693 ? 17.299 9.617 15.070 1.00 42.25 693 ARG A CA 1
ATOM 5397 C C . ARG A 1 693 ? 18.446 10.595 14.861 1.00 42.25 693 ARG A C 1
ATOM 5399 O O . ARG A 1 693 ? 18.721 11.428 15.713 1.00 42.25 693 ARG A O 1
ATOM 5406 N N . ALA A 1 694 ? 19.007 10.571 13.655 1.00 33.16 694 ALA A N 1
ATOM 5407 C CA . ALA A 1 694 ? 19.982 11.529 13.127 1.00 33.16 694 ALA A CA 1
ATOM 5408 C C . ALA A 1 694 ? 19.429 12.965 12.919 1.00 33.16 694 ALA A C 1
ATOM 5410 O O . ALA A 1 694 ? 20.065 13.774 12.249 1.00 33.16 694 ALA A O 1
ATOM 5411 N N . HIS A 1 695 ? 18.244 13.294 13.457 1.00 34.47 695 HIS A N 1
ATOM 5412 C CA . HIS A 1 695 ? 17.597 14.598 13.292 1.00 34.47 695 HIS A CA 1
ATOM 5413 C C . HIS A 1 695 ? 17.399 15.295 14.655 1.00 34.47 695 HIS A C 1
ATOM 5415 O O . HIS A 1 695 ? 16.635 14.793 15.477 1.00 34.47 695 HIS A O 1
ATOM 5421 N N . PRO A 1 696 ? 18.005 16.475 14.885 1.00 34.12 696 PRO A N 1
ATOM 5422 C CA . PRO A 1 696 ? 18.247 17.010 16.233 1.00 34.12 696 PRO A CA 1
ATOM 5423 C C . PRO A 1 696 ? 17.055 17.584 17.019 1.00 34.12 696 PRO A C 1
ATOM 5425 O O . PRO A 1 696 ? 17.260 18.104 18.108 1.00 34.12 696 PRO A O 1
ATOM 5428 N N . ILE A 1 697 ? 15.820 17.543 16.500 1.00 35.50 697 ILE A N 1
ATOM 5429 C CA . ILE A 1 697 ? 14.700 18.347 17.049 1.00 35.50 697 ILE A CA 1
ATOM 5430 C C . ILE A 1 697 ? 13.489 17.486 17.488 1.00 35.50 697 ILE A C 1
ATOM 5432 O O . ILE A 1 697 ? 12.513 18.010 18.012 1.00 35.50 697 ILE A O 1
ATOM 5436 N N . LYS A 1 698 ? 13.501 16.155 17.306 1.00 40.59 698 LYS A N 1
ATOM 5437 C CA . LYS A 1 698 ? 12.295 15.311 17.500 1.00 40.59 698 LYS A CA 1
ATOM 5438 C C . LYS A 1 698 ? 12.563 13.998 18.250 1.00 40.59 698 LYS A C 1
ATOM 5440 O O . LYS A 1 698 ? 12.298 12.924 17.713 1.00 40.59 698 LYS A O 1
ATOM 5445 N N . HIS A 1 699 ? 13.079 14.067 19.475 1.00 50.91 699 HIS A N 1
ATOM 5446 C CA . HIS A 1 699 ? 13.242 12.881 20.326 1.00 50.91 699 HIS A CA 1
ATOM 5447 C C . HIS A 1 699 ? 12.049 12.722 21.268 1.00 50.91 699 HIS A C 1
ATOM 5449 O O . HIS A 1 699 ? 11.781 13.608 22.079 1.00 50.91 699 HIS A O 1
ATOM 5455 N N . ALA A 1 700 ? 11.319 11.609 21.140 1.00 54.28 700 ALA A N 1
ATOM 5456 C CA . ALA A 1 700 ? 10.335 11.214 22.142 1.00 54.28 700 ALA A CA 1
ATOM 5457 C C . ALA A 1 700 ? 11.109 10.727 23.357 1.00 54.28 700 ALA A C 1
ATOM 5459 O O . ALA A 1 700 ? 12.032 9.923 23.196 1.00 54.28 700 ALA A O 1
ATOM 5460 N N . ALA A 1 701 ? 10.770 11.227 24.539 1.00 63.19 701 ALA A N 1
ATOM 5461 C CA . ALA A 1 701 ? 11.520 10.888 25.730 1.00 63.19 701 ALA A CA 1
ATOM 5462 C C . ALA A 1 701 ? 10.629 10.747 26.965 1.00 63.19 701 ALA A C 1
ATOM 5464 O O . ALA A 1 701 ? 9.498 11.243 27.020 1.00 63.19 701 ALA A O 1
ATOM 5465 N N . LEU A 1 702 ? 11.153 9.998 27.928 1.00 66.81 702 LEU A N 1
ATOM 5466 C CA . LEU A 1 702 ? 10.552 9.749 29.227 1.00 66.81 702 LEU A CA 1
ATOM 5467 C C . LEU A 1 702 ? 11.229 10.650 30.243 1.00 66.81 702 LEU A C 1
ATOM 5469 O O . LEU A 1 702 ? 12.438 10.565 30.424 1.00 66.81 702 LEU A O 1
ATOM 5473 N N . THR A 1 703 ? 10.456 11.511 30.889 1.00 73.12 703 THR A N 1
ATOM 5474 C CA . THR A 1 703 ? 10.952 12.466 31.877 1.00 73.12 703 THR A CA 1
ATOM 5475 C C . THR A 1 703 ? 10.645 11.981 33.284 1.00 73.12 703 THR A C 1
ATOM 5477 O O . THR A 1 703 ? 9.498 11.648 33.603 1.00 73.12 703 THR A O 1
ATOM 5480 N N . TYR A 1 704 ? 11.676 11.996 34.122 1.00 78.88 704 TYR A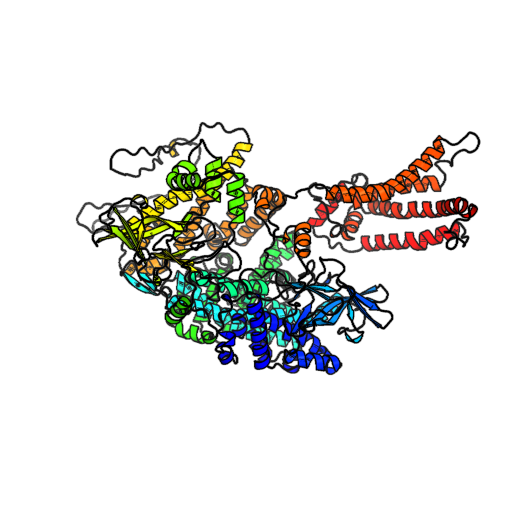 N 1
ATOM 5481 C CA . TYR A 1 704 ? 11.638 11.609 35.523 1.00 78.88 704 TYR A CA 1
ATOM 5482 C C . TYR A 1 704 ? 11.969 12.808 36.399 1.00 78.88 704 TYR A C 1
ATOM 5484 O O . TYR A 1 704 ? 12.869 13.592 36.098 1.00 78.88 704 TYR A O 1
ATOM 5492 N N . PHE A 1 705 ? 11.247 12.920 37.507 1.00 84.56 705 PHE A N 1
ATOM 5493 C CA . PHE A 1 705 ? 11.530 13.875 38.566 1.00 84.56 705 PHE A CA 1
ATOM 5494 C C . PHE A 1 705 ? 12.214 13.121 39.709 1.00 84.56 705 PHE A C 1
ATOM 5496 O O . PHE A 1 705 ? 11.575 12.364 40.433 1.00 84.56 705 PHE A O 1
ATOM 5503 N N . ASN A 1 706 ? 13.518 13.295 39.871 1.00 84.00 706 ASN A N 1
ATOM 5504 C CA . ASN A 1 706 ? 14.300 12.733 40.962 1.00 84.00 706 ASN A CA 1
ATOM 5505 C C . ASN A 1 706 ? 14.542 13.810 42.027 1.00 84.00 706 ASN A C 1
ATOM 5507 O O . ASN A 1 706 ? 15.596 14.443 42.088 1.00 84.00 706 ASN A O 1
ATOM 5511 N N . HIS A 1 707 ? 13.510 14.062 42.833 1.00 84.62 707 HIS A N 1
ATOM 5512 C CA . HIS A 1 707 ? 13.507 15.103 43.863 1.00 84.62 707 HIS A CA 1
ATOM 5513 C C . HIS A 1 707 ? 1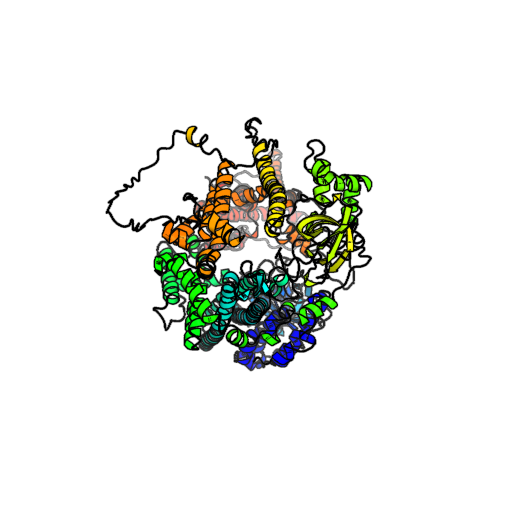3.825 16.508 43.317 1.00 84.62 707 HIS A C 1
ATOM 5515 O O . HIS A 1 707 ? 14.626 17.270 43.874 1.00 84.62 707 HIS A O 1
ATOM 5521 N N . ALA A 1 708 ? 13.197 16.846 42.187 1.00 80.25 708 ALA A N 1
ATOM 5522 C CA . ALA A 1 708 ? 13.365 18.133 41.527 1.00 80.25 708 ALA A CA 1
ATOM 5523 C C . ALA A 1 708 ? 12.763 19.246 42.392 1.00 80.25 708 ALA A C 1
ATOM 5525 O O . ALA A 1 708 ? 11.555 19.270 42.648 1.00 80.25 708 ALA A O 1
ATOM 5526 N N . ARG A 1 709 ? 13.599 20.194 42.829 1.00 79.12 709 ARG A N 1
ATOM 5527 C CA . ARG A 1 709 ? 13.149 21.338 43.631 1.00 79.12 709 ARG A CA 1
ATOM 5528 C C . ARG A 1 709 ? 12.641 22.459 42.741 1.00 79.12 709 ARG A C 1
ATOM 5530 O O . ARG A 1 709 ? 13.389 23.011 41.941 1.00 79.12 709 ARG A O 1
ATOM 5537 N N . ILE A 1 710 ? 11.388 22.844 42.946 1.00 75.19 710 ILE A N 1
ATOM 5538 C CA . ILE A 1 710 ? 10.688 23.830 42.127 1.00 75.19 710 ILE A CA 1
ATOM 5539 C C . ILE A 1 710 ? 10.203 24.987 43.013 1.00 75.19 710 ILE A C 1
ATOM 5541 O O . ILE A 1 710 ? 9.697 24.748 44.112 1.00 75.19 710 ILE A O 1
ATOM 5545 N N . PRO A 1 711 ? 10.361 26.256 42.593 1.00 69.12 711 PRO A N 1
ATOM 5546 C CA . PRO A 1 711 ? 9.931 27.399 43.393 1.00 69.12 711 PRO A CA 1
ATOM 5547 C C . PRO A 1 711 ? 8.407 27.453 43.574 1.00 69.12 711 PRO A C 1
ATOM 5549 O O . PRO A 1 711 ? 7.646 26.973 42.738 1.00 69.12 711 PRO A O 1
ATOM 5552 N N . ALA A 1 712 ? 7.961 28.121 44.644 1.00 64.25 712 ALA A N 1
ATOM 5553 C CA . ALA A 1 712 ? 6.541 28.325 44.953 1.00 64.25 712 ALA A CA 1
ATOM 5554 C C . ALA A 1 712 ? 5.756 28.970 43.792 1.00 64.25 712 ALA A C 1
ATOM 5556 O O . ALA A 1 712 ? 4.594 28.647 43.556 1.00 64.25 712 ALA A O 1
ATOM 5557 N N . SER A 1 713 ? 6.412 29.865 43.045 1.00 56.31 713 SER A N 1
ATOM 5558 C CA . SER A 1 713 ? 5.851 30.576 41.890 1.00 56.31 713 SER A CA 1
ATOM 5559 C C . SER A 1 713 ? 5.519 29.675 40.698 1.00 56.31 713 SER A C 1
ATOM 5561 O O . SER A 1 713 ? 4.853 30.125 39.772 1.00 56.31 713 SER A O 1
ATOM 5563 N N . ALA A 1 714 ? 5.965 28.418 40.702 1.00 58.00 714 ALA A N 1
ATOM 5564 C CA . ALA A 1 714 ? 5.662 27.467 39.642 1.00 58.00 714 ALA A CA 1
ATOM 5565 C C . ALA A 1 714 ? 4.238 26.903 39.710 1.00 58.00 714 ALA A C 1
ATOM 5567 O O . ALA A 1 714 ? 3.765 26.365 38.712 1.00 58.00 714 ALA A O 1
ATOM 5568 N N . LEU A 1 715 ? 3.557 26.982 40.859 1.00 63.56 715 LEU A N 1
ATOM 5569 C CA . LEU A 1 715 ? 2.186 26.491 40.993 1.00 63.56 715 LEU A CA 1
ATOM 5570 C C . LEU A 1 715 ? 1.221 27.423 40.248 1.00 63.56 715 LEU A C 1
ATOM 5572 O O . LEU A 1 715 ? 1.079 28.592 40.599 1.00 63.56 715 LEU A O 1
ATOM 5576 N N . LEU A 1 716 ? 0.535 26.886 39.240 1.00 55.03 716 LEU A N 1
ATOM 5577 C CA . LEU A 1 716 ? -0.457 27.618 38.444 1.00 55.03 716 LEU A CA 1
ATOM 5578 C C . LEU A 1 716 ? -1.889 27.430 38.971 1.00 55.03 716 LEU A C 1
ATOM 5580 O O . LEU A 1 716 ? -2.766 28.251 38.706 1.00 55.03 716 LEU A O 1
ATOM 5584 N N . SER A 1 717 ? -2.131 26.348 39.712 1.00 56.06 717 SER A N 1
ATOM 5585 C CA . SER A 1 717 ? -3.442 26.013 40.273 1.00 56.06 717 SER A CA 1
ATOM 5586 C C . SER A 1 717 ? -3.760 26.773 41.562 1.00 56.06 717 SER A C 1
ATOM 5588 O O . SER A 1 717 ? -2.876 27.224 42.292 1.00 56.06 717 SER A O 1
ATOM 5590 N N . ARG A 1 718 ? -5.050 26.843 41.910 1.00 59.97 718 ARG A N 1
ATOM 5591 C CA . ARG A 1 718 ? -5.484 27.333 43.227 1.00 59.97 718 ARG A CA 1
ATOM 5592 C C . ARG A 1 718 ? -5.083 26.353 44.337 1.00 59.97 718 ARG A C 1
ATOM 5594 O O . ARG A 1 718 ? -5.167 25.135 44.172 1.00 59.97 718 ARG A O 1
ATOM 5601 N N . LEU A 1 719 ? -4.681 26.905 45.485 1.00 60.97 719 LEU A N 1
ATOM 5602 C CA . LEU A 1 719 ? -4.377 26.173 46.723 1.00 60.97 719 LEU A CA 1
ATOM 5603 C C . LEU A 1 719 ? -5.661 25.839 47.506 1.00 60.97 719 LEU A C 1
ATOM 5605 O O . LEU A 1 719 ? -5.819 26.221 48.663 1.00 60.97 719 LEU A O 1
ATOM 5609 N N . ASP A 1 720 ? -6.602 25.155 46.865 1.00 64.06 720 ASP A N 1
ATOM 5610 C CA . ASP A 1 720 ? -7.797 24.591 47.489 1.00 64.06 720 ASP A CA 1
ATOM 5611 C C . ASP A 1 720 ? -7.741 23.057 47.495 1.00 64.06 720 ASP A C 1
ATOM 5613 O O . ASP A 1 720 ? -7.318 22.416 46.526 1.00 64.06 720 ASP A O 1
ATOM 5617 N N . LYS A 1 721 ? -8.144 22.461 48.622 1.00 57.69 721 LYS A N 1
ATOM 5618 C CA . LYS A 1 721 ? -8.277 21.009 48.766 1.00 57.69 721 LYS A CA 1
ATOM 5619 C C . LYS A 1 721 ? -9.580 20.579 48.090 1.00 57.69 721 LYS A C 1
ATOM 5621 O O . LYS A 1 721 ? -10.637 21.105 48.428 1.00 57.69 721 LYS A O 1
ATOM 5626 N N . SER A 1 722 ? -9.495 19.657 47.132 1.00 54.62 722 SER A N 1
ATOM 5627 C CA . SER A 1 722 ? -10.663 19.068 46.465 1.00 54.62 722 SER A CA 1
ATOM 5628 C C . SER A 1 722 ? -11.062 17.763 47.149 1.00 54.62 722 SER A C 1
ATOM 5630 O O . SER A 1 722 ? -10.191 16.944 47.439 1.00 54.62 722 SER A O 1
ATOM 5632 N N . ASP A 1 723 ? -12.362 17.544 47.365 1.00 48.25 723 ASP A N 1
ATOM 5633 C CA . ASP A 1 723 ? -12.885 16.294 47.940 1.00 48.25 723 ASP A CA 1
ATOM 5634 C C . ASP A 1 723 ? -12.748 15.101 46.967 1.00 48.25 723 ASP A C 1
ATOM 5636 O O . ASP A 1 723 ? -12.619 13.954 47.397 1.00 48.25 723 ASP A O 1
ATOM 5640 N N . ASP A 1 724 ? -12.718 15.365 45.652 1.00 52.00 724 ASP A N 1
ATOM 5641 C CA . ASP A 1 724 ? -12.380 14.393 44.605 1.00 52.00 724 ASP A CA 1
ATOM 5642 C C . ASP A 1 724 ? -11.187 14.907 43.770 1.00 52.00 724 ASP A C 1
ATOM 5644 O O . ASP A 1 724 ? -11.277 15.985 43.167 1.00 52.00 724 ASP A O 1
ATOM 5648 N N . PRO A 1 725 ? -10.068 14.164 43.675 1.00 49.81 725 PRO A N 1
ATOM 5649 C CA . PRO A 1 725 ? -8.921 14.525 42.839 1.00 49.81 725 PRO A CA 1
ATOM 5650 C C . PRO A 1 725 ? -9.275 14.817 41.372 1.00 49.81 725 PRO A C 1
ATOM 5652 O O . PRO A 1 725 ? -8.585 15.602 40.718 1.00 49.81 725 PRO A O 1
ATOM 5655 N N . ARG A 1 726 ? -10.363 14.223 40.857 1.00 50.09 726 ARG A N 1
ATOM 5656 C CA . ARG A 1 726 ? -10.856 14.445 39.490 1.00 50.09 726 ARG A CA 1
ATOM 5657 C C . ARG A 1 726 ? -11.402 15.853 39.286 1.00 50.09 726 ARG A C 1
ATOM 5659 O O . ARG A 1 726 ? -11.199 16.418 38.219 1.00 50.09 726 ARG A O 1
ATOM 5666 N N . ASP A 1 727 ? -12.055 16.439 40.285 1.00 52.09 727 ASP A N 1
ATOM 5667 C CA . ASP A 1 727 ? -12.633 17.778 40.150 1.00 52.09 727 ASP A CA 1
ATOM 5668 C C . ASP A 1 727 ? -11.544 18.858 40.091 1.00 52.09 727 ASP A C 1
ATOM 5670 O O . ASP A 1 727 ? -11.643 19.773 39.276 1.00 52.09 727 ASP A O 1
ATOM 5674 N N . SER A 1 728 ? -10.458 18.714 40.864 1.00 54.78 728 SER A N 1
ATOM 5675 C CA . SER A 1 728 ? -9.263 19.570 40.731 1.00 54.78 728 SER A CA 1
ATOM 5676 C C . SER A 1 728 ? -8.632 19.419 39.343 1.00 54.78 728 SER A C 1
ATOM 5678 O O . SER A 1 728 ? -8.407 20.411 38.653 1.00 54.78 728 SER A O 1
ATOM 5680 N N . TYR A 1 729 ? -8.438 18.172 38.897 1.00 47.06 729 TYR A N 1
ATOM 5681 C CA . TYR A 1 729 ? -7.885 17.843 37.581 1.00 47.06 729 TYR A CA 1
ATOM 5682 C C . TYR A 1 729 ? -8.698 18.460 36.430 1.00 47.06 729 TYR A C 1
ATOM 5684 O O . TYR A 1 729 ? -8.134 19.134 35.571 1.00 47.06 729 TYR A O 1
ATOM 5692 N N . PHE A 1 730 ? -10.026 18.300 36.428 1.00 49.72 730 PHE A N 1
ATOM 5693 C CA . PHE A 1 730 ? -10.894 18.859 35.392 1.00 49.72 730 PHE A CA 1
ATOM 5694 C C . PHE A 1 730 ? -11.023 20.377 35.478 1.00 49.72 730 PHE A C 1
ATOM 5696 O O . PHE A 1 730 ? -11.068 21.011 34.430 1.00 49.72 730 PHE A O 1
ATOM 5703 N N . ASN A 1 731 ? -11.079 20.984 36.666 1.00 51.69 731 ASN A N 1
ATOM 5704 C CA . ASN A 1 731 ? -11.169 22.442 36.791 1.00 51.69 731 ASN A CA 1
ATOM 5705 C C . ASN A 1 731 ? -9.892 23.131 36.296 1.00 51.69 731 ASN A C 1
ATOM 5707 O O . ASN A 1 731 ? -9.984 24.119 35.567 1.00 51.69 731 ASN A O 1
ATOM 5711 N N . ASP A 1 732 ? -8.724 22.582 36.628 1.00 49.88 732 ASP A N 1
ATOM 5712 C CA . ASP A 1 732 ? -7.435 23.125 36.202 1.00 49.88 732 ASP A CA 1
ATOM 5713 C C . ASP A 1 732 ? -7.184 22.864 34.710 1.00 49.88 732 ASP A C 1
ATOM 5715 O O . ASP A 1 732 ? -6.804 23.785 33.987 1.00 49.88 732 ASP A O 1
ATOM 5719 N N . ILE A 1 733 ? -7.499 21.663 34.200 1.00 44.88 733 ILE A N 1
ATOM 5720 C CA . ILE A 1 733 ? -7.473 21.393 32.754 1.00 44.88 733 ILE A CA 1
ATOM 5721 C C . ILE A 1 733 ? -8.476 22.265 32.021 1.00 44.88 733 ILE A C 1
ATOM 5723 O O . ILE A 1 733 ? -8.141 22.767 30.964 1.00 44.88 733 ILE A O 1
ATOM 5727 N N . THR A 1 734 ? -9.681 22.485 32.544 1.00 38.03 734 THR A N 1
ATOM 5728 C CA . THR A 1 734 ? -10.682 23.335 31.885 1.00 38.03 734 THR A CA 1
ATOM 5729 C C . THR A 1 734 ? -10.251 24.796 31.901 1.00 38.03 734 THR A C 1
ATOM 5731 O O . THR A 1 734 ? -10.454 25.471 30.906 1.00 38.03 734 THR A O 1
ATOM 5734 N N . ALA A 1 735 ? -9.608 25.294 32.959 1.00 40.19 735 ALA A N 1
ATOM 5735 C CA . ALA A 1 735 ? -9.059 26.651 32.985 1.00 40.19 735 ALA A CA 1
ATOM 5736 C C . ALA A 1 735 ? -7.900 26.821 31.983 1.00 40.19 735 ALA A C 1
ATOM 5738 O O . ALA A 1 735 ? -7.849 27.805 31.243 1.00 40.19 735 ALA A O 1
ATOM 5739 N N . ILE A 1 736 ? -7.004 25.834 31.900 1.00 41.62 736 ILE A N 1
ATOM 5740 C CA . ILE A 1 736 ? -5.869 25.818 30.966 1.00 41.62 736 ILE A CA 1
ATOM 5741 C C . ILE A 1 736 ? -6.358 25.617 29.523 1.00 41.62 736 ILE A C 1
ATOM 5743 O O . ILE A 1 736 ? -5.979 26.371 28.633 1.00 41.62 736 ILE A O 1
ATOM 5747 N N . ALA A 1 737 ? -7.267 24.670 29.293 1.00 32.53 737 ALA A N 1
ATOM 5748 C CA . ALA A 1 737 ? -7.901 24.397 28.009 1.00 32.53 737 ALA A CA 1
ATOM 5749 C C . ALA A 1 737 ? -8.800 25.547 27.566 1.00 32.53 737 ALA A C 1
ATOM 5751 O O . ALA A 1 737 ? -8.785 25.860 26.396 1.00 32.53 737 ALA A O 1
ATOM 5752 N N . GLN A 1 738 ? -9.525 26.247 28.442 1.00 31.83 738 GLN A N 1
ATOM 5753 C CA . GLN A 1 738 ? -10.245 27.468 28.057 1.00 31.83 738 GLN A CA 1
ATOM 5754 C C . GLN A 1 738 ? -9.257 28.537 27.587 1.00 31.83 738 GLN A C 1
ATOM 5756 O O . GLN A 1 738 ? -9.478 29.141 26.547 1.00 31.83 738 GLN A O 1
ATOM 5761 N N . THR A 1 739 ? -8.120 28.696 28.261 1.00 33.31 739 THR A N 1
ATOM 5762 C CA . THR A 1 739 ? -7.075 29.654 27.861 1.00 33.31 739 THR A CA 1
ATOM 5763 C C . THR A 1 739 ? -6.377 29.259 26.542 1.00 33.31 739 THR A C 1
ATOM 5765 O O . THR A 1 739 ? -5.993 30.127 25.765 1.00 33.31 739 THR A O 1
ATOM 5768 N N . LEU A 1 740 ? -6.266 27.960 26.237 1.00 32.25 740 LEU A N 1
ATOM 5769 C CA . LEU A 1 740 ? -5.613 27.419 25.030 1.00 32.25 740 LEU A CA 1
ATOM 5770 C C . LEU A 1 740 ? -6.554 27.203 23.844 1.00 32.25 740 LEU A C 1
ATOM 5772 O O . LEU A 1 740 ? -6.157 27.394 22.699 1.00 32.25 740 LEU A O 1
ATOM 5776 N N . VAL A 1 741 ? -7.807 26.837 24.102 1.00 28.67 741 VAL A N 1
ATOM 5777 C CA . VAL A 1 741 ? -8.892 26.842 23.119 1.00 28.67 741 VAL A CA 1
ATOM 5778 C C . VAL A 1 741 ? -9.067 28.274 22.648 1.00 28.67 741 VAL A C 1
ATOM 5780 O O . VAL A 1 741 ? -9.148 28.460 21.446 1.00 28.67 741 VAL A O 1
ATOM 5783 N N . PHE A 1 742 ? -8.960 29.279 23.528 1.00 27.20 742 PHE A N 1
ATOM 5784 C CA . PHE A 1 742 ? -8.851 30.678 23.112 1.00 27.20 742 PHE A CA 1
ATOM 5785 C C . PHE A 1 742 ? -7.611 30.975 22.255 1.00 27.20 742 PHE A C 1
ATOM 5787 O O . PHE A 1 742 ? -7.742 31.812 21.385 1.00 27.20 742 PHE A O 1
ATOM 5794 N N . ASP A 1 743 ? -6.459 30.306 22.400 1.00 29.84 743 ASP A N 1
ATOM 5795 C CA . ASP A 1 743 ? -5.301 30.488 21.496 1.00 29.84 743 ASP A CA 1
ATOM 5796 C C . ASP A 1 743 ? -5.480 29.755 20.150 1.00 29.84 743 ASP A C 1
ATOM 5798 O O . ASP A 1 743 ? -5.075 30.270 19.114 1.00 29.84 743 ASP A O 1
ATOM 5802 N N . SER A 1 744 ? -6.148 28.594 20.110 1.00 27.67 744 SER A N 1
ATOM 5803 C CA . SER A 1 744 ? -6.489 27.906 18.848 1.00 27.67 744 SER A CA 1
ATOM 5804 C C . SER A 1 744 ? -7.633 28.595 18.089 1.00 27.67 744 SER A C 1
ATOM 5806 O O . SER A 1 744 ? -7.497 28.862 16.898 1.00 27.67 744 SER A O 1
ATOM 5808 N N . TYR A 1 745 ? -8.692 29.007 18.795 1.00 27.11 745 TYR A N 1
ATOM 5809 C CA . TYR A 1 745 ? -9.775 29.828 18.262 1.00 27.11 745 TYR A CA 1
ATOM 5810 C C . TYR A 1 745 ? -9.300 31.248 17.985 1.00 27.11 745 TYR A C 1
ATOM 5812 O O . TYR A 1 745 ? -9.811 31.844 17.057 1.00 27.11 745 TYR A O 1
ATOM 5820 N N . ALA A 1 746 ? -8.322 31.808 18.708 1.00 27.19 746 ALA A N 1
ATOM 5821 C CA . ALA A 1 746 ? -7.695 33.069 18.313 1.00 27.19 746 ALA A CA 1
ATOM 5822 C C . ALA A 1 746 ? -6.759 32.882 17.122 1.00 27.19 746 ALA A C 1
ATOM 5824 O O . ALA A 1 746 ? -6.635 33.816 16.357 1.00 27.19 746 ALA A O 1
ATOM 5825 N N . ARG A 1 747 ? -6.130 31.723 16.888 1.00 31.55 747 ARG A N 1
ATOM 5826 C CA . ARG A 1 747 ? -5.380 31.467 15.641 1.00 31.55 747 ARG A CA 1
ATOM 5827 C C . ARG A 1 747 ? -6.306 31.355 14.434 1.00 31.55 747 ARG A C 1
ATOM 5829 O O . ARG A 1 747 ? -6.028 31.976 13.414 1.00 31.55 747 ARG A O 1
ATOM 5836 N N . GLU A 1 748 ? -7.413 30.625 14.554 1.00 28.58 748 GLU A N 1
ATOM 5837 C CA . GLU A 1 748 ? -8.427 30.558 13.495 1.00 28.58 748 GLU A CA 1
ATOM 5838 C C . GLU A 1 748 ? -9.168 31.883 13.339 1.00 28.58 748 GLU A C 1
ATOM 5840 O O . GLU A 1 748 ? -9.330 32.356 12.218 1.00 28.58 748 GLU A O 1
ATOM 5845 N N . ALA A 1 749 ? -9.533 32.544 14.439 1.00 26.64 749 ALA A N 1
ATOM 5846 C CA . ALA A 1 749 ? -10.178 33.845 14.392 1.00 26.64 749 ALA A CA 1
ATOM 5847 C C . ALA A 1 749 ? -9.224 34.927 13.892 1.00 26.64 749 ALA A C 1
ATOM 5849 O O . ALA A 1 749 ? -9.674 35.742 13.115 1.00 26.64 749 ALA A O 1
ATOM 5850 N N . VAL A 1 750 ? -7.934 34.958 14.256 1.00 27.58 750 VAL A N 1
ATOM 5851 C CA . VAL A 1 750 ? -6.959 35.948 13.745 1.00 27.58 750 VAL A CA 1
ATOM 5852 C C . VAL A 1 750 ? -6.694 35.736 12.254 1.00 27.58 750 VAL A C 1
ATOM 5854 O O . VAL A 1 750 ? -6.693 36.714 11.515 1.00 27.58 750 VAL A O 1
ATOM 5857 N N . ASN A 1 751 ? -6.606 34.489 11.779 1.00 28.53 751 ASN A N 1
ATOM 5858 C CA . ASN A 1 751 ? -6.553 34.210 10.340 1.00 28.53 751 ASN A CA 1
ATOM 5859 C C . ASN A 1 751 ? -7.867 34.602 9.626 1.00 28.53 751 ASN A C 1
ATOM 5861 O O . ASN A 1 751 ? -7.826 35.157 8.533 1.00 28.53 751 ASN A O 1
ATOM 5865 N N . LEU A 1 752 ? -9.035 34.404 10.254 1.00 27.91 752 LEU A N 1
ATOM 5866 C CA . LEU A 1 752 ? -10.335 34.893 9.762 1.00 27.91 752 LEU A CA 1
ATOM 5867 C C . LEU A 1 752 ? -10.489 36.428 9.879 1.00 27.91 752 LEU A C 1
ATOM 5869 O O . LEU A 1 752 ? -11.198 37.035 9.078 1.00 27.91 752 LEU A O 1
ATOM 5873 N N . PHE A 1 753 ? -9.825 37.072 10.843 1.00 29.22 753 PHE A N 1
ATOM 5874 C CA . PHE A 1 753 ? -9.852 38.516 11.097 1.00 29.22 753 PHE A CA 1
ATOM 5875 C C . PHE A 1 753 ? -8.953 39.261 10.113 1.00 29.22 753 PHE A C 1
ATOM 5877 O O . PHE A 1 753 ? -9.354 40.333 9.666 1.00 29.22 753 PHE A O 1
ATOM 5884 N N . ASP A 1 754 ? -7.815 38.692 9.708 1.00 30.00 754 ASP A N 1
ATOM 5885 C CA . ASP A 1 754 ? -6.997 39.242 8.619 1.00 30.00 754 ASP A CA 1
ATOM 5886 C C . ASP A 1 754 ? -7.727 39.122 7.266 1.00 30.00 754 ASP A C 1
ATOM 5888 O O . ASP A 1 754 ? -7.688 40.052 6.458 1.00 30.00 754 ASP A O 1
ATOM 5892 N N . ILE A 1 755 ? -8.512 38.054 7.058 1.00 30.34 755 ILE A N 1
ATOM 5893 C CA . ILE A 1 755 ? -9.387 37.895 5.880 1.00 30.34 755 ILE A CA 1
ATOM 5894 C C . ILE A 1 755 ? -10.559 38.899 5.894 1.00 30.34 755 ILE A C 1
ATOM 5896 O O . ILE A 1 755 ? -10.936 39.426 4.846 1.00 30.34 755 ILE A O 1
ATOM 5900 N N . ALA A 1 756 ? -11.124 39.215 7.064 1.00 30.05 756 ALA A N 1
ATOM 5901 C CA . ALA A 1 756 ? -12.216 40.187 7.191 1.00 30.05 756 ALA A CA 1
ATOM 5902 C C . ALA A 1 756 ? -11.738 41.655 7.166 1.00 30.05 756 ALA A C 1
ATOM 5904 O O . ALA A 1 756 ? -12.463 42.529 6.688 1.00 30.05 756 ALA A O 1
ATOM 5905 N N . ALA A 1 757 ? -10.521 41.943 7.639 1.00 31.56 757 ALA A N 1
ATOM 5906 C CA . ALA A 1 757 ? -9.953 43.292 7.674 1.00 31.56 757 ALA A CA 1
ATOM 5907 C C . ALA A 1 757 ? -9.484 43.798 6.296 1.00 31.56 757 ALA A C 1
ATOM 5909 O O . ALA A 1 757 ? -9.430 45.009 6.078 1.00 31.56 757 ALA A O 1
ATOM 5910 N N . LEU A 1 758 ? -9.210 42.898 5.344 1.00 33.72 758 LEU A N 1
ATOM 5911 C CA . LEU A 1 758 ? -8.826 43.250 3.970 1.00 33.72 758 LEU A CA 1
ATOM 5912 C C . LEU A 1 758 ? -10.000 43.731 3.092 1.00 33.72 758 LEU A C 1
ATOM 5914 O O . LEU A 1 758 ? -9.760 44.317 2.041 1.00 33.72 758 LEU A O 1
ATOM 5918 N N . ASN A 1 759 ? -11.253 43.569 3.541 1.00 29.88 759 ASN A N 1
ATOM 5919 C CA . ASN A 1 759 ? -12.459 44.033 2.834 1.00 29.88 759 ASN A CA 1
ATOM 5920 C C . ASN A 1 759 ? -13.103 45.293 3.447 1.00 29.88 759 ASN A C 1
ATOM 5922 O O . ASN A 1 759 ? -14.303 45.504 3.307 1.00 29.88 759 ASN A O 1
ATOM 5926 N N . GLY A 1 760 ? -12.319 46.140 4.121 1.00 30.88 760 GLY A N 1
ATOM 5927 C CA . GLY A 1 760 ? -12.546 47.592 4.193 1.00 30.88 760 GLY A CA 1
ATOM 5928 C C . GLY A 1 760 ? -13.814 48.173 4.847 1.00 30.88 760 GLY A C 1
ATOM 5929 O O . GLY A 1 760 ? -13.843 49.389 4.987 1.00 30.88 760 GLY A O 1
ATOM 5930 N N . ASP A 1 761 ? -14.816 47.398 5.283 1.00 30.45 761 ASP A N 1
ATOM 5931 C CA . ASP A 1 761 ? -16.153 47.964 5.582 1.00 30.45 761 ASP A CA 1
ATOM 5932 C C . ASP A 1 761 ? -16.813 47.546 6.916 1.00 30.45 761 ASP A C 1
ATOM 5934 O O . ASP A 1 761 ? -18.030 47.658 7.077 1.00 30.45 761 ASP A O 1
ATOM 5938 N N . VAL A 1 762 ? -16.054 47.123 7.937 1.00 29.28 762 VAL A N 1
ATOM 5939 C CA . VAL A 1 762 ? -16.646 46.814 9.260 1.00 29.28 762 VAL A CA 1
ATOM 5940 C C . VAL A 1 762 ? -16.227 47.828 10.339 1.00 29.28 762 VAL A C 1
ATOM 5942 O O . VAL A 1 762 ? -15.065 47.848 10.753 1.00 29.28 762 VAL A O 1
ATOM 5945 N N . PRO A 1 763 ? -17.147 48.668 10.861 1.00 28.31 763 PRO A N 1
ATOM 5946 C CA . PRO A 1 763 ? -16.841 49.581 11.959 1.00 28.31 763 PRO A CA 1
ATOM 5947 C C . PRO A 1 763 ? -16.600 48.828 13.281 1.00 28.31 763 PRO A C 1
ATOM 5949 O O . PRO A 1 763 ? -17.391 47.985 13.699 1.00 28.31 763 PRO A O 1
ATOM 5952 N N . LYS A 1 764 ? -15.521 49.204 13.987 1.00 28.86 764 LYS A N 1
ATOM 5953 C CA . LYS A 1 764 ? -14.977 48.615 15.236 1.00 28.86 764 LYS A CA 1
ATOM 5954 C C . LYS A 1 764 ? -15.916 48.564 16.468 1.00 28.86 764 LYS A C 1
ATOM 5956 O O . LYS A 1 764 ? -15.449 48.257 17.560 1.00 28.86 764 LYS A O 1
ATOM 5961 N N . GLN A 1 765 ? -17.207 48.886 16.362 1.00 26.80 765 GLN A N 1
ATOM 5962 C CA . GLN A 1 765 ? -18.063 49.196 17.524 1.00 26.80 765 GLN A CA 1
ATOM 5963 C C . GLN A 1 765 ? -19.123 48.146 17.899 1.00 26.80 765 GLN A C 1
ATOM 5965 O O . GLN A 1 765 ? -19.941 48.414 18.777 1.00 26.80 765 GLN A O 1
ATOM 5970 N N . HIS A 1 766 ? -19.154 46.955 17.299 1.00 26.19 766 HIS A N 1
ATOM 5971 C CA . HIS A 1 766 ? -20.133 45.915 17.665 1.00 26.19 766 HIS A CA 1
ATOM 5972 C C . HIS A 1 766 ? -19.453 44.672 18.242 1.00 26.19 766 HIS A C 1
ATOM 5974 O O . HIS A 1 766 ? -19.508 43.588 17.675 1.00 26.19 766 HIS A O 1
ATOM 5980 N N . PHE A 1 767 ? -18.822 44.840 19.406 1.00 24.92 767 PHE A N 1
ATOM 5981 C CA . PHE A 1 767 ? -18.352 43.733 20.237 1.00 24.92 767 PHE A CA 1
ATOM 5982 C C . PHE A 1 767 ? -19.269 43.579 21.453 1.00 24.92 767 PHE A C 1
ATOM 5984 O O . PHE A 1 767 ? -19.440 44.511 22.238 1.00 24.92 767 PHE A O 1
ATOM 5991 N N . VAL A 1 768 ? -19.843 42.387 21.635 1.00 22.94 768 VAL A N 1
ATOM 5992 C CA . VAL A 1 768 ? -20.438 41.991 22.916 1.00 22.94 768 VAL A CA 1
ATOM 5993 C C . VAL A 1 768 ? -19.284 41.724 23.877 1.00 22.94 768 VAL A C 1
ATOM 5995 O O . VAL A 1 768 ? -18.661 40.667 23.849 1.00 22.94 768 VAL A O 1
ATOM 5998 N N . SER A 1 769 ? -18.976 42.699 24.730 1.00 21.62 769 SER A N 1
ATOM 5999 C CA . SER A 1 769 ? -18.093 42.480 25.868 1.00 21.62 769 SER A CA 1
ATOM 6000 C C . SER A 1 769 ? -18.804 41.575 26.877 1.00 21.62 769 SER A C 1
ATOM 6002 O O . SER A 1 769 ? -19.728 42.016 27.567 1.00 21.62 769 SER A O 1
ATOM 6004 N N . VAL A 1 770 ? -18.372 40.324 27.022 1.00 24.06 770 VAL A N 1
ATOM 6005 C CA . VAL A 1 770 ? -18.631 39.583 28.261 1.00 24.06 770 VAL A CA 1
ATOM 6006 C C . VAL A 1 770 ? -17.604 40.074 29.279 1.00 24.06 770 VAL A C 1
ATOM 6008 O O . VAL A 1 770 ? -16.516 39.523 29.415 1.00 24.06 770 VAL A O 1
ATOM 6011 N N . VAL A 1 771 ? -17.919 41.179 29.960 1.00 22.52 771 VAL A N 1
ATOM 6012 C CA . VAL A 1 771 ? -17.119 41.653 31.095 1.00 22.52 771 VAL A CA 1
ATOM 6013 C C . VAL A 1 771 ? -17.396 40.722 32.274 1.00 22.52 771 VAL A C 1
ATOM 6015 O O . VAL A 1 771 ? -18.429 40.829 32.936 1.00 22.52 771 VAL A O 1
ATOM 6018 N N . PHE A 1 772 ? -16.468 39.810 32.559 1.00 24.75 772 PHE A N 1
ATOM 6019 C CA . PHE A 1 772 ? -16.457 39.067 33.816 1.00 24.75 772 PHE A CA 1
ATOM 6020 C C . PHE A 1 772 ? -16.027 40.010 34.941 1.00 24.75 772 PHE A C 1
ATOM 6022 O O . PHE A 1 772 ? -14.840 40.208 35.189 1.00 24.75 772 PHE A O 1
ATOM 6029 N N . LYS A 1 773 ? -16.995 40.617 35.632 1.00 21.52 773 LYS A N 1
ATOM 6030 C CA . LYS A 1 773 ? -16.715 41.360 36.863 1.00 21.52 773 LYS A CA 1
ATOM 6031 C C . LYS A 1 773 ? -16.689 40.380 38.035 1.00 21.52 773 LYS A C 1
ATOM 6033 O O . LYS A 1 773 ? -17.725 39.892 38.478 1.00 21.52 773 LYS A O 1
ATOM 6038 N N . THR A 1 774 ? -15.498 40.069 38.533 1.00 25.69 774 THR A N 1
ATOM 6039 C CA . THR A 1 774 ? -15.319 39.354 39.798 1.00 25.69 774 THR A CA 1
ATOM 6040 C C . THR A 1 774 ? -15.594 40.298 40.966 1.00 25.69 774 THR A C 1
ATOM 6042 O O . THR A 1 774 ? -14.774 41.162 41.269 1.00 25.69 774 THR A O 1
ATOM 6045 N N . SER A 1 775 ? -16.719 40.120 41.656 1.00 23.84 775 SER A N 1
ATOM 6046 C CA . SER A 1 775 ? -16.890 40.637 43.018 1.00 23.84 775 SER A CA 1
ATOM 6047 C C . SER A 1 775 ? -17.882 39.780 43.804 1.00 23.84 775 SER A C 1
ATOM 6049 O O . SER A 1 775 ? -19.040 39.684 43.411 1.00 23.84 775 SER A O 1
ATOM 6051 N N . GLY A 1 776 ? -17.426 39.222 44.930 1.00 27.23 776 GLY A N 1
ATOM 6052 C CA . GLY A 1 776 ? -18.267 38.603 45.962 1.00 27.23 776 GLY A CA 1
ATOM 6053 C C . GLY A 1 776 ? -18.668 37.155 45.673 1.00 27.23 776 GLY A C 1
ATOM 6054 O O . GLY A 1 776 ? -19.300 36.858 44.665 1.00 27.23 776 GLY A O 1
ATOM 6055 N N . GLY A 1 777 ? -18.281 36.235 46.558 1.00 31.09 777 GLY A N 1
ATOM 6056 C CA . GLY A 1 777 ? -18.544 34.807 46.418 1.00 31.09 777 GLY A CA 1
ATOM 6057 C C . GLY A 1 777 ? -20.034 34.473 46.412 1.00 31.09 777 GLY A C 1
ATOM 6058 O O . GLY A 1 777 ? -20.659 34.530 47.452 1.00 31.09 777 GLY A O 1
ATOM 6059 N N . HIS A 1 778 ? -20.574 34.128 45.243 1.00 23.58 778 HIS A N 1
ATOM 6060 C CA . HIS A 1 778 ? -21.627 33.134 44.985 1.00 23.58 778 HIS A CA 1
ATOM 6061 C C . HIS A 1 778 ? -21.771 33.022 43.456 1.00 23.58 778 HIS A C 1
ATOM 6063 O O . HIS A 1 778 ? -21.985 34.023 42.776 1.00 23.58 778 HIS A O 1
ATOM 6069 N N . ARG A 1 779 ? -21.612 31.821 42.880 1.00 25.02 779 ARG A N 1
ATOM 6070 C CA . ARG A 1 779 ? -21.755 31.594 41.429 1.00 25.02 779 ARG A CA 1
ATOM 6071 C C . ARG A 1 779 ? -23.086 30.902 41.137 1.00 25.02 779 ARG A C 1
ATOM 6073 O O . ARG A 1 779 ? -23.256 29.737 41.475 1.00 25.02 779 ARG A O 1
ATOM 6080 N N . GLN A 1 780 ? -23.997 31.607 40.470 1.00 22.84 780 GLN A N 1
ATOM 6081 C CA . GLN A 1 780 ? -25.157 31.033 39.784 1.00 22.84 780 GLN A CA 1
ATOM 6082 C C . GLN A 1 780 ? -25.012 31.317 38.283 1.00 22.84 780 GLN A C 1
ATOM 6084 O O . GLN A 1 780 ? -24.831 32.466 37.883 1.00 22.84 780 GLN A O 1
ATOM 6089 N N . PHE A 1 781 ? -25.087 30.277 37.451 1.00 24.67 781 PHE A N 1
ATOM 6090 C CA . PHE A 1 781 ? -25.125 30.412 35.996 1.00 24.67 781 PHE A CA 1
ATOM 6091 C C . PHE A 1 781 ? -26.554 30.748 35.563 1.00 24.67 781 PHE A C 1
ATOM 6093 O O . PHE A 1 781 ? -27.449 29.912 35.664 1.00 24.67 781 PHE A O 1
ATOM 6100 N N . ARG A 1 782 ? -26.778 31.967 35.065 1.00 22.50 782 ARG A N 1
ATOM 6101 C CA . ARG A 1 782 ? -28.019 32.340 34.374 1.00 22.50 782 ARG A CA 1
ATOM 6102 C C . ARG A 1 782 ? -27.668 32.743 32.944 1.00 22.50 782 ARG A C 1
ATOM 6104 O O . ARG A 1 782 ? -27.256 33.870 32.692 1.00 22.50 782 ARG A O 1
ATOM 6111 N N . LEU A 1 783 ? -27.808 31.802 32.012 1.00 25.28 783 LEU A N 1
ATOM 6112 C CA . LEU A 1 783 ? -27.850 32.097 30.580 1.00 25.28 783 LEU A CA 1
ATOM 6113 C C . LEU A 1 783 ? -29.153 32.859 30.328 1.00 25.28 783 LEU A C 1
ATOM 6115 O O . LEU A 1 783 ? -30.238 32.285 30.398 1.00 25.28 783 LEU A O 1
ATOM 6119 N N . ASN A 1 784 ? -29.061 34.170 30.114 1.00 24.78 784 ASN A N 1
ATOM 6120 C CA . ASN A 1 784 ? -30.229 35.007 29.868 1.00 24.78 784 ASN A CA 1
ATOM 6121 C C . ASN A 1 784 ? -30.670 34.873 28.397 1.00 24.78 784 ASN A C 1
ATOM 6123 O O . ASN A 1 784 ? -30.492 35.781 27.593 1.00 24.78 784 ASN A O 1
ATOM 6127 N N . LEU A 1 785 ? -31.221 33.705 28.046 1.00 27.70 785 LEU A N 1
ATOM 6128 C CA . LEU A 1 785 ? -31.796 33.384 26.728 1.00 27.70 785 LEU A CA 1
ATOM 6129 C C . LEU A 1 785 ? -33.118 34.132 26.438 1.00 27.70 785 LEU A C 1
ATOM 6131 O O . LEU A 1 785 ? -33.691 33.985 25.361 1.00 27.70 785 LEU A O 1
ATOM 6135 N N . GLU A 1 786 ? -33.618 34.948 27.370 1.00 24.77 786 GLU A N 1
ATOM 6136 C CA . GLU A 1 786 ? -34.916 35.626 27.244 1.00 24.77 786 GLU A CA 1
ATOM 6137 C C . GLU A 1 786 ? -34.887 36.899 26.378 1.00 24.77 786 GLU A C 1
ATOM 6139 O O . GLU A 1 786 ? -35.922 37.292 25.836 1.00 24.77 786 GLU A O 1
ATOM 6144 N N . ASN A 1 787 ? -33.724 37.539 26.208 1.00 27.38 787 ASN A N 1
ATOM 6145 C CA . ASN A 1 787 ? -33.635 38.821 25.496 1.00 27.38 787 ASN A CA 1
ATOM 6146 C C . ASN A 1 787 ? -33.396 38.689 23.983 1.00 27.38 787 ASN A C 1
ATOM 6148 O O . ASN A 1 787 ? -33.872 39.544 23.233 1.00 27.38 787 ASN A O 1
ATOM 6152 N N . ASP A 1 788 ? -32.759 37.610 23.515 1.00 28.94 788 ASP A N 1
ATOM 6153 C CA . ASP A 1 788 ? -32.549 37.383 22.074 1.00 28.94 788 ASP A CA 1
ATOM 6154 C C . ASP A 1 788 ? -33.790 36.816 21.373 1.00 28.94 788 ASP A C 1
ATOM 6156 O O . ASP A 1 788 ? -34.071 37.168 20.226 1.00 28.94 788 ASP A O 1
ATOM 6160 N N . MET A 1 789 ? -34.627 36.052 22.086 1.00 27.62 789 MET A N 1
ATOM 6161 C CA . MET A 1 789 ? -35.918 35.589 21.556 1.00 27.62 789 MET A CA 1
ATOM 6162 C C . MET A 1 789 ? -36.943 36.725 21.380 1.00 27.62 789 MET A C 1
ATOM 6164 O O . MET A 1 789 ? -37.879 36.586 20.596 1.00 27.62 789 MET A O 1
ATOM 6168 N N . LYS A 1 790 ? -36.768 37.870 22.058 1.00 28.75 790 LYS A N 1
ATOM 6169 C CA . LYS A 1 790 ? -37.675 39.029 21.947 1.00 28.75 790 LYS A CA 1
ATOM 6170 C C . LYS A 1 790 ? -37.272 40.048 20.870 1.00 28.75 790 LYS A C 1
ATOM 6172 O O . LYS A 1 790 ? -38.084 40.914 20.556 1.00 28.75 790 LYS A O 1
ATOM 6177 N N . ARG A 1 791 ? -36.069 39.969 20.277 1.00 33.12 791 ARG A N 1
ATOM 6178 C CA . ARG A 1 791 ? -35.563 40.997 19.334 1.00 33.12 791 ARG A CA 1
ATOM 6179 C C . ARG A 1 791 ? -35.554 40.621 17.849 1.00 33.12 791 ARG A C 1
ATOM 6181 O O . ARG A 1 791 ? -35.301 41.494 17.025 1.00 33.12 791 ARG A O 1
ATOM 6188 N N . LYS A 1 792 ? -35.923 39.393 17.471 1.00 30.02 792 LYS A N 1
ATOM 6189 C CA . LYS A 1 792 ? -36.193 39.022 16.065 1.00 30.02 792 LYS A CA 1
ATOM 6190 C C . LYS A 1 792 ? -37.581 38.398 15.905 1.00 30.02 792 LYS A C 1
ATOM 6192 O O . LYS A 1 792 ? -37.744 37.240 15.535 1.00 30.02 792 LYS A O 1
ATOM 6197 N N . ALA A 1 793 ? -38.599 39.211 16.171 1.00 27.22 793 ALA A N 1
ATOM 6198 C CA . ALA A 1 793 ? -39.986 38.927 15.823 1.00 27.22 793 ALA A CA 1
ATOM 6199 C C . ALA A 1 793 ? -40.209 39.082 14.303 1.00 27.22 793 ALA A C 1
ATOM 6201 O O . ALA A 1 793 ? -40.770 40.072 13.845 1.00 27.22 793 ALA A O 1
ATOM 6202 N N . SER A 1 794 ? -39.749 38.119 13.502 1.00 25.30 794 SER A N 1
ATOM 6203 C CA . SER A 1 794 ? -40.206 37.964 12.107 1.00 25.30 794 SER A CA 1
ATOM 6204 C C . SER A 1 794 ? -40.121 36.535 11.558 1.00 25.30 794 SER A C 1
ATOM 6206 O O . SER A 1 794 ? -40.422 36.311 10.386 1.00 25.30 794 SER A O 1
ATOM 6208 N N . TRP A 1 795 ? -39.801 35.537 12.387 1.00 24.19 795 TRP A N 1
ATOM 6209 C CA . TRP A 1 795 ? -39.832 34.138 11.964 1.00 24.19 795 TRP A CA 1
ATOM 6210 C C . TRP A 1 795 ? -41.197 33.515 12.281 1.00 24.19 795 TRP A C 1
ATOM 6212 O O . TRP A 1 795 ? -41.569 33.362 13.442 1.00 24.19 795 TRP A O 1
ATOM 6222 N N . LYS A 1 796 ? -41.978 33.198 11.242 1.00 22.08 796 LYS A N 1
ATOM 6223 C CA . LYS A 1 796 ? -43.246 32.464 11.370 1.00 22.08 796 LYS A CA 1
ATOM 6224 C C . LYS A 1 796 ? -42.945 30.967 11.553 1.00 22.08 796 LYS A C 1
ATOM 6226 O O . LYS A 1 796 ? -42.408 30.374 10.620 1.00 22.08 796 LYS A O 1
ATOM 6231 N N . PRO A 1 797 ? -43.320 30.329 12.676 1.00 25.25 797 PRO A N 1
ATOM 6232 C CA . PRO A 1 797 ? -43.212 28.882 12.817 1.00 25.25 797 PRO A CA 1
ATOM 6233 C C . PRO A 1 797 ? -44.336 28.192 12.031 1.00 25.25 797 PRO A C 1
ATOM 6235 O O . PRO A 1 797 ? -45.520 28.496 12.196 1.00 25.25 797 PRO A O 1
ATOM 6238 N N . THR A 1 798 ? -43.982 27.244 11.168 1.00 24.45 798 THR A N 1
ATOM 6239 C CA . THR A 1 798 ? -44.935 26.335 10.527 1.00 24.45 798 THR A CA 1
ATOM 6240 C C . THR A 1 798 ? -45.383 25.239 11.509 1.00 24.45 798 THR A C 1
ATOM 6242 O O . THR A 1 798 ? -44.595 24.431 11.985 1.00 24.45 798 THR A O 1
ATOM 6245 N N . LYS A 1 799 ? -46.688 25.286 11.813 1.00 26.34 799 LYS A N 1
ATOM 6246 C CA . LYS A 1 799 ? -47.607 24.337 12.481 1.00 26.34 799 LYS A CA 1
ATOM 6247 C C . LYS A 1 799 ? -47.133 22.890 12.753 1.00 26.34 799 LYS A C 1
ATOM 6249 O O . LYS A 1 799 ? -47.024 22.109 11.817 1.00 26.34 799 LYS A O 1
ATOM 6254 N N . TYR A 1 800 ? -47.151 22.498 14.034 1.00 22.23 800 TYR A N 1
ATOM 6255 C CA . TYR A 1 800 ? -47.602 21.178 14.525 1.00 22.23 800 TYR A CA 1
ATOM 6256 C C . TYR A 1 800 ? -48.254 21.350 15.920 1.00 22.23 800 TYR A C 1
ATOM 6258 O O . TYR A 1 800 ? -47.544 21.740 16.846 1.00 22.23 800 TYR A O 1
ATOM 6266 N N . PRO A 1 801 ? -49.572 21.124 16.112 1.00 25.41 801 PRO A N 1
ATOM 6267 C CA . PRO A 1 801 ? -50.204 21.163 17.434 1.00 25.41 801 PRO A CA 1
ATOM 6268 C C . PRO A 1 801 ? -50.297 19.752 18.045 1.00 25.41 801 PRO A C 1
ATOM 6270 O O . PRO A 1 801 ? -50.639 18.807 17.338 1.00 25.41 801 PRO A O 1
ATOM 6273 N N . CYS A 1 802 ? -50.063 19.604 19.354 1.00 22.86 802 CYS A N 1
ATOM 6274 C CA . CYS A 1 802 ? -50.386 18.381 20.104 1.00 22.86 802 CYS A CA 1
ATOM 6275 C C . CYS A 1 802 ? -51.201 18.715 21.363 1.00 22.86 802 CYS A C 1
ATOM 6277 O O . CYS A 1 802 ? -50.875 19.654 22.087 1.00 22.86 802 CYS A O 1
ATOM 6279 N N . PHE A 1 803 ? -52.250 17.922 21.591 1.00 22.03 803 PHE A N 1
ATOM 6280 C CA . PHE A 1 803 ? -53.194 17.983 22.709 1.00 22.03 803 PHE A CA 1
ATOM 6281 C C . PHE A 1 803 ? -52.745 17.074 23.868 1.00 22.03 803 PHE A C 1
ATOM 6283 O O . PHE A 1 803 ? -52.061 16.076 23.643 1.00 22.03 803 PHE A O 1
ATOM 6290 N N . MET A 1 804 ? -53.158 17.405 25.094 1.00 23.06 804 MET A N 1
ATOM 6291 C CA . MET A 1 804 ? -52.998 16.590 26.305 1.00 23.06 804 MET A CA 1
ATOM 6292 C C . MET A 1 804 ? -54.391 16.347 26.898 1.00 23.06 804 MET A C 1
ATOM 6294 O O . MET A 1 804 ? -55.131 17.308 27.093 1.00 23.06 804 MET A O 1
ATOM 6298 N N . GLU A 1 805 ? -54.741 15.092 27.176 1.00 22.77 805 GLU A N 1
ATOM 6299 C CA . GLU A 1 805 ? -55.981 14.712 27.862 1.00 22.77 805 GLU A CA 1
ATOM 6300 C C . GLU A 1 805 ? -55.614 13.912 29.120 1.00 22.77 805 GLU A C 1
ATOM 6302 O O . GLU A 1 805 ? -54.785 13.001 29.065 1.00 22.77 805 GLU A O 1
ATOM 6307 N N . ILE A 1 806 ? -56.172 14.311 30.265 1.00 24.45 806 ILE A N 1
ATOM 6308 C CA . ILE A 1 806 ? -55.903 13.739 31.589 1.00 24.45 806 ILE A CA 1
ATOM 6309 C C . ILE A 1 806 ? -57.191 13.054 32.052 1.00 24.45 806 ILE A C 1
ATOM 6311 O O . ILE A 1 806 ? -58.236 13.694 32.101 1.00 24.45 806 ILE A O 1
ATOM 6315 N N . SER A 1 807 ? -57.114 11.770 32.406 1.00 23.81 807 SER A N 1
ATOM 6316 C CA . SER A 1 807 ? -58.197 11.044 33.078 1.00 23.81 807 SER A CA 1
ATOM 6317 C C . SER A 1 807 ? -57.761 10.720 34.504 1.00 23.81 807 SER A C 1
ATOM 6319 O O . SER A 1 807 ? -56.798 9.979 34.700 1.00 23.81 807 SER A O 1
ATOM 6321 N N . GLU A 1 808 ? -58.475 11.256 35.491 1.00 26.78 808 GLU A N 1
ATOM 6322 C CA . GLU A 1 808 ? -58.259 10.988 36.916 1.00 26.78 808 GLU A CA 1
ATOM 6323 C C . GLU A 1 808 ? -59.106 9.791 37.377 1.00 26.78 808 GLU A C 1
ATOM 6325 O O . GLU A 1 808 ? -60.301 9.713 37.095 1.00 26.78 808 GLU A O 1
ATOM 6330 N N . GLY A 1 809 ? -58.488 8.855 38.102 1.00 29.88 809 GLY A N 1
ATOM 6331 C CA . GLY A 1 809 ? -59.164 7.757 38.795 1.00 29.88 809 GLY A CA 1
ATOM 6332 C C . GLY A 1 809 ? -58.547 7.519 40.184 1.00 29.88 809 GLY A C 1
ATOM 6333 O O . GLY A 1 809 ? -57.380 7.860 40.384 1.00 29.88 809 GLY A O 1
ATOM 6334 N N . PRO A 1 810 ? -59.300 6.969 41.161 1.00 35.75 810 PRO A N 1
ATOM 6335 C CA . PRO A 1 810 ? -59.183 7.431 42.550 1.00 35.75 810 PRO A CA 1
ATOM 6336 C C . PRO A 1 810 ? -58.120 6.781 43.449 1.00 35.75 810 PRO A C 1
ATOM 6338 O O . PRO A 1 810 ? -57.974 7.254 44.569 1.00 35.75 810 PRO A O 1
ATOM 6341 N N . GLU A 1 811 ? -57.378 5.741 43.043 1.00 33.88 811 GLU A N 1
ATOM 6342 C CA . GLU A 1 811 ? -56.571 4.983 44.032 1.00 33.88 811 GLU A CA 1
ATOM 6343 C C . GLU A 1 811 ? -55.097 4.699 43.707 1.00 33.88 811 GLU A C 1
ATOM 6345 O O . GLU A 1 811 ? -54.416 4.125 44.547 1.00 33.88 811 GLU A O 1
ATOM 6350 N N . SER A 1 812 ? -54.538 5.141 42.576 1.00 27.89 812 SER A N 1
ATOM 6351 C CA . SER A 1 812 ? -53.078 5.184 42.323 1.00 27.89 812 SER A CA 1
ATOM 6352 C C . SER A 1 812 ? -52.816 5.810 40.949 1.00 27.89 812 SER A C 1
ATOM 6354 O O . SER A 1 812 ? -53.275 5.242 39.954 1.00 27.89 812 SER A O 1
ATOM 6356 N N . PRO A 1 813 ? -52.055 6.913 40.811 1.00 24.97 813 PRO A N 1
ATOM 6357 C CA . PRO A 1 813 ? -51.682 7.406 39.492 1.00 24.97 813 PRO A CA 1
ATOM 6358 C C . PRO A 1 813 ? -50.599 6.497 38.893 1.00 24.97 813 PRO A C 1
ATOM 6360 O O . PRO A 1 813 ? -49.404 6.694 39.102 1.00 24.97 813 PRO A O 1
ATOM 6363 N N . THR A 1 814 ? -51.012 5.491 38.121 1.00 24.78 814 THR A N 1
ATOM 6364 C CA . THR A 1 814 ? -50.105 4.820 37.182 1.00 24.78 814 THR A CA 1
ATOM 6365 C C . THR A 1 814 ? -49.976 5.707 35.950 1.00 24.78 814 THR A C 1
ATOM 6367 O O . THR A 1 814 ? -50.866 5.742 35.103 1.00 24.78 814 THR A O 1
ATOM 6370 N N . VAL A 1 815 ? -48.869 6.443 35.842 1.00 26.66 815 VAL A N 1
ATOM 6371 C CA . VAL A 1 815 ? -48.549 7.212 34.634 1.00 26.66 815 VAL A CA 1
ATOM 6372 C C . VAL A 1 815 ? -47.837 6.294 33.642 1.00 26.66 815 VAL A C 1
ATOM 6374 O O . VAL A 1 815 ? -46.645 6.019 33.772 1.00 26.66 815 VAL A O 1
ATOM 6377 N N . ILE A 1 816 ? -48.564 5.808 32.635 1.00 25.34 816 ILE A N 1
ATOM 6378 C CA . ILE A 1 816 ? -47.960 5.145 31.473 1.00 25.34 816 ILE A CA 1
ATOM 6379 C C . ILE A 1 816 ? -47.501 6.235 30.498 1.00 25.34 816 ILE A C 1
ATOM 6381 O O . ILE A 1 816 ? -48.315 6.857 29.818 1.00 25.34 816 ILE A O 1
ATOM 6385 N N . PHE A 1 817 ? -46.190 6.458 30.396 1.00 25.59 817 PHE A N 1
ATOM 6386 C CA . PHE A 1 817 ? -45.625 7.349 29.382 1.00 25.59 817 PHE A CA 1
ATOM 6387 C C . PHE A 1 817 ? -45.438 6.610 28.049 1.00 25.59 817 PHE A C 1
ATOM 6389 O O . PHE A 1 817 ? -44.588 5.730 27.926 1.00 25.59 817 PHE A O 1
ATOM 6396 N N . ARG A 1 818 ? -46.163 7.029 27.006 1.00 28.03 818 ARG A N 1
ATOM 6397 C CA . ARG A 1 818 ? -45.696 6.913 25.615 1.00 28.03 818 ARG A CA 1
ATOM 6398 C C . ARG A 1 818 ? -45.303 8.307 25.144 1.00 28.03 818 ARG A C 1
ATOM 6400 O O . ARG A 1 818 ? -46.182 9.128 24.908 1.00 28.03 818 ARG A O 1
ATOM 6407 N N . LEU A 1 819 ? -44.003 8.577 25.005 1.00 25.39 819 LEU A N 1
ATOM 6408 C CA . LEU A 1 819 ? -43.515 9.846 24.459 1.00 25.39 819 LEU A CA 1
ATOM 6409 C C . LEU A 1 819 ? -42.438 9.653 23.375 1.00 25.39 819 LEU A C 1
ATOM 6411 O O . LEU A 1 819 ? -41.478 8.910 23.586 1.00 25.39 819 LEU A O 1
ATOM 6415 N N . PRO A 1 820 ? -42.562 10.361 22.236 1.00 27.75 820 PRO A N 1
ATOM 6416 C CA . PRO A 1 820 ? -41.545 10.476 21.203 1.00 27.75 820 PRO A CA 1
ATOM 6417 C C . PRO A 1 820 ? -40.608 11.657 21.517 1.00 27.75 820 PRO A C 1
ATOM 6419 O O . PRO A 1 820 ? -40.732 12.703 20.902 1.00 27.75 820 PRO A O 1
ATOM 6422 N N . GLN A 1 821 ? -39.732 11.508 22.517 1.00 24.78 821 GLN A N 1
ATOM 6423 C CA . GLN A 1 821 ? -38.430 12.184 22.743 1.00 24.78 821 GLN A CA 1
ATOM 6424 C C . GLN A 1 821 ? -37.913 11.752 24.136 1.00 24.78 821 GLN A C 1
ATOM 6426 O O . GLN A 1 821 ? -38.718 11.673 25.066 1.00 24.78 821 GLN A O 1
ATOM 6431 N N . PRO A 1 822 ? -36.611 11.457 24.333 1.00 32.28 822 PRO A N 1
ATOM 6432 C CA . PRO A 1 822 ? -36.144 10.844 25.572 1.00 32.28 822 PRO A CA 1
ATOM 6433 C C . PRO A 1 822 ? -35.811 11.912 26.626 1.00 32.28 822 PRO A C 1
ATOM 6435 O O . PRO A 1 822 ? -34.824 12.634 26.517 1.00 32.28 822 PRO A O 1
ATOM 6438 N N . SER A 1 823 ? -36.624 12.007 27.677 1.00 27.05 823 SER A N 1
ATOM 6439 C CA . SER A 1 823 ? -36.275 12.676 28.941 1.00 27.05 823 SER A CA 1
ATOM 6440 C C . SER A 1 823 ? -36.475 11.672 30.078 1.00 27.05 823 SER A C 1
ATOM 6442 O O . SER A 1 823 ? -37.524 11.034 30.132 1.00 27.05 823 SER A O 1
ATOM 6444 N N . VAL A 1 824 ? -35.489 11.516 30.968 1.00 27.94 824 VAL A N 1
ATOM 6445 C CA . VAL A 1 824 ? -35.592 10.681 32.180 1.00 27.94 824 VAL A CA 1
ATOM 6446 C C . VAL A 1 824 ? -35.700 11.608 33.387 1.00 27.94 824 VAL A C 1
ATOM 6448 O O . VAL A 1 824 ? -34.907 12.536 33.525 1.00 27.94 824 VAL A O 1
ATOM 6451 N N . TYR A 1 825 ? -36.679 11.363 34.254 1.00 28.17 825 TYR A N 1
ATOM 6452 C CA . TYR A 1 825 ? -36.843 12.076 35.519 1.00 28.17 825 TYR A CA 1
ATOM 6453 C C . TYR A 1 825 ? -36.219 11.244 36.646 1.00 28.17 825 TYR A C 1
ATOM 6455 O O . TYR A 1 825 ? -36.536 10.064 36.785 1.00 28.17 825 TYR A O 1
ATOM 6463 N N . ILE A 1 826 ? -35.322 11.844 37.434 1.00 28.41 826 ILE A N 1
ATOM 6464 C CA . ILE A 1 826 ? -34.705 11.205 38.605 1.00 28.41 826 ILE A CA 1
ATOM 6465 C C . ILE A 1 826 ? -35.506 11.604 39.847 1.00 28.41 826 ILE A C 1
ATOM 6467 O O . ILE A 1 826 ? -35.700 12.791 40.104 1.00 28.41 826 ILE A O 1
ATOM 6471 N N . PHE A 1 827 ? -35.944 10.614 40.624 1.00 28.34 827 PHE A N 1
ATOM 6472 C CA . PHE A 1 827 ? -36.540 10.811 41.944 1.00 28.34 827 PHE A CA 1
ATOM 6473 C C . PHE A 1 827 ? -35.479 10.516 43.008 1.00 28.34 827 PHE A C 1
ATOM 6475 O O . PHE A 1 827 ? -34.979 9.396 43.080 1.00 28.34 827 PHE A O 1
ATOM 6482 N N . ASN A 1 828 ? -35.139 11.500 43.842 1.00 26.92 828 ASN A N 1
ATOM 6483 C CA . ASN A 1 828 ? -34.335 11.245 45.037 1.00 26.92 828 ASN A CA 1
ATOM 6484 C C . ASN A 1 828 ? -35.248 10.727 46.152 1.00 26.92 828 ASN A C 1
ATOM 6486 O O . ASN A 1 828 ? -36.144 11.436 46.604 1.00 26.92 828 ASN A O 1
ATOM 6490 N N . SER A 1 829 ? -35.012 9.497 46.610 1.00 26.25 829 SER A N 1
ATOM 6491 C CA . SER A 1 829 ? -35.652 8.940 47.802 1.00 26.25 829 SER A CA 1
ATOM 6492 C C . SER A 1 829 ? -34.917 9.410 49.062 1.00 26.25 829 SER A C 1
ATOM 6494 O O . SER A 1 829 ? -34.170 8.657 49.684 1.00 26.25 829 SER A O 1
ATOM 6496 N N . THR A 1 830 ? -35.114 10.668 49.438 1.00 26.52 830 THR A N 1
ATOM 6497 C CA . THR A 1 830 ? -34.835 11.165 50.793 1.00 26.52 830 THR A CA 1
ATOM 6498 C C . THR A 1 830 ? -36.062 11.927 51.294 1.00 26.52 830 THR A C 1
ATOM 6500 O O . THR A 1 830 ? -36.743 12.564 50.490 1.00 26.52 830 THR A O 1
ATOM 6503 N N . PRO A 1 831 ? -36.404 11.848 52.593 1.00 27.28 831 PRO A N 1
ATOM 6504 C CA . PRO A 1 831 ? -37.611 12.474 53.121 1.00 27.28 831 PRO A CA 1
ATOM 6505 C C . PRO A 1 831 ? -37.446 14.003 53.122 1.00 27.28 831 PRO A C 1
ATOM 6507 O O . PRO A 1 831 ? -36.803 14.580 53.994 1.00 27.28 831 PRO A O 1
ATOM 6510 N N . GLY A 1 832 ? -38.001 14.647 52.098 1.00 29.66 832 GLY A N 1
ATOM 6511 C CA . GLY A 1 832 ? -37.993 16.088 51.855 1.00 29.66 832 GLY A CA 1
ATOM 6512 C C . GLY A 1 832 ? -38.801 16.419 50.588 1.00 29.66 832 GLY A C 1
ATOM 6513 O O . GLY A 1 832 ? -39.167 15.500 49.852 1.00 29.66 832 GLY A O 1
ATOM 6514 N N . PRO A 1 833 ? -39.136 17.699 50.328 1.00 24.30 833 PRO A N 1
ATOM 6515 C CA . PRO A 1 833 ? -39.984 18.078 49.198 1.00 24.30 833 PRO A CA 1
ATOM 6516 C C . PRO A 1 833 ? -39.371 17.626 47.865 1.00 24.30 833 PRO A C 1
ATOM 6518 O O . PRO A 1 833 ? -38.190 17.855 47.598 1.00 24.30 833 PRO A O 1
ATOM 6521 N N . ILE A 1 834 ? -40.193 16.973 47.038 1.00 25.95 834 ILE A N 1
ATOM 6522 C CA . ILE A 1 834 ? -39.815 16.390 45.746 1.00 25.95 834 ILE A CA 1
ATOM 6523 C C . ILE A 1 834 ? -39.283 17.500 44.834 1.00 25.95 834 ILE A C 1
ATOM 6525 O O . ILE A 1 834 ? -40.040 18.343 44.357 1.00 25.95 834 ILE A O 1
ATOM 6529 N N . ASN A 1 835 ? -37.976 17.491 44.579 1.00 24.48 835 ASN A N 1
ATOM 6530 C CA . ASN A 1 835 ? -37.325 18.449 43.695 1.00 24.48 835 ASN A CA 1
ATOM 6531 C C . ASN A 1 835 ? -37.089 17.778 42.335 1.00 24.48 835 ASN A C 1
ATOM 6533 O O . ASN A 1 835 ? -36.194 16.948 42.183 1.00 24.48 835 ASN A O 1
ATOM 6537 N N . ILE A 1 836 ? -37.936 18.092 41.353 1.00 25.73 836 ILE A N 1
ATOM 6538 C CA . ILE A 1 836 ? -37.859 17.524 40.002 1.00 25.73 836 ILE A CA 1
ATOM 6539 C C . ILE A 1 836 ? -36.819 18.322 39.206 1.00 25.73 836 ILE A C 1
ATOM 6541 O O . ILE A 1 836 ? -37.127 19.382 38.662 1.00 25.73 836 ILE A O 1
ATOM 6545 N N . GLN A 1 837 ? -35.582 17.827 39.115 1.00 28.70 837 GLN A N 1
ATOM 6546 C CA . GLN A 1 837 ? -34.590 18.392 38.195 1.00 28.70 837 GLN A CA 1
ATOM 6547 C C . GLN A 1 837 ? -34.677 17.725 36.820 1.00 28.70 837 GLN A C 1
ATOM 6549 O O . GLN A 1 837 ? -34.518 16.515 36.666 1.00 28.70 837 GLN A O 1
ATOM 6554 N N . ARG A 1 838 ? -34.911 18.547 35.794 1.00 26.12 838 ARG A N 1
ATOM 6555 C CA . ARG A 1 838 ? -34.868 18.154 34.384 1.00 26.12 838 ARG A CA 1
ATOM 6556 C C . ARG A 1 838 ? -33.406 18.095 33.936 1.00 26.12 838 ARG A C 1
ATOM 6558 O O . ARG A 1 838 ? -32.857 19.105 33.505 1.00 26.12 838 ARG A O 1
ATOM 6565 N N . VAL A 1 839 ? -32.772 16.932 34.049 1.00 28.17 839 VAL A N 1
ATOM 6566 C CA . VAL A 1 839 ? -31.411 16.718 33.535 1.00 28.17 839 VAL A CA 1
ATOM 6567 C C . VAL A 1 839 ? -31.520 16.168 32.113 1.00 28.17 839 VAL A C 1
ATOM 6569 O O . VAL A 1 839 ? -32.134 15.128 31.882 1.00 28.17 839 VAL A O 1
ATOM 6572 N N . GLY A 1 840 ? -30.978 16.891 31.130 1.00 27.75 840 GLY A N 1
ATOM 6573 C CA . GLY A 1 840 ? -30.869 16.378 29.762 1.00 27.75 840 GLY A CA 1
ATOM 6574 C C . GLY A 1 840 ? -29.984 15.126 29.718 1.00 27.75 840 GLY A C 1
ATOM 6575 O O . GLY A 1 840 ? -29.060 14.998 30.519 1.00 27.75 840 GLY A O 1
ATOM 6576 N N . TYR A 1 841 ? -30.235 14.220 28.767 1.00 29.27 841 TYR A N 1
ATOM 6577 C CA . TYR A 1 841 ? -29.488 12.959 28.579 1.00 29.27 841 TYR A CA 1
ATOM 6578 C C . TYR A 1 841 ? -27.954 13.157 28.591 1.00 29.27 841 TYR A C 1
ATOM 6580 O O . TYR A 1 841 ? -27.215 12.324 29.110 1.00 29.27 841 TYR A O 1
ATOM 6588 N N . THR A 1 842 ? -27.494 14.301 28.076 1.00 29.66 842 THR A N 1
ATOM 6589 C CA . THR A 1 842 ? -26.096 14.750 28.017 1.00 29.66 842 THR A CA 1
ATOM 6590 C C . THR A 1 842 ? -25.487 15.026 29.392 1.00 29.66 842 THR A C 1
ATOM 6592 O O . THR A 1 842 ? -24.346 14.649 29.636 1.00 29.66 842 THR A O 1
ATOM 6595 N N . GLY A 1 843 ? -26.246 15.649 30.300 1.00 30.27 843 GLY A N 1
ATOM 6596 C CA . GLY A 1 843 ? -25.804 15.907 31.672 1.00 30.27 843 GLY A CA 1
ATOM 6597 C C . GLY A 1 843 ? -25.696 14.609 32.461 1.00 30.27 843 GLY A C 1
ATOM 6598 O O . GLY A 1 843 ? -24.676 14.353 33.077 1.00 30.27 843 GLY A O 1
ATOM 6599 N N . PHE A 1 844 ? -26.685 13.723 32.322 1.00 34.62 844 PHE A N 1
ATOM 6600 C CA . PHE A 1 844 ? -26.686 12.427 32.998 1.00 34.62 844 PHE A CA 1
ATOM 6601 C C . PHE A 1 844 ? -25.538 11.516 32.538 1.00 34.62 844 PHE A C 1
ATOM 6603 O O . PHE A 1 844 ? -24.850 10.942 33.373 1.00 34.62 844 PHE A O 1
ATOM 6610 N N . ALA A 1 845 ? -25.284 11.397 31.230 1.00 32.38 845 ALA A N 1
ATOM 6611 C CA . ALA A 1 845 ? -24.185 10.571 30.723 1.00 32.38 845 ALA A CA 1
ATOM 6612 C C . ALA A 1 845 ? -22.808 11.114 31.142 1.00 32.38 845 ALA A C 1
ATOM 6614 O O . ALA A 1 845 ? -21.958 10.337 31.572 1.00 32.38 845 ALA A O 1
ATOM 6615 N N . MET A 1 846 ? -22.605 12.435 31.078 1.00 35.03 846 MET A N 1
ATOM 6616 C CA . MET A 1 846 ? -21.368 13.070 31.541 1.00 35.03 846 MET A CA 1
ATOM 6617 C C . MET A 1 846 ? -21.208 12.962 33.053 1.00 35.03 846 MET A C 1
ATOM 6619 O O . MET A 1 846 ? -20.128 12.633 33.516 1.00 35.03 846 MET A O 1
ATOM 6623 N N . ASP A 1 847 ? -22.263 13.154 33.834 1.00 39.25 847 ASP A N 1
ATOM 6624 C CA . ASP A 1 847 ? -22.194 13.027 35.286 1.00 39.25 847 ASP A CA 1
ATOM 6625 C C . ASP A 1 847 ? -21.985 11.569 35.729 1.00 39.25 847 ASP A C 1
ATOM 6627 O O . ASP A 1 847 ? -21.302 11.329 36.721 1.00 39.25 847 ASP A O 1
ATOM 6631 N N . VAL A 1 848 ? -22.484 10.577 34.985 1.00 37.06 848 VAL A N 1
ATOM 6632 C CA . VAL A 1 848 ? -22.153 9.158 35.207 1.00 37.06 848 VAL A CA 1
ATOM 6633 C C . VAL A 1 848 ? -20.692 8.869 34.839 1.00 37.06 848 VAL A C 1
ATOM 6635 O O . VAL A 1 848 ? -19.983 8.237 35.620 1.00 37.06 848 VAL A O 1
ATOM 6638 N N . LEU A 1 849 ? -20.209 9.371 33.696 1.00 37.59 849 LEU A N 1
ATOM 6639 C CA . LEU A 1 849 ? -18.818 9.201 33.243 1.00 37.59 849 LEU A CA 1
ATOM 6640 C C . LEU A 1 849 ? -17.803 9.894 34.160 1.00 37.59 849 LEU A C 1
ATOM 6642 O O . LEU A 1 849 ? -16.736 9.354 34.442 1.00 37.59 849 LEU A O 1
ATOM 6646 N N . LEU A 1 850 ? -18.158 11.071 34.670 1.00 39.09 850 LEU A N 1
ATOM 6647 C CA . LEU A 1 850 ? -17.376 11.848 35.630 1.00 39.09 850 LEU A CA 1
ATOM 6648 C C . LEU A 1 850 ? -17.537 11.319 37.067 1.00 39.09 850 LEU A C 1
ATOM 6650 O O . LEU A 1 850 ? -16.877 11.804 37.982 1.00 39.09 850 LEU A O 1
ATOM 6654 N N . GLY A 1 851 ? -18.397 10.318 37.291 1.00 38.66 851 GLY A N 1
ATOM 6655 C CA . GLY A 1 851 ? -18.675 9.744 38.608 1.00 38.66 851 GLY A CA 1
ATOM 6656 C C . GLY A 1 851 ? -19.386 10.691 39.581 1.00 38.66 851 GLY A C 1
ATOM 6657 O O . GLY A 1 851 ? -19.376 10.429 40.783 1.00 38.66 851 GLY A O 1
ATOM 6658 N N . ARG A 1 852 ? -19.995 11.766 39.070 1.00 40.62 852 ARG A N 1
ATOM 6659 C CA . ARG A 1 852 ? -20.861 12.712 39.793 1.00 40.62 852 ARG A CA 1
ATOM 6660 C C . ARG A 1 852 ? -22.231 12.111 40.111 1.00 40.62 852 ARG A C 1
ATOM 6662 O O . ARG A 1 852 ? -22.860 12.498 41.090 1.00 40.62 852 ARG A O 1
ATOM 6669 N N . ILE A 1 853 ? -22.672 11.129 39.323 1.00 41.41 853 ILE A N 1
ATOM 6670 C CA . ILE A 1 853 ? -23.860 10.309 39.578 1.00 41.41 853 ILE A CA 1
ATOM 6671 C C . ILE A 1 853 ? -23.428 8.842 39.631 1.00 41.41 853 ILE A C 1
ATOM 6673 O O . ILE A 1 853 ? -22.808 8.340 38.697 1.00 41.41 853 ILE A O 1
ATOM 6677 N N . LYS A 1 854 ? -23.779 8.135 40.714 1.00 43.31 854 LYS A N 1
ATOM 6678 C CA . LYS A 1 854 ? -23.633 6.675 40.816 1.00 43.31 854 LYS A CA 1
ATOM 6679 C C . LYS A 1 854 ? -24.954 6.012 40.415 1.00 43.31 854 LYS A C 1
ATOM 6681 O O . LYS A 1 854 ? -25.859 5.952 41.249 1.00 43.31 854 LYS A O 1
ATOM 6686 N N . PRO A 1 855 ? -25.110 5.522 39.174 1.00 43.25 855 PRO A N 1
ATOM 6687 C CA . PRO A 1 855 ? -26.268 4.713 38.837 1.00 43.25 855 PRO A CA 1
ATOM 6688 C C . PRO A 1 855 ? -26.239 3.412 39.661 1.00 43.25 855 PRO A C 1
ATOM 6690 O O . PRO A 1 855 ? -25.166 2.977 40.092 1.00 43.25 855 PRO A O 1
ATOM 6693 N N . PRO A 1 856 ? -27.394 2.770 39.901 1.00 43.84 856 PRO A N 1
ATOM 6694 C CA . PRO A 1 856 ? -27.433 1.444 40.507 1.00 43.84 856 PRO A CA 1
ATOM 6695 C C . PRO A 1 856 ? -26.504 0.481 39.755 1.00 43.84 856 PRO A C 1
ATOM 6697 O O . PRO A 1 856 ? -26.423 0.548 38.527 1.00 43.84 856 PRO A O 1
ATOM 6700 N N . ALA A 1 857 ? -25.837 -0.441 40.459 1.00 43.84 857 ALA A N 1
ATOM 6701 C CA . ALA A 1 857 ? -24.912 -1.417 39.858 1.00 43.84 857 ALA A CA 1
ATOM 6702 C C . ALA A 1 857 ? -25.530 -2.188 38.669 1.00 43.84 857 ALA A C 1
ATOM 6704 O O . ALA A 1 857 ? -24.841 -2.553 37.722 1.00 43.84 857 ALA A O 1
ATOM 6705 N N . THR A 1 858 ? -26.853 -2.366 38.679 1.00 41.22 858 THR A N 1
ATOM 6706 C CA . THR A 1 858 ? -27.642 -3.010 37.621 1.00 41.22 858 THR A CA 1
ATOM 6707 C C . THR A 1 858 ? -27.737 -2.205 36.317 1.00 41.22 858 THR A C 1
ATOM 6709 O O . THR A 1 858 ? -27.964 -2.793 35.261 1.00 41.22 858 THR A O 1
ATOM 6712 N N . LEU A 1 859 ? -27.552 -0.879 36.350 1.00 41.56 859 LEU A N 1
ATOM 6713 C CA . LEU A 1 859 ? -27.627 -0.013 35.166 1.00 41.56 859 LEU A CA 1
ATOM 6714 C C . LEU A 1 859 ? -26.287 0.140 34.437 1.00 41.56 859 LEU A C 1
ATOM 6716 O O . LEU A 1 859 ? -26.296 0.438 33.243 1.00 41.56 859 LEU A O 1
ATOM 6720 N N . TYR A 1 860 ? -25.155 -0.081 35.110 1.00 48.56 860 TYR A N 1
ATOM 6721 C CA . TYR A 1 860 ? -23.820 0.083 34.520 1.00 48.56 860 TYR A CA 1
ATOM 6722 C C . TYR A 1 860 ? -23.616 -0.724 33.230 1.00 48.56 860 TYR A C 1
ATOM 6724 O O . TYR A 1 860 ? -23.236 -0.116 32.229 1.00 48.56 860 TYR A O 1
ATOM 6732 N N . PRO A 1 861 ? -23.969 -2.025 33.165 1.00 45.28 861 PRO A N 1
ATOM 6733 C CA . PRO A 1 861 ? -23.863 -2.787 31.922 1.00 45.28 861 PRO A CA 1
ATOM 6734 C C . PRO A 1 861 ? -24.715 -2.196 30.795 1.00 45.28 861 PRO A C 1
ATOM 6736 O O . PRO A 1 861 ? -24.331 -2.249 29.633 1.00 45.28 861 PRO A O 1
ATOM 6739 N N . THR A 1 862 ? -25.866 -1.602 31.123 1.00 48.84 862 THR A N 1
ATOM 6740 C CA . THR A 1 862 ? -26.754 -0.978 30.132 1.00 48.84 862 THR A CA 1
ATOM 6741 C C . THR A 1 862 ? -26.174 0.337 29.614 1.00 48.84 862 THR A C 1
ATOM 6743 O O . THR A 1 862 ? -26.263 0.604 28.419 1.00 48.84 862 THR A O 1
ATOM 6746 N N . ILE A 1 863 ? -25.557 1.146 30.477 1.00 49.69 863 ILE A N 1
ATOM 6747 C CA . ILE A 1 863 ? -24.896 2.401 30.091 1.00 49.69 863 ILE A CA 1
ATOM 6748 C C . ILE A 1 863 ? -23.644 2.105 29.252 1.00 49.69 863 ILE A C 1
ATOM 6750 O O . ILE A 1 863 ? -23.473 2.693 28.183 1.00 49.69 863 ILE A O 1
ATOM 6754 N N . GLU A 1 864 ? -22.819 1.142 29.676 1.00 50.97 864 GLU A N 1
ATOM 6755 C CA . GLU A 1 864 ? -21.624 0.722 28.934 1.00 50.97 864 GLU A CA 1
ATOM 6756 C C . GLU A 1 864 ? -21.960 0.167 27.541 1.00 50.97 864 GLU A C 1
ATOM 6758 O O . GLU A 1 864 ? -21.234 0.409 26.578 1.00 50.97 864 GLU A O 1
ATOM 6763 N N . ARG A 1 865 ? -23.074 -0.561 27.418 1.00 51.12 865 ARG A N 1
ATOM 6764 C CA . ARG A 1 865 ? -23.478 -1.206 26.161 1.00 51.12 865 ARG A CA 1
ATOM 6765 C C . ARG A 1 865 ? -24.280 -0.300 25.236 1.00 51.12 865 ARG A C 1
ATOM 6767 O O . ARG A 1 865 ? -24.060 -0.297 24.032 1.00 51.12 865 ARG A O 1
ATOM 6774 N N . ARG A 1 866 ? -25.212 0.490 25.779 1.00 51.44 866 ARG A N 1
ATOM 6775 C CA . ARG A 1 866 ? -26.179 1.256 24.970 1.00 51.44 866 ARG A CA 1
ATOM 6776 C C . ARG A 1 866 ? -25.869 2.738 24.830 1.00 51.44 866 ARG A C 1
ATOM 6778 O O . ARG A 1 866 ? -26.453 3.361 23.951 1.00 51.44 866 ARG A O 1
ATOM 6785 N N . ILE A 1 867 ? -25.038 3.316 25.697 1.00 50.38 867 ILE A N 1
ATOM 6786 C CA . ILE A 1 867 ? -24.796 4.768 25.721 1.00 50.38 867 ILE A CA 1
ATOM 6787 C C . ILE A 1 867 ? -23.359 5.091 25.316 1.00 50.38 867 ILE A C 1
ATOM 6789 O O . ILE A 1 867 ? -23.174 5.897 24.408 1.00 50.38 867 ILE A O 1
ATOM 6793 N N . LEU A 1 868 ? -22.358 4.436 25.919 1.00 51.97 868 LEU A N 1
ATOM 6794 C CA . LEU A 1 868 ? -20.940 4.719 25.644 1.00 51.97 868 LEU A CA 1
ATOM 6795 C C . LEU A 1 868 ? -20.561 4.708 24.151 1.00 51.97 868 LEU A C 1
ATOM 6797 O O . LEU A 1 868 ? -19.885 5.648 23.727 1.00 51.97 868 LEU A O 1
ATOM 6801 N N . PRO A 1 869 ? -21.013 3.741 23.323 1.00 51.72 869 PRO A N 1
ATOM 6802 C CA . PRO A 1 869 ? -20.663 3.723 21.900 1.00 51.72 869 PRO A CA 1
ATOM 6803 C C . PRO A 1 869 ? -21.157 4.947 21.111 1.00 51.72 869 PRO A C 1
ATOM 6805 O O . PRO A 1 869 ? -20.641 5.228 20.034 1.00 51.72 869 PRO A O 1
ATOM 6808 N N . PHE A 1 870 ? -22.141 5.688 21.633 1.00 56.75 870 PHE A N 1
ATOM 6809 C CA . PHE A 1 870 ? -22.722 6.866 20.980 1.00 56.75 870 PHE A CA 1
ATOM 6810 C C . PHE A 1 870 ? -22.197 8.195 21.535 1.00 56.75 870 PHE A C 1
ATOM 6812 O O . PHE A 1 870 ? -22.535 9.246 20.995 1.00 56.75 870 PHE A O 1
ATOM 6819 N N . CYS A 1 871 ? -21.364 8.180 22.581 1.00 52.84 871 CYS A N 1
ATOM 6820 C CA . CYS A 1 871 ? -20.833 9.402 23.185 1.00 52.84 871 CYS A CA 1
ATOM 6821 C C . CYS A 1 871 ? -19.906 10.173 22.237 1.00 52.84 871 CYS A C 1
ATOM 6823 O O . CYS A 1 871 ? -20.068 11.383 22.101 1.00 52.84 871 CYS A O 1
ATOM 6825 N N . GLN A 1 872 ? -18.978 9.491 21.556 1.00 54.06 872 GLN A N 1
ATOM 6826 C CA . GLN A 1 872 ? -18.090 10.134 20.581 1.00 54.06 872 GLN A CA 1
ATOM 6827 C C . GLN A 1 872 ? -18.883 10.740 19.404 1.00 54.06 872 GLN A C 1
ATOM 6829 O O . GLN A 1 872 ? -18.783 11.953 19.222 1.00 54.06 872 GLN A O 1
ATOM 6834 N N . PRO A 1 873 ? -19.755 9.985 18.697 1.00 57.78 873 PRO A N 1
ATOM 6835 C CA . PRO A 1 873 ? -20.591 10.554 17.637 1.00 57.78 873 PRO A CA 1
ATOM 6836 C C . PRO A 1 873 ? -21.460 11.734 18.093 1.00 57.78 873 PRO A C 1
ATOM 6838 O O . PRO A 1 873 ? -21.708 12.659 17.325 1.00 57.78 873 PRO A O 1
ATOM 6841 N N . LEU A 1 874 ? -21.937 11.727 19.345 1.00 57.03 874 LEU A N 1
ATOM 6842 C CA . LEU A 1 874 ? -22.716 12.835 19.900 1.00 57.03 874 LEU A CA 1
ATOM 6843 C C . LEU A 1 874 ? -21.868 14.098 20.098 1.00 57.03 874 LEU A C 1
ATOM 6845 O O . LEU A 1 874 ? -22.328 15.189 19.766 1.00 57.03 874 LEU A O 1
ATOM 6849 N N . ILE A 1 875 ? -20.658 13.963 20.650 1.00 50.75 875 ILE A N 1
ATOM 6850 C CA . ILE A 1 875 ? -19.734 15.090 20.839 1.00 50.75 875 ILE A CA 1
ATOM 6851 C C . ILE A 1 875 ? -19.333 15.661 19.480 1.00 50.75 875 ILE A C 1
ATOM 6853 O O . ILE A 1 875 ? -19.427 16.867 19.283 1.00 50.75 875 ILE A O 1
ATOM 6857 N N . GLU A 1 876 ? -18.979 14.797 18.530 1.00 55.66 876 GLU A N 1
ATOM 6858 C CA . GLU A 1 876 ? -18.665 15.183 17.154 1.00 55.66 876 GLU A CA 1
ATOM 6859 C C . GLU A 1 876 ? -19.838 15.926 16.501 1.00 55.66 876 GLU A C 1
ATOM 6861 O O . GLU A 1 876 ? -19.648 17.016 15.975 1.00 55.66 876 GLU A O 1
ATOM 6866 N N . ALA A 1 877 ? -21.073 15.424 16.620 1.00 59.09 877 ALA A N 1
ATOM 6867 C CA . ALA A 1 877 ? -22.255 16.098 16.078 1.00 59.09 877 ALA A CA 1
ATOM 6868 C C . ALA A 1 877 ? -22.497 17.491 16.690 1.00 59.09 877 ALA A C 1
ATOM 6870 O O . ALA A 1 877 ? -22.923 18.412 15.988 1.00 59.09 877 ALA A O 1
ATOM 6871 N N . ILE A 1 878 ? -22.234 17.664 17.991 1.00 52.75 878 ILE A N 1
ATOM 6872 C CA . ILE A 1 878 ? -22.311 18.976 18.648 1.00 52.75 878 ILE A CA 1
ATOM 6873 C C . ILE A 1 878 ? -21.223 19.903 18.102 1.00 52.75 878 ILE A C 1
ATOM 6875 O O . ILE A 1 878 ? -21.546 21.043 17.761 1.00 52.75 878 ILE A O 1
ATOM 6879 N N . SER A 1 879 ? -19.984 19.417 17.986 1.00 48.75 879 SER A N 1
ATOM 6880 C CA . SER A 1 879 ? -18.865 20.174 17.416 1.00 48.75 879 SER A CA 1
ATOM 6881 C C . SER A 1 879 ? -19.164 20.606 15.983 1.00 48.75 879 SER A C 1
ATOM 6883 O O . SER A 1 879 ? -19.138 21.794 15.697 1.00 48.75 879 SER A O 1
ATOM 6885 N N . TYR A 1 880 ? -19.611 19.695 15.119 1.00 66.81 880 TYR A N 1
ATOM 6886 C CA . TYR A 1 880 ? -19.954 20.005 13.731 1.00 66.81 880 TYR A CA 1
ATOM 6887 C C . TYR A 1 880 ? -21.067 21.045 13.593 1.00 66.81 880 TYR A C 1
ATOM 6889 O O . TYR A 1 880 ? -21.028 21.883 12.693 1.00 66.81 880 TYR A O 1
ATOM 6897 N N . ARG A 1 881 ? -22.062 21.029 14.491 1.00 68.44 881 ARG A N 1
ATOM 6898 C CA . ARG A 1 881 ? -23.085 22.082 14.540 1.00 68.44 881 ARG A CA 1
ATOM 6899 C C . ARG A 1 881 ? -22.474 23.429 14.931 1.00 68.44 881 ARG A C 1
ATOM 6901 O O . ARG A 1 881 ? -22.847 24.442 14.353 1.00 68.44 881 ARG A O 1
ATOM 6908 N N . MET A 1 882 ? -21.575 23.447 15.915 1.00 54.47 882 MET A N 1
ATOM 6909 C CA . MET A 1 882 ? -20.886 24.671 16.335 1.00 54.47 882 MET A CA 1
ATOM 6910 C C . MET A 1 882 ? -20.004 25.228 15.215 1.00 54.47 882 MET A C 1
ATOM 6912 O O . MET A 1 882 ? -20.056 26.429 14.963 1.00 54.47 882 MET A O 1
ATOM 6916 N N . ASP A 1 883 ? -19.285 24.364 14.502 1.00 55.81 883 ASP A N 1
ATOM 6917 C CA . ASP A 1 883 ? -18.470 24.730 13.342 1.00 55.81 883 ASP A CA 1
ATOM 6918 C C . ASP A 1 883 ? -19.342 25.299 12.212 1.00 55.81 883 ASP A C 1
ATOM 6920 O O . ASP A 1 883 ? -19.012 26.328 11.625 1.00 55.81 883 ASP A O 1
ATOM 6924 N N . TYR A 1 884 ? -20.503 24.685 11.946 1.00 66.06 884 TYR A N 1
ATOM 6925 C CA . TYR A 1 884 ? -21.481 25.199 10.983 1.00 66.06 884 TYR A CA 1
ATOM 6926 C C . TYR A 1 884 ? -22.013 26.584 11.380 1.00 66.06 884 TYR A C 1
ATOM 6928 O O . TYR A 1 884 ? -22.021 27.503 10.559 1.00 66.06 884 TYR A O 1
ATOM 6936 N N . ASP A 1 885 ? -22.442 26.753 12.635 1.00 59.41 885 ASP A N 1
ATOM 6937 C CA . ASP A 1 885 ? -22.959 28.026 13.150 1.00 59.41 885 ASP A CA 1
ATOM 6938 C C . ASP A 1 885 ? -21.882 29.126 13.072 1.00 59.41 885 ASP A C 1
ATOM 6940 O O . ASP A 1 885 ? -22.176 30.259 12.678 1.00 59.41 885 ASP A O 1
ATOM 6944 N N . ALA A 1 886 ? -20.626 28.786 13.384 1.00 55.66 886 ALA A N 1
ATOM 6945 C CA . ALA A 1 886 ? -19.482 29.680 13.249 1.00 55.66 886 ALA A CA 1
ATOM 6946 C C . ALA A 1 886 ? -19.227 30.051 11.779 1.00 55.66 886 ALA A C 1
ATOM 6948 O O . ALA A 1 886 ? -19.130 31.236 11.457 1.00 55.66 886 ALA A O 1
ATOM 6949 N N . ALA A 1 887 ? -19.202 29.074 10.868 1.00 62.56 887 ALA A N 1
ATOM 6950 C CA . ALA A 1 887 ? -19.018 29.309 9.436 1.00 62.56 887 ALA A CA 1
ATOM 6951 C C . ALA A 1 887 ? -20.112 30.223 8.854 1.00 62.56 887 ALA A C 1
ATOM 6953 O O . ALA A 1 887 ? -19.816 31.141 8.085 1.00 62.56 887 ALA A O 1
ATOM 6954 N N . MET A 1 888 ? -21.368 30.031 9.267 1.00 67.12 888 MET A N 1
ATOM 6955 C CA . MET A 1 888 ? -22.485 30.901 8.889 1.00 67.12 888 MET A CA 1
ATOM 6956 C C . MET A 1 888 ? -22.344 32.312 9.473 1.00 67.12 888 MET A C 1
ATOM 6958 O O . MET A 1 888 ? -22.589 33.294 8.770 1.00 67.12 888 MET A O 1
ATOM 6962 N N . GLY A 1 889 ? -21.922 32.432 10.737 1.00 59.94 889 GLY A N 1
ATOM 6963 C CA . GLY A 1 889 ? -21.660 33.717 11.393 1.00 59.94 889 GLY A CA 1
ATOM 6964 C C . GLY A 1 889 ? -20.540 34.518 10.721 1.00 59.94 889 GLY A C 1
ATOM 6965 O O . GLY A 1 889 ? -20.645 35.738 10.602 1.00 59.94 889 GLY A O 1
ATOM 6966 N N . HIS A 1 890 ? -19.519 33.825 10.215 1.00 64.69 890 HIS A N 1
ATOM 6967 C CA . HIS A 1 890 ? -18.395 34.398 9.473 1.00 64.69 890 HIS A CA 1
ATOM 6968 C C . HIS A 1 890 ? -18.641 34.529 7.959 1.00 64.69 890 HIS A C 1
ATOM 6970 O O . HIS A 1 890 ? -17.734 34.928 7.234 1.00 64.69 890 HIS A O 1
ATOM 6976 N N . GLN A 1 891 ? -19.854 34.234 7.474 1.00 74.19 891 GLN A N 1
ATOM 6977 C CA . GLN A 1 891 ? -20.230 34.326 6.054 1.00 74.19 891 GLN A CA 1
ATOM 6978 C C . GLN A 1 891 ? -19.299 33.531 5.117 1.00 74.19 891 GLN A C 1
ATOM 6980 O O . GLN A 1 891 ? -18.993 33.966 4.004 1.00 74.19 891 GLN A O 1
ATOM 6985 N N . VAL A 1 892 ? -18.853 32.348 5.555 1.00 71.19 892 VAL A N 1
ATOM 6986 C CA . VAL A 1 892 ? -18.056 31.434 4.725 1.00 71.19 892 VAL A CA 1
ATOM 6987 C C . VAL A 1 892 ? -18.821 31.105 3.435 1.00 71.19 892 VAL A C 1
ATOM 6989 O O . VAL A 1 892 ? -20.045 30.950 3.439 1.00 71.19 892 VAL A O 1
ATOM 6992 N N . ARG A 1 893 ? -18.104 31.007 2.304 1.00 74.06 893 ARG A N 1
ATOM 6993 C CA . ARG A 1 893 ? -18.697 30.739 0.981 1.00 74.06 893 ARG A CA 1
ATOM 6994 C C . ARG A 1 893 ? -19.600 29.502 1.039 1.00 74.06 893 ARG A C 1
ATOM 6996 O O . ARG A 1 893 ? -19.159 28.434 1.463 1.00 74.06 893 ARG A O 1
ATOM 7003 N N . SER A 1 894 ? -20.825 29.619 0.522 1.00 78.81 894 SER A N 1
ATOM 7004 C CA . SER A 1 894 ? -21.839 28.552 0.587 1.00 78.81 894 SER A CA 1
ATOM 7005 C C . SER A 1 894 ? -21.345 27.201 0.060 1.00 78.81 894 SER A C 1
ATOM 7007 O O . SER A 1 894 ? -21.612 26.177 0.669 1.00 78.81 894 SER A O 1
ATOM 7009 N N . ARG A 1 895 ? -20.536 27.193 -1.006 1.00 80.81 895 ARG A N 1
ATOM 7010 C CA . ARG A 1 895 ? -19.983 25.960 -1.593 1.00 80.81 895 ARG A CA 1
ATOM 7011 C C . ARG A 1 895 ? -19.049 25.192 -0.646 1.00 80.81 895 ARG A C 1
ATOM 7013 O O . ARG A 1 895 ? -18.998 23.968 -0.706 1.00 80.81 895 ARG A O 1
ATOM 7020 N N . ILE A 1 896 ? -18.309 25.893 0.220 1.00 79.38 896 ILE A N 1
ATOM 7021 C CA . ILE A 1 896 ? -17.436 25.268 1.232 1.00 79.38 896 ILE A CA 1
ATOM 7022 C C . ILE A 1 896 ? -18.304 24.629 2.316 1.00 79.38 896 ILE A C 1
ATOM 7024 O O . ILE A 1 896 ? -18.051 23.500 2.730 1.00 79.38 896 ILE A O 1
ATOM 7028 N N . ILE A 1 897 ? -19.372 25.324 2.713 1.00 80.69 897 ILE A N 1
ATOM 7029 C CA . ILE A 1 897 ? -20.367 24.813 3.656 1.00 80.69 897 ILE A CA 1
ATOM 7030 C C . ILE A 1 897 ? -21.057 23.566 3.085 1.00 80.69 897 ILE A C 1
ATOM 7032 O O . ILE A 1 897 ? -21.209 22.582 3.802 1.00 80.69 897 ILE A O 1
ATOM 7036 N N . ASP A 1 898 ? -21.401 23.550 1.795 1.00 84.38 898 ASP A N 1
ATOM 7037 C CA . ASP A 1 898 ? -21.995 22.378 1.138 1.00 84.38 898 ASP A CA 1
ATOM 7038 C C . ASP A 1 898 ? -21.059 21.156 1.188 1.00 84.38 898 ASP A C 1
ATOM 7040 O O . ASP A 1 898 ? -21.499 20.043 1.486 1.00 84.38 898 ASP A O 1
ATOM 7044 N N . MET A 1 899 ? -19.755 21.355 0.960 1.00 86.38 899 MET A N 1
ATOM 7045 C CA . MET A 1 899 ? -18.749 20.290 1.067 1.00 86.38 899 MET A CA 1
ATOM 7046 C C . MET A 1 899 ? -18.563 19.808 2.508 1.00 86.38 899 MET A C 1
ATOM 7048 O O . MET A 1 899 ? -18.468 18.602 2.752 1.00 86.38 899 MET A O 1
ATOM 7052 N N . PHE A 1 900 ? -18.541 20.731 3.470 1.00 82.81 900 PHE A N 1
ATOM 7053 C CA . PHE A 1 900 ? -18.492 20.409 4.894 1.00 82.81 900 PHE A CA 1
ATOM 7054 C C . PHE A 1 900 ? -19.702 19.560 5.309 1.00 82.81 900 PHE A C 1
ATOM 7056 O O . PHE A 1 900 ? -19.540 18.482 5.881 1.00 82.81 900 PHE A O 1
ATOM 7063 N N . MET A 1 901 ? -20.911 19.971 4.916 1.00 83.19 901 MET A N 1
ATOM 7064 C CA . MET A 1 901 ? -22.146 19.230 5.180 1.00 83.19 901 MET A CA 1
ATOM 7065 C C . MET A 1 901 ? -22.138 17.843 4.533 1.00 83.19 901 MET A C 1
ATOM 7067 O O . MET A 1 901 ? -22.473 16.857 5.189 1.00 83.19 901 MET A O 1
ATOM 7071 N N . ALA A 1 902 ? -21.714 17.737 3.270 1.00 85.56 902 ALA A N 1
ATOM 7072 C CA . ALA A 1 902 ? -21.587 16.447 2.599 1.00 85.56 902 ALA A CA 1
ATOM 7073 C C . ALA A 1 902 ? -20.566 15.523 3.290 1.00 85.56 902 ALA A C 1
ATOM 7075 O O . ALA A 1 902 ? -20.766 14.308 3.339 1.00 85.56 902 ALA A O 1
ATOM 7076 N N . SER A 1 903 ? -19.500 16.088 3.862 1.00 78.75 903 SER A N 1
ATOM 7077 C CA . SER A 1 903 ? -18.487 15.342 4.615 1.00 78.75 903 SER A CA 1
ATOM 7078 C C . SER A 1 903 ? -19.027 14.836 5.955 1.00 78.75 903 SER A C 1
ATOM 7080 O O . SER A 1 903 ? -18.822 13.672 6.283 1.00 78.75 903 SER A O 1
ATOM 7082 N N . ILE A 1 904 ? -19.794 15.651 6.688 1.00 80.69 904 ILE A N 1
ATOM 7083 C CA . ILE A 1 904 ? -20.440 15.236 7.946 1.00 80.69 904 ILE A CA 1
ATOM 7084 C C . ILE A 1 904 ? -21.469 14.134 7.708 1.00 80.69 904 ILE A C 1
ATOM 7086 O O . ILE A 1 904 ? -21.547 13.179 8.479 1.00 80.69 904 ILE A O 1
ATOM 7090 N N . ILE A 1 905 ? -22.257 14.238 6.635 1.00 84.56 905 ILE A N 1
ATOM 7091 C CA . ILE A 1 905 ? -23.255 13.217 6.291 1.00 84.56 905 ILE A CA 1
ATOM 7092 C C . ILE A 1 905 ? -22.599 11.841 6.122 1.00 84.56 905 ILE A C 1
ATOM 7094 O O . ILE A 1 905 ? -23.145 10.840 6.588 1.00 84.56 905 ILE A O 1
ATOM 7098 N N . LYS A 1 906 ? -21.395 11.793 5.536 1.00 82.69 906 LYS A N 1
ATOM 7099 C CA . LYS A 1 906 ? -20.621 10.555 5.364 1.00 82.69 906 LYS A CA 1
ATOM 7100 C C . LYS A 1 906 ? -20.128 9.930 6.671 1.00 82.69 906 LYS A C 1
ATOM 7102 O O . LYS A 1 906 ? -19.790 8.751 6.653 1.00 82.69 906 LYS A O 1
ATOM 7107 N N . LEU A 1 907 ? -20.097 10.667 7.783 1.00 79.44 907 LEU A N 1
ATOM 7108 C CA . LEU A 1 907 ? -19.700 10.123 9.088 1.00 79.44 907 LEU A CA 1
ATOM 7109 C C . LEU A 1 907 ? -20.804 9.265 9.726 1.00 79.44 907 LEU A C 1
ATOM 7111 O O . LEU A 1 907 ? -20.505 8.369 10.512 1.00 79.44 907 LEU A O 1
ATOM 7115 N N . ASP A 1 908 ? -22.074 9.495 9.372 1.00 83.19 908 ASP A N 1
ATOM 7116 C CA . ASP A 1 908 ? -23.217 8.727 9.889 1.00 83.19 908 ASP A CA 1
ATOM 7117 C C . ASP A 1 908 ? -24.299 8.478 8.817 1.00 83.19 908 ASP A C 1
ATOM 7119 O O . ASP A 1 908 ? -25.465 8.875 8.959 1.00 83.19 908 ASP A O 1
ATOM 7123 N N . PRO A 1 909 ? -23.942 7.819 7.703 1.00 89.38 909 PRO A N 1
ATOM 7124 C CA . PRO A 1 909 ? -24.774 7.834 6.506 1.00 89.38 909 PRO A CA 1
ATOM 7125 C C . PRO A 1 909 ? -26.063 7.010 6.687 1.00 89.38 909 PRO A C 1
ATOM 7127 O O . PRO A 1 909 ? -27.091 7.317 6.079 1.00 89.38 909 PRO A O 1
ATOM 7130 N N . ALA A 1 910 ? -26.071 6.017 7.587 1.00 89.00 910 ALA A N 1
ATOM 7131 C CA . ALA A 1 910 ? -27.277 5.266 7.950 1.00 89.00 910 ALA A CA 1
ATOM 7132 C C . ALA A 1 910 ? -28.316 6.127 8.682 1.00 89.00 910 ALA A C 1
ATOM 7134 O O . ALA A 1 910 ? -29.512 6.031 8.401 1.00 89.00 910 ALA A O 1
ATOM 7135 N N . TRP A 1 911 ? -27.883 7.006 9.592 1.00 87.00 911 TRP A N 1
ATOM 7136 C CA . TRP A 1 911 ? -28.808 7.905 10.279 1.00 87.00 911 TRP A CA 1
ATOM 7137 C C . TRP A 1 911 ? -29.450 8.896 9.310 1.00 87.00 911 TRP A C 1
ATOM 7139 O O . TRP A 1 911 ? -30.662 9.116 9.370 1.00 87.00 911 TRP A O 1
ATOM 7149 N N . TYR A 1 912 ? -28.671 9.452 8.380 1.00 87.81 912 TYR A N 1
ATOM 7150 C CA . TYR A 1 912 ? -29.204 10.360 7.364 1.00 87.81 912 TYR A CA 1
ATOM 7151 C C . TYR A 1 912 ? -30.150 9.656 6.386 1.00 87.81 912 TYR A C 1
ATOM 7153 O O . TYR A 1 912 ? -31.159 10.251 6.007 1.00 87.81 912 TYR A O 1
ATOM 7161 N N . ALA A 1 913 ? -29.910 8.383 6.059 1.00 88.69 913 ALA A N 1
ATOM 7162 C CA . ALA A 1 913 ? -30.846 7.579 5.276 1.00 88.69 913 ALA A CA 1
ATOM 7163 C C . ALA A 1 913 ? -32.181 7.373 6.013 1.00 88.69 913 ALA A C 1
ATOM 7165 O O . ALA A 1 913 ? -33.249 7.645 5.465 1.00 88.69 913 ALA A O 1
ATOM 7166 N N . GLU A 1 914 ? -32.139 6.962 7.282 1.00 87.69 914 GLU A N 1
ATOM 7167 C CA . GLU A 1 914 ? -33.341 6.614 8.051 1.00 87.69 914 GLU A CA 1
ATOM 7168 C C . GLU A 1 914 ? -34.133 7.815 8.567 1.00 87.69 914 GLU A C 1
ATOM 7170 O O . GLU A 1 914 ? -35.366 7.835 8.525 1.00 87.69 914 GLU A O 1
ATOM 7175 N N . LYS A 1 915 ? -33.429 8.779 9.162 1.00 84.75 915 LYS A N 1
ATOM 7176 C CA . LYS A 1 915 ? -34.017 9.903 9.903 1.00 84.75 915 LYS A CA 1
ATOM 7177 C C . LYS A 1 915 ? -33.953 11.184 9.097 1.00 84.75 915 LYS A C 1
ATOM 7179 O O . LYS A 1 915 ? -34.942 11.910 9.053 1.00 84.75 915 LYS A O 1
ATOM 7184 N N . GLY A 1 916 ? -32.825 11.416 8.427 1.00 81.56 916 GLY A N 1
ATOM 7185 C CA . GLY A 1 916 ? -32.656 12.544 7.511 1.00 81.56 916 GLY A CA 1
ATOM 7186 C C . GLY A 1 916 ? -33.468 12.411 6.220 1.00 81.56 916 GLY A C 1
ATOM 7187 O O . GLY A 1 916 ? -33.698 13.415 5.554 1.00 81.56 916 GLY A O 1
ATOM 7188 N N . ARG A 1 917 ? -33.929 11.195 5.875 1.00 86.06 917 ARG A N 1
ATOM 7189 C CA . ARG A 1 917 ? -34.569 10.863 4.587 1.00 86.06 917 ARG A CA 1
ATOM 7190 C C . ARG A 1 917 ? -33.708 11.256 3.379 1.00 86.06 917 ARG A C 1
ATOM 7192 O O . ARG A 1 917 ? -34.233 11.565 2.312 1.00 86.06 917 ARG A O 1
ATOM 7199 N N . ILE A 1 918 ? -32.388 11.247 3.555 1.00 87.94 918 ILE A N 1
ATOM 7200 C CA . ILE A 1 918 ? -31.411 11.482 2.495 1.00 87.94 918 ILE A CA 1
ATOM 7201 C C . ILE A 1 918 ? -30.917 10.108 2.056 1.00 87.94 918 ILE A C 1
ATOM 7203 O O . ILE A 1 918 ? -30.100 9.502 2.748 1.00 87.94 918 ILE A O 1
ATOM 7207 N N . SER A 1 919 ? -31.450 9.591 0.946 1.00 87.44 919 SER A N 1
ATOM 7208 C CA . SER A 1 919 ? -31.077 8.261 0.436 1.00 87.44 919 SER A CA 1
ATOM 7209 C C . SER A 1 919 ? -29.573 8.159 0.198 1.00 87.44 919 SER A C 1
ATOM 7211 O O . SER A 1 919 ? -28.913 9.171 -0.046 1.00 87.44 919 SER A O 1
ATOM 7213 N N . ARG A 1 920 ? -29.027 6.938 0.226 1.00 87.56 920 ARG A N 1
ATOM 7214 C CA . ARG A 1 920 ? -27.590 6.711 -0.011 1.00 87.56 920 ARG A CA 1
ATOM 7215 C C . ARG A 1 920 ? -27.116 7.386 -1.300 1.00 87.56 920 ARG A C 1
ATOM 7217 O O . ARG A 1 920 ? -26.135 8.121 -1.280 1.00 87.56 920 ARG A O 1
ATOM 7224 N N . LEU A 1 921 ? -27.865 7.205 -2.390 1.00 82.31 921 LEU A N 1
ATOM 7225 C CA . LEU A 1 921 ? -27.584 7.850 -3.673 1.00 82.31 921 LEU A CA 1
ATOM 7226 C C . LEU A 1 921 ? -27.579 9.382 -3.548 1.00 82.31 921 LEU A C 1
ATOM 7228 O O . LEU A 1 921 ? -26.664 10.039 -4.036 1.00 82.31 921 LEU A O 1
ATOM 7232 N N . LYS A 1 922 ? -28.540 9.961 -2.814 1.00 86.12 922 LYS A N 1
ATOM 7233 C CA . LYS A 1 922 ? -28.618 11.414 -2.642 1.00 86.12 922 LYS A CA 1
ATOM 7234 C C . LYS A 1 922 ? -27.448 11.985 -1.845 1.00 86.12 922 LYS A C 1
ATOM 7236 O O . LYS A 1 922 ? -26.936 13.043 -2.199 1.00 86.12 922 LYS A O 1
ATOM 7241 N N . GLN A 1 923 ? -27.009 11.296 -0.793 1.00 88.56 923 GLN A N 1
ATOM 7242 C CA . GLN A 1 923 ? -25.831 11.702 -0.014 1.00 88.56 923 GLN A CA 1
ATOM 7243 C C . GLN A 1 923 ? -24.584 11.799 -0.904 1.00 88.56 923 GLN A C 1
ATOM 7245 O O . GLN A 1 923 ? -23.729 12.664 -0.714 1.00 88.56 923 GLN A O 1
ATOM 7250 N N . MET A 1 924 ? -24.500 10.933 -1.910 1.00 79.69 924 MET A N 1
ATOM 7251 C CA . MET A 1 924 ? -23.388 10.901 -2.850 1.00 79.69 924 MET A CA 1
ATOM 7252 C C . MET A 1 924 ? -23.480 11.997 -3.898 1.00 79.69 924 MET A C 1
ATOM 7254 O O . MET A 1 924 ? -22.502 12.720 -4.072 1.00 79.69 924 MET A O 1
ATOM 7258 N N . GLU A 1 925 ? -24.659 12.202 -4.490 1.00 82.50 925 GLU A N 1
ATOM 7259 C CA . GLU A 1 925 ? -24.917 13.351 -5.366 1.00 82.50 925 GLU A CA 1
ATOM 7260 C C . GLU A 1 925 ? -24.567 14.673 -4.673 1.00 82.50 925 GLU A C 1
ATOM 7262 O O . GLU A 1 925 ? -24.039 15.582 -5.306 1.00 82.50 925 GLU A O 1
ATOM 7267 N N . MET A 1 926 ? -24.839 14.794 -3.367 1.00 87.75 926 MET A N 1
ATOM 7268 C CA . MET A 1 926 ? -24.476 15.978 -2.582 1.00 87.75 926 MET A CA 1
ATOM 7269 C C . MET A 1 926 ? -22.958 16.164 -2.494 1.00 87.75 926 MET A C 1
ATOM 7271 O O . MET A 1 926 ? -22.468 17.261 -2.750 1.00 87.75 926 MET A O 1
ATOM 7275 N N . ALA A 1 927 ? -22.210 15.106 -2.166 1.00 84.88 927 ALA A N 1
ATOM 7276 C CA . ALA A 1 927 ? -20.750 15.169 -2.089 1.00 84.88 927 ALA A CA 1
ATOM 7277 C C . ALA A 1 927 ? -20.109 15.464 -3.451 1.00 84.88 927 ALA A C 1
ATOM 7279 O O . ALA A 1 927 ? -19.191 16.275 -3.545 1.00 84.88 927 ALA A O 1
ATOM 7280 N N . GLU A 1 928 ? -20.617 14.840 -4.509 1.00 83.00 928 GLU A N 1
ATOM 7281 C CA . GLU A 1 928 ? -20.173 15.051 -5.883 1.00 83.00 928 GLU A CA 1
ATOM 7282 C C . GLU A 1 928 ? -20.489 16.475 -6.359 1.00 83.00 928 GLU A C 1
ATOM 7284 O O . GLU A 1 928 ? -19.610 17.168 -6.871 1.00 83.00 928 GLU A O 1
ATOM 7289 N N . ALA A 1 929 ? -21.716 16.958 -6.151 1.00 83.94 929 ALA A N 1
ATOM 7290 C CA . ALA A 1 929 ? -22.105 18.317 -6.510 1.00 83.94 929 ALA A CA 1
ATOM 7291 C C . ALA A 1 929 ? -21.259 19.362 -5.768 1.00 83.94 929 ALA A C 1
ATOM 7293 O O . ALA A 1 929 ? -20.777 20.304 -6.400 1.00 83.94 929 ALA A O 1
ATOM 7294 N N . ALA A 1 930 ? -21.020 19.171 -4.466 1.00 85.81 930 ALA A N 1
ATOM 7295 C CA . ALA A 1 930 ? -20.174 20.057 -3.672 1.00 85.81 930 ALA A CA 1
ATOM 7296 C C . ALA A 1 930 ? -18.716 20.055 -4.164 1.00 85.81 930 ALA A C 1
ATOM 7298 O O . ALA A 1 930 ? -18.136 21.120 -4.383 1.00 85.81 930 ALA A O 1
ATOM 7299 N N . ALA A 1 931 ? -18.145 18.874 -4.432 1.00 85.00 931 ALA A N 1
ATOM 7300 C CA . ALA A 1 931 ? -16.806 18.739 -5.008 1.00 85.00 931 ALA A CA 1
ATOM 7301 C C . ALA A 1 931 ? -16.682 19.447 -6.356 1.00 85.00 931 ALA A C 1
ATOM 7303 O O . ALA A 1 931 ? -15.761 20.233 -6.562 1.00 85.00 931 ALA A O 1
ATOM 7304 N N . HIS A 1 932 ? -17.638 19.239 -7.259 1.00 84.06 932 HIS A N 1
ATOM 7305 C CA . HIS A 1 932 ? -17.619 19.869 -8.575 1.00 84.06 932 HIS A CA 1
ATOM 7306 C C . HIS A 1 932 ? -17.848 21.376 -8.542 1.00 84.06 932 HIS A C 1
ATOM 7308 O O . HIS A 1 932 ? -17.321 22.083 -9.399 1.00 84.06 932 HIS A O 1
ATOM 7314 N N . ALA A 1 933 ? -18.612 21.879 -7.574 1.00 84.00 933 ALA A N 1
ATOM 7315 C CA . ALA A 1 933 ? -18.809 23.310 -7.399 1.00 84.00 933 ALA A CA 1
ATOM 7316 C C . ALA A 1 933 ? -17.543 24.013 -6.876 1.00 84.00 933 ALA A C 1
ATOM 7318 O O . ALA A 1 933 ? -17.335 25.192 -7.186 1.00 84.00 933 ALA A O 1
ATOM 7319 N N . LEU A 1 934 ? -16.717 23.305 -6.095 1.00 84.06 934 LEU A N 1
ATOM 7320 C CA . LEU A 1 934 ? -15.455 23.809 -5.543 1.00 84.06 934 LEU A CA 1
ATOM 7321 C C . LEU A 1 934 ? -14.255 23.598 -6.466 1.00 84.06 934 LEU A C 1
ATOM 7323 O O . LEU A 1 934 ? -13.350 24.423 -6.459 1.00 84.06 934 LEU A O 1
ATOM 7327 N N . TYR A 1 935 ? -14.246 22.535 -7.273 1.00 85.38 935 TYR A N 1
ATOM 7328 C CA . TYR A 1 935 ? -13.092 22.156 -8.090 1.00 85.38 935 TYR A CA 1
ATOM 7329 C C . TYR A 1 935 ? -12.522 23.298 -8.962 1.00 85.38 935 TYR A C 1
ATOM 7331 O O . TYR A 1 935 ? -11.309 23.492 -8.925 1.00 85.38 935 TYR A O 1
ATOM 7339 N N . PRO A 1 936 ? -13.330 24.121 -9.669 1.00 86.88 936 PRO A N 1
ATOM 7340 C CA . PRO A 1 936 ? -12.801 25.244 -10.453 1.00 86.88 936 PRO A CA 1
ATOM 7341 C C . PRO A 1 936 ? -12.130 26.352 -9.624 1.00 86.88 936 PRO A C 1
ATOM 7343 O O . PRO A 1 936 ? -11.366 27.135 -10.173 1.00 86.88 936 PRO A O 1
ATOM 7346 N N . ASP A 1 937 ? -12.442 26.447 -8.328 1.00 81.81 937 ASP A N 1
ATOM 7347 C CA . ASP A 1 937 ? -11.907 27.448 -7.390 1.00 81.81 937 ASP A CA 1
ATOM 7348 C C . ASP A 1 937 ? -10.773 26.870 -6.522 1.00 81.81 937 ASP A C 1
ATOM 7350 O O . ASP A 1 937 ? -10.234 27.560 -5.662 1.00 81.81 937 ASP A O 1
ATOM 7354 N N . LEU A 1 938 ? -10.394 25.601 -6.735 1.00 80.31 938 LEU A N 1
ATOM 7355 C CA . LEU A 1 938 ? -9.378 24.914 -5.939 1.00 80.31 938 LEU A CA 1
ATOM 7356 C C . LEU A 1 938 ? -8.032 25.665 -5.886 1.00 80.31 938 LEU A C 1
ATOM 7358 O O . LEU A 1 938 ? -7.508 25.773 -4.780 1.00 80.31 938 LEU A O 1
ATOM 7362 N N . PRO A 1 939 ? -7.483 26.236 -6.981 1.00 80.50 939 PRO A N 1
ATOM 7363 C CA . PRO A 1 939 ? -6.238 27.008 -6.905 1.00 80.50 939 PRO A CA 1
ATOM 7364 C C . PRO A 1 939 ? -6.326 28.189 -5.930 1.00 80.50 939 PRO A C 1
ATOM 7366 O O . PRO A 1 939 ? -5.452 28.349 -5.080 1.00 80.50 939 PRO A O 1
ATOM 7369 N N . ASN A 1 940 ? -7.427 28.947 -5.971 1.00 77.81 940 ASN A N 1
ATOM 7370 C CA . ASN A 1 940 ? -7.655 30.071 -5.059 1.00 77.81 940 ASN A CA 1
ATOM 7371 C C . ASN A 1 940 ? -7.830 29.595 -3.610 1.00 77.81 940 ASN A C 1
ATOM 7373 O O . ASN A 1 940 ? -7.378 30.258 -2.681 1.00 77.81 940 ASN A O 1
ATOM 7377 N N . LEU A 1 941 ? -8.495 28.453 -3.396 1.00 75.25 941 LEU A N 1
ATOM 7378 C CA . LEU A 1 941 ? -8.646 27.862 -2.064 1.00 75.25 941 LEU A CA 1
ATOM 7379 C C . LEU A 1 941 ? -7.294 27.406 -1.502 1.00 75.25 941 LEU A C 1
ATOM 7381 O O . LEU A 1 941 ? -7.024 27.623 -0.325 1.00 75.25 941 LEU A O 1
ATOM 7385 N N . LEU A 1 942 ? -6.429 26.820 -2.334 1.00 71.88 942 LEU A N 1
ATOM 7386 C CA . LEU A 1 942 ? -5.070 26.439 -1.944 1.00 71.88 942 LEU A CA 1
ATOM 7387 C C . LEU A 1 942 ? -4.202 27.665 -1.633 1.00 71.88 942 LEU A C 1
ATOM 7389 O O . LEU A 1 942 ? -3.414 27.625 -0.692 1.00 71.88 942 LEU A O 1
ATOM 7393 N N . GLU A 1 943 ? -4.352 28.761 -2.377 1.00 72.44 943 GLU A N 1
ATOM 7394 C CA . GLU A 1 943 ? -3.704 30.045 -2.074 1.00 72.44 943 GLU A CA 1
ATOM 7395 C C . GLU A 1 943 ? -4.192 30.627 -0.738 1.00 72.44 943 GLU A C 1
ATOM 7397 O O . GLU A 1 943 ? -3.386 31.038 0.093 1.00 72.44 943 GLU A O 1
ATOM 7402 N N . GLN A 1 944 ? -5.499 30.562 -0.464 1.00 65.62 944 GLN A N 1
ATOM 7403 C CA . GLN A 1 944 ? -6.091 31.026 0.799 1.00 65.62 944 GLN A CA 1
ATOM 7404 C C . GLN A 1 944 ? -5.633 30.237 2.029 1.00 65.62 944 GLN A C 1
ATOM 7406 O O . GLN A 1 944 ? -5.633 30.788 3.129 1.00 65.62 944 GLN A O 1
ATOM 7411 N N . LEU A 1 945 ? -5.221 28.973 1.871 1.00 63.94 945 LEU A N 1
ATOM 7412 C CA . LEU A 1 945 ? -4.615 28.209 2.967 1.00 63.94 945 LEU A CA 1
ATOM 7413 C C . LEU A 1 945 ? -3.275 28.808 3.420 1.00 63.94 945 LEU A C 1
ATOM 7415 O O . LEU A 1 945 ? -2.826 28.489 4.520 1.00 63.94 945 LEU A O 1
ATOM 7419 N N . ASN A 1 946 ? -2.637 29.641 2.582 1.00 60.03 946 ASN A N 1
ATOM 7420 C CA . ASN A 1 946 ? -1.324 30.249 2.810 1.00 60.03 946 ASN A CA 1
ATOM 7421 C C . ASN A 1 946 ? -0.280 29.223 3.298 1.00 60.03 946 ASN A C 1
ATOM 7423 O O . ASN A 1 946 ? 0.573 29.496 4.145 1.00 60.03 946 ASN A O 1
ATOM 7427 N N . ALA A 1 947 ? -0.414 27.986 2.811 1.00 56.22 947 ALA A N 1
ATOM 7428 C CA . ALA A 1 947 ? 0.384 26.850 3.243 1.00 56.22 947 ALA A CA 1
ATOM 7429 C C . ALA A 1 947 ? 1.675 26.720 2.424 1.00 56.22 947 ALA A C 1
ATOM 7431 O O . ALA A 1 947 ? 2.573 25.995 2.841 1.00 56.22 947 ALA A O 1
ATOM 7432 N N . GLN A 1 948 ? 1.786 27.421 1.287 1.00 60.22 948 GLN A N 1
ATOM 7433 C CA . GLN A 1 948 ? 2.898 27.311 0.338 1.00 60.22 948 GLN A CA 1
ATOM 7434 C C . GLN A 1 948 ? 4.256 27.525 1.019 1.00 60.22 948 GLN A C 1
ATOM 7436 O O . GLN A 1 948 ? 5.180 26.758 0.780 1.00 60.22 948 GLN A O 1
ATOM 7441 N N . GLU A 1 949 ? 4.362 28.495 1.934 1.00 55.62 949 GLU A N 1
ATOM 7442 C CA . GLU A 1 949 ? 5.608 28.775 2.669 1.00 55.62 949 GLU A CA 1
ATOM 7443 C C . GLU A 1 949 ? 6.022 27.656 3.647 1.00 55.62 949 GLU A C 1
ATOM 7445 O O . GLU A 1 949 ? 7.167 27.610 4.097 1.00 55.62 949 GLU A O 1
ATOM 7450 N N . TYR A 1 950 ? 5.099 26.754 3.993 1.00 52.25 950 TYR A N 1
ATOM 7451 C CA . TYR A 1 950 ? 5.302 25.680 4.968 1.00 52.25 950 TYR A CA 1
ATOM 7452 C C . TYR A 1 950 ? 5.469 24.302 4.323 1.00 52.25 950 TYR A C 1
ATOM 7454 O O . TYR A 1 950 ? 5.854 23.351 5.014 1.00 52.25 950 TYR A O 1
ATOM 7462 N N . VAL A 1 951 ? 5.175 24.164 3.027 1.00 58.69 951 VAL A N 1
ATOM 7463 C CA . VAL A 1 951 ? 5.287 22.885 2.327 1.00 58.69 951 VAL A CA 1
ATOM 7464 C C . VAL A 1 951 ? 6.672 22.751 1.712 1.00 58.69 951 VAL A C 1
ATOM 7466 O O . VAL A 1 951 ? 7.133 23.607 0.973 1.00 58.69 951 VAL A O 1
ATOM 7469 N N . THR A 1 952 ? 7.339 21.640 2.016 1.00 62.12 952 THR A N 1
ATOM 7470 C CA . THR A 1 952 ? 8.688 21.336 1.521 1.00 62.12 952 THR A CA 1
ATOM 7471 C C . THR A 1 952 ? 8.729 20.036 0.720 1.00 62.12 952 THR A C 1
ATOM 7473 O O . THR A 1 952 ? 9.735 19.324 0.718 1.00 62.12 952 THR A O 1
ATOM 7476 N N . ALA A 1 953 ? 7.586 19.628 0.170 1.00 68.44 953 ALA A N 1
ATOM 7477 C CA . ALA A 1 953 ? 7.450 18.365 -0.534 1.00 68.44 953 ALA A CA 1
ATOM 7478 C C . ALA A 1 953 ? 7.940 18.536 -1.983 1.00 68.44 953 ALA A C 1
ATOM 7480 O O . ALA A 1 953 ? 7.267 19.222 -2.745 1.00 68.44 953 ALA A O 1
ATOM 7481 N N . PRO A 1 954 ? 9.039 17.879 -2.401 1.00 67.94 954 PRO A N 1
ATOM 7482 C CA . PRO A 1 954 ? 9.635 18.112 -3.721 1.00 67.94 954 PRO A CA 1
ATOM 7483 C C . PRO A 1 954 ? 8.751 17.644 -4.886 1.00 67.94 954 PRO A C 1
ATOM 7485 O O . PRO A 1 954 ? 8.995 17.996 -6.026 1.00 67.94 954 PRO A O 1
ATOM 7488 N N . MET A 1 955 ? 7.713 16.850 -4.612 1.00 72.94 955 MET A N 1
ATOM 7489 C CA . MET A 1 955 ? 6.768 16.347 -5.616 1.00 72.94 955 MET A CA 1
ATOM 7490 C C . MET A 1 955 ? 5.752 17.390 -6.114 1.00 72.94 955 MET A C 1
ATOM 7492 O O . MET A 1 955 ? 4.897 17.045 -6.923 1.00 72.94 955 MET A O 1
ATOM 7496 N N . LEU A 1 956 ? 5.774 18.623 -5.598 1.00 69.19 956 LEU A N 1
ATOM 7497 C CA . LEU A 1 956 ? 4.802 19.652 -5.978 1.00 69.19 956 LEU A CA 1
ATOM 7498 C C . LEU A 1 956 ? 5.148 20.380 -7.276 1.00 69.19 956 LEU A C 1
ATOM 7500 O O . LEU A 1 956 ? 4.253 20.935 -7.911 1.00 69.19 956 LEU A O 1
ATOM 7504 N N . SER A 1 957 ? 6.416 20.380 -7.679 1.00 68.56 957 SER A N 1
ATOM 7505 C CA . SER A 1 957 ? 6.860 21.025 -8.908 1.00 68.56 957 SER A CA 1
ATOM 7506 C C . SER A 1 957 ? 8.017 20.264 -9.540 1.00 68.56 957 SER A C 1
ATOM 7508 O O . SER A 1 957 ? 8.839 19.666 -8.849 1.00 68.56 957 SER A O 1
ATOM 7510 N N . THR A 1 958 ? 8.108 20.315 -10.869 1.00 66.88 958 THR A N 1
ATOM 7511 C CA . THR A 1 958 ? 9.240 19.735 -11.603 1.00 66.88 958 THR A CA 1
ATOM 7512 C C . THR A 1 958 ? 10.562 20.368 -11.172 1.00 66.88 958 THR A C 1
ATOM 7514 O O . THR A 1 958 ? 11.551 19.666 -11.044 1.00 66.88 958 THR A O 1
ATOM 7517 N N . GLU A 1 959 ? 10.586 21.669 -10.862 1.00 66.31 959 GLU A N 1
ATOM 7518 C CA . GLU A 1 959 ? 11.807 22.357 -10.421 1.00 66.31 959 GLU A CA 1
ATOM 7519 C C . GLU A 1 959 ? 12.316 21.851 -9.063 1.00 66.31 959 GLU A C 1
ATOM 7521 O O . GLU A 1 959 ? 13.509 21.584 -8.909 1.00 66.31 959 GLU A O 1
ATOM 7526 N N . GLU A 1 960 ? 11.434 21.683 -8.072 1.00 69.12 960 GLU A N 1
ATOM 7527 C CA . GLU A 1 960 ? 11.825 21.125 -6.772 1.00 69.12 960 GLU A CA 1
ATOM 7528 C C . GLU A 1 960 ? 12.190 19.646 -6.878 1.00 69.12 960 GLU A C 1
ATOM 7530 O O . GLU A 1 960 ? 13.105 19.192 -6.186 1.00 69.12 960 GLU A O 1
ATOM 7535 N N . TRP A 1 961 ? 11.505 18.906 -7.753 1.00 72.06 961 TRP A N 1
ATOM 7536 C CA . TRP A 1 961 ? 11.817 17.514 -8.044 1.00 72.06 961 TRP A CA 1
ATOM 7537 C C . TRP A 1 961 ? 13.188 17.364 -8.707 1.00 72.06 961 TRP A C 1
ATOM 7539 O O . TRP A 1 961 ? 14.005 16.581 -8.230 1.00 72.06 961 TRP A O 1
ATOM 7549 N N . ASP A 1 962 ? 13.490 18.160 -9.732 1.00 68.12 962 ASP A N 1
ATOM 7550 C CA . ASP A 1 962 ? 14.790 18.193 -10.410 1.00 68.12 962 ASP A CA 1
ATOM 7551 C C . ASP A 1 962 ? 15.894 18.647 -9.452 1.00 68.12 962 ASP A C 1
ATOM 7553 O O . ASP A 1 962 ? 16.988 18.079 -9.414 1.00 68.12 962 ASP A O 1
ATOM 7557 N N . GLY A 1 963 ? 15.601 19.651 -8.620 1.00 66.69 963 GLY A N 1
ATOM 7558 C CA . GLY A 1 963 ? 16.478 20.094 -7.545 1.00 66.69 963 GLY A CA 1
ATOM 7559 C C . GLY A 1 963 ? 16.787 18.956 -6.574 1.00 66.69 963 GLY A C 1
ATOM 7560 O O . GLY A 1 963 ? 17.954 18.718 -6.261 1.00 66.69 963 GLY A O 1
ATOM 7561 N N . PHE A 1 964 ? 15.767 18.211 -6.155 1.00 67.06 964 PHE A N 1
ATOM 7562 C CA . PHE A 1 964 ? 15.899 17.033 -5.307 1.00 67.06 964 PHE A CA 1
ATOM 7563 C C . PHE A 1 964 ? 16.680 15.899 -5.991 1.00 67.06 964 PHE A C 1
ATOM 7565 O O . PHE A 1 964 ? 17.580 15.334 -5.370 1.00 67.06 964 PHE A O 1
ATOM 7572 N N . ASP A 1 965 ? 16.423 15.616 -7.269 1.00 58.91 965 ASP A N 1
ATOM 7573 C CA . ASP A 1 965 ? 17.143 14.602 -8.048 1.00 58.91 965 ASP A CA 1
ATOM 7574 C C . ASP A 1 965 ? 18.618 14.985 -8.284 1.00 58.91 965 ASP A C 1
ATOM 7576 O O . ASP A 1 965 ? 19.515 14.137 -8.349 1.00 58.91 965 ASP A O 1
ATOM 7580 N N . SER A 1 966 ? 18.916 16.283 -8.360 1.00 56.78 966 SER A N 1
ATOM 7581 C CA . SER A 1 966 ? 20.281 16.797 -8.514 1.00 56.78 966 SER A CA 1
ATOM 7582 C C . SER A 1 966 ? 21.126 16.726 -7.228 1.00 56.78 966 SER A C 1
ATOM 7584 O O . SER A 1 966 ? 22.352 16.890 -7.284 1.00 56.78 966 SER A O 1
ATOM 7586 N N . LEU A 1 967 ? 20.520 16.454 -6.060 1.00 49.53 967 LEU A N 1
ATOM 7587 C CA . LEU A 1 967 ? 21.232 16.354 -4.783 1.00 49.53 967 LEU A CA 1
ATOM 7588 C C . LEU A 1 967 ? 22.093 15.080 -4.723 1.00 49.53 967 LEU A C 1
ATOM 7590 O O . LEU A 1 967 ? 21.643 14.012 -4.330 1.00 49.53 967 LEU A O 1
ATOM 7594 N N . LYS A 1 968 ? 23.373 15.254 -5.084 1.00 42.78 968 LYS A N 1
ATOM 7595 C CA . LYS A 1 968 ? 24.537 14.366 -4.889 1.00 42.78 968 LYS A CA 1
ATOM 7596 C C . LYS A 1 968 ? 24.287 12.866 -5.130 1.00 42.78 968 LYS A C 1
ATOM 7598 O O . LYS A 1 968 ? 23.905 12.116 -4.238 1.00 42.78 968 LYS A O 1
ATOM 7603 N N . THR A 1 969 ? 24.753 12.405 -6.294 1.00 37.94 969 THR A N 1
ATOM 7604 C CA . THR A 1 969 ? 25.323 11.060 -6.483 1.00 37.94 969 THR A CA 1
ATOM 7605 C C . THR A 1 969 ? 26.151 10.654 -5.261 1.00 37.94 969 THR A C 1
ATOM 7607 O O . THR A 1 969 ? 27.142 11.321 -4.947 1.00 37.94 969 THR A O 1
ATOM 7610 N N . LEU A 1 970 ? 25.773 9.563 -4.592 1.00 35.38 970 LEU A N 1
ATOM 7611 C CA . LEU A 1 970 ? 26.594 8.881 -3.591 1.00 35.38 970 LEU A CA 1
ATOM 7612 C C . LEU A 1 970 ? 27.870 8.355 -4.274 1.00 35.38 970 LEU A C 1
ATOM 7614 O O . LEU A 1 970 ? 27.967 7.190 -4.642 1.00 35.38 970 LEU A O 1
ATOM 7618 N N . ARG A 1 971 ? 28.873 9.219 -4.465 1.00 29.12 971 ARG A N 1
ATOM 7619 C CA . ARG A 1 971 ? 30.260 8.756 -4.541 1.00 29.12 971 ARG A CA 1
ATOM 7620 C C . ARG A 1 971 ? 30.658 8.387 -3.120 1.00 29.12 971 ARG A C 1
ATOM 7622 O O . ARG A 1 971 ? 30.473 9.196 -2.216 1.00 29.12 971 ARG A O 1
ATOM 7629 N N . HIS A 1 972 ? 31.151 7.163 -2.937 1.00 32.41 972 HIS A N 1
ATOM 7630 C CA . HIS A 1 972 ? 31.677 6.655 -1.672 1.00 32.41 972 HIS A CA 1
ATOM 7631 C C . HIS A 1 972 ? 32.464 7.728 -0.908 1.00 32.41 972 HIS A C 1
ATOM 7633 O O . HIS A 1 972 ? 33.491 8.211 -1.379 1.00 32.41 972 HIS A O 1
ATOM 7639 N N . GLY A 1 973 ? 31.963 8.088 0.269 1.00 26.67 973 GLY A N 1
ATOM 7640 C CA . GLY A 1 973 ? 32.576 9.074 1.143 1.00 26.67 973 GLY A CA 1
ATOM 7641 C C . GLY A 1 973 ? 31.641 9.393 2.297 1.00 26.67 973 GLY A C 1
ATOM 7642 O O . GLY A 1 973 ? 30.562 9.942 2.102 1.00 26.67 973 GLY A O 1
ATOM 7643 N N . ILE A 1 974 ? 32.051 8.988 3.493 1.00 33.31 974 ILE A N 1
ATOM 7644 C CA . ILE A 1 974 ? 31.445 9.354 4.768 1.00 33.31 974 ILE A CA 1
ATOM 7645 C C . ILE A 1 974 ? 31.520 10.880 4.879 1.00 33.31 974 ILE A C 1
ATOM 7647 O O . ILE A 1 974 ? 32.588 11.399 5.162 1.00 33.31 974 ILE A O 1
ATOM 7651 N N . ASP A 1 975 ? 30.414 11.589 4.661 1.00 25.20 975 ASP A N 1
ATOM 7652 C CA . ASP A 1 975 ? 30.287 12.984 5.083 1.00 25.20 975 ASP A CA 1
ATOM 7653 C C . ASP A 1 975 ? 28.924 13.195 5.745 1.00 25.20 975 ASP A C 1
ATOM 7655 O O . ASP A 1 975 ? 27.867 13.226 5.115 1.00 25.20 975 ASP A O 1
ATOM 7659 N N . SER A 1 976 ? 28.974 13.337 7.066 1.00 28.08 976 SER A N 1
ATOM 7660 C CA . SER A 1 976 ? 27.870 13.543 8.003 1.00 28.08 976 SER A CA 1
ATOM 7661 C C . SER A 1 976 ? 27.320 14.978 7.996 1.00 28.08 976 SER A C 1
ATOM 7663 O O . SER A 1 976 ? 26.999 15.527 9.051 1.00 28.08 976 SER A O 1
ATOM 7665 N N . ALA A 1 977 ? 27.214 15.617 6.831 1.00 27.92 977 ALA A N 1
ATOM 7666 C CA . ALA A 1 977 ? 26.665 16.967 6.709 1.00 27.92 977 ALA A CA 1
ATOM 7667 C C . ALA A 1 977 ? 25.245 16.912 6.127 1.00 27.92 977 ALA A C 1
ATOM 7669 O O . ALA A 1 977 ? 25.047 16.586 4.958 1.00 27.92 977 ALA A O 1
ATOM 7670 N N . GLY A 1 978 ? 24.248 17.213 6.966 1.00 28.05 978 GLY A N 1
ATOM 7671 C CA . GLY A 1 978 ? 22.839 17.260 6.574 1.00 28.05 978 GLY A CA 1
ATOM 7672 C C . GLY A 1 978 ? 22.559 18.260 5.438 1.00 28.05 978 GLY A C 1
ATOM 7673 O O . GLY A 1 978 ? 23.318 19.211 5.236 1.00 28.05 978 GLY A O 1
ATOM 7674 N N . PRO A 1 979 ? 21.470 18.074 4.675 1.00 28.12 979 PRO A N 1
ATOM 7675 C CA . PRO A 1 979 ? 21.197 18.897 3.505 1.00 28.12 979 PRO A CA 1
ATOM 7676 C C . PRO A 1 979 ? 20.763 20.332 3.879 1.00 28.12 979 PRO A C 1
ATOM 7678 O O . PRO A 1 979 ? 19.808 20.552 4.624 1.00 28.12 979 PRO A O 1
ATOM 7681 N N . HIS A 1 980 ? 21.474 21.321 3.328 1.00 28.73 980 HIS A N 1
ATOM 7682 C CA . HIS A 1 980 ? 21.318 22.770 3.540 1.00 28.73 980 HIS A CA 1
ATOM 7683 C C . HIS A 1 980 ? 20.270 23.444 2.613 1.00 28.73 980 HIS A C 1
ATOM 7685 O O . HIS A 1 980 ? 20.503 24.549 2.134 1.00 28.73 980 HIS A O 1
ATOM 7691 N N . TRP A 1 981 ? 19.111 22.834 2.332 1.00 31.48 981 TRP A N 1
ATOM 7692 C CA . TRP A 1 981 ? 18.140 23.419 1.376 1.00 31.48 981 TRP A CA 1
ATOM 7693 C C . TRP A 1 981 ? 17.091 24.374 1.977 1.00 31.48 981 TRP A C 1
ATOM 7695 O O . TRP A 1 981 ? 16.275 24.915 1.245 1.00 31.48 981 TRP A O 1
ATOM 7705 N N . LEU A 1 982 ? 17.111 24.670 3.280 1.00 28.89 982 LEU A N 1
ATOM 7706 C CA . LEU A 1 982 ? 16.030 25.449 3.914 1.00 28.89 982 LEU A CA 1
ATOM 7707 C C . LEU A 1 982 ? 16.026 26.973 3.657 1.00 28.89 982 LEU A C 1
ATOM 7709 O O . LEU A 1 982 ? 15.224 27.669 4.270 1.00 28.89 982 LEU A O 1
ATOM 7713 N N . HIS A 1 983 ? 16.863 27.517 2.765 1.00 28.80 983 HIS A N 1
ATOM 7714 C CA . HIS A 1 983 ? 16.881 28.963 2.500 1.00 28.80 983 HIS A CA 1
ATOM 7715 C C . HIS A 1 983 ? 17.202 29.328 1.045 1.00 28.80 983 HIS A C 1
ATOM 7717 O O . HIS A 1 983 ? 18.327 29.719 0.739 1.00 28.80 983 HIS A O 1
ATOM 7723 N N . LYS A 1 984 ? 16.191 29.314 0.170 1.00 22.42 984 LYS A N 1
ATOM 7724 C CA . LYS A 1 984 ? 16.051 30.321 -0.896 1.00 22.42 984 LYS A CA 1
ATOM 7725 C C . LYS A 1 984 ? 14.563 30.601 -1.156 1.00 22.42 984 LYS A C 1
ATOM 7727 O O . LYS A 1 984 ? 13.841 29.658 -1.453 1.00 22.42 984 LYS A O 1
ATOM 7732 N N . PRO A 1 985 ? 14.097 31.860 -1.080 1.00 28.08 985 PRO A N 1
ATOM 7733 C CA . PRO A 1 985 ? 12.828 32.245 -1.678 1.00 28.08 985 PRO A CA 1
ATOM 7734 C C . PRO A 1 985 ? 13.058 32.397 -3.187 1.00 28.08 985 PRO A C 1
ATOM 7736 O O . PRO A 1 985 ? 13.781 33.297 -3.611 1.00 28.08 985 PRO A O 1
ATOM 7739 N N . CYS A 1 986 ? 12.502 31.504 -4.001 1.00 28.95 986 CYS A N 1
ATOM 7740 C CA . CYS A 1 986 ? 12.632 31.564 -5.458 1.00 28.95 986 CYS A CA 1
ATOM 7741 C C . CYS A 1 986 ? 11.259 31.451 -6.125 1.00 28.95 986 CYS A C 1
ATOM 7743 O O . CYS A 1 986 ? 10.932 30.449 -6.736 1.00 28.95 986 CYS A O 1
ATOM 7745 N N . PHE A 1 987 ? 10.477 32.526 -6.057 1.00 32.59 987 PHE A N 1
ATOM 7746 C CA . PHE A 1 987 ? 9.649 32.898 -7.201 1.00 32.59 987 PHE A CA 1
ATOM 7747 C C . PHE A 1 987 ? 10.482 33.875 -8.032 1.00 32.59 987 PHE A C 1
ATOM 7749 O O . PHE A 1 987 ? 10.610 35.042 -7.663 1.00 32.59 987 PHE A O 1
ATOM 7756 N N . SER A 1 988 ? 11.088 33.424 -9.133 1.00 27.19 988 SER A N 1
ATOM 7757 C CA . SER A 1 988 ? 11.533 34.351 -10.176 1.00 27.19 988 SER A CA 1
ATOM 7758 C C . SER A 1 988 ? 10.804 34.044 -11.480 1.00 27.19 988 SER A C 1
ATOM 7760 O O . SER A 1 988 ? 10.899 32.963 -12.053 1.00 27.19 988 SER A O 1
ATOM 7762 N N . ALA A 1 989 ? 10.070 35.043 -11.968 1.00 31.81 989 ALA A N 1
ATOM 7763 C CA . ALA A 1 989 ? 9.371 35.071 -13.253 1.00 31.81 989 ALA A CA 1
ATOM 7764 C C . ALA A 1 989 ? 10.326 35.036 -14.480 1.00 31.81 989 ALA A C 1
ATOM 7766 O O . ALA A 1 989 ? 10.005 35.521 -15.567 1.00 31.81 989 ALA A O 1
ATOM 7767 N N . GLU A 1 990 ? 11.540 34.502 -14.326 1.00 33.12 990 GLU A N 1
ATOM 7768 C CA . GLU A 1 990 ? 12.624 34.602 -15.307 1.00 33.12 990 GLU A CA 1
ATOM 7769 C C . GLU A 1 990 ? 12.603 33.490 -16.368 1.00 33.12 990 GLU A C 1
ATOM 7771 O O . GLU A 1 990 ? 13.052 33.717 -17.496 1.00 33.12 990 GLU A O 1
ATOM 7776 N N . ASN A 1 991 ? 12.043 32.310 -16.071 1.00 35.41 991 ASN A N 1
ATOM 7777 C CA . ASN A 1 991 ? 12.124 31.164 -16.988 1.00 35.41 991 ASN A CA 1
ATOM 7778 C C . ASN A 1 991 ? 11.068 31.174 -18.105 1.00 35.41 991 ASN A C 1
ATOM 7780 O O . ASN A 1 991 ? 11.408 30.865 -19.252 1.00 35.41 991 ASN A O 1
ATOM 7784 N N . THR A 1 992 ? 9.846 31.650 -17.847 1.00 40.09 992 THR A N 1
ATOM 7785 C CA . THR A 1 992 ? 8.816 31.836 -18.890 1.00 40.09 992 THR A CA 1
ATOM 7786 C C . THR A 1 992 ? 9.290 32.828 -19.958 1.00 40.09 992 THR A C 1
ATOM 7788 O O . THR A 1 992 ? 9.073 32.646 -21.158 1.00 40.09 992 THR A O 1
ATOM 7791 N N . THR A 1 993 ? 10.056 33.836 -19.535 1.00 40.69 993 THR A N 1
ATOM 7792 C CA . THR A 1 993 ? 10.619 34.868 -20.409 1.00 40.69 993 THR A CA 1
ATOM 7793 C C . THR A 1 993 ? 11.725 34.315 -21.318 1.00 40.69 993 THR A C 1
ATOM 7795 O O . THR A 1 993 ? 11.782 34.690 -22.488 1.00 40.69 993 THR A O 1
ATOM 7798 N N . LYS A 1 994 ? 12.562 33.372 -20.849 1.00 40.38 994 LYS A N 1
ATOM 7799 C CA . LYS A 1 994 ? 13.667 32.771 -21.632 1.00 40.38 994 LYS A CA 1
ATOM 7800 C C . LYS A 1 994 ? 13.197 31.823 -22.741 1.00 40.38 994 LYS A C 1
ATOM 7802 O O . LYS A 1 994 ? 13.755 31.863 -23.840 1.00 40.38 994 LYS A O 1
ATOM 7807 N N . GLN A 1 995 ? 12.166 31.012 -22.492 1.00 43.66 995 GLN A N 1
ATOM 7808 C CA . GLN A 1 995 ? 11.611 30.096 -23.502 1.00 43.66 995 GLN A CA 1
ATOM 7809 C C . GLN A 1 995 ? 10.802 30.841 -24.579 1.00 43.66 995 GLN A C 1
ATOM 7811 O O . GLN A 1 995 ? 10.901 30.504 -25.765 1.00 43.66 995 GLN A O 1
ATOM 7816 N N . LEU A 1 996 ? 10.085 31.914 -24.208 1.00 46.81 996 LEU A N 1
ATOM 7817 C CA . LEU A 1 996 ? 9.500 32.846 -25.181 1.00 46.81 996 LEU A CA 1
ATOM 7818 C C . LEU A 1 996 ? 10.587 33.576 -25.992 1.00 46.81 996 LEU A C 1
ATOM 7820 O O . LEU A 1 996 ? 10.446 33.711 -27.210 1.00 46.81 996 LEU A O 1
ATOM 7824 N N . PHE A 1 997 ? 11.689 33.996 -25.355 1.00 51.19 997 PHE A N 1
ATOM 7825 C CA . PHE A 1 997 ? 12.793 34.703 -26.021 1.00 51.19 997 PHE A CA 1
ATOM 7826 C C . PHE A 1 997 ? 13.490 33.862 -27.102 1.00 51.19 997 PHE A C 1
ATOM 7828 O O . PHE A 1 997 ? 13.800 34.385 -28.174 1.00 51.19 997 PHE A O 1
ATOM 7835 N N . GLN A 1 998 ? 13.721 32.566 -26.862 1.00 51.91 998 GLN A N 1
ATOM 7836 C CA . GLN A 1 998 ? 14.410 31.689 -27.821 1.00 51.91 998 GLN A CA 1
ATOM 7837 C C . GLN A 1 998 ? 13.541 31.334 -29.044 1.00 51.91 998 GLN A C 1
ATOM 7839 O O . GLN A 1 998 ? 14.047 31.317 -30.169 1.00 51.91 998 GLN A O 1
ATOM 7844 N N . ASN A 1 999 ? 12.230 31.130 -28.859 1.00 52.31 999 ASN A N 1
ATOM 7845 C CA . ASN A 1 999 ? 11.310 30.771 -29.947 1.00 52.31 999 ASN A CA 1
ATOM 7846 C C . ASN A 1 999 ? 10.880 31.971 -30.814 1.00 52.31 999 ASN A C 1
ATOM 7848 O O . ASN A 1 999 ? 10.698 31.815 -32.026 1.00 52.31 999 ASN A O 1
ATOM 7852 N N . LEU A 1 1000 ? 10.778 33.182 -30.242 1.00 54.84 1000 LEU A N 1
ATOM 7853 C CA . LEU A 1 1000 ? 10.509 34.396 -31.024 1.00 54.84 1000 LEU A CA 1
ATOM 7854 C C . LEU A 1 1000 ? 11.685 34.768 -31.946 1.00 54.84 1000 LEU A C 1
ATOM 7856 O O . LEU A 1 1000 ? 11.472 35.083 -33.116 1.00 54.84 1000 LEU A O 1
ATOM 7860 N N . TYR A 1 1001 ? 12.932 34.725 -31.469 1.00 56.91 1001 TYR A N 1
ATOM 7861 C CA . TYR A 1 1001 ? 14.061 35.248 -32.253 1.00 56.91 1001 TYR A CA 1
ATOM 7862 C C . TYR A 1 1001 ? 14.525 34.320 -33.385 1.00 56.91 1001 TYR A C 1
ATOM 7864 O O . TYR A 1 1001 ? 14.827 34.800 -34.478 1.00 56.91 1001 TYR A O 1
ATOM 7872 N N . LEU A 1 1002 ? 14.562 33.000 -33.172 1.00 57.50 1002 LEU A N 1
ATOM 7873 C CA . LEU A 1 1002 ? 15.086 32.064 -34.178 1.00 57.50 1002 LEU A CA 1
ATOM 7874 C C . LEU A 1 1002 ? 14.130 31.861 -35.363 1.00 57.50 1002 LEU A C 1
ATOM 7876 O O . LEU A 1 1002 ? 14.579 31.809 -36.505 1.00 57.50 1002 LEU A O 1
ATOM 7880 N N . PHE A 1 1003 ? 12.817 31.790 -35.125 1.00 60.88 1003 PHE A N 1
ATOM 7881 C CA . PHE A 1 1003 ? 11.842 31.511 -36.186 1.00 60.88 1003 PHE A CA 1
ATOM 7882 C C . PHE A 1 1003 ? 11.201 32.781 -36.767 1.00 60.88 1003 PHE A C 1
ATOM 7884 O O . PHE A 1 1003 ? 11.243 33.004 -37.985 1.00 60.88 1003 PHE A O 1
ATOM 7891 N N . TRP A 1 1004 ? 10.645 33.648 -35.910 1.00 67.50 1004 TRP A N 1
ATOM 7892 C CA . TRP A 1 1004 ? 10.036 34.910 -36.346 1.00 67.50 1004 TRP A CA 1
ATOM 7893 C C . TRP A 1 1004 ? 11.079 35.952 -36.734 1.00 67.50 1004 TRP A C 1
ATOM 7895 O O . TRP A 1 1004 ? 10.843 36.697 -37.682 1.00 67.50 1004 TRP A O 1
ATOM 7905 N N . GLY A 1 1005 ? 12.254 35.954 -36.099 1.00 70.94 1005 GLY A N 1
ATOM 7906 C CA . GLY A 1 1005 ? 13.369 36.805 -36.517 1.00 70.94 1005 GLY A CA 1
ATOM 7907 C C . GLY A 1 1005 ? 13.826 36.501 -37.946 1.00 70.94 1005 GLY A C 1
ATOM 7908 O O . GLY A 1 1005 ? 13.867 37.406 -38.775 1.00 70.94 1005 GLY A O 1
ATOM 7909 N N . LEU A 1 1006 ? 14.079 35.233 -38.296 1.00 68.69 1006 LEU A N 1
ATOM 7910 C CA . LEU A 1 1006 ? 14.495 34.860 -39.659 1.00 68.69 1006 LEU A CA 1
ATOM 7911 C C . LEU A 1 1006 ? 13.387 35.076 -40.703 1.00 68.69 1006 LEU A C 1
ATOM 7913 O O . LEU A 1 1006 ? 13.655 35.601 -41.787 1.00 68.69 1006 LEU A O 1
ATOM 7917 N N . SER A 1 1007 ? 12.140 34.728 -40.376 1.00 72.06 1007 SER A N 1
ATOM 7918 C CA . SER A 1 1007 ? 10.988 34.944 -41.268 1.00 72.06 1007 SER A CA 1
ATOM 7919 C C . SER A 1 1007 ? 10.701 36.437 -41.472 1.00 72.06 1007 SER A C 1
ATOM 7921 O O . SER A 1 1007 ? 10.438 36.879 -42.593 1.00 72.06 1007 SER A O 1
ATOM 7923 N N . GLY A 1 1008 ? 10.822 37.227 -40.403 1.00 75.38 1008 GLY A N 1
ATOM 7924 C CA . GLY A 1 1008 ? 10.699 38.680 -40.409 1.00 75.38 1008 GLY A CA 1
ATOM 7925 C C . GLY A 1 1008 ? 11.805 39.348 -41.220 1.00 75.38 1008 GLY A C 1
ATOM 7926 O O . GLY A 1 1008 ? 11.505 40.188 -42.063 1.00 75.38 1008 GLY A O 1
ATOM 7927 N N . ILE A 1 1009 ? 13.064 38.920 -41.067 1.00 80.06 1009 ILE A N 1
ATOM 7928 C CA . ILE A 1 1009 ? 14.193 39.387 -41.890 1.00 80.06 1009 ILE A CA 1
ATOM 7929 C C . ILE A 1 1009 ? 13.952 39.061 -43.371 1.00 80.06 1009 ILE A C 1
ATOM 7931 O O . ILE A 1 1009 ? 14.160 39.920 -44.230 1.00 80.06 1009 ILE A O 1
ATOM 7935 N N . HIS A 1 1010 ? 13.468 37.856 -43.688 1.00 81.19 1010 HIS A N 1
ATOM 7936 C CA . HIS A 1 1010 ? 13.158 37.458 -45.063 1.00 81.19 1010 HIS A CA 1
ATOM 7937 C C . HIS A 1 1010 ? 12.047 38.328 -45.683 1.00 81.19 1010 HIS A C 1
ATOM 7939 O O . HIS A 1 1010 ? 12.195 38.828 -46.803 1.00 81.19 1010 HIS A O 1
ATOM 7945 N N . ALA A 1 1011 ? 10.959 38.574 -44.945 1.00 81.19 1011 ALA A N 1
ATOM 7946 C CA . ALA A 1 1011 ? 9.845 39.412 -45.390 1.00 81.19 1011 ALA A CA 1
ATOM 7947 C C . ALA A 1 1011 ? 10.220 40.906 -45.483 1.00 81.19 1011 ALA A C 1
ATOM 7949 O O . ALA A 1 1011 ? 9.855 41.582 -46.453 1.00 81.19 1011 ALA A O 1
ATOM 7950 N N . ALA A 1 1012 ? 10.989 41.417 -44.519 1.00 80.81 1012 ALA A N 1
ATOM 7951 C CA . ALA A 1 1012 ? 11.481 42.792 -44.494 1.00 80.81 1012 ALA A CA 1
ATOM 7952 C C . ALA A 1 1012 ? 12.469 43.047 -45.636 1.00 80.81 1012 ALA A C 1
ATOM 7954 O O . ALA A 1 1012 ? 12.327 44.036 -46.347 1.00 80.81 1012 ALA A O 1
ATOM 7955 N N . SER A 1 1013 ? 13.400 42.121 -45.895 1.00 80.25 1013 SER A N 1
ATOM 7956 C CA . SER A 1 1013 ? 14.322 42.195 -47.035 1.00 80.25 1013 SER A CA 1
ATOM 7957 C C . SER A 1 1013 ? 13.569 42.226 -48.370 1.00 80.25 1013 SER A C 1
ATOM 7959 O O . SER A 1 1013 ? 13.854 43.062 -49.231 1.00 80.25 1013 SER A O 1
ATOM 7961 N N . ALA A 1 1014 ? 12.546 41.380 -48.534 1.00 77.94 1014 ALA A N 1
ATOM 7962 C CA . ALA A 1 1014 ? 11.715 41.371 -49.736 1.00 77.94 1014 ALA A CA 1
ATOM 7963 C C . ALA A 1 1014 ? 10.916 42.676 -49.921 1.00 77.94 1014 ALA A C 1
ATOM 7965 O O . ALA A 1 1014 ? 10.747 43.137 -51.052 1.00 77.94 1014 ALA A O 1
ATOM 7966 N N . THR A 1 1015 ? 10.443 43.280 -48.829 1.00 80.19 1015 THR A N 1
ATOM 7967 C CA . THR A 1 1015 ? 9.691 44.546 -48.838 1.00 80.19 1015 THR A CA 1
ATOM 7968 C C . THR A 1 1015 ? 10.608 45.742 -49.094 1.00 80.19 1015 THR A C 1
ATOM 7970 O O . THR A 1 1015 ? 10.324 46.563 -49.963 1.00 80.19 1015 THR A O 1
ATOM 7973 N N . LEU A 1 1016 ? 11.765 45.795 -48.436 1.00 81.00 1016 LEU A N 1
ATOM 7974 C CA . LEU A 1 1016 ? 12.772 46.837 -48.624 1.00 81.00 1016 LEU A CA 1
ATOM 7975 C C . LEU A 1 1016 ? 13.332 46.820 -50.051 1.00 81.00 1016 LEU A C 1
ATOM 7977 O O . LEU A 1 1016 ? 13.442 47.866 -50.684 1.00 81.00 1016 LEU A O 1
ATOM 7981 N N . LYS A 1 1017 ? 13.577 45.629 -50.617 1.00 78.06 1017 LYS A N 1
ATOM 7982 C CA . LYS A 1 1017 ? 13.980 45.481 -52.022 1.00 78.06 1017 LYS A CA 1
ATOM 7983 C C . LYS A 1 1017 ? 12.932 46.038 -52.984 1.00 78.06 1017 LYS A C 1
ATOM 7985 O O . LYS A 1 1017 ? 13.302 46.548 -54.033 1.00 78.06 1017 LYS A O 1
ATOM 7990 N N . ARG A 1 1018 ? 11.638 45.975 -52.646 1.00 81.31 1018 ARG A N 1
ATOM 7991 C CA . ARG A 1 1018 ? 10.566 46.580 -53.454 1.00 81.31 1018 ARG A CA 1
ATOM 7992 C C . ARG A 1 1018 ? 10.558 48.104 -53.365 1.00 81.31 1018 ARG A C 1
ATOM 7994 O O . ARG A 1 1018 ? 10.381 48.742 -54.394 1.00 81.31 1018 ARG A O 1
ATOM 8001 N N . LEU A 1 1019 ? 10.758 48.660 -52.171 1.00 80.75 1019 LEU A N 1
ATOM 8002 C CA . LEU A 1 1019 ? 10.750 50.107 -51.928 1.00 80.75 1019 LEU A CA 1
ATOM 8003 C C . LEU A 1 1019 ? 11.998 50.813 -52.480 1.00 80.75 1019 LEU A C 1
ATOM 8005 O O . LEU A 1 1019 ? 11.903 51.949 -52.928 1.00 80.75 1019 LEU A O 1
ATOM 8009 N N . LEU A 1 1020 ? 13.149 50.133 -52.475 1.00 81.62 1020 LEU A N 1
ATOM 8010 C CA . LEU A 1 1020 ? 14.446 50.687 -52.884 1.00 81.62 1020 LEU A CA 1
ATOM 8011 C C . LEU A 1 1020 ? 14.887 50.271 -54.300 1.00 81.62 1020 LEU A C 1
ATOM 8013 O O . LEU A 1 1020 ? 16.044 50.469 -54.666 1.00 81.62 1020 LEU A O 1
ATOM 8017 N N . SER A 1 1021 ? 14.011 49.649 -55.096 1.00 78.38 1021 SER A N 1
ATOM 8018 C CA . SER A 1 1021 ? 14.369 49.227 -56.459 1.00 78.38 1021 SER A CA 1
ATOM 8019 C C . SER A 1 1021 ? 14.616 50.444 -57.369 1.00 78.38 1021 SER A C 1
ATOM 8021 O O . SER A 1 1021 ? 13.715 51.275 -57.502 1.00 78.38 1021 SER A O 1
ATOM 8023 N N . PRO A 1 1022 ? 15.787 50.560 -58.027 1.00 73.38 1022 PRO A N 1
ATOM 8024 C CA . PRO A 1 1022 ? 16.108 51.704 -58.876 1.00 73.38 1022 PRO A CA 1
ATOM 8025 C C . PRO A 1 1022 ? 15.282 51.721 -60.179 1.00 73.38 1022 PRO A C 1
ATOM 8027 O O . PRO A 1 1022 ? 14.872 50.657 -60.667 1.00 73.38 1022 PRO A O 1
ATOM 8030 N N . PRO A 1 1023 ? 15.066 52.902 -60.796 1.00 57.31 1023 PRO A N 1
ATOM 8031 C CA . PRO A 1 1023 ? 14.371 53.019 -62.077 1.00 57.31 1023 PRO A CA 1
ATOM 8032 C C . PRO A 1 1023 ? 15.150 52.260 -63.165 1.00 57.31 1023 PRO A C 1
ATOM 8034 O O . PRO A 1 1023 ? 16.224 52.683 -63.577 1.00 57.31 1023 PRO A O 1
ATOM 8037 N N . GLY A 1 1024 ? 14.642 51.096 -63.585 1.00 65.81 1024 GLY A N 1
ATOM 8038 C CA . GLY A 1 1024 ? 15.288 50.212 -64.570 1.00 65.81 1024 GLY A CA 1
ATOM 8039 C C . GLY A 1 1024 ? 15.349 48.734 -64.165 1.00 65.81 1024 GLY A C 1
ATOM 8040 O O . GLY A 1 1024 ? 15.462 47.872 -65.032 1.00 65.81 1024 GLY A O 1
ATOM 8041 N N . GLN A 1 1025 ? 15.196 48.412 -62.875 1.00 72.31 1025 GLN A N 1
ATOM 8042 C CA . GLN A 1 1025 ? 15.059 47.032 -62.384 1.00 72.31 1025 GLN A CA 1
ATOM 8043 C C . GLN A 1 1025 ? 13.861 46.922 -61.429 1.00 72.31 1025 GLN A C 1
ATOM 8045 O O . GLN A 1 1025 ? 14.043 46.815 -60.215 1.00 72.31 1025 GLN A O 1
ATOM 8050 N N . PRO A 1 1026 ? 12.619 46.980 -61.948 1.00 71.62 1026 PRO A N 1
ATOM 8051 C CA . PRO A 1 1026 ? 11.435 46.958 -61.103 1.00 71.62 1026 PRO A CA 1
ATOM 8052 C C . PRO A 1 1026 ? 11.351 45.643 -60.312 1.00 71.62 1026 PRO A C 1
ATOM 8054 O O . PRO A 1 1026 ? 11.667 44.568 -60.842 1.00 71.62 1026 PRO A O 1
ATOM 8057 N N . PRO A 1 1027 ? 10.893 45.687 -59.051 1.00 76.19 1027 PRO A N 1
ATOM 8058 C CA . PRO A 1 1027 ? 10.758 44.487 -58.251 1.00 76.19 1027 PRO A CA 1
ATOM 8059 C C . PRO A 1 1027 ? 9.674 43.584 -58.847 1.00 76.19 1027 PRO A C 1
ATOM 8061 O O . PRO A 1 1027 ? 8.764 44.030 -59.550 1.00 76.19 1027 PRO A O 1
ATOM 8064 N N . ARG A 1 1028 ? 9.734 42.284 -58.543 1.00 80.25 1028 ARG A N 1
ATOM 8065 C CA . ARG A 1 1028 ? 8.723 41.331 -59.027 1.00 80.25 1028 ARG A CA 1
ATOM 8066 C C . ARG A 1 1028 ? 7.327 41.774 -58.625 1.00 80.25 1028 ARG A C 1
ATOM 8068 O O . ARG A 1 1028 ? 7.116 42.140 -57.476 1.00 80.25 1028 ARG A O 1
ATOM 8075 N N . ARG A 1 1029 ? 6.356 41.672 -59.530 1.00 82.50 1029 ARG A N 1
ATOM 8076 C CA . ARG A 1 1029 ? 4.955 42.012 -59.233 1.00 82.50 1029 ARG A CA 1
ATOM 8077 C C . ARG A 1 1029 ? 4.435 41.205 -58.038 1.00 82.50 1029 ARG A C 1
ATOM 8079 O O . ARG A 1 1029 ? 4.838 40.059 -57.848 1.00 82.50 1029 ARG A O 1
ATOM 8086 N N . LEU A 1 1030 ? 3.529 41.785 -57.250 1.00 79.44 1030 LEU A N 1
ATOM 8087 C CA . LEU A 1 1030 ? 2.886 41.085 -56.125 1.00 79.44 1030 LEU A CA 1
ATOM 8088 C C . LEU A 1 1030 ? 2.110 39.841 -56.584 1.00 79.44 1030 LEU A C 1
ATOM 8090 O O . LEU A 1 1030 ? 2.036 38.862 -55.854 1.00 79.44 1030 LEU A O 1
ATOM 8094 N N . THR A 1 1031 ? 1.634 39.845 -57.830 1.00 82.56 1031 THR A N 1
ATOM 8095 C CA . THR A 1 1031 ? 0.963 38.714 -58.484 1.00 82.56 1031 THR A CA 1
ATOM 8096 C C . THR A 1 1031 ? 1.910 37.600 -58.937 1.00 82.56 1031 THR A C 1
ATOM 8098 O O . THR A 1 1031 ? 1.459 36.572 -59.435 1.00 82.56 1031 THR A O 1
ATOM 8101 N N . HIS A 1 1032 ? 3.228 37.767 -58.790 1.00 85.00 1032 HIS A N 1
ATOM 8102 C CA . HIS A 1 1032 ? 4.181 36.728 -59.164 1.00 85.00 1032 HIS A CA 1
ATOM 8103 C C . HIS A 1 1032 ? 4.046 35.516 -58.216 1.00 85.00 1032 HIS A C 1
ATOM 8105 O O . HIS A 1 1032 ? 4.027 35.724 -57.001 1.00 85.00 1032 HIS A O 1
ATOM 8111 N N . PRO A 1 1033 ? 4.067 34.260 -58.714 1.00 82.50 1033 PRO A N 1
ATOM 8112 C CA . PRO A 1 1033 ? 3.828 33.056 -57.909 1.00 82.50 1033 PRO A CA 1
ATOM 8113 C C . PRO A 1 1033 ? 4.612 32.992 -56.593 1.00 82.50 1033 PRO A C 1
ATOM 8115 O O . PRO A 1 1033 ? 4.017 32.813 -55.543 1.00 82.50 1033 PRO A O 1
ATOM 8118 N N . ILE A 1 1034 ? 5.925 33.249 -56.621 1.00 84.94 1034 ILE A N 1
ATOM 8119 C CA . ILE A 1 1034 ? 6.764 33.281 -55.408 1.00 84.94 1034 ILE A CA 1
ATOM 8120 C C . ILE A 1 1034 ? 6.363 34.355 -54.379 1.00 84.94 1034 ILE A C 1
ATOM 8122 O O . ILE A 1 1034 ? 6.588 34.183 -53.189 1.00 84.94 1034 ILE A O 1
ATOM 8126 N N . SER A 1 1035 ? 5.796 35.481 -54.822 1.00 85.12 1035 SER A N 1
ATOM 8127 C CA . SER A 1 1035 ? 5.334 36.550 -53.927 1.00 85.12 1035 SER A CA 1
ATOM 8128 C C . SER A 1 1035 ? 4.005 36.160 -53.293 1.00 85.12 1035 SER A C 1
ATOM 8130 O O . SER A 1 1035 ? 3.879 36.228 -52.077 1.00 85.12 1035 SER A O 1
ATOM 8132 N N . VAL A 1 1036 ? 3.068 35.651 -54.098 1.00 88.56 1036 VAL A N 1
ATOM 8133 C CA . VAL A 1 1036 ? 1.776 35.137 -53.621 1.00 88.56 1036 VAL A CA 1
ATOM 8134 C C . VAL A 1 1036 ? 1.979 34.006 -52.611 1.00 88.56 1036 VAL A C 1
ATOM 8136 O O . VAL A 1 1036 ? 1.430 34.057 -51.515 1.00 88.56 1036 VAL A O 1
ATOM 8139 N N . THR A 1 1037 ? 2.819 33.018 -52.934 1.00 91.19 1037 THR A N 1
ATOM 8140 C CA . THR A 1 1037 ? 3.087 31.892 -52.030 1.00 91.19 1037 THR A CA 1
ATOM 8141 C C . THR A 1 1037 ? 3.839 32.320 -50.776 1.00 91.19 1037 THR A C 1
ATOM 8143 O O . THR A 1 1037 ? 3.584 31.758 -49.718 1.00 91.19 1037 THR A O 1
ATOM 8146 N N . GLY A 1 1038 ? 4.704 33.336 -50.850 1.00 87.38 1038 GLY A N 1
ATOM 8147 C CA . GLY A 1 1038 ? 5.420 33.872 -49.688 1.00 87.38 1038 GLY A CA 1
ATOM 8148 C C . GLY A 1 1038 ? 4.498 34.575 -48.690 1.00 87.38 1038 GLY A C 1
ATOM 8149 O O . GLY A 1 1038 ? 4.526 34.259 -47.504 1.00 87.38 1038 GLY A O 1
ATOM 8150 N N . TYR A 1 1039 ? 3.628 35.474 -49.162 1.00 87.38 1039 TYR A N 1
ATOM 8151 C CA . TYR A 1 1039 ? 2.668 36.160 -48.286 1.00 87.38 1039 TYR A CA 1
ATOM 8152 C C . TYR A 1 1039 ? 1.603 35.206 -47.732 1.00 87.38 1039 TYR A C 1
ATOM 8154 O O . TYR A 1 1039 ? 1.265 35.291 -46.553 1.00 87.38 1039 TYR A O 1
ATOM 8162 N N . ALA A 1 1040 ? 1.131 34.249 -48.539 1.00 90.00 1040 ALA A N 1
ATOM 8163 C CA . ALA A 1 1040 ? 0.236 33.200 -48.057 1.00 90.00 1040 ALA A CA 1
ATOM 8164 C C . ALA A 1 1040 ? 0.914 32.328 -46.983 1.00 90.00 1040 ALA A C 1
ATOM 8166 O O . ALA A 1 1040 ? 0.310 32.052 -45.951 1.00 90.00 1040 ALA A O 1
ATOM 8167 N N . SER A 1 1041 ? 2.187 31.960 -47.175 1.00 90.31 1041 SER A N 1
ATOM 8168 C CA . SER A 1 1041 ? 2.966 31.212 -46.175 1.00 90.31 1041 SER A CA 1
ATOM 8169 C C . SER A 1 1041 ? 3.050 31.962 -44.851 1.00 90.31 1041 SER A C 1
ATOM 8171 O O . SER A 1 1041 ? 2.818 31.365 -43.806 1.00 90.31 1041 SER A O 1
ATOM 8173 N N . LEU A 1 1042 ? 3.325 33.270 -44.892 1.00 87.44 1042 LEU A N 1
ATOM 8174 C CA . LEU A 1 1042 ? 3.392 34.101 -43.692 1.00 87.44 1042 LEU A CA 1
ATOM 8175 C C . LEU A 1 1042 ? 2.060 34.093 -42.930 1.00 87.44 1042 LEU A C 1
ATOM 8177 O O . LEU A 1 1042 ? 2.057 33.934 -41.712 1.00 87.44 1042 LEU A O 1
ATOM 8181 N N . PHE A 1 1043 ? 0.931 34.190 -43.637 1.00 91.06 1043 PHE A N 1
ATOM 8182 C CA . PHE A 1 1043 ? -0.395 34.122 -43.024 1.00 91.06 1043 PHE A CA 1
ATOM 8183 C C . PHE A 1 1043 ? -0.643 32.774 -42.330 1.00 91.06 1043 PHE A C 1
ATOM 8185 O O . PHE A 1 1043 ? -0.928 32.748 -41.132 1.00 91.06 1043 PHE A O 1
ATOM 8192 N N . PHE A 1 1044 ? -0.485 31.654 -43.045 1.00 93.31 1044 PHE A N 1
ATOM 8193 C CA . PHE A 1 1044 ? -0.764 30.326 -42.483 1.00 93.31 1044 PHE A CA 1
ATOM 8194 C C . PHE A 1 1044 ? 0.195 29.957 -41.345 1.00 93.31 1044 PHE A C 1
ATOM 8196 O O . PHE A 1 1044 ? -0.249 29.413 -40.336 1.00 93.31 1044 PHE A O 1
ATOM 8203 N N . LEU A 1 1045 ? 1.481 30.306 -41.459 1.00 87.56 1045 LEU A N 1
ATOM 8204 C CA . LEU A 1 1045 ? 2.461 30.110 -40.387 1.00 87.56 1045 LEU A CA 1
ATOM 8205 C C . LEU A 1 1045 ? 2.112 30.929 -39.140 1.00 87.56 1045 LEU A C 1
ATOM 8207 O O . LEU A 1 1045 ? 2.226 30.412 -38.032 1.00 87.56 1045 LEU A O 1
ATOM 8211 N N . THR A 1 1046 ? 1.640 32.170 -39.306 1.00 87.56 1046 THR A N 1
ATOM 8212 C CA . THR A 1 1046 ? 1.221 33.022 -38.178 1.00 87.56 1046 THR A CA 1
ATOM 8213 C C . THR A 1 1046 ? 0.031 32.427 -37.449 1.00 87.56 1046 THR A C 1
ATOM 8215 O O . THR A 1 1046 ? 0.078 32.254 -36.234 1.00 87.56 1046 THR A O 1
ATOM 8218 N N . VAL A 1 1047 ? -1.022 32.059 -38.180 1.00 91.00 1047 VAL A N 1
ATOM 8219 C CA . VAL A 1 1047 ? -2.220 31.468 -37.569 1.00 91.00 1047 VAL A CA 1
ATOM 8220 C C . VAL A 1 1047 ? -1.889 30.140 -36.889 1.00 91.00 1047 VAL A C 1
ATOM 8222 O O . VAL A 1 1047 ? -2.353 29.892 -35.775 1.00 91.00 1047 VAL A O 1
ATOM 8225 N N . HIS A 1 1048 ? -1.059 29.305 -37.519 1.00 91.94 1048 HIS A N 1
ATOM 8226 C CA . HIS A 1 1048 ? -0.638 28.033 -36.943 1.00 91.94 1048 HIS A CA 1
ATOM 8227 C C . HIS A 1 1048 ? 0.190 28.228 -35.669 1.00 91.94 1048 HIS A C 1
ATOM 8229 O O . HIS A 1 1048 ? -0.134 27.633 -34.648 1.00 91.94 1048 HIS A O 1
ATOM 8235 N N . TYR A 1 1049 ? 1.200 29.100 -35.686 1.00 87.88 1049 TYR A N 1
ATOM 8236 C CA . TYR A 1 1049 ? 2.004 29.403 -34.500 1.00 87.88 1049 TYR A CA 1
ATOM 8237 C C . TYR A 1 1049 ? 1.143 29.944 -33.359 1.00 87.88 1049 TYR A C 1
ATOM 8239 O O . TYR A 1 1049 ? 1.237 29.463 -32.233 1.00 87.88 1049 TYR A O 1
ATOM 8247 N N . LEU A 1 1050 ? 0.262 30.906 -33.644 1.00 88.75 1050 LEU A N 1
ATOM 8248 C CA . LEU A 1 1050 ? -0.599 31.470 -32.614 1.00 88.75 1050 LEU A CA 1
ATOM 8249 C C . LEU A 1 1050 ? -1.497 30.394 -31.993 1.00 88.75 1050 LEU A C 1
ATOM 8251 O O . LEU A 1 1050 ? -1.565 30.286 -30.777 1.00 88.75 1050 LEU A O 1
ATOM 8255 N N . THR A 1 1051 ? -2.110 29.545 -32.818 1.00 91.62 1051 THR A N 1
ATOM 8256 C CA . THR A 1 1051 ? -3.051 28.510 -32.358 1.00 91.62 1051 THR A CA 1
ATOM 8257 C C . THR A 1 1051 ? -2.367 27.340 -31.646 1.00 91.62 1051 THR A C 1
ATOM 8259 O O . THR A 1 1051 ? -2.903 26.835 -30.669 1.00 91.62 1051 THR A O 1
ATOM 8262 N N . HIS A 1 1052 ? -1.189 26.913 -32.106 1.00 89.00 1052 HIS A N 1
ATOM 8263 C CA . HIS A 1 1052 ? -0.523 25.699 -31.616 1.00 89.00 1052 HIS A CA 1
ATOM 8264 C C . HIS A 1 1052 ? 0.633 25.954 -30.649 1.00 89.00 1052 HIS A C 1
ATOM 8266 O O . HIS A 1 1052 ? 1.139 25.001 -30.063 1.00 89.00 1052 HIS A O 1
ATOM 8272 N N . ARG A 1 1053 ? 1.100 27.200 -30.513 1.00 84.25 1053 ARG A N 1
ATOM 8273 C CA . ARG A 1 1053 ? 2.267 27.534 -29.681 1.00 84.25 1053 ARG A CA 1
ATOM 8274 C C . ARG A 1 1053 ? 2.052 28.711 -28.742 1.00 84.25 1053 ARG A C 1
ATOM 8276 O O . ARG A 1 1053 ? 2.593 28.659 -27.653 1.00 84.25 1053 ARG A O 1
ATOM 8283 N N . TYR A 1 1054 ? 1.306 29.745 -29.135 1.00 85.31 1054 TYR A N 1
ATOM 8284 C CA . TYR A 1 1054 ? 1.121 30.933 -28.287 1.00 85.31 1054 TYR A CA 1
ATOM 8285 C C . TYR A 1 1054 ? -0.137 30.870 -27.412 1.00 85.31 1054 TYR A C 1
ATOM 8287 O O . TYR A 1 1054 ? -0.047 30.965 -26.199 1.00 85.31 1054 TYR A O 1
ATOM 8295 N N . TYR A 1 1055 ? -1.322 30.681 -27.998 1.00 90.38 1055 TYR A N 1
ATOM 8296 C CA . TYR A 1 1055 ? -2.564 30.596 -27.224 1.00 90.38 1055 TYR A CA 1
ATOM 8297 C C . TYR A 1 1055 ? -2.596 29.457 -26.195 1.00 90.38 1055 TYR A C 1
ATOM 8299 O O . TYR A 1 1055 ? -3.187 29.674 -25.142 1.00 90.38 1055 TYR A O 1
ATOM 8307 N N . PRO A 1 1056 ? -1.963 28.288 -26.427 1.00 90.94 1056 PRO A N 1
ATOM 8308 C CA . PRO A 1 1056 ? -1.841 27.267 -25.394 1.00 90.94 1056 PRO A CA 1
ATOM 8309 C C . PRO A 1 1056 ? -1.104 27.713 -24.128 1.00 90.94 1056 PRO A C 1
ATOM 8311 O O . PRO A 1 1056 ? -1.422 27.209 -23.061 1.00 90.94 1056 PRO A O 1
ATOM 8314 N N . THR A 1 1057 ? -0.158 28.655 -24.222 1.00 81.19 1057 THR A N 1
ATOM 8315 C CA . THR A 1 1057 ? 0.644 29.131 -23.077 1.00 81.19 1057 THR A CA 1
ATOM 8316 C C . THR A 1 1057 ? -0.024 30.288 -22.336 1.00 81.19 1057 THR A C 1
ATOM 8318 O O . THR A 1 1057 ? 0.645 31.023 -21.616 1.00 81.19 1057 THR A O 1
ATOM 8321 N N . LEU A 1 1058 ? -1.306 30.558 -22.600 1.00 77.25 1058 LEU A N 1
ATOM 8322 C CA . LEU A 1 1058 ? -2.025 31.595 -21.876 1.00 77.25 1058 LEU A CA 1
ATOM 8323 C C . LEU A 1 1058 ? -2.449 31.061 -20.508 1.00 77.25 1058 LEU A C 1
ATOM 8325 O O . LEU A 1 1058 ? -3.207 30.094 -20.418 1.00 77.25 1058 LEU A O 1
ATOM 8329 N N . ASP A 1 1059 ? -2.048 31.772 -19.460 1.00 73.44 1059 ASP A N 1
ATOM 8330 C CA . ASP A 1 1059 ? -2.421 31.497 -18.066 1.00 73.44 1059 ASP A CA 1
ATOM 8331 C C . ASP A 1 1059 ? -3.842 32.012 -17.750 1.00 73.44 1059 ASP A C 1
ATOM 8333 O O . ASP A 1 1059 ? -4.103 32.623 -16.717 1.00 73.44 1059 ASP A O 1
ATOM 8337 N N . VAL A 1 1060 ? -4.781 31.834 -18.687 1.00 75.19 1060 VAL A N 1
ATOM 8338 C CA . VAL A 1 1060 ? -6.186 32.236 -18.532 1.00 75.19 1060 VAL A CA 1
ATOM 8339 C C . VAL A 1 1060 ? -7.062 30.999 -18.475 1.00 75.19 1060 VAL A C 1
ATOM 8341 O O . VAL A 1 1060 ? -6.966 30.123 -19.333 1.00 75.19 1060 VAL A O 1
ATOM 8344 N N . LEU A 1 1061 ? -7.950 30.913 -17.487 1.00 61.53 1061 LEU A N 1
ATOM 8345 C CA . LEU A 1 1061 ? -8.905 29.810 -17.414 1.00 61.53 1061 LEU A CA 1
ATOM 8346 C C . LEU A 1 1061 ? -9.891 29.873 -18.599 1.00 61.53 1061 LEU A C 1
ATOM 8348 O O . LEU A 1 1061 ? -10.356 30.960 -18.952 1.00 61.53 1061 LEU A O 1
ATOM 8352 N N . PRO A 1 1062 ? -10.240 28.728 -19.217 1.00 72.75 1062 PRO A N 1
ATOM 8353 C CA . PRO A 1 1062 ? -9.879 27.361 -18.831 1.00 72.75 1062 PRO A CA 1
ATOM 8354 C C . PRO A 1 1062 ? -8.604 26.821 -19.519 1.00 72.75 1062 PRO A C 1
ATOM 8356 O O . PRO A 1 1062 ? -8.355 25.628 -19.445 1.00 72.75 1062 PRO A O 1
ATOM 8359 N N . ILE A 1 1063 ? -7.814 27.638 -20.223 1.00 81.19 1063 ILE A N 1
ATOM 8360 C CA . ILE A 1 1063 ? -6.596 27.189 -20.927 1.00 81.19 1063 ILE A CA 1
ATOM 8361 C C . ILE A 1 1063 ? -5.525 26.740 -19.925 1.00 81.19 1063 ILE A C 1
ATOM 8363 O O . ILE A 1 1063 ? -5.050 25.610 -20.031 1.00 81.19 1063 ILE A O 1
ATOM 8367 N N . ASP A 1 1064 ? -5.224 27.582 -18.931 1.00 74.94 1064 ASP A N 1
ATOM 8368 C CA . ASP A 1 1064 ? -4.329 27.268 -17.804 1.00 74.94 1064 ASP A CA 1
ATOM 8369 C C . ASP A 1 1064 ? -2.973 26.682 -18.241 1.00 74.94 1064 ASP A C 1
ATOM 8371 O O . ASP A 1 1064 ? -2.623 25.573 -17.854 1.00 74.94 1064 ASP A O 1
ATOM 8375 N N . SER A 1 1065 ? -2.264 27.372 -19.142 1.00 77.38 1065 SER A N 1
ATOM 8376 C CA . SER A 1 1065 ? -0.926 26.988 -19.630 1.00 77.38 1065 SER A CA 1
ATOM 8377 C C . SER A 1 1065 ? -0.778 25.504 -20.014 1.00 77.38 1065 SER A C 1
ATOM 8379 O O . SER A 1 1065 ? -0.140 24.710 -19.324 1.00 77.38 1065 SER A O 1
ATOM 8381 N N . LEU A 1 1066 ? -1.354 25.110 -21.154 1.00 76.62 1066 LEU A N 1
ATOM 8382 C CA . LEU A 1 1066 ? -1.233 23.736 -21.648 1.00 76.62 1066 LEU A CA 1
ATOM 8383 C C . LEU A 1 1066 ? 0.234 23.353 -21.867 1.00 76.62 1066 LEU A C 1
ATOM 8385 O O . LEU A 1 1066 ? 0.952 23.975 -22.661 1.00 76.62 1066 LEU A O 1
ATOM 8389 N N . GLY A 1 1067 ? 0.653 22.277 -21.206 1.00 66.56 1067 GLY A N 1
ATOM 8390 C CA . GLY A 1 1067 ? 1.999 21.739 -21.318 1.00 66.56 1067 GLY A CA 1
ATOM 8391 C C . GLY A 1 1067 ? 2.274 21.131 -22.704 1.00 66.56 1067 GLY A C 1
ATOM 8392 O O . GLY A 1 1067 ? 1.352 20.698 -23.399 1.00 66.56 1067 GLY A O 1
ATOM 8393 N N . PRO A 1 1068 ? 3.548 21.005 -23.126 1.00 59.84 1068 PRO A N 1
ATOM 8394 C CA . PRO A 1 1068 ? 3.901 20.377 -24.403 1.00 59.84 1068 PRO A CA 1
ATOM 8395 C C . PRO A 1 1068 ? 3.406 18.930 -24.548 1.00 59.84 1068 PRO A C 1
ATOM 8397 O O . PRO A 1 1068 ? 3.082 18.514 -25.657 1.00 59.84 1068 PRO A O 1
ATOM 8400 N N . ALA A 1 1069 ? 3.324 18.181 -23.441 1.00 56.44 1069 ALA A N 1
ATOM 8401 C CA . ALA A 1 1069 ? 2.781 16.820 -23.407 1.00 56.44 1069 ALA A CA 1
ATOM 8402 C C . ALA A 1 1069 ? 1.250 16.779 -23.573 1.00 56.44 1069 ALA A C 1
ATOM 8404 O O . ALA A 1 1069 ? 0.710 15.769 -24.013 1.00 56.44 1069 ALA A O 1
ATOM 8405 N N . GLU A 1 1070 ? 0.557 17.877 -23.259 1.00 70.25 1070 GLU A N 1
ATOM 8406 C CA . GLU A 1 1070 ? -0.889 18.025 -23.440 1.00 70.25 1070 GLU A CA 1
ATOM 8407 C C . GLU A 1 1070 ? -1.252 18.529 -24.849 1.00 70.25 1070 GLU A C 1
ATOM 8409 O O . GLU A 1 1070 ? -2.420 18.497 -25.225 1.00 70.25 1070 GLU A O 1
ATOM 8414 N N . LEU A 1 1071 ? -0.284 18.993 -25.647 1.00 80.81 1071 LEU A N 1
ATOM 8415 C CA . LEU A 1 1071 ? -0.466 19.457 -27.030 1.00 80.81 1071 LEU A CA 1
ATOM 8416 C C . LEU A 1 1071 ? -0.063 18.375 -28.040 1.00 80.81 1071 LEU A C 1
ATOM 8418 O O . LEU A 1 1071 ? 0.804 18.577 -28.894 1.00 80.81 1071 LEU A O 1
ATOM 8422 N N . ASP A 1 1072 ? -0.696 17.213 -27.929 1.00 80.00 1072 ASP A N 1
ATOM 8423 C CA . ASP A 1 1072 ? -0.449 16.054 -28.782 1.00 80.00 1072 ASP A CA 1
ATOM 8424 C C . ASP A 1 1072 ? -1.381 16.017 -30.018 1.00 80.00 1072 ASP A C 1
ATOM 8426 O O . ASP A 1 1072 ? -1.989 17.014 -30.429 1.00 80.00 1072 ASP A O 1
ATOM 8430 N N . TYR A 1 1073 ? -1.491 14.850 -30.660 1.00 87.31 1073 TYR A N 1
ATOM 8431 C CA . TYR A 1 1073 ? -2.390 14.664 -31.799 1.00 87.31 1073 TYR A CA 1
ATOM 8432 C C . TYR A 1 1073 ? -3.870 14.858 -31.442 1.00 87.31 1073 TYR A C 1
ATOM 8434 O O . TYR A 1 1073 ? -4.652 15.220 -32.322 1.00 87.31 1073 TYR A O 1
ATOM 8442 N N . GLU A 1 1074 ? -4.272 14.668 -30.185 1.00 87.69 1074 GLU A N 1
ATOM 8443 C CA . GLU A 1 1074 ? -5.651 14.863 -29.746 1.00 87.69 1074 GLU A CA 1
ATOM 8444 C C . GLU A 1 1074 ? -6.060 16.340 -29.793 1.00 87.69 1074 GLU A C 1
ATOM 8446 O O . GLU A 1 1074 ? -7.181 16.651 -30.205 1.00 87.69 1074 GLU A O 1
ATOM 8451 N N . PHE A 1 1075 ? -5.133 17.265 -29.526 1.00 92.31 1075 PHE A N 1
ATOM 8452 C CA . PHE A 1 1075 ? -5.356 18.698 -29.740 1.00 92.31 1075 PHE A CA 1
ATOM 8453 C C . PHE A 1 1075 ? -5.685 19.014 -31.212 1.00 92.31 1075 PHE A C 1
ATOM 8455 O O . PHE A 1 1075 ? -6.624 19.751 -31.524 1.00 92.31 1075 PHE A O 1
ATOM 8462 N N . VAL A 1 1076 ? -4.952 18.403 -32.149 1.00 92.31 1076 VAL A N 1
ATOM 8463 C CA . VAL A 1 1076 ? -5.188 18.556 -33.595 1.00 92.31 1076 VAL A CA 1
ATOM 8464 C C . VAL A 1 1076 ? -6.533 17.944 -34.008 1.00 92.31 1076 VAL A C 1
ATOM 8466 O O . VAL A 1 1076 ? -7.279 18.568 -34.772 1.00 92.31 1076 VAL A O 1
ATOM 8469 N N . LYS A 1 1077 ? -6.878 16.762 -33.475 1.00 92.62 1077 LYS A N 1
ATOM 8470 C CA . LYS A 1 1077 ? -8.175 16.101 -33.700 1.00 92.62 1077 LYS A CA 1
ATOM 8471 C C . LYS A 1 1077 ? -9.340 16.947 -33.193 1.00 92.62 1077 LYS A C 1
ATOM 8473 O O . LYS A 1 1077 ? -10.345 17.054 -33.894 1.00 92.62 1077 LYS A O 1
ATOM 8478 N N . ALA A 1 1078 ? -9.208 17.578 -32.026 1.00 90.75 1078 ALA A N 1
ATOM 8479 C CA . ALA A 1 1078 ? -10.236 18.454 -31.467 1.00 90.75 1078 ALA A CA 1
ATOM 8480 C C . ALA A 1 1078 ? -10.572 19.612 -32.422 1.00 90.75 1078 ALA A C 1
ATOM 8482 O O . ALA A 1 1078 ? -11.749 19.867 -32.694 1.00 90.75 1078 ALA A O 1
ATOM 8483 N N . GLY A 1 1079 ? -9.552 20.245 -33.014 1.00 91.31 1079 GLY A N 1
ATOM 8484 C CA . GLY A 1 1079 ? -9.731 21.263 -34.054 1.00 91.31 1079 GLY A CA 1
ATOM 8485 C C . GLY A 1 1079 ? -10.411 20.715 -35.315 1.00 91.31 1079 GLY A C 1
ATOM 8486 O O . GLY A 1 1079 ? -11.431 21.254 -35.745 1.00 91.31 1079 GLY A O 1
ATOM 8487 N N . LEU A 1 1080 ? -9.903 19.604 -35.868 1.00 92.69 1080 LEU A N 1
ATOM 8488 C CA . LEU A 1 1080 ? -10.436 18.966 -37.086 1.00 92.69 1080 LEU A CA 1
ATOM 8489 C C . LEU A 1 1080 ? -11.888 18.495 -36.946 1.00 92.69 1080 LEU A C 1
ATOM 8491 O O . LEU A 1 1080 ? -12.625 18.492 -37.927 1.00 92.69 1080 LEU A O 1
ATOM 8495 N N . ARG A 1 1081 ? -12.309 18.096 -35.746 1.00 88.75 1081 ARG A N 1
ATOM 8496 C CA . ARG A 1 1081 ? -13.680 17.646 -35.470 1.00 88.75 1081 ARG A CA 1
ATOM 8497 C C . ARG A 1 1081 ? -14.637 18.807 -35.267 1.00 88.75 1081 ARG A C 1
ATOM 8499 O O . ARG A 1 1081 ? -15.756 18.772 -35.767 1.00 88.75 1081 ARG A O 1
ATOM 8506 N N . THR A 1 1082 ? -14.193 19.826 -34.539 1.00 91.31 1082 THR A N 1
ATOM 8507 C CA . THR A 1 1082 ? -15.050 20.955 -34.163 1.00 91.31 1082 THR A CA 1
ATOM 8508 C C . THR A 1 1082 ? -15.190 21.956 -35.310 1.00 91.31 1082 THR A C 1
ATOM 8510 O O . THR A 1 1082 ? -16.281 22.461 -35.564 1.00 91.31 1082 THR A O 1
ATOM 8513 N N . TRP A 1 1083 ? -14.107 22.206 -36.055 1.00 94.19 1083 TRP A N 1
ATOM 8514 C CA . TRP A 1 1083 ? -14.081 23.117 -37.203 1.00 94.19 1083 TRP A CA 1
ATOM 8515 C C . TRP A 1 1083 ? -13.430 22.468 -38.433 1.00 94.19 1083 TRP A C 1
ATOM 8517 O O . TRP A 1 1083 ? -12.407 22.961 -38.919 1.00 94.19 1083 TRP A O 1
ATOM 8527 N N . PRO A 1 1084 ? -14.029 21.404 -39.001 1.00 91.81 1084 PRO A N 1
ATOM 8528 C CA . PRO A 1 1084 ? -13.411 20.603 -40.057 1.00 91.81 1084 PRO A CA 1
ATOM 8529 C C . PRO A 1 1084 ? -12.952 21.450 -41.240 1.00 91.81 1084 PRO A C 1
ATOM 8531 O O . PRO A 1 1084 ? -11.788 21.396 -41.621 1.00 91.81 1084 PRO A O 1
ATOM 8534 N N . ILE A 1 1085 ? -13.821 22.309 -41.775 1.00 93.06 1085 ILE A N 1
ATOM 8535 C CA . ILE A 1 1085 ? -13.489 23.140 -42.939 1.00 93.06 1085 ILE A CA 1
ATOM 8536 C C . ILE A 1 1085 ? -12.310 24.079 -42.631 1.00 93.06 1085 ILE A C 1
ATOM 8538 O O . ILE A 1 1085 ? -11.378 24.183 -43.428 1.00 93.06 1085 ILE A O 1
ATOM 8542 N N . ARG A 1 1086 ? -12.317 24.743 -41.468 1.00 92.50 1086 ARG A N 1
ATOM 8543 C CA . ARG A 1 1086 ? -11.288 25.732 -41.098 1.00 92.50 1086 ARG A CA 1
ATOM 8544 C C . ARG A 1 1086 ? -9.953 25.057 -40.832 1.00 92.50 1086 ARG A C 1
ATOM 8546 O O . ARG A 1 1086 ? -8.941 25.487 -41.374 1.00 92.50 1086 ARG A O 1
ATOM 8553 N N . SER A 1 1087 ? -9.953 23.971 -40.066 1.00 93.88 1087 SER A N 1
ATOM 8554 C CA . SER A 1 1087 ? -8.744 23.203 -39.790 1.00 93.88 1087 SER A CA 1
ATOM 8555 C C . SER A 1 1087 ? -8.144 22.616 -41.066 1.00 93.88 1087 SER A C 1
ATOM 8557 O O . SER A 1 1087 ? -6.942 22.754 -41.279 1.00 93.88 1087 SER A O 1
ATOM 8559 N N . TRP A 1 1088 ? -8.957 22.062 -41.971 1.00 94.50 1088 TRP A N 1
ATOM 8560 C CA . TRP A 1 1088 ? -8.476 21.574 -43.268 1.00 94.50 1088 TRP A CA 1
ATOM 8561 C C . TRP A 1 1088 ? -7.859 22.680 -44.129 1.00 94.50 1088 TRP A C 1
ATOM 8563 O O . TRP A 1 1088 ? -6.792 22.478 -44.710 1.00 94.50 1088 TRP A O 1
ATOM 8573 N N . LEU A 1 1089 ? -8.476 23.864 -44.179 1.00 94.50 1089 LEU A N 1
ATOM 8574 C CA . LEU A 1 1089 ? -7.923 25.014 -44.900 1.00 94.50 1089 LEU A CA 1
ATOM 8575 C C . LEU A 1 1089 ? -6.611 25.512 -44.282 1.00 94.50 1089 LEU A C 1
ATOM 8577 O O . LEU A 1 1089 ? -5.671 25.819 -45.015 1.00 94.50 1089 LEU A O 1
ATOM 8581 N N . LEU A 1 1090 ? -6.527 25.579 -42.952 1.00 94.50 1090 LEU A N 1
ATOM 8582 C CA . LEU A 1 1090 ? -5.351 26.081 -42.243 1.00 94.50 1090 LEU A CA 1
ATOM 8583 C C . LEU A 1 1090 ? -4.167 25.113 -42.333 1.00 94.50 1090 LEU A C 1
ATOM 8585 O O . LEU A 1 1090 ? -3.077 25.547 -42.700 1.00 94.50 1090 LEU A O 1
ATOM 8589 N N . TYR A 1 1091 ? -4.365 23.814 -42.085 1.00 94.56 1091 TYR A N 1
ATOM 8590 C CA . TYR A 1 1091 ? -3.302 22.814 -42.247 1.00 94.56 1091 TYR A CA 1
ATOM 8591 C C . TYR A 1 1091 ? -2.927 22.614 -43.719 1.00 94.56 1091 TYR A C 1
ATOM 8593 O O . TYR A 1 1091 ? -1.746 22.518 -44.051 1.00 94.56 1091 TYR A O 1
ATOM 8601 N N . GLY A 1 1092 ? -3.911 22.623 -44.623 1.00 94.50 1092 GLY A N 1
ATOM 8602 C CA . GLY A 1 1092 ? -3.667 22.550 -46.061 1.00 94.50 1092 GLY A CA 1
ATOM 8603 C C . GLY A 1 1092 ? -2.838 23.722 -46.571 1.00 94.50 1092 GLY A C 1
ATOM 8604 O O . GLY A 1 1092 ? -1.838 23.521 -47.262 1.00 94.50 1092 GLY A O 1
ATOM 8605 N N . GLY A 1 1093 ? -3.198 24.943 -46.176 1.00 94.31 1093 GLY A N 1
ATOM 8606 C CA . GLY A 1 1093 ? -2.446 26.142 -46.519 1.00 94.31 1093 GLY A CA 1
ATOM 8607 C C . GLY A 1 1093 ? -1.038 26.159 -45.919 1.00 94.31 1093 GLY A C 1
ATOM 8608 O O . GLY A 1 1093 ? -0.081 26.499 -46.619 1.00 94.31 1093 GLY A O 1
ATOM 8609 N N . LEU A 1 1094 ? -0.898 25.726 -44.663 1.00 94.06 1094 LEU A N 1
ATOM 8610 C CA . LEU A 1 1094 ? 0.375 25.640 -43.943 1.00 94.06 1094 LEU A CA 1
ATOM 8611 C C . LEU A 1 1094 ? 1.393 24.730 -44.633 1.00 94.06 1094 LEU A C 1
ATOM 8613 O O . LEU A 1 1094 ? 2.587 24.999 -44.577 1.00 94.06 1094 LEU A O 1
ATOM 8617 N N . VAL A 1 1095 ? 0.945 23.662 -45.286 1.00 91.94 1095 VAL A N 1
ATOM 8618 C CA . VAL A 1 1095 ? 1.850 22.719 -45.952 1.00 91.94 1095 VAL A CA 1
ATOM 8619 C C . VAL A 1 1095 ? 2.033 23.089 -47.424 1.00 91.94 1095 VAL A C 1
ATOM 8621 O O . VAL A 1 1095 ? 3.151 23.078 -47.938 1.00 91.94 1095 VAL A O 1
ATOM 8624 N N . LEU A 1 1096 ? 0.959 23.476 -48.114 1.00 93.00 1096 LEU A N 1
ATOM 8625 C CA . LEU A 1 1096 ? 0.998 23.746 -49.548 1.00 93.00 1096 LEU A CA 1
ATOM 8626 C C . LEU A 1 1096 ? 1.786 25.022 -49.882 1.00 93.00 1096 LEU A C 1
ATOM 8628 O O . LEU A 1 1096 ? 2.673 24.986 -50.735 1.00 93.00 1096 LEU A O 1
ATOM 8632 N N . TYR A 1 1097 ? 1.495 26.153 -49.234 1.00 93.38 1097 TYR A N 1
ATOM 8633 C CA . TYR A 1 1097 ? 2.081 27.439 -49.632 1.00 93.38 1097 TYR A CA 1
ATOM 8634 C C . TYR A 1 1097 ? 3.585 27.547 -49.338 1.00 93.38 1097 TYR A C 1
ATOM 8636 O O . TYR A 1 1097 ? 4.309 27.951 -50.257 1.00 93.38 1097 TYR A O 1
ATOM 8644 N N . PRO A 1 1098 ? 4.099 27.123 -48.164 1.00 90.50 1098 PRO A N 1
ATOM 8645 C CA . PRO A 1 1098 ? 5.539 27.119 -47.911 1.00 90.50 1098 PRO A CA 1
ATOM 8646 C C . PRO A 1 1098 ? 6.293 26.188 -48.857 1.00 90.50 1098 PRO A C 1
ATOM 8648 O O . PRO A 1 1098 ? 7.338 26.566 -49.385 1.00 90.50 1098 PRO A O 1
ATOM 8651 N N . MET A 1 1099 ? 5.741 25.007 -49.162 1.00 89.38 1099 MET A N 1
ATOM 8652 C CA . MET A 1 1099 ? 6.367 24.091 -50.120 1.00 89.38 1099 MET A CA 1
ATOM 8653 C C . MET A 1 1099 ? 6.411 24.684 -51.528 1.00 89.38 1099 MET A C 1
ATOM 8655 O O . MET A 1 1099 ? 7.453 24.639 -52.185 1.00 89.38 1099 MET A O 1
ATOM 8659 N N . MET A 1 1100 ? 5.331 25.322 -51.983 1.00 89.50 1100 MET A N 1
ATOM 8660 C CA . MET A 1 1100 ? 5.320 26.024 -53.269 1.00 89.50 1100 MET A CA 1
ATOM 8661 C C . MET A 1 1100 ? 6.298 27.207 -53.292 1.00 89.50 1100 MET A C 1
ATOM 8663 O O . MET A 1 1100 ? 6.961 27.446 -54.306 1.00 89.50 1100 MET A O 1
ATOM 8667 N N . HIS A 1 1101 ? 6.444 27.917 -52.170 1.00 89.94 1101 HIS A N 1
ATOM 8668 C CA . HIS A 1 1101 ? 7.422 28.990 -52.019 1.00 89.94 1101 HIS A CA 1
ATOM 8669 C C . HIS A 1 1101 ? 8.866 28.469 -52.106 1.00 89.94 1101 HIS A C 1
ATOM 8671 O O . HIS A 1 1101 ? 9.689 29.058 -52.807 1.00 89.94 1101 HIS A O 1
ATOM 8677 N N . ILE A 1 1102 ? 9.164 27.317 -51.497 1.00 86.94 1102 ILE A N 1
ATOM 8678 C CA . ILE A 1 1102 ? 10.475 26.653 -51.567 1.00 86.94 1102 ILE A CA 1
ATOM 8679 C C . ILE A 1 1102 ? 10.766 26.121 -52.978 1.00 86.94 1102 ILE A C 1
ATOM 8681 O O . ILE A 1 1102 ? 11.887 26.267 -53.476 1.00 86.94 1102 ILE A O 1
ATOM 8685 N N . VAL A 1 1103 ? 9.782 25.536 -53.670 1.00 86.25 1103 VAL A N 1
ATOM 8686 C CA . VAL A 1 1103 ? 9.956 25.033 -55.046 1.00 86.25 1103 VAL A CA 1
ATOM 8687 C C . VAL A 1 1103 ? 10.398 26.154 -55.986 1.00 86.25 1103 VAL A C 1
ATOM 8689 O O . VAL A 1 1103 ? 11.360 25.981 -56.740 1.00 86.25 1103 VAL A O 1
ATOM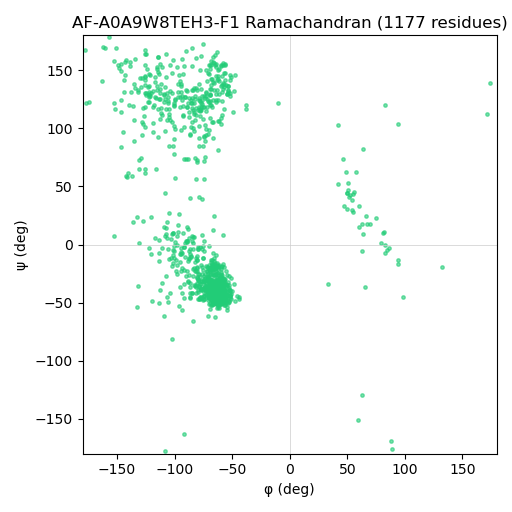 8692 N N . ASP A 1 1104 ? 9.759 27.320 -55.919 1.00 84.69 1104 ASP A N 1
ATOM 8693 C CA . ASP A 1 1104 ? 10.114 28.451 -56.778 1.00 84.69 1104 ASP A CA 1
ATOM 8694 C C . ASP A 1 1104 ? 11.335 29.234 -56.238 1.00 84.69 1104 ASP A C 1
ATOM 8696 O O . ASP A 1 1104 ? 12.182 29.671 -57.023 1.00 84.69 1104 ASP A O 1
ATOM 8700 N N . GLY A 1 1105 ? 11.496 29.345 -54.914 1.00 81.62 1105 GLY A N 1
ATOM 8701 C CA . GLY A 1 1105 ? 12.597 30.054 -54.249 1.00 81.62 1105 GLY A CA 1
ATOM 8702 C C . GLY A 1 1105 ? 13.952 29.352 -54.329 1.00 81.62 1105 GLY A C 1
ATOM 8703 O O . GLY A 1 1105 ? 14.975 30.001 -54.554 1.00 81.62 1105 GLY A O 1
ATOM 8704 N N . SER A 1 1106 ? 13.972 28.020 -54.257 1.00 75.75 1106 SER A N 1
ATOM 8705 C CA . SER A 1 1106 ? 15.199 27.210 -54.331 1.00 75.75 1106 SER A CA 1
ATOM 8706 C C . SER A 1 1106 ? 15.981 27.400 -55.636 1.00 75.75 1106 SER A C 1
ATOM 8708 O O . SER A 1 1106 ? 17.207 27.311 -55.633 1.00 75.75 1106 SER A O 1
ATOM 8710 N N . ALA A 1 1107 ? 15.306 27.708 -56.751 1.00 73.75 1107 ALA A N 1
ATOM 8711 C CA . ALA A 1 1107 ? 15.978 28.029 -58.014 1.00 73.75 1107 ALA A CA 1
ATOM 8712 C C . ALA A 1 1107 ? 16.762 29.345 -57.943 1.00 73.75 1107 ALA A C 1
ATOM 8714 O O . ALA A 1 1107 ? 17.800 29.474 -58.583 1.00 73.75 1107 ALA A O 1
ATOM 8715 N N . LEU A 1 1108 ? 16.271 30.312 -57.172 1.00 73.50 1108 LEU A N 1
ATOM 8716 C CA . LEU A 1 1108 ? 16.831 31.660 -57.091 1.00 73.50 1108 LEU A CA 1
ATOM 8717 C C . LEU A 1 1108 ? 17.975 31.737 -56.101 1.00 73.50 1108 LEU A C 1
ATOM 8719 O O . LEU A 1 1108 ? 19.002 32.329 -56.413 1.00 73.50 1108 LEU A O 1
ATOM 8723 N N . VAL A 1 1109 ? 17.812 31.085 -54.948 1.00 70.44 1109 VAL A N 1
ATOM 8724 C CA . VAL A 1 1109 ? 18.902 30.901 -53.986 1.00 70.44 1109 VAL A CA 1
ATOM 8725 C C . VAL A 1 1109 ? 20.059 30.185 -54.675 1.00 70.44 1109 VAL A C 1
ATOM 8727 O O . VAL A 1 1109 ? 21.193 30.635 -54.591 1.00 70.44 1109 VAL A O 1
ATOM 8730 N N . ARG A 1 1110 ? 19.774 29.143 -55.467 1.00 66.31 1110 ARG A N 1
ATOM 8731 C CA . ARG A 1 1110 ? 20.798 28.451 -56.254 1.00 66.31 1110 ARG A CA 1
ATOM 8732 C C . ARG A 1 1110 ? 21.438 29.350 -57.317 1.00 66.31 1110 ARG A C 1
ATOM 8734 O O . ARG A 1 1110 ? 22.655 29.340 -57.425 1.00 66.31 1110 ARG A O 1
ATOM 8741 N N . ALA A 1 1111 ? 20.658 30.119 -58.079 1.00 66.06 1111 ALA A N 1
ATOM 8742 C CA . ALA A 1 1111 ? 21.200 31.032 -59.091 1.00 66.06 1111 ALA A CA 1
ATOM 8743 C C . ALA A 1 1111 ? 22.139 32.092 -58.485 1.00 66.06 1111 ALA A C 1
ATOM 8745 O O . ALA A 1 1111 ? 23.157 32.403 -59.090 1.00 66.06 1111 ALA A O 1
ATOM 8746 N N . ALA A 1 1112 ? 21.829 32.587 -57.283 1.00 63.84 1112 ALA A N 1
ATOM 8747 C CA . ALA A 1 1112 ? 22.664 33.547 -56.564 1.00 63.84 1112 ALA A CA 1
ATOM 8748 C C . ALA A 1 1112 ? 23.900 32.905 -55.901 1.00 63.84 1112 ALA A C 1
ATOM 8750 O O . ALA A 1 1112 ? 24.972 33.490 -55.923 1.00 63.84 1112 ALA A O 1
ATOM 8751 N N . TRP A 1 1113 ? 23.779 31.696 -55.340 1.00 55.50 1113 TRP A N 1
ATOM 8752 C CA . TRP A 1 1113 ? 24.848 31.067 -54.544 1.00 55.50 1113 TRP A CA 1
ATOM 8753 C C . TRP A 1 1113 ? 25.775 30.135 -55.340 1.00 55.50 1113 TRP A C 1
ATOM 8755 O O . TRP A 1 1113 ? 26.891 29.863 -54.904 1.00 55.50 1113 TRP A O 1
ATOM 8765 N N . VAL A 1 1114 ? 25.354 29.637 -56.509 1.00 58.41 1114 VAL A N 1
ATOM 8766 C CA . VAL A 1 1114 ? 26.203 28.796 -57.380 1.00 58.41 1114 VAL A CA 1
ATOM 8767 C C . VAL A 1 1114 ? 27.153 29.637 -58.239 1.00 58.41 1114 VAL A C 1
ATOM 8769 O O . VAL A 1 1114 ? 28.204 29.135 -58.624 1.00 58.41 1114 VAL A O 1
ATOM 8772 N N . GLN A 1 1115 ? 26.849 30.916 -58.488 1.00 51.09 1115 GLN A N 1
ATOM 8773 C CA . GLN A 1 1115 ? 27.758 31.815 -59.215 1.00 51.09 1115 GLN A CA 1
ATOM 8774 C C . GLN A 1 1115 ? 29.007 32.224 -58.408 1.00 51.09 1115 GLN A C 1
ATOM 8776 O O . GLN A 1 1115 ? 30.002 32.592 -59.022 1.00 51.09 1115 GLN A O 1
ATOM 8781 N N . GLU A 1 1116 ? 29.008 32.103 -57.073 1.00 46.94 1116 GLU A N 1
ATOM 8782 C CA . GLU A 1 1116 ? 30.109 32.585 -56.209 1.00 46.94 1116 GLU A CA 1
ATOM 8783 C C . GLU A 1 1116 ? 31.012 31.489 -55.604 1.00 46.94 1116 GLU A C 1
ATOM 8785 O O . GLU A 1 1116 ? 31.905 31.788 -54.814 1.00 46.94 1116 GLU A O 1
ATOM 8790 N N . GLY A 1 1117 ? 30.835 30.212 -55.964 1.00 50.53 1117 GLY A N 1
ATOM 8791 C CA . GLY A 1 1117 ? 31.828 29.167 -55.666 1.00 50.53 1117 GLY A CA 1
ATOM 8792 C C . GLY A 1 1117 ? 32.156 28.910 -54.180 1.00 50.53 1117 GLY A C 1
ATOM 8793 O O . GLY A 1 1117 ? 33.290 28.550 -53.876 1.00 50.53 1117 GLY A O 1
ATOM 8794 N N . ARG A 1 1118 ? 31.208 29.055 -53.237 1.00 50.47 1118 ARG A N 1
ATOM 8795 C CA . ARG A 1 1118 ? 31.445 28.792 -51.796 1.00 50.47 1118 ARG A CA 1
ATOM 8796 C C . ARG A 1 1118 ? 30.805 27.486 -51.283 1.00 50.47 1118 ARG A C 1
ATOM 8798 O O . ARG A 1 1118 ? 29.594 27.312 -51.358 1.00 50.47 1118 ARG A O 1
ATOM 8805 N N . ILE A 1 1119 ? 31.666 26.604 -50.753 1.00 45.38 1119 ILE A N 1
ATOM 8806 C CA . ILE A 1 1119 ? 31.585 25.444 -49.814 1.00 45.38 1119 ILE A CA 1
ATOM 8807 C C . ILE A 1 1119 ? 30.325 24.534 -49.775 1.00 45.38 1119 ILE A C 1
ATOM 8809 O O . ILE A 1 1119 ? 30.478 23.325 -49.631 1.00 45.38 1119 ILE A O 1
ATOM 8813 N N . PHE A 1 1120 ? 29.095 25.007 -49.993 1.00 44.25 1120 PHE A N 1
ATOM 8814 C CA . PHE A 1 1120 ? 27.867 24.179 -49.939 1.00 44.25 1120 PHE A CA 1
ATOM 8815 C C . PHE A 1 1120 ? 27.483 23.515 -51.285 1.00 44.25 1120 PHE A C 1
ATOM 8817 O O . PHE A 1 1120 ? 26.358 23.052 -51.489 1.00 44.25 1120 PHE A O 1
ATOM 8824 N N . ALA A 1 1121 ? 28.410 23.489 -52.248 1.00 45.12 1121 ALA A N 1
ATOM 8825 C CA . ALA A 1 1121 ? 28.124 23.251 -53.666 1.00 45.12 1121 ALA A CA 1
ATOM 8826 C C . ALA A 1 1121 ? 28.007 21.770 -54.097 1.00 45.12 1121 ALA A C 1
ATOM 8828 O O . ALA A 1 1121 ? 27.685 21.506 -55.257 1.00 45.12 1121 ALA A O 1
ATOM 8829 N N . SER A 1 1122 ? 28.243 20.784 -53.223 1.00 45.50 1122 SER A N 1
ATOM 8830 C CA . SER A 1 1122 ? 28.202 19.362 -53.618 1.00 45.50 1122 SER A CA 1
ATOM 8831 C C . SER A 1 1122 ? 26.779 18.780 -53.674 1.00 45.50 1122 SER A C 1
ATOM 8833 O O . SER A 1 1122 ? 26.472 18.028 -54.599 1.00 45.50 1122 SER A O 1
ATOM 8835 N N . PHE A 1 1123 ? 25.876 19.183 -52.771 1.00 45.56 1123 PHE A N 1
ATOM 8836 C CA . PHE A 1 1123 ? 24.520 18.612 -52.660 1.00 45.56 1123 PHE A CA 1
ATOM 8837 C C . PHE A 1 1123 ? 23.512 19.186 -53.682 1.00 45.56 1123 PHE A C 1
ATOM 8839 O O . PHE A 1 1123 ? 22.497 18.567 -53.999 1.00 45.56 1123 PHE A O 1
ATOM 8846 N N . LEU A 1 1124 ? 23.793 20.362 -54.260 1.00 50.97 1124 LEU A N 1
ATOM 8847 C CA . LEU A 1 1124 ? 22.882 21.094 -55.160 1.00 50.97 1124 LEU A CA 1
ATOM 8848 C C . LEU A 1 1124 ? 23.151 20.883 -56.666 1.00 50.97 1124 LEU A C 1
ATOM 8850 O O . LEU A 1 1124 ? 22.500 21.528 -57.493 1.00 50.97 1124 LEU A O 1
ATOM 8854 N N . LYS A 1 1125 ? 24.061 19.971 -57.046 1.00 49.06 1125 LYS A N 1
ATOM 8855 C CA . LYS A 1 1125 ? 24.500 19.772 -58.445 1.00 49.06 1125 LYS A CA 1
ATOM 8856 C C . LYS A 1 1125 ? 23.423 19.240 -59.402 1.00 49.06 1125 LYS A C 1
ATOM 8858 O O . LYS A 1 1125 ? 23.499 19.515 -60.596 1.00 49.06 1125 LYS A O 1
ATOM 8863 N N . LYS A 1 1126 ? 22.401 18.507 -58.934 1.00 56.84 1126 LYS A N 1
ATOM 8864 C CA . LYS A 1 1126 ? 21.346 17.983 -59.830 1.00 56.84 1126 LYS A CA 1
ATOM 8865 C C . LYS A 1 1126 ? 20.341 19.075 -60.219 1.00 56.84 1126 LYS A C 1
ATOM 8867 O O . LYS A 1 1126 ? 19.633 19.641 -59.376 1.00 56.84 1126 LYS A O 1
ATOM 8872 N N . GLN A 1 1127 ? 20.261 19.360 -61.518 1.00 57.75 1127 GLN A N 1
ATOM 8873 C CA . GLN A 1 1127 ? 19.308 20.297 -62.110 1.00 57.75 1127 GLN A CA 1
ATOM 8874 C C . GLN A 1 1127 ? 17.967 19.589 -62.354 1.00 57.75 1127 GLN A C 1
ATOM 8876 O O . GLN A 1 1127 ? 17.791 18.855 -63.323 1.00 57.75 1127 GLN A O 1
ATOM 8881 N N . TYR A 1 1128 ? 17.000 19.798 -61.460 1.00 68.12 1128 TYR A N 1
ATOM 8882 C CA . TYR A 1 1128 ? 15.633 19.317 -61.660 1.00 68.12 1128 TYR A CA 1
ATOM 8883 C C . TYR A 1 1128 ? 14.770 20.416 -62.285 1.00 68.12 1128 TYR A C 1
ATOM 8885 O O . TYR A 1 1128 ? 14.731 21.551 -61.796 1.00 68.12 1128 TYR A O 1
ATOM 8893 N N . SER A 1 1129 ? 14.034 20.070 -63.347 1.00 77.62 1129 SER A N 1
ATOM 8894 C CA . SER A 1 1129 ? 13.033 20.967 -63.933 1.00 77.62 1129 SER A CA 1
ATOM 8895 C C . SER A 1 1129 ? 12.006 21.389 -62.875 1.00 77.62 1129 SER A C 1
ATOM 8897 O O . SER A 1 1129 ? 11.769 20.668 -61.901 1.00 77.62 1129 SER A O 1
ATOM 8899 N N . ARG A 1 1130 ? 11.370 22.557 -63.048 1.00 81.56 1130 ARG A N 1
ATOM 8900 C CA . ARG A 1 1130 ? 10.316 23.032 -62.128 1.00 81.56 1130 ARG A CA 1
ATOM 8901 C C . ARG A 1 1130 ? 9.232 21.968 -61.918 1.00 81.56 1130 ARG A C 1
ATOM 8903 O O . ARG A 1 1130 ? 8.828 21.738 -60.786 1.00 81.56 1130 ARG A O 1
ATOM 8910 N N . ARG A 1 1131 ? 8.849 21.255 -62.986 1.00 81.62 1131 ARG A N 1
ATOM 8911 C CA . ARG A 1 1131 ? 7.886 20.143 -62.939 1.00 81.62 1131 ARG A CA 1
ATOM 8912 C C . ARG A 1 1131 ? 8.363 19.001 -62.035 1.00 81.62 1131 ARG A C 1
ATOM 8914 O O . ARG A 1 1131 ? 7.586 18.530 -61.219 1.00 81.62 1131 ARG A O 1
ATOM 8921 N N . LYS A 1 1132 ? 9.638 18.600 -62.117 1.00 81.56 1132 LYS A N 1
ATOM 8922 C CA . LYS A 1 1132 ? 10.203 17.562 -61.233 1.00 81.56 1132 LYS A CA 1
ATOM 8923 C C . LYS A 1 1132 ? 10.280 18.016 -59.771 1.00 81.56 1132 LYS A C 1
ATOM 8925 O O . LYS A 1 1132 ? 9.948 17.237 -58.890 1.00 81.56 1132 LYS A O 1
ATOM 8930 N N . ARG A 1 1133 ? 10.659 19.272 -59.502 1.00 82.94 1133 ARG A N 1
ATOM 8931 C CA . ARG A 1 1133 ? 10.678 19.825 -58.131 1.00 82.94 1133 ARG A CA 1
ATOM 8932 C C . ARG A 1 1133 ? 9.282 19.914 -57.521 1.00 82.94 1133 ARG A C 1
ATOM 8934 O O . ARG A 1 1133 ? 9.115 19.592 -56.354 1.00 82.94 1133 ARG A O 1
ATOM 8941 N N . LEU A 1 1134 ? 8.295 20.291 -58.329 1.00 84.50 1134 LEU A N 1
ATOM 8942 C CA . LEU A 1 1134 ? 6.895 20.311 -57.926 1.00 84.50 1134 LEU A CA 1
ATOM 8943 C C . LEU A 1 1134 ? 6.387 18.906 -57.582 1.00 84.50 1134 LEU A C 1
ATOM 8945 O O . LEU A 1 1134 ? 5.796 18.722 -56.527 1.00 84.50 1134 LEU A O 1
ATOM 8949 N N . VAL A 1 1135 ? 6.663 17.911 -58.432 1.00 86.06 1135 VAL A N 1
ATOM 8950 C CA . VAL A 1 1135 ? 6.286 16.510 -58.172 1.00 86.06 1135 VAL A CA 1
ATOM 8951 C C . VAL A 1 1135 ? 6.941 15.985 -56.892 1.00 86.06 1135 VAL A C 1
ATOM 8953 O O . VAL A 1 1135 ? 6.267 15.345 -56.096 1.00 86.06 1135 VAL A O 1
ATOM 8956 N N . LEU A 1 1136 ? 8.219 16.297 -56.656 1.00 83.19 1136 LEU A N 1
ATOM 8957 C CA . LEU A 1 1136 ? 8.920 15.889 -55.434 1.00 83.19 1136 LEU A CA 1
ATOM 8958 C C . LEU A 1 1136 ? 8.355 16.561 -54.177 1.00 83.19 1136 LEU A C 1
ATOM 8960 O O . LEU A 1 1136 ? 8.181 15.890 -53.169 1.00 83.19 1136 LEU A O 1
ATOM 8964 N N . ALA A 1 1137 ? 8.040 17.857 -54.224 1.00 84.25 1137 ALA A N 1
ATOM 8965 C CA . ALA A 1 1137 ? 7.458 18.558 -53.079 1.00 84.25 1137 ALA A CA 1
ATOM 8966 C C . ALA A 1 1137 ? 6.033 18.070 -52.772 1.00 84.25 1137 ALA A C 1
ATOM 8968 O O . ALA A 1 1137 ? 5.703 17.799 -51.618 1.00 84.25 1137 ALA A O 1
ATOM 8969 N N . LEU A 1 1138 ? 5.200 17.907 -53.807 1.00 86.75 1138 LEU A N 1
ATOM 8970 C CA . LEU A 1 1138 ? 3.828 17.430 -53.646 1.00 86.75 1138 LEU A CA 1
ATOM 8971 C C . LEU A 1 1138 ? 3.783 15.965 -53.198 1.00 86.75 1138 LEU A C 1
ATOM 8973 O O . LEU A 1 1138 ? 3.075 15.649 -52.251 1.00 86.75 1138 LEU A O 1
ATOM 8977 N N . GLY A 1 1139 ? 4.552 15.085 -53.842 1.00 82.06 1139 GLY A N 1
ATOM 8978 C CA . GLY A 1 1139 ? 4.575 13.652 -53.539 1.00 82.06 1139 GLY A CA 1
ATOM 8979 C C . GLY A 1 1139 ? 5.359 13.283 -52.281 1.00 82.06 1139 GLY A C 1
ATOM 8980 O O . GLY A 1 1139 ? 4.980 12.347 -51.591 1.00 82.06 1139 GLY A O 1
ATOM 8981 N N . GLY A 1 1140 ? 6.435 14.009 -51.972 1.00 79.00 1140 GLY A N 1
ATOM 8982 C CA . GLY A 1 1140 ? 7.326 13.683 -50.857 1.00 79.00 1140 GLY A CA 1
ATOM 8983 C C . GLY A 1 1140 ? 6.969 14.351 -49.532 1.00 79.00 1140 GLY A C 1
ATOM 8984 O O . GLY A 1 1140 ? 7.392 13.859 -48.493 1.00 79.00 1140 GLY A O 1
ATOM 8985 N N . VAL A 1 1141 ? 6.219 15.460 -49.547 1.00 80.62 1141 VAL A N 1
ATOM 8986 C CA . VAL A 1 1141 ? 5.923 16.235 -48.326 1.00 80.62 1141 VAL A CA 1
ATOM 8987 C C . VAL A 1 1141 ? 4.441 16.577 -48.212 1.00 80.62 1141 VAL A C 1
ATOM 8989 O O . VAL A 1 1141 ? 3.821 16.243 -47.209 1.00 80.62 1141 VAL A O 1
ATOM 8992 N N . VAL A 1 1142 ? 3.839 17.198 -49.233 1.00 90.44 1142 VAL A N 1
ATOM 8993 C CA . VAL A 1 1142 ? 2.452 17.689 -49.114 1.00 90.44 1142 VAL A CA 1
ATOM 8994 C C . VAL A 1 1142 ? 1.446 16.543 -48.979 1.00 90.44 1142 VAL A C 1
ATOM 8996 O O . VAL A 1 1142 ? 0.641 16.549 -48.052 1.00 90.44 1142 VAL A O 1
ATOM 8999 N N . LEU A 1 1143 ? 1.494 15.547 -49.869 1.00 91.00 1143 LEU A N 1
ATOM 9000 C CA . LEU A 1 1143 ? 0.567 14.412 -49.844 1.00 91.00 1143 LEU A CA 1
ATOM 9001 C C . LEU A 1 1143 ? 0.712 13.548 -48.577 1.00 91.00 1143 LEU A C 1
ATOM 9003 O O . LEU A 1 1143 ? -0.320 13.276 -47.968 1.00 91.00 1143 LEU A O 1
ATOM 9007 N N . PRO A 1 1144 ? 1.923 13.165 -48.119 1.00 91.12 1144 PRO A N 1
ATOM 9008 C CA . PRO A 1 1144 ? 2.077 12.412 -46.872 1.00 91.12 1144 PRO A CA 1
ATOM 9009 C C . PRO A 1 1144 ? 1.542 13.149 -45.642 1.00 91.12 1144 PRO A C 1
ATOM 9011 O O . PRO A 1 1144 ? 0.846 12.552 -44.825 1.00 91.12 1144 PRO A O 1
ATOM 9014 N N . VAL A 1 1145 ? 1.810 14.455 -45.520 1.00 88.06 1145 VAL A N 1
ATOM 9015 C CA . VAL A 1 1145 ? 1.335 15.239 -44.370 1.00 88.06 1145 VAL A CA 1
ATOM 9016 C C . VAL A 1 1145 ? -0.187 15.385 -44.400 1.00 88.06 1145 VAL A C 1
ATOM 9018 O O . VAL A 1 1145 ? -0.837 15.195 -43.375 1.00 88.06 1145 VAL A O 1
ATOM 9021 N N . LEU A 1 1146 ? -0.783 15.650 -45.568 1.00 92.12 1146 LEU A N 1
ATOM 9022 C CA . LEU A 1 1146 ? -2.242 15.716 -45.703 1.00 92.12 1146 LEU A CA 1
ATOM 9023 C C . LEU A 1 1146 ? -2.920 14.361 -45.490 1.00 92.12 1146 LEU A C 1
ATOM 9025 O O . LEU A 1 1146 ? -4.006 14.322 -44.919 1.00 92.12 1146 LEU A O 1
ATOM 9029 N N . ALA A 1 1147 ? -2.285 13.260 -45.896 1.00 91.19 1147 ALA A N 1
ATOM 9030 C CA . ALA A 1 1147 ? -2.754 11.916 -45.577 1.00 91.19 1147 ALA A CA 1
ATOM 9031 C C . ALA A 1 1147 ? -2.721 11.665 -44.061 1.00 91.19 1147 ALA A C 1
ATOM 9033 O O . ALA A 1 1147 ? -3.685 11.138 -43.522 1.00 91.19 1147 ALA A O 1
ATOM 9034 N N . GLY A 1 1148 ? -1.680 12.119 -43.352 1.00 87.50 1148 GLY A N 1
ATOM 9035 C CA . GLY A 1 1148 ? -1.629 12.070 -41.887 1.00 87.50 1148 GLY A CA 1
ATOM 9036 C C . GLY A 1 1148 ? -2.757 12.868 -41.222 1.00 87.50 1148 GLY A C 1
ATOM 9037 O O . GLY A 1 1148 ? -3.448 12.350 -40.349 1.00 87.50 1148 GLY A O 1
ATOM 9038 N N . VAL A 1 1149 ? -3.012 14.097 -41.685 1.00 90.25 1149 VAL A N 1
ATOM 9039 C CA . VAL A 1 1149 ? -4.144 14.920 -41.212 1.00 90.25 1149 VAL A CA 1
ATOM 9040 C C . VAL A 1 1149 ? -5.489 14.246 -41.519 1.00 90.25 1149 VAL A C 1
ATOM 9042 O O . VAL A 1 1149 ? -6.396 14.290 -40.690 1.00 90.25 1149 VAL A O 1
ATOM 9045 N N . TYR A 1 1150 ? -5.614 13.574 -42.669 1.00 92.56 1150 TYR A N 1
ATOM 9046 C CA . TYR A 1 1150 ? -6.803 12.797 -43.035 1.00 92.56 1150 TYR A CA 1
ATOM 9047 C C . TYR A 1 1150 ? -7.031 11.619 -42.093 1.00 92.56 1150 TYR A C 1
ATOM 9049 O O . TYR A 1 1150 ? -8.149 11.420 -41.621 1.00 92.56 1150 TYR A O 1
ATOM 9057 N N . THR A 1 1151 ? -5.981 10.859 -41.787 1.00 88.75 1151 THR A N 1
ATOM 9058 C CA . THR A 1 1151 ? -6.049 9.750 -40.833 1.00 88.75 1151 THR A CA 1
ATOM 9059 C C . THR A 1 1151 ? -6.487 10.253 -39.460 1.00 88.75 1151 THR A C 1
ATOM 9061 O O . THR A 1 1151 ? -7.465 9.750 -38.913 1.00 88.75 1151 THR A O 1
ATOM 9064 N N . LEU A 1 1152 ? -5.868 11.327 -38.957 1.00 86.81 1152 LEU A N 1
ATOM 9065 C CA . LEU A 1 1152 ? -6.234 11.934 -37.673 1.00 86.81 1152 LEU A CA 1
ATOM 9066 C C . LEU A 1 1152 ? -7.691 12.416 -37.637 1.00 86.81 1152 LEU A C 1
ATOM 9068 O O . LEU A 1 1152 ? -8.368 12.230 -36.630 1.00 86.81 1152 LEU A O 1
ATOM 9072 N N . ALA A 1 1153 ? -8.199 13.001 -38.726 1.00 88.75 1153 ALA A N 1
ATOM 9073 C CA . ALA A 1 1153 ? -9.586 13.465 -38.797 1.00 88.75 1153 ALA A CA 1
ATOM 9074 C C . ALA A 1 1153 ? -10.613 12.322 -38.674 1.00 88.75 1153 ALA A C 1
ATOM 9076 O O . ALA A 1 1153 ? -11.720 12.553 -38.188 1.00 88.75 1153 ALA A O 1
ATOM 9077 N N . ASN A 1 1154 ? -10.251 11.106 -39.096 1.00 85.00 1154 ASN A N 1
ATOM 9078 C CA . ASN A 1 1154 ? -11.129 9.934 -39.072 1.00 85.00 1154 ASN A CA 1
ATOM 9079 C C . ASN A 1 1154 ? -10.951 9.057 -37.820 1.00 85.00 1154 ASN A C 1
ATOM 9081 O O . ASN A 1 1154 ? -11.808 8.222 -37.533 1.00 85.00 1154 ASN A O 1
ATOM 9085 N N . GLU A 1 1155 ? -9.873 9.234 -37.056 1.00 81.44 1155 GLU A N 1
ATOM 9086 C CA . GLU A 1 1155 ? -9.659 8.494 -35.813 1.00 81.44 1155 GLU A CA 1
ATOM 9087 C C . GLU A 1 1155 ? -10.610 8.958 -34.698 1.00 81.44 1155 GLU A C 1
ATOM 9089 O O . GLU A 1 1155 ? -10.831 10.166 -34.557 1.00 81.44 1155 GLU A O 1
ATOM 9094 N N . PRO A 1 1156 ? -11.150 8.040 -33.867 1.00 70.69 1156 PRO A N 1
ATOM 9095 C CA . PRO A 1 1156 ? -11.867 8.387 -32.643 1.00 70.69 1156 PRO A CA 1
ATOM 9096 C C . PRO A 1 1156 ? -10.972 9.210 -31.702 1.00 70.69 1156 PRO A C 1
ATOM 9098 O O . PRO A 1 1156 ? -9.783 8.932 -31.564 1.00 70.69 1156 PRO A O 1
ATOM 9101 N N . SER A 1 1157 ? -11.544 10.237 -31.068 1.00 73.56 1157 SER A N 1
ATOM 9102 C CA . SER A 1 1157 ? -10.830 11.040 -30.076 1.00 73.56 1157 SER A CA 1
ATOM 9103 C C . SER A 1 1157 ? -10.787 10.291 -28.753 1.00 73.56 1157 SER A C 1
ATOM 9105 O O . SER A 1 1157 ? -11.776 9.686 -28.338 1.00 73.56 1157 SER A O 1
ATOM 9107 N N . MET A 1 1158 ? -9.626 10.355 -28.119 1.00 66.94 1158 MET A N 1
ATOM 9108 C CA . MET A 1 1158 ? -9.329 9.803 -26.802 1.00 66.94 1158 MET A CA 1
ATOM 9109 C C . MET A 1 1158 ? -9.202 10.918 -25.752 1.00 66.94 1158 MET A C 1
ATOM 9111 O O . MET A 1 1158 ? -8.782 10.659 -24.627 1.00 66.94 1158 MET A O 1
ATOM 9115 N N . THR A 1 1159 ? -9.546 12.161 -26.112 1.00 66.12 1159 THR A N 1
ATOM 9116 C CA . THR A 1 1159 ? -9.456 13.320 -25.222 1.00 66.12 1159 THR A CA 1
ATOM 9117 C C . THR A 1 1159 ? -10.487 13.223 -24.100 1.00 66.12 1159 THR A C 1
ATOM 9119 O O . THR A 1 1159 ? -11.683 13.081 -24.353 1.00 66.12 1159 THR A O 1
ATOM 9122 N N . PHE A 1 1160 ? -10.043 13.370 -22.851 1.00 61.09 1160 PHE A N 1
ATOM 9123 C CA . PHE A 1 1160 ? -10.945 13.517 -21.708 1.00 61.09 1160 PHE A CA 1
ATOM 9124 C C . PHE A 1 1160 ? -11.799 14.792 -21.835 1.00 61.09 1160 PHE A C 1
ATOM 9126 O O . PHE A 1 1160 ? -11.370 15.806 -22.395 1.00 61.09 1160 PHE A O 1
ATOM 9133 N N . ALA A 1 1161 ? -13.013 14.783 -21.284 1.00 64.00 1161 ALA A N 1
ATOM 9134 C CA . ALA A 1 1161 ? -13.922 15.932 -21.366 1.00 64.00 1161 ALA A CA 1
ATOM 9135 C C . ALA A 1 1161 ? -13.367 17.196 -20.679 1.00 64.00 1161 ALA A C 1
ATOM 9137 O O . ALA A 1 1161 ? -13.566 18.312 -21.168 1.00 64.00 1161 ALA A O 1
ATOM 9138 N N . SER A 1 1162 ? -12.607 17.016 -19.592 1.00 60.56 1162 SER A N 1
ATOM 9139 C CA . SER A 1 1162 ? -11.882 18.095 -18.910 1.00 60.56 1162 SER A CA 1
ATOM 9140 C C . SER A 1 1162 ? -10.878 18.778 -19.844 1.00 60.56 1162 SER A C 1
ATOM 9142 O O . SER A 1 1162 ? -10.875 20.001 -19.948 1.00 60.56 1162 SER A O 1
ATOM 9144 N N . MET A 1 1163 ? -10.105 17.999 -20.606 1.00 74.75 1163 MET A N 1
ATOM 9145 C CA . MET A 1 1163 ? -9.125 18.505 -21.576 1.00 74.75 1163 MET A CA 1
ATOM 9146 C C . MET A 1 1163 ? -9.763 19.122 -22.818 1.00 74.75 1163 MET A C 1
ATOM 9148 O O . MET A 1 1163 ? -9.284 20.133 -23.328 1.00 74.75 1163 MET A O 1
ATOM 9152 N N . THR A 1 1164 ? -10.888 18.568 -23.268 1.00 79.94 1164 THR A N 1
ATOM 9153 C CA . THR A 1 1164 ? -11.617 19.071 -24.440 1.00 79.94 1164 THR A CA 1
ATOM 9154 C C . THR A 1 1164 ? -12.014 20.536 -24.259 1.00 79.94 1164 THR A C 1
ATOM 9156 O O . THR A 1 1164 ? -11.867 21.336 -25.180 1.00 79.94 1164 THR A O 1
ATOM 9159 N N . THR A 1 1165 ? -12.447 20.920 -23.055 1.00 77.81 1165 THR A N 1
ATOM 9160 C CA . THR A 1 1165 ? -12.822 22.310 -22.748 1.00 77.81 1165 THR A CA 1
ATOM 9161 C C . THR A 1 1165 ? -11.628 23.258 -22.879 1.00 77.81 1165 THR A C 1
ATOM 9163 O O . THR A 1 1165 ? -11.746 24.312 -23.503 1.00 77.81 1165 THR A O 1
ATOM 9166 N N . ARG A 1 1166 ? -10.455 22.851 -22.375 1.00 88.00 1166 ARG A N 1
ATOM 9167 C CA . ARG A 1 1166 ? -9.210 23.632 -22.465 1.00 88.00 1166 ARG A CA 1
ATOM 9168 C C . ARG A 1 1166 ? -8.780 23.804 -23.924 1.00 88.00 1166 ARG A C 1
ATOM 9170 O O . ARG A 1 1166 ? -8.512 24.920 -24.364 1.00 88.00 1166 ARG A O 1
ATOM 9177 N N . TYR A 1 1167 ? -8.812 22.723 -24.711 1.00 93.19 1167 TYR A N 1
ATOM 9178 C CA . TYR A 1 1167 ? -8.491 22.755 -26.142 1.00 93.19 1167 TYR A CA 1
ATOM 9179 C C . TYR A 1 1167 ? -9.414 23.688 -26.925 1.00 93.19 1167 TYR A C 1
ATOM 9181 O O . TYR A 1 1167 ? -8.941 24.518 -27.703 1.00 93.19 1167 TYR A O 1
ATOM 9189 N N . LEU A 1 1168 ? -10.727 23.592 -26.707 1.00 90.50 1168 LEU A N 1
ATOM 9190 C CA . LEU A 1 1168 ? -11.704 24.447 -27.378 1.00 90.50 1168 LEU A CA 1
ATOM 9191 C C . LEU A 1 1168 ? -11.465 25.927 -27.068 1.00 90.50 1168 LEU A C 1
ATOM 9193 O O . LEU A 1 1168 ? -11.517 26.747 -27.985 1.00 90.50 1168 LEU A O 1
ATOM 9197 N N . SER A 1 1169 ? -11.135 26.267 -25.821 1.00 90.12 1169 SER A N 1
ATOM 9198 C CA . SER A 1 1169 ? -10.804 27.644 -25.444 1.00 90.12 1169 SER A CA 1
ATOM 9199 C C . SER A 1 1169 ? -9.513 28.149 -26.089 1.00 90.12 1169 SER A C 1
ATOM 9201 O O . SER A 1 1169 ? -9.452 29.312 -26.490 1.00 90.12 1169 SER A O 1
ATOM 9203 N N . VAL A 1 1170 ? -8.512 27.290 -26.300 1.00 93.19 1170 VAL A N 1
ATOM 9204 C CA . VAL A 1 1170 ? -7.321 27.652 -27.087 1.00 93.19 1170 VAL A CA 1
ATOM 9205 C C . VAL A 1 1170 ? -7.678 27.953 -28.540 1.00 93.19 1170 VAL A C 1
ATOM 9207 O O . VAL A 1 1170 ? -7.263 28.983 -29.073 1.00 93.19 1170 VAL A O 1
ATOM 9210 N N . PHE A 1 1171 ? -8.473 27.100 -29.191 1.00 94.19 1171 PHE A N 1
ATOM 9211 C CA . PHE A 1 1171 ? -8.911 27.366 -30.563 1.00 94.19 1171 PHE A CA 1
ATOM 9212 C C . PHE A 1 1171 ? -9.745 28.652 -30.640 1.00 94.19 1171 PHE A C 1
ATOM 9214 O O . PHE A 1 1171 ? -9.494 29.487 -31.503 1.00 94.19 1171 PHE A O 1
ATOM 9221 N N . GLN A 1 1172 ? -10.662 28.888 -29.701 1.00 92.38 1172 GLN A N 1
ATOM 9222 C CA . GLN A 1 1172 ? -11.484 30.106 -29.646 1.00 92.38 1172 GLN A CA 1
ATOM 9223 C C . GLN A 1 1172 ? -10.682 31.380 -29.324 1.00 92.38 1172 GLN A C 1
ATOM 9225 O O . GLN A 1 1172 ? -11.118 32.486 -29.654 1.00 92.38 1172 GLN A O 1
ATOM 9230 N N . SER A 1 1173 ? -9.481 31.262 -28.756 1.00 91.31 1173 SER A N 1
ATOM 9231 C CA . SER A 1 1173 ? -8.531 32.377 -28.630 1.00 91.31 1173 SER A CA 1
ATOM 9232 C C . SER A 1 1173 ? -7.953 32.818 -29.985 1.00 91.31 1173 SER A C 1
ATOM 9234 O O . SER A 1 1173 ? -7.564 33.980 -30.140 1.00 91.31 1173 SER A O 1
ATOM 9236 N N . SER A 1 1174 ? -8.004 31.961 -31.009 1.00 91.88 1174 SER A N 1
ATOM 9237 C CA . SER A 1 1174 ? -7.583 32.275 -32.375 1.00 91.88 1174 SER A CA 1
ATOM 9238 C C . SER A 1 1174 ? -8.686 32.950 -33.184 1.00 91.88 1174 SER A C 1
ATOM 9240 O O . SER A 1 1174 ? -9.785 32.422 -33.352 1.00 91.88 1174 SER A O 1
ATOM 9242 N N . PHE A 1 1175 ? -8.378 34.114 -33.766 1.00 89.75 1175 PHE A N 1
ATOM 9243 C CA . PHE A 1 1175 ? -9.334 34.839 -34.611 1.00 89.75 1175 PHE A CA 1
ATOM 9244 C C . PHE A 1 1175 ? -9.829 33.985 -35.792 1.00 89.75 1175 PHE A C 1
ATOM 9246 O O . PHE A 1 1175 ? -10.990 34.089 -36.169 1.00 89.75 1175 PHE A O 1
ATOM 9253 N N . ALA A 1 1176 ? -8.976 33.108 -36.334 1.00 88.50 1176 ALA A N 1
ATOM 9254 C CA . ALA A 1 1176 ? -9.298 32.255 -37.476 1.00 88.50 1176 ALA A CA 1
ATOM 9255 C C . ALA A 1 1176 ? -10.336 31.166 -37.156 1.00 88.50 1176 ALA A C 1
ATOM 9257 O O . ALA A 1 1176 ? -10.971 30.643 -38.066 1.00 88.50 1176 ALA A O 1
ATOM 9258 N N . TYR A 1 1177 ? -10.493 30.823 -35.877 1.00 89.56 1177 TYR A N 1
ATOM 9259 C CA . TYR A 1 1177 ? -11.464 29.839 -35.403 1.00 89.56 1177 TYR A CA 1
ATOM 9260 C C . TYR A 1 1177 ? -12.711 30.492 -34.786 1.00 89.56 1177 TYR A C 1
ATOM 9262 O O . TYR A 1 1177 ? -13.739 29.825 -34.678 1.00 89.56 1177 TYR A O 1
ATOM 9270 N N . ARG A 1 1178 ? -12.651 31.791 -34.442 1.00 86.25 1178 ARG A N 1
ATOM 9271 C CA . ARG A 1 1178 ? -13.819 32.601 -34.040 1.00 86.25 1178 ARG A CA 1
ATOM 9272 C C . ARG A 1 1178 ? -14.690 33.052 -35.210 1.00 86.25 1178 ARG A C 1
ATOM 9274 O O . ARG A 1 1178 ? -15.905 33.101 -35.047 1.00 86.25 1178 ARG A O 1
ATOM 9281 N N . LEU A 1 1179 ? -14.069 33.414 -36.337 1.00 73.62 1179 LEU A N 1
ATOM 9282 C CA . LEU A 1 1179 ? -14.741 33.642 -37.627 1.00 73.62 1179 LEU A CA 1
ATOM 9283 C C . LEU A 1 1179 ? -15.394 32.353 -38.055 1.00 73.62 1179 LEU A C 1
ATOM 9285 O O . LEU A 1 1179 ? -16.619 32.290 -38.299 1.00 73.62 1179 LEU A O 1
#

Mean predicted aligned error: 17.96 Å

Solvent-accessible surface area (backbone atoms only — not comparable to full-atom values): 65106 Å² total; per-residue (Å²): 132,70,93,53,47,69,56,40,66,29,71,83,59,65,56,70,46,80,78,48,59,69,68,59,34,29,53,50,34,54,53,53,31,44,53,52,41,61,72,64,56,64,48,67,64,31,52,77,68,57,33,70,71,53,53,50,60,33,39,36,42,69,30,46,63,42,47,36,23,40,54,50,49,46,30,28,50,46,38,25,41,41,55,43,55,79,44,22,91,86,29,67,73,44,34,58,51,40,53,34,39,50,69,55,63,27,44,38,31,58,43,61,33,21,66,76,18,57,99,54,42,93,70,55,65,27,30,31,35,59,42,99,87,56,27,31,32,30,31,36,84,47,81,55,32,19,28,45,54,49,63,72,56,63,73,77,45,24,29,33,30,42,36,51,25,32,31,27,53,94,90,38,82,41,39,72,41,43,30,51,46,70,49,22,72,8,76,50,62,33,81,37,43,48,66,43,74,50,79,77,62,80,55,33,61,55,58,58,24,13,38,39,39,29,60,68,20,76,42,57,55,80,26,53,70,48,80,96,61,68,56,94,50,57,67,61,52,42,57,68,72,44,49,38,40,40,52,39,20,34,41,44,13,29,36,24,42,12,31,26,26,47,44,28,42,51,40,42,42,30,26,60,67,42,57,45,70,38,87,88,78,71,42,80,40,42,45,40,79,38,65,92,43,34,43,60,36,48,38,35,45,22,42,35,58,29,45,55,37,22,50,55,48,45,52,51,54,29,50,55,24,53,80,69,69,35,64,71,55,26,34,49,45,12,50,27,46,22,47,37,31,36,53,50,30,42,50,42,22,50,54,41,17,60,75,48,44,76,61,19,64,35,64,70,42,46,26,37,25,47,33,37,41,47,58,50,55,44,47,50,53,60,32,44,60,64,50,18,42,57,49,36,52,34,39,53,76,63,81,38,77,81,82,85,73,96,51,65,87,39,72,49,40,46,48,34,54,48,52,49,50,55,54,34,53,48,35,70,74,43,93,36,73,78,30,70,78,30,35,71,66,48,57,82,44,11,44,60,50,39,35,36,48,27,54,31,48,24,49,54,26,24,59,73,72,62,55,60,66,50,40,51,44,24,32,52,35,58,58,47,67,77,47,38,20,51,33,29,74,75,62,72,39,45,56,70,53,49,53,47,43,36,51,51,21,34,64,70,39,56,87,49,41,71,61,59,49,56,75,46,71,28,72,58,53,65,73,36,33,73,59,38,74,66,48,36,51,54,56,54,73,70,46,57,72,59,85,76,78,56,90,47,75,55,63,68,59,49,51,52,38,62,76,67,69,62,51,75,64,57,53,54,53,46,63,76,39,41,75,59,43,66,68,37,88,90,44,66,67,58,32,58,47,47,70,74,58,51,54,80,43,70,38,59,34,18,71,59,48,40,74,42,77,87,67,54,54,24,32,30,35,61,42,98,86,53,30,30,37,26,33,34,84,48,73,46,31,22,26,49,43,77,57,66,54,50,41,47,44,41,31,38,28,40,35,54,28,33,30,30,53,92,90,38,78,39,21,39,42,42,29,58,40,71,45,18,73,6,53,43,60,36,78,35,48,43,34,34,51,77,51,85,62,102,56,72,75,72,37,44,21,36,40,38,29,60,62,20,72,39,60,55,85,27,56,74,49,78,98,62,79,41,98,46,40,63,57,38,38,49,52,51,49,48,55,50,44,54,60,45,48,49,50,54,52,42,50,53,44,49,58,51,44,56,61,56,62,75,64,79,76,79,78,95,80,83,72,87,77,82,76,82,78,89,74,77,99,75,92,78,92,74,83,75,68,71,63,67,72,68,72,62,88,78,77,81,83,85,85,84,89,85,87,88,88,86,87,88,69,96,85,66,92,78,82,84,84,84,72,101,66,90,76,68,82,64,82,77,95,59,100,64,86,87,71,82,58,88,51,54,68,68,54,52,53,48,29,43,74,70,61,77,41,82,70,59,81,85,46,50,67,53,43,58,67,73,44,54,81,50,49,62,62,49,52,50,53,52,48,54,50,51,52,49,53,48,39,61,73,69,64,54,59,65,55,59,51,43,36,51,52,31,53,55,45,66,76,46,39,23,54,33,28,74,74,65,66,39,44,61,69,52,50,46,52,43,36,51,52,20,48,62,69,39,55,88,48,41,69,61,54,55,56,71,63,65,44,70,91,74,60,84,63,42,88,78,41,70,67,46,35,50,53,57,71,64,60,65,76,84,65,94,69,97,68,96,69,78,86,86,74,93,79,74,94,78,91,68,87,59,61,72,53,52,59,52,52,57,57,46,49,66,54,51,41,52,52,47,51,53,53,49,51,58,50,51,49,50,75,67,42,55,97,87,54,76,55,83,56,70,85,36,67,55,47,44,23,44,57,50,23,53,52,30,48,48,55,47,43,42,44,75,60,48,42,33,59,35,83,44,86,73,33,57,41,53,48,78,85,70,62,45,72,58,50,55,33,52,44,33,69,76,39,42,72,55,40,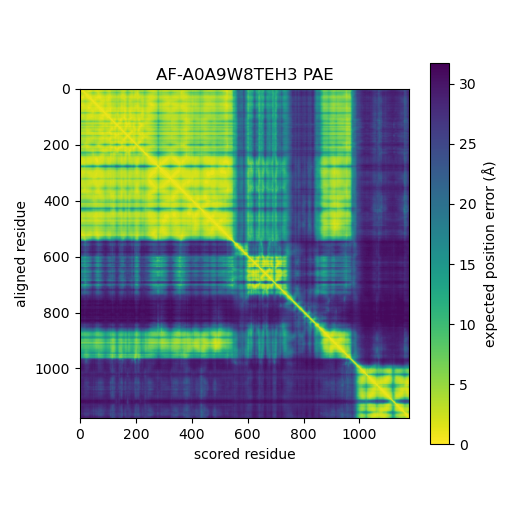50,52,44,56,48,40,45,45,48,24,45,47,54,21,47,56,58,44,53,57,50,55,44,62,64,51,65,78,68,77,60,91,72,62,77,85,67,69,76,86,68,53,72,69,55,44,48,49,47,46,42,65,70,47,39,49,57,53,51,49,50,54,50,52,46,60,71,49,85,83,83,68,50,73,76,54,48,54,21,49,52,49,20,44,56,69,26,69,81,65,61,108

Foldseek 3Di:
DDLCLVV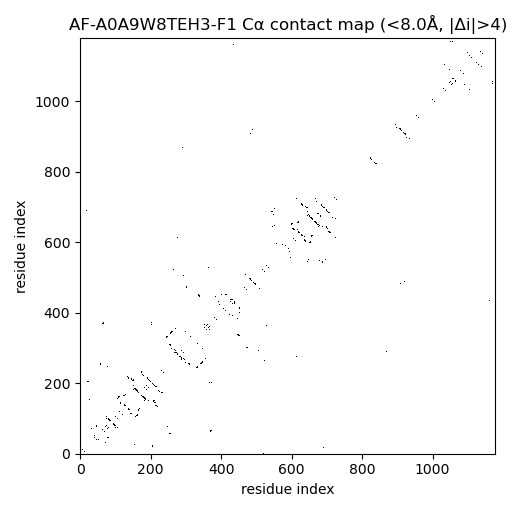LLDPLVLDPLLFDPLLVLQLSLLVSLLVLLQSLLADLCCLQLVDPSNLSSLLALSCLLAVSSVVQNLQLRLNFLSLLSVCVVVDVVSVVVSNCSSNQLEREWEFQDFQQDDQNSQPQAFEWEQDPVRWTWTFDPDNRNFGWFIQLDQNQHWYKYWHWHFYAYPNDTLGIFTFIDTQGNSHDGDPQKAWDFDDAQPLARRGRIIGIGGRRDIGGNVRTSQDPGRDPDNVVSVLVSVLSLLVSLLSLLSNLLSNLLQLLLLLLLLQQPAWAQDPQPRDTDRNCVFPLRLLLSLLSLLLSVLLVLLSVVLVVQLSVCVVVVNSVSSSLSSLLSNLQSLVSSLVSLVSSLVSSPPLSCASLFSSSHSNSSSVVSCRGSHHSLRSLQVVLQCCLVPVDPQDDAPCCVDLLNVVLVVLSVVLNVLQVVDPGCQPPSSVLQCSVCSSVNSNSSSLRSSLRSCVVVVPDVLSSLLSVLVNCVVCVLCCLQPVVQFPVNSLVSSVVSSVVCSVVSVVSSVVSVCVSSGSRLSSDPVSVVVVQVPFDKCAADDPDDLPVVVVVCVVVVDDPVNVVVCVVCVVVQCPPPPCVPSNVSCVVQEDEAEQQQFQSHGNNQVPQQWEWEQDPVLKTWTFDPDRSNWGKDWPLDQQNGWYKYWYWHFYAYPNDTLATFIFIDGQDNSRHGAPQKMKTWSGDDLDRGTTIITIGRRRDIGHNVRTPADPDRDPDNLVSVCVNCVVVCVVVVCVVVCVVVVLLVVVVVVVPDDDPPDDDDPPPDDDDDDDDDDPCPPVVVPPPPPDDDDDDDDDDDDDDDDDDPPDDDDDDDDWDWDFDPDPDPTDTDGDPPVNVLVCVVSVVDDDPPVCVVVCSSPPVVCPVVVVVVVVLVVVLVVCVVSVPPVLVSLLSVLVNCVVPVSCCVPPVVQRPSNSVVSNSVSCVVCVVVVVVVVVSVVCVLVDLDLVPDPVSVVVVVPPDDPPPDDDSDDDPPNDDDDPDPPPVVVVVVVVCCPPVVVLVCVVVVLVVCQVPPDVPGHRDDCPPLLNVLSVLLVVLVVLCCQLQPNLLCDCDPPSNNQDPVLSDLLLLLLCCQVPVVLSLCSQLSNLPSVLSNCLVVVVVCCVVPVVPDDDPPPPPPDDDDSVRSVCCSCVVTNVVSVVVSVVSNPDDRPDRPSSSNNSVVSLCVRPSSVD

Organism: NCBI:txid84603